Protein AF-A0A0F9XCM6-F1 (afdb_monomer)

Radius of gyration: 38.0 Å; Cα contacts (8 Å, |Δi|>4): 1120; chains: 1; bounding box: 98×118×122 Å

Solvent-accessible surface area (backbone atoms only — not comparable to full-atom values): 56766 Å² total; per-residue (Å²): 127,80,75,55,75,77,50,63,88,68,62,89,73,71,72,75,58,76,80,72,75,80,73,60,78,43,76,44,46,38,87,48,88,84,62,79,38,60,75,55,41,27,40,20,25,36,67,52,42,74,65,43,51,48,54,55,52,45,25,50,49,41,48,53,44,38,76,72,73,43,78,70,44,23,35,32,33,34,77,24,56,62,68,50,21,53,51,30,16,62,72,28,74,18,20,31,25,53,32,68,48,73,69,64,52,50,50,35,33,77,71,58,31,25,43,81,70,55,35,57,45,32,31,42,30,31,27,37,37,25,35,75,82,43,68,47,71,72,62,65,88,59,56,71,65,60,47,54,52,37,42,49,53,37,38,75,74,50,96,43,89,64,59,43,31,37,43,38,37,76,66,78,41,76,55,31,51,47,52,52,49,55,37,45,73,74,77,40,61,59,90,81,41,98,76,40,82,34,55,40,76,41,78,54,58,71,60,58,37,51,49,49,24,48,78,69,46,19,30,33,66,42,48,51,56,50,59,67,67,47,56,70,79,61,49,74,53,42,36,80,52,43,70,39,51,93,49,91,85,37,84,35,43,39,56,29,33,36,34,36,19,63,52,17,85,38,52,66,56,31,50,52,48,55,54,38,37,60,28,76,69,33,33,49,52,45,50,64,38,58,54,95,86,38,69,68,38,46,64,48,71,96,80,56,97,48,72,87,73,68,80,88,70,64,84,87,63,82,81,86,82,82,74,89,77,87,77,80,83,85,84,89,83,89,85,88,85,89,88,83,83,86,88,84,90,86,87,88,88,86,88,88,85,87,89,85,83,89,80,90,77,88,80,85,88,77,89,78,90,86,83,85,82,86,83,87,86,86,90,82,90,87,84,89,83,85,80,93,76,83,83,77,84,72,82,77,80,83,73,71,72,67,42,43,61,44,43,30,50,45,68,46,90,73,81,88,79,80,83,85,89,83,93,80,89,84,87,85,87,90,88,84,89,89,83,91,84,87,88,86,90,87,90,88,86,89,81,94,76,89,78,79,85,84,82,78,85,55,66,61,60,61,51,62,45,46,83,78,66,101,57,65,52,42,63,54,44,53,43,40,73,75,39,80,77,70,81,76,76,78,79,80,85,58,80,85,76,82,88,80,83,76,85,76,88,78,82,79,77,54,80,70,72,44,57,86,57,59,78,73,58,52,56,46,49,54,53,40,53,49,49,53,53,48,27,75,76,36,72,85,80,48,58,70,64,60,51,51,54,46,54,70,71,47,65,85,67,49,60,60,66,42,53,69,69,55,47,54,49,48,55,50,57,57,54,59,60,95,65,58,37,60,70,53,37,52,54,43,50,51,52,52,48,43,31,47,76,64,74,48,85,79,51,67,72,53,49,43,33,53,36,48,36,45,38,46,35,52,75,68,34,38,66,65,26,38,52,47,27,52,51,50,51,48,43,36,41,72,74,66,66,44,75,78,49,66,70,43,52,42,52,52,33,48,28,23,36,60,39,65,40,53,68,59,23,53,51,47,51,51,50,35,56,58,67,67,50,74,80,46,74,68,40,40,52,43,44,24,44,36,24,19,72,72,51,33,62,56,43,22,46,14,27,49,50,49,36,56,69,75,51,48,70,76,36,39,68,55,53,42,42,50,34,54,18,27,52,60,47,68,37,53,69,61,26,47,49,30,49,51,47,29,52,66,78,42,83,73,69,91,66,74,79,83,79,49,76,68,52,54,58,50,50,53,50,50,45,54,47,48,26,55,49,21,74,76,36,62,82,52,33,58,60,53,53,71,72,41,65,50,55,80,49,74,68,46,52,46,53,51,39,35,47,29,25,54,74,70,54,44,60,67,61,34,35,49,54,44,45,52,34,41,78,60,57,54,81,86,53,62,70,52,56,38,28,46,23,44,14,35,46,67,61,24,55,56,91,87,37,90,46,35,51,74,39,52,50,33,45,51,54,27,49,57,48,43,30,71,78,31,69,94,78,47,70,43,49,69,65,45,54,55,36,41,52,50,15,35,60,52,44,48,53,75,66,60,38,51,54,48,49,57,59,45,67,79,64,48,68,64,57,74,90,51,47,65,55,50,55,57,48,50,55,32,56,76,67,47,60,64,63,61,76,61,74,80,80,38,85,81,66,38,80,79,73,64,82,72,87,81,105

pLDDT: mean 70.41, std 23.8, range [22.19, 96.31]

InterPro domains:
  IPR002885 Pentatricopeptide repeat [PF01535] (647-677)
  IPR002885 Pentatricopeptide repeat [PF01535] (717-745)
  IPR002885 Pentatricopeptide repeat [PS51375] (645-679)
  IPR002885 Pentatricopeptide repeat [TIGR00756] (647-680)
  IPR011990 Tetratricopeptide-like helical domain superfamily [G3DSA:1.25.40.10] (577-766)
  IPR024370 PBP domain [PF12849] (41-279)
  IPR052738 ABC transporter tungstate-binding [PTHR37945] (9-302)

Mean predicted aligned error: 21.47 Å

Sequence (951 aa):
MVHLCKFAAVVALTVAAPSAAIDPNAIYDGGIKGNNGTIQLAIGNGGAGQSGLIKALADAYIKDSVSNGTKPFRVAWYTSDTTYSIQYLQSGLIDVGITYNPAAEKIAIDQGIALSPSYYAFRDHFILAGPPSNPANISKSTDIYTMFSQIRQVAENEVTTPPVRFLSRYDKSATNIKDTLLWASIGQVPWATAYSTWYHQYIAFPIQALTAAILLNEYTITDRGTYLSLDAKLRNQTVIYKAGSDSTDDPLLNPAHLLVGKKAPHPKVASDFAKWVVGKRGQAVIVGFKKDGQQLYSPAPSNSTAQPQAPTCNYLDFPYFFRPASKTSPTRQHHEEEPMKLPGRVDGSFCGAVLSTRSSAAATLRNNVNVFPRPQPRDASQRPAAPVKAPVTTHHSLVCPRSSQWLLATFVPGLEKHRTAPTQKTQIPRRTARAYGTAAASLAAGTRQRPPPVVIQDKDKMLSYVDQAEVGTAEEYFDFYRDPYRRGYAAPDGPKLRVSERKGDVQYPSSEETAMVDDGTQGVLVRLQTAIGQRLRHPHRYTLDGIYKLYCQLPEPRMLCLTWQWRNRLLKVMGTPQKRDMDTMLRYFALVADVKNAGLTLRRSQWNFALAFASKYTARATTEEMESALRIWKEMEKEAQVMGNDVTFNILFDVAAKAGNFTLADMIYKEMENRGIEFNRFHHVSLIHYFGLKLDSGGLRAAYREMVESGEMIDTVVLNCVISGLLRCGEEGAAEETYQRMKNDHHMAAEIPQKDYMMNKVVTKVLMMFTRVGKQHPELKKSFQTNVSLTPNLHTYKLLVDHYATRIGNLQKVAQYLDEMKHLKVSIEPTIFLALFKGFYIHGGFTGSDWSEQRLEGVLAAFYQAHDERAEGFRIDQWVVIWALRAVKKCCSNETLLETFDSMSQRWDINPDRQQFMHALFENILHDKDLKSTRNEDLQYQRSRKDTSWL

Structure (mmCIF, N/CA/C/O backbone):
data_AF-A0A0F9XCM6-F1
#
_entry.id   AF-A0A0F9XCM6-F1
#
loop_
_atom_site.group_PDB
_atom_site.id
_atom_site.type_symbol
_atom_site.label_atom_id
_atom_site.label_alt_id
_atom_site.label_comp_id
_atom_site.label_asym_id
_atom_site.label_entity_id
_atom_site.label_seq_id
_atom_site.pdbx_PDB_ins_code
_atom_site.Cartn_x
_atom_site.Cartn_y
_atom_site.Cartn_z
_atom_site.occupancy
_atom_site.B_iso_or_equiv
_atom_site.auth_seq_id
_atom_site.auth_comp_id
_atom_site.auth_asym_id
_atom_site.auth_atom_id
_atom_site.pdbx_PDB_model_num
ATOM 1 N N . MET A 1 1 ? -0.473 22.185 16.910 1.00 36.59 1 MET A N 1
ATOM 2 C CA . MET A 1 1 ? -0.980 20.862 17.347 1.00 36.59 1 MET A CA 1
ATOM 3 C C . MET A 1 1 ? -2.353 20.442 16.815 1.00 36.59 1 MET A C 1
ATOM 5 O O . MET A 1 1 ? -2.689 19.288 16.989 1.00 36.59 1 MET A O 1
ATOM 9 N N . VAL A 1 2 ? -3.072 21.254 16.032 1.00 26.22 2 VAL A N 1
ATOM 10 C CA . VAL A 1 2 ? -3.994 20.744 14.978 1.00 26.22 2 VAL A CA 1
ATOM 11 C C . VAL A 1 2 ? -3.622 21.315 13.593 1.00 26.22 2 VAL A C 1
ATOM 13 O O . VAL A 1 2 ? -3.988 20.777 12.558 1.00 26.22 2 VAL A O 1
ATOM 16 N N . HIS A 1 3 ? -2.723 22.305 13.556 1.00 24.78 3 HIS A N 1
ATOM 17 C CA . HIS A 1 3 ? -2.113 22.842 12.335 1.00 24.78 3 HIS A CA 1
ATOM 18 C C . HIS A 1 3 ? -0.819 22.147 11.857 1.00 24.78 3 HIS A C 1
ATOM 20 O O . HIS A 1 3 ? -0.310 22.509 10.804 1.00 24.78 3 HIS A O 1
ATOM 26 N N . LEU A 1 4 ? -0.303 21.128 12.563 1.00 25.14 4 LEU A N 1
ATOM 27 C CA . LEU A 1 4 ? 0.887 20.373 12.115 1.00 25.14 4 LEU A CA 1
ATOM 28 C C . LEU A 1 4 ? 0.559 19.099 11.311 1.00 25.14 4 LEU A C 1
ATOM 30 O O . LEU A 1 4 ? 1.421 18.601 10.597 1.00 25.14 4 LEU A O 1
ATOM 34 N N . CYS A 1 5 ? -0.689 18.613 11.325 1.00 25.39 5 CYS A N 1
ATOM 35 C CA . CYS A 1 5 ? -1.098 17.452 10.517 1.00 25.39 5 CYS A CA 1
ATOM 36 C C . CYS A 1 5 ? -1.408 17.795 9.048 1.00 25.39 5 CYS A C 1
ATOM 38 O O . CYS A 1 5 ? -1.540 16.892 8.232 1.00 25.39 5 CYS A O 1
ATOM 40 N N . LYS A 1 6 ? -1.453 19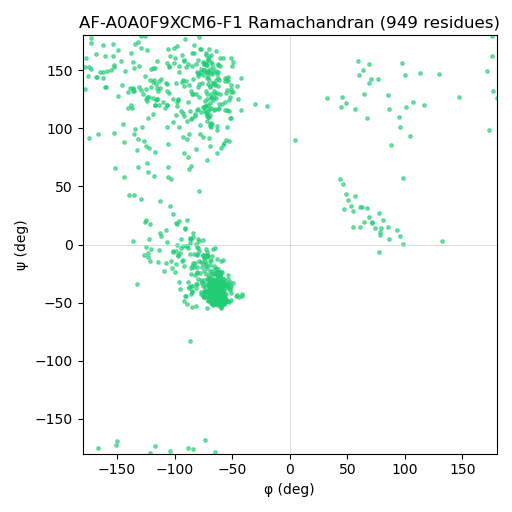.084 8.682 1.00 26.84 6 LYS A N 1
ATOM 41 C CA . LYS A 1 6 ? -1.444 19.532 7.276 1.00 26.84 6 LYS A CA 1
ATOM 42 C C . LYS A 1 6 ? -0.028 19.744 6.719 1.00 26.84 6 LYS A C 1
ATOM 44 O O . LYS A 1 6 ? 0.116 20.033 5.540 1.00 26.84 6 LYS A O 1
ATOM 49 N N . PHE A 1 7 ? 1.007 19.569 7.546 1.00 27.62 7 PHE A N 1
ATOM 50 C CA . PHE A 1 7 ? 2.409 19.765 7.163 1.00 27.62 7 PHE A CA 1
ATOM 51 C C . PHE A 1 7 ? 3.175 18.452 6.916 1.00 27.62 7 PHE A C 1
ATOM 53 O O . PHE A 1 7 ? 4.235 18.472 6.301 1.00 27.62 7 PHE A O 1
ATOM 60 N N . ALA A 1 8 ? 2.637 17.297 7.326 1.00 24.44 8 ALA A N 1
ATOM 61 C CA . ALA A 1 8 ? 3.311 16.004 7.159 1.00 24.44 8 ALA A CA 1
ATOM 62 C C . ALA A 1 8 ? 3.084 15.342 5.784 1.00 24.44 8 ALA A C 1
ATOM 64 O O . ALA A 1 8 ? 3.905 14.535 5.368 1.00 24.44 8 ALA A O 1
ATOM 65 N N . ALA A 1 9 ? 2.058 15.753 5.028 1.00 27.58 9 ALA A N 1
ATOM 66 C CA . ALA A 1 9 ? 1.861 15.341 3.631 1.00 27.58 9 ALA A CA 1
ATOM 67 C C . ALA A 1 9 ? 2.739 16.131 2.629 1.00 27.58 9 ALA A C 1
ATOM 69 O O . ALA A 1 9 ? 2.609 15.962 1.422 1.00 27.58 9 ALA A O 1
ATOM 70 N N . VAL A 1 10 ? 3.626 17.012 3.121 1.00 29.45 10 VAL A N 1
ATOM 71 C CA . VAL A 1 10 ? 4.465 17.907 2.297 1.00 29.45 10 VAL A CA 1
ATOM 72 C C . VAL A 1 10 ? 5.974 17.773 2.597 1.00 29.45 10 VAL A C 1
ATOM 74 O O . VAL A 1 10 ? 6.776 18.387 1.905 1.00 29.45 10 VAL A O 1
ATOM 77 N N . VAL A 1 11 ? 6.425 16.938 3.552 1.00 29.20 11 VAL A N 1
ATOM 78 C CA . VAL A 1 11 ? 7.863 16.891 3.949 1.00 29.20 11 VAL A CA 1
ATOM 79 C C . VAL A 1 11 ? 8.556 15.520 3.784 1.00 29.20 11 VAL A C 1
ATOM 81 O O . VAL A 1 11 ? 9.673 15.326 4.240 1.00 29.20 11 VAL A O 1
ATOM 84 N N . ALA A 1 12 ? 8.007 14.581 3.008 1.00 27.48 12 ALA A N 1
ATOM 85 C CA . ALA A 1 12 ? 8.777 13.412 2.528 1.00 27.48 12 ALA A CA 1
ATOM 86 C C . ALA A 1 12 ? 9.199 13.525 1.049 1.00 27.48 12 ALA A C 1
ATOM 88 O O . ALA A 1 12 ? 9.307 12.530 0.339 1.00 27.48 12 ALA A O 1
ATOM 89 N N . LEU A 1 13 ? 9.475 14.753 0.603 1.00 31.39 13 LEU A N 1
ATOM 90 C CA . LEU A 1 13 ? 10.296 15.069 -0.569 1.00 31.39 13 LEU A CA 1
ATOM 91 C C . LEU A 1 13 ? 11.096 16.349 -0.277 1.00 31.39 13 LEU A C 1
ATOM 93 O O . LEU A 1 13 ? 11.012 17.354 -0.969 1.00 31.39 13 LEU A O 1
ATOM 97 N N . THR A 1 14 ? 11.896 16.306 0.786 1.00 28.91 14 THR A N 1
ATOM 98 C CA . THR A 1 14 ? 13.119 17.112 0.872 1.00 28.91 14 THR A CA 1
ATOM 99 C C . THR A 1 14 ? 14.309 16.170 0.985 1.00 28.91 14 THR A C 1
ATOM 101 O O . THR A 1 14 ? 15.103 16.236 1.917 1.00 28.91 14 THR A O 1
ATOM 104 N N . VAL A 1 15 ? 14.466 15.307 -0.020 1.00 29.91 15 VAL A N 1
ATOM 105 C CA . VAL A 1 15 ? 15.787 15.281 -0.640 1.00 29.91 15 VAL A CA 1
ATOM 106 C C . VAL A 1 15 ? 15.844 16.630 -1.336 1.00 29.91 15 VAL A C 1
ATOM 108 O O . VAL A 1 15 ? 15.213 16.829 -2.373 1.00 29.91 15 VAL A O 1
ATOM 111 N N . ALA A 1 16 ? 16.538 17.588 -0.720 1.00 26.27 16 ALA A N 1
ATOM 112 C CA . ALA A 1 16 ? 17.263 18.547 -1.523 1.00 26.27 16 ALA A CA 1
ATOM 113 C C . ALA A 1 16 ? 18.205 17.687 -2.365 1.00 26.27 16 ALA A C 1
ATOM 115 O O . ALA A 1 16 ? 19.337 17.401 -1.984 1.00 26.27 16 ALA A O 1
ATOM 116 N N . ALA A 1 17 ? 17.686 17.203 -3.496 1.00 26.61 17 ALA A N 1
ATOM 117 C CA . ALA A 1 17 ? 18.544 16.995 -4.626 1.00 26.61 17 ALA A CA 1
ATOM 118 C C . ALA A 1 17 ? 19.246 18.348 -4.752 1.00 26.61 17 ALA A C 1
ATOM 120 O O . ALA A 1 17 ? 18.561 19.381 -4.638 1.00 26.61 17 ALA A O 1
ATOM 121 N N . PRO A 1 18 ? 20.576 18.400 -4.927 1.00 26.20 18 PRO A N 1
ATOM 122 C CA . PRO A 1 18 ? 21.119 19.603 -5.525 1.00 26.20 18 PRO A CA 1
ATOM 123 C C . PRO A 1 18 ? 20.194 19.894 -6.704 1.00 26.20 18 PRO A C 1
ATOM 125 O O . PRO A 1 18 ? 19.864 18.966 -7.446 1.00 26.20 18 PRO A O 1
ATOM 128 N N . SER A 1 19 ? 19.641 21.108 -6.748 1.00 34.97 19 SER A N 1
ATOM 129 C CA . SER A 1 19 ? 18.858 21.589 -7.875 1.00 34.97 19 SER A CA 1
ATOM 130 C C . SER A 1 19 ? 19.733 21.370 -9.100 1.00 34.97 19 SER A C 1
ATOM 132 O O . SER A 1 19 ? 20.546 22.226 -9.440 1.00 34.97 19 SER A O 1
ATOM 134 N N . ALA A 1 20 ? 19.626 20.193 -9.712 1.00 35.25 20 ALA A N 1
ATOM 135 C CA . ALA A 1 20 ? 20.110 19.946 -11.039 1.00 35.25 20 ALA A CA 1
ATOM 136 C C . ALA A 1 20 ? 19.252 20.902 -11.843 1.00 35.25 20 ALA A C 1
ATOM 138 O O . ALA A 1 20 ? 18.040 20.703 -11.954 1.00 35.25 20 ALA A O 1
ATOM 139 N N . ALA A 1 21 ? 19.851 22.030 -12.217 1.00 46.44 21 ALA A N 1
ATOM 140 C CA . ALA A 1 21 ? 19.208 23.011 -13.055 1.00 46.44 21 ALA A CA 1
ATOM 141 C C . ALA A 1 21 ? 18.704 22.235 -14.273 1.00 46.44 21 ALA A C 1
ATOM 143 O O . ALA A 1 21 ? 19.495 21.679 -15.030 1.00 46.44 21 ALA A O 1
ATOM 144 N N . ILE A 1 22 ? 17.386 22.069 -14.374 1.00 70.19 22 ILE A N 1
ATOM 145 C CA . ILE A 1 22 ? 16.796 21.500 -15.574 1.00 70.19 22 ILE A CA 1
ATOM 146 C C . ILE A 1 22 ? 16.984 22.593 -16.609 1.00 70.19 22 ILE A C 1
ATOM 148 O O . ILE A 1 22 ? 16.381 23.658 -16.489 1.00 70.19 22 ILE A O 1
ATOM 152 N N . ASP A 1 23 ? 17.869 22.356 -17.568 1.00 82.25 23 ASP A N 1
ATOM 153 C CA . ASP A 1 23 ? 18.100 23.309 -18.639 1.00 82.25 23 ASP A CA 1
ATOM 154 C C . ASP A 1 23 ? 16.886 23.343 -19.583 1.00 82.25 23 ASP A C 1
ATOM 156 O O . ASP A 1 23 ? 16.248 22.311 -19.830 1.00 82.25 23 ASP A O 1
ATOM 160 N N . PRO A 1 24 ? 16.535 24.520 -20.127 1.00 87.31 24 PRO A N 1
ATOM 161 C CA . PRO A 1 24 ? 15.468 24.625 -21.109 1.00 87.31 24 PRO A CA 1
ATOM 162 C C . PRO A 1 24 ? 15.835 23.865 -22.388 1.00 87.31 24 PRO A C 1
ATOM 164 O O . PRO A 1 24 ? 16.964 23.931 -22.870 1.00 87.31 24 PRO A O 1
ATOM 167 N N . ASN A 1 25 ? 14.853 23.197 -22.995 1.00 89.88 25 ASN A N 1
ATOM 168 C CA . ASN A 1 25 ? 15.049 22.476 -24.255 1.00 89.88 25 ASN A CA 1
ATOM 169 C C . ASN A 1 25 ? 15.375 23.414 -25.419 1.00 89.88 25 ASN A C 1
ATOM 171 O O . ASN A 1 25 ? 16.092 23.029 -26.340 1.00 89.88 25 ASN A O 1
ATOM 175 N N . ALA A 1 26 ? 14.827 24.629 -25.397 1.00 90.00 26 ALA A N 1
ATOM 176 C CA . ALA A 1 26 ? 15.182 25.683 -26.333 1.00 90.00 26 ALA A CA 1
ATOM 177 C C . ALA A 1 26 ? 14.960 27.062 -25.709 1.00 90.00 26 ALA A C 1
ATOM 179 O O . ALA A 1 26 ? 14.112 27.241 -24.831 1.00 90.00 26 ALA A O 1
ATOM 180 N N . ILE A 1 27 ? 15.702 28.046 -26.210 1.00 91.44 27 ILE A N 1
ATOM 181 C CA . ILE A 1 27 ? 15.533 29.458 -25.875 1.00 91.44 27 ILE A CA 1
ATOM 182 C C . ILE A 1 27 ? 15.266 30.209 -27.177 1.00 91.44 27 ILE A C 1
ATOM 184 O O . ILE A 1 27 ? 16.027 30.088 -28.136 1.00 91.44 27 ILE A O 1
ATOM 188 N N . TYR A 1 28 ? 14.185 30.978 -27.200 1.00 92.38 28 TYR A N 1
ATOM 189 C CA . TYR A 1 28 ? 13.726 31.742 -28.353 1.00 92.38 28 TYR A CA 1
ATOM 190 C C . TYR A 1 28 ? 13.965 33.234 -28.134 1.00 92.38 28 TYR A C 1
ATOM 192 O O . TYR A 1 28 ? 13.763 33.756 -27.034 1.00 92.38 28 TYR A O 1
ATOM 200 N N . ASP A 1 29 ? 14.406 33.914 -29.186 1.00 88.12 29 ASP A N 1
ATOM 201 C CA . ASP A 1 29 ? 14.866 35.303 -29.160 1.00 88.12 29 ASP A CA 1
ATOM 202 C C . ASP A 1 29 ? 14.087 36.219 -30.120 1.00 88.12 29 ASP A C 1
ATOM 204 O O . ASP A 1 29 ? 14.426 37.398 -30.261 1.00 88.12 29 ASP A O 1
ATOM 208 N N . GLY A 1 30 ? 13.045 35.700 -30.781 1.00 84.25 30 GLY A N 1
ATOM 209 C CA . GLY A 1 30 ? 12.268 36.443 -31.765 1.00 84.25 30 GLY A CA 1
ATOM 210 C C . GLY A 1 30 ? 12.941 36.559 -33.127 1.00 84.25 30 GLY A C 1
ATOM 211 O O . GLY A 1 30 ? 12.452 37.313 -33.967 1.00 84.25 30 GLY A O 1
ATOM 212 N N . GLY A 1 31 ? 14.059 35.871 -33.381 1.00 80.69 31 GLY A N 1
ATOM 213 C CA . GLY A 1 31 ? 14.844 36.038 -34.609 1.00 80.69 31 GLY A CA 1
ATOM 214 C C . GLY A 1 31 ? 15.469 37.432 -34.744 1.00 80.69 31 GLY A C 1
ATOM 215 O O . GLY A 1 31 ? 15.803 37.858 -35.852 1.00 80.69 31 GLY A O 1
ATOM 216 N N . ILE A 1 32 ? 15.594 38.162 -33.632 1.00 80.31 32 ILE A N 1
ATOM 217 C CA . ILE A 1 32 ? 16.221 39.483 -33.561 1.00 80.31 32 ILE A CA 1
ATOM 218 C C . ILE A 1 32 ? 17.731 39.269 -33.392 1.00 80.31 32 ILE A C 1
ATOM 220 O O . ILE A 1 32 ? 18.189 38.833 -32.337 1.00 80.31 32 ILE A O 1
ATOM 224 N N . LYS A 1 33 ? 18.520 39.571 -34.434 1.00 69.25 33 LYS A N 1
ATOM 225 C CA . LYS A 1 33 ? 19.981 39.371 -34.415 1.00 69.25 33 LYS A CA 1
ATOM 226 C C . LYS A 1 33 ? 20.628 40.119 -33.238 1.00 69.25 33 LYS A C 1
ATOM 228 O O . LYS A 1 33 ? 20.507 41.336 -33.148 1.00 69.25 33 LYS A O 1
ATOM 233 N N . GLY A 1 34 ? 21.347 39.391 -32.380 1.00 62.62 34 GLY A N 1
ATOM 234 C CA . GLY A 1 34 ? 22.084 39.954 -31.238 1.00 62.62 34 GLY A CA 1
ATOM 235 C C . GLY A 1 34 ? 21.263 40.153 -29.956 1.00 62.62 34 GLY A C 1
ATOM 236 O O . GLY A 1 34 ? 21.705 40.872 -29.060 1.00 62.62 34 GLY A O 1
ATOM 237 N N . ASN A 1 35 ? 20.077 39.545 -29.841 1.00 73.00 35 ASN A N 1
ATOM 238 C CA . ASN A 1 35 ? 19.257 39.621 -28.632 1.00 73.00 35 ASN A CA 1
ATOM 239 C C . ASN A 1 35 ? 19.876 38.824 -27.459 1.00 73.00 35 ASN A C 1
ATOM 241 O O . ASN A 1 35 ? 19.590 37.646 -27.252 1.00 73.00 35 ASN A O 1
ATOM 245 N N . ASN A 1 36 ? 20.683 39.510 -26.645 1.00 68.69 36 ASN A N 1
ATOM 246 C CA . ASN A 1 36 ? 21.237 38.998 -25.384 1.00 68.69 36 ASN A CA 1
ATOM 247 C C . ASN A 1 36 ? 20.327 39.273 -24.167 1.00 68.69 36 ASN A C 1
ATOM 249 O O . ASN A 1 36 ? 20.802 39.287 -23.031 1.00 68.69 36 ASN A O 1
ATOM 253 N N . GLY A 1 37 ? 19.028 39.517 -24.378 1.00 71.25 37 GLY A N 1
ATOM 254 C CA . GLY A 1 37 ? 18.074 39.816 -23.307 1.00 71.25 37 GLY A CA 1
ATOM 255 C C . GLY A 1 37 ? 17.991 38.716 -22.240 1.00 71.25 37 GLY A C 1
ATOM 256 O O . GLY A 1 37 ? 18.372 37.565 -22.464 1.00 71.25 37 GLY A O 1
ATOM 257 N N . THR A 1 38 ? 17.489 39.039 -21.050 1.00 84.62 38 THR A N 1
ATOM 258 C CA . THR A 1 38 ? 17.247 38.029 -20.007 1.00 84.62 38 THR A CA 1
ATOM 259 C C . THR A 1 38 ? 16.053 37.142 -20.370 1.00 84.62 38 THR A C 1
ATOM 261 O O . THR A 1 38 ? 15.179 37.541 -21.146 1.00 84.62 38 THR A O 1
ATOM 264 N N . ILE A 1 39 ? 16.019 35.916 -19.839 1.00 89.38 39 ILE A N 1
ATOM 265 C CA . ILE A 1 39 ? 14.841 35.049 -19.962 1.00 89.38 39 ILE A CA 1
ATOM 266 C C . ILE A 1 39 ? 13.751 35.640 -19.064 1.00 89.38 39 ILE A C 1
ATOM 268 O O . ILE A 1 39 ? 13.929 35.699 -17.849 1.00 89.38 39 ILE A O 1
ATOM 272 N N . GLN A 1 40 ? 12.656 36.104 -19.663 1.00 90.06 40 GLN A N 1
ATOM 273 C CA . GLN A 1 40 ? 11.543 36.749 -18.945 1.00 90.06 40 GLN A CA 1
ATOM 274 C C . GLN A 1 40 ? 10.247 35.938 -18.985 1.00 90.06 40 GLN A C 1
ATOM 276 O O . GLN A 1 40 ? 9.257 36.333 -18.376 1.00 90.06 40 GLN A O 1
ATOM 281 N N . LEU A 1 41 ? 10.237 34.827 -19.719 1.00 92.38 41 LEU A N 1
ATOM 282 C CA . LEU A 1 41 ? 9.093 33.932 -19.797 1.00 92.38 41 LEU A CA 1
ATOM 283 C C . LEU A 1 41 ? 9.579 32.501 -20.017 1.00 92.38 41 LEU A C 1
ATOM 285 O O . LEU A 1 41 ? 10.339 32.237 -20.948 1.00 92.38 41 LEU A O 1
ATOM 289 N N . ALA A 1 42 ? 9.117 31.581 -19.187 1.00 95.25 42 ALA A N 1
ATOM 290 C CA . ALA A 1 42 ? 9.347 30.152 -19.308 1.00 95.25 42 ALA A CA 1
ATOM 291 C C . ALA A 1 42 ? 8.017 29.425 -19.552 1.00 95.25 42 ALA A C 1
ATOM 293 O O . ALA A 1 42 ? 7.071 29.565 -18.775 1.00 95.25 42 ALA A O 1
ATOM 294 N N . ILE A 1 43 ? 7.945 28.652 -20.639 1.00 95.31 43 ILE A N 1
ATOM 295 C CA . ILE A 1 43 ? 6.734 27.956 -21.087 1.00 95.31 43 ILE A CA 1
ATOM 296 C C . ILE A 1 43 ? 6.941 26.442 -21.006 1.00 95.31 43 ILE A C 1
ATOM 298 O O . ILE A 1 43 ? 7.866 25.902 -21.615 1.00 95.31 43 ILE A O 1
ATOM 302 N N . GLY A 1 44 ? 6.048 25.750 -20.301 1.00 91.38 44 GLY A N 1
ATOM 303 C CA . GLY A 1 44 ? 5.975 24.292 -20.256 1.00 91.38 44 GLY A CA 1
ATOM 304 C C . GLY A 1 44 ? 4.922 23.747 -21.216 1.00 91.38 44 GLY A C 1
ATOM 305 O O . GLY A 1 44 ? 3.741 24.080 -21.096 1.00 91.38 44 GLY A O 1
ATOM 306 N N . ASN A 1 45 ? 5.344 22.924 -22.178 1.00 89.56 45 ASN A N 1
ATOM 307 C CA . ASN A 1 45 ? 4.442 22.110 -22.995 1.00 89.56 45 ASN A CA 1
ATOM 308 C C . ASN A 1 45 ? 5.211 21.008 -23.740 1.00 89.56 45 ASN A C 1
ATOM 310 O O . ASN A 1 45 ? 6.353 21.210 -24.144 1.00 89.56 45 ASN A O 1
ATOM 314 N N . GLY A 1 46 ? 4.575 19.865 -23.977 1.00 78.69 46 GLY A N 1
ATOM 315 C CA . GLY A 1 46 ? 5.133 18.768 -24.766 1.00 78.69 46 GLY A CA 1
ATOM 316 C C . GLY A 1 46 ? 4.856 18.931 -26.261 1.00 78.69 46 GLY A C 1
ATOM 317 O O . GLY A 1 46 ? 5.701 19.419 -27.009 1.00 78.69 46 GLY A O 1
ATOM 318 N N . GLY A 1 47 ? 3.662 18.513 -26.696 1.00 75.06 47 GLY A N 1
ATOM 319 C CA . GLY A 1 47 ? 3.320 18.342 -28.115 1.00 75.06 47 GLY A CA 1
ATOM 320 C C . GLY A 1 47 ? 3.379 19.616 -28.967 1.00 75.06 47 GLY A C 1
ATOM 321 O O . GLY A 1 47 ? 3.952 19.600 -30.053 1.00 75.06 47 GLY A O 1
ATOM 322 N N . ALA A 1 48 ? 2.868 20.746 -28.473 1.00 82.19 48 ALA A N 1
ATOM 323 C CA . ALA A 1 48 ? 2.940 22.028 -29.180 1.00 82.19 48 ALA A CA 1
ATOM 324 C C . ALA A 1 48 ? 4.357 22.622 -29.173 1.00 82.19 48 ALA A C 1
ATOM 326 O O . ALA A 1 48 ? 4.733 23.387 -30.063 1.00 82.19 48 ALA A O 1
ATOM 327 N N . GLY A 1 49 ? 5.166 22.260 -28.175 1.00 84.19 49 GLY A N 1
ATOM 328 C CA . GLY A 1 49 ? 6.587 22.586 -28.142 1.00 84.19 49 GLY A CA 1
ATOM 329 C C . GLY A 1 49 ? 7.356 21.859 -29.240 1.00 84.19 49 GLY A C 1
ATOM 330 O O . GLY A 1 49 ? 8.008 22.490 -30.069 1.00 84.19 49 GLY A O 1
ATOM 331 N N . GLN A 1 50 ? 7.183 20.539 -29.307 1.00 78.44 50 GLN A N 1
ATOM 332 C CA . GLN A 1 50 ? 7.809 19.675 -30.312 1.00 78.44 50 GLN A CA 1
ATOM 333 C C . GLN A 1 50 ? 7.317 19.948 -31.740 1.00 78.44 50 GLN A C 1
ATOM 335 O O . GLN A 1 50 ? 8.081 19.810 -32.695 1.00 78.44 50 GLN A O 1
ATOM 340 N N . SER A 1 51 ? 6.057 20.361 -31.914 1.00 79.94 51 SER A N 1
ATOM 341 C CA . SER A 1 51 ? 5.537 20.733 -33.234 1.00 79.94 51 SER A CA 1
ATOM 342 C C . SER A 1 51 ? 6.154 22.029 -33.768 1.00 79.94 51 SER A C 1
ATOM 344 O O . SER A 1 51 ? 6.193 22.205 -34.986 1.00 79.94 51 SER A O 1
ATOM 346 N N . GLY A 1 52 ? 6.677 22.884 -32.879 1.00 86.75 52 GLY A N 1
ATOM 347 C CA . GLY A 1 52 ? 7.237 24.201 -33.184 1.00 86.75 52 GLY A CA 1
ATOM 348 C C . GLY A 1 52 ? 6.272 25.366 -32.931 1.00 86.75 52 GLY A C 1
ATOM 349 O O . GLY A 1 52 ? 6.662 26.518 -33.126 1.00 86.75 52 GLY A O 1
ATOM 350 N N . LEU A 1 53 ? 5.043 25.109 -32.464 1.00 89.81 53 LEU A N 1
ATOM 351 C CA . LEU A 1 53 ? 4.077 26.172 -32.166 1.00 89.81 53 LEU A CA 1
ATOM 352 C C . LEU A 1 53 ? 4.570 27.084 -31.038 1.00 89.81 53 LEU A C 1
ATOM 354 O O . LEU A 1 53 ? 4.435 28.299 -31.147 1.00 89.81 53 LEU A O 1
ATOM 358 N N . ILE A 1 54 ? 5.183 26.532 -29.983 1.00 93.00 54 ILE A N 1
ATOM 359 C CA . ILE A 1 54 ? 5.708 27.356 -28.876 1.00 93.00 54 ILE A CA 1
ATOM 360 C C . ILE A 1 54 ? 6.787 28.316 -29.372 1.00 93.00 54 ILE A C 1
ATOM 362 O O . ILE A 1 54 ? 6.794 29.471 -28.961 1.00 93.00 54 ILE A O 1
ATOM 366 N N . LYS A 1 55 ? 7.639 27.881 -30.309 1.00 93.12 55 LYS A N 1
ATOM 367 C CA . LYS A 1 55 ? 8.603 28.767 -30.967 1.00 93.12 55 LYS A CA 1
ATOM 368 C C . LYS A 1 55 ? 7.894 29.884 -31.734 1.00 93.12 55 LYS A C 1
ATOM 370 O O . LYS A 1 55 ? 8.228 31.046 -31.550 1.00 93.12 55 LYS A O 1
ATOM 375 N N . ALA A 1 56 ? 6.902 29.549 -32.562 1.00 92.88 56 ALA A N 1
ATOM 376 C CA . ALA A 1 56 ? 6.166 30.540 -33.350 1.00 92.88 56 ALA A CA 1
ATOM 377 C C . ALA A 1 56 ? 5.441 31.572 -32.465 1.00 92.88 56 ALA A C 1
ATOM 379 O O . ALA A 1 56 ? 5.495 32.769 -32.747 1.00 92.88 56 ALA A O 1
ATOM 380 N N . LEU A 1 57 ? 4.810 31.118 -31.377 1.00 94.50 57 LEU A N 1
ATOM 381 C CA . LEU A 1 57 ? 4.160 31.977 -30.386 1.00 94.50 57 LEU A CA 1
ATOM 382 C C . LEU A 1 57 ? 5.171 32.851 -29.643 1.00 94.50 57 LEU A C 1
ATOM 384 O O . LEU A 1 57 ? 4.947 34.052 -29.518 1.00 94.50 57 LEU A O 1
ATOM 388 N N . ALA A 1 58 ? 6.283 32.272 -29.185 1.00 93.81 58 ALA A N 1
ATOM 389 C CA . ALA A 1 58 ? 7.345 33.002 -28.506 1.00 93.81 58 ALA A CA 1
ATOM 390 C C . ALA A 1 58 ? 7.950 34.077 -29.416 1.00 93.81 58 ALA A C 1
ATOM 392 O O . ALA A 1 58 ? 8.027 35.239 -29.024 1.00 93.81 58 ALA A O 1
ATOM 393 N N . ASP A 1 59 ? 8.309 33.720 -30.650 1.00 93.75 59 ASP A N 1
ATOM 394 C CA . ASP A 1 59 ? 8.943 34.645 -31.584 1.00 93.75 59 ASP A CA 1
ATOM 395 C C . ASP A 1 59 ? 8.006 35.794 -31.974 1.00 93.75 59 ASP A C 1
ATOM 397 O O . ASP A 1 59 ? 8.422 36.954 -32.025 1.00 93.75 59 ASP A O 1
ATOM 401 N N . ALA A 1 60 ? 6.731 35.490 -32.228 1.00 93.81 60 ALA A N 1
ATOM 402 C CA . ALA A 1 60 ? 5.729 36.502 -32.538 1.00 93.81 60 ALA A CA 1
ATOM 403 C C . ALA A 1 60 ? 5.444 37.411 -31.335 1.00 93.81 60 ALA A C 1
ATOM 405 O O . ALA A 1 60 ? 5.365 38.626 -31.508 1.00 93.81 60 ALA A O 1
ATOM 406 N N . TYR A 1 61 ? 5.359 36.856 -30.124 1.00 94.81 61 TYR A N 1
ATOM 407 C CA . TYR A 1 61 ? 5.143 37.638 -28.909 1.00 94.81 61 TYR A CA 1
ATOM 408 C C . TYR A 1 61 ? 6.324 38.558 -28.585 1.00 94.81 61 TYR A C 1
ATOM 410 O O . TYR A 1 61 ? 6.107 39.717 -28.230 1.00 94.81 61 TYR A O 1
ATOM 418 N N . ILE A 1 62 ? 7.567 38.088 -28.754 1.00 92.38 62 ILE A N 1
ATOM 419 C CA . ILE A 1 62 ? 8.771 38.915 -28.571 1.00 92.38 62 ILE A CA 1
ATOM 420 C C . ILE A 1 62 ? 8.754 40.087 -29.558 1.00 92.38 62 ILE A C 1
ATOM 422 O O . ILE A 1 62 ? 8.890 41.235 -29.140 1.00 92.38 62 ILE A O 1
ATOM 426 N N . LYS A 1 63 ? 8.540 39.827 -30.857 1.00 92.00 63 LYS A N 1
ATOM 427 C CA . LYS A 1 63 ? 8.483 40.883 -31.888 1.00 92.00 63 LYS A CA 1
ATOM 428 C C . LYS A 1 63 ? 7.386 41.901 -31.604 1.00 92.00 63 LYS A C 1
ATOM 430 O O . LYS A 1 63 ? 7.619 43.103 -31.695 1.00 92.00 63 LYS A O 1
ATOM 435 N N . ASP A 1 64 ? 6.206 41.412 -31.245 1.00 91.19 64 ASP A N 1
ATOM 436 C CA . ASP A 1 64 ? 5.052 42.243 -30.942 1.00 91.19 64 ASP A CA 1
ATOM 437 C C . ASP A 1 64 ? 5.295 43.105 -29.694 1.00 91.19 64 ASP A C 1
ATOM 439 O O . ASP A 1 64 ? 5.062 44.312 -29.719 1.00 91.19 64 ASP A O 1
ATOM 443 N N . SER A 1 65 ? 5.865 42.534 -28.635 1.00 89.12 65 SER A N 1
ATOM 444 C CA . SER A 1 65 ? 6.216 43.271 -27.415 1.00 89.12 65 SER A CA 1
ATOM 445 C C . SER A 1 65 ? 7.275 44.345 -27.693 1.00 89.12 65 SER A C 1
ATOM 447 O O . SER A 1 65 ? 7.105 45.502 -27.303 1.00 89.12 65 SER A O 1
ATOM 449 N N . VAL A 1 66 ? 8.332 44.003 -28.442 1.00 87.69 66 VAL A N 1
ATOM 450 C CA . VAL A 1 66 ? 9.404 44.942 -28.818 1.00 87.69 66 VAL A CA 1
ATOM 451 C C . VAL A 1 66 ? 8.870 46.080 -29.688 1.00 87.69 66 VAL A C 1
ATOM 453 O O . VAL A 1 66 ? 9.211 47.237 -29.449 1.00 87.69 66 VAL A O 1
ATOM 456 N N . SER A 1 67 ? 7.975 45.790 -30.637 1.00 86.38 67 SER A N 1
ATOM 457 C CA . SER A 1 67 ? 7.322 46.825 -31.455 1.00 86.38 67 SER A CA 1
ATOM 458 C C . SER A 1 67 ? 6.451 47.786 -30.634 1.00 86.38 67 SER A C 1
ATOM 460 O O . SER A 1 67 ? 6.304 48.947 -31.003 1.00 86.38 67 SER A O 1
ATOM 462 N N . ASN A 1 68 ? 5.943 47.328 -29.485 1.00 86.69 68 ASN A N 1
ATOM 463 C CA . ASN A 1 68 ? 5.168 48.123 -28.530 1.00 86.69 68 ASN A CA 1
ATOM 464 C C . ASN A 1 68 ? 6.044 48.788 -27.444 1.00 86.69 68 ASN A C 1
ATOM 466 O O . ASN A 1 68 ? 5.522 49.284 -26.446 1.00 86.69 68 ASN A O 1
ATOM 470 N N . GLY A 1 69 ? 7.372 48.820 -27.628 1.00 82.81 69 GLY A N 1
ATOM 471 C CA . GLY A 1 69 ? 8.305 49.589 -26.798 1.00 82.81 69 GLY A CA 1
ATOM 472 C C . GLY A 1 69 ? 8.976 48.825 -25.651 1.00 82.81 69 GLY A C 1
ATOM 473 O O . GLY A 1 69 ? 9.680 49.444 -24.851 1.00 82.81 69 GLY A O 1
ATOM 474 N N . THR A 1 70 ? 8.810 47.500 -25.536 1.00 85.62 70 THR A N 1
ATOM 475 C CA . THR A 1 70 ? 9.554 46.711 -24.534 1.00 85.62 70 THR A CA 1
ATOM 476 C C . THR A 1 70 ? 10.983 46.417 -24.991 1.00 85.62 70 THR A C 1
ATOM 478 O O . THR A 1 70 ? 11.233 46.191 -26.173 1.00 85.62 70 THR A O 1
ATOM 481 N N . LYS A 1 71 ? 11.934 46.335 -24.052 1.00 85.94 71 LYS A N 1
ATOM 482 C CA . LYS A 1 71 ? 13.299 45.881 -24.365 1.00 85.94 71 LYS A CA 1
ATOM 483 C C . LYS A 1 71 ? 13.286 44.421 -24.856 1.00 85.94 71 LYS A C 1
ATOM 485 O O . LYS A 1 71 ? 12.473 43.647 -24.352 1.00 85.94 71 LYS A O 1
ATOM 490 N N . PRO A 1 72 ? 14.182 44.022 -25.778 1.00 86.75 72 PRO A N 1
ATOM 491 C CA . PRO A 1 72 ? 14.303 42.630 -26.204 1.00 86.75 72 PRO A CA 1
ATOM 492 C C . PRO A 1 72 ? 14.530 41.681 -25.017 1.00 86.75 72 PRO A C 1
ATOM 494 O O . PRO A 1 72 ? 15.365 41.942 -24.149 1.00 86.75 72 PRO A O 1
ATOM 497 N N . PHE A 1 73 ? 13.777 40.583 -24.986 1.00 90.88 73 PHE A N 1
ATOM 498 C CA . PHE A 1 73 ? 13.876 39.515 -23.989 1.00 90.88 73 PHE A CA 1
ATOM 499 C C . PHE A 1 73 ? 13.853 38.149 -24.678 1.00 90.88 73 PHE A C 1
ATOM 501 O O . PHE A 1 73 ? 13.649 38.062 -25.892 1.00 90.88 73 PHE A O 1
ATOM 508 N N . ARG A 1 74 ? 14.092 37.085 -23.906 1.00 92.44 74 ARG A N 1
ATOM 509 C CA . ARG A 1 74 ? 14.070 35.702 -24.395 1.00 92.44 74 ARG A CA 1
ATOM 510 C C . ARG A 1 74 ? 12.999 34.874 -23.694 1.00 92.44 74 ARG A C 1
ATOM 512 O O . ARG A 1 74 ? 12.653 35.136 -22.538 1.00 92.44 74 ARG A O 1
ATOM 519 N N . VAL A 1 75 ? 12.499 33.866 -24.401 1.00 94.12 75 VAL A N 1
ATOM 520 C CA . VAL A 1 75 ? 11.494 32.917 -23.910 1.00 94.12 75 VAL A CA 1
ATOM 521 C C . VAL A 1 75 ? 12.117 31.526 -23.858 1.00 94.12 75 VAL A C 1
ATOM 523 O O . VAL A 1 75 ? 12.639 31.047 -24.860 1.00 94.12 75 VAL A O 1
ATOM 526 N N . ALA A 1 76 ? 12.072 30.875 -22.702 1.00 93.94 76 ALA A N 1
ATOM 527 C CA . ALA A 1 76 ? 12.553 29.512 -22.516 1.00 93.94 76 ALA A CA 1
ATOM 528 C C . ALA A 1 76 ? 11.410 28.506 -22.684 1.00 93.94 76 ALA A C 1
ATOM 530 O O . ALA A 1 76 ? 10.301 28.728 -22.196 1.00 93.94 76 ALA A O 1
ATOM 531 N N . TRP A 1 77 ? 11.679 27.384 -23.342 1.00 94.56 77 TRP A N 1
ATOM 532 C CA . TRP A 1 77 ? 10.734 26.281 -23.471 1.00 94.56 77 TRP A CA 1
ATOM 533 C C . TRP A 1 77 ? 11.232 25.035 -22.744 1.00 94.56 77 TRP A C 1
ATOM 535 O O . TRP A 1 77 ? 12.368 24.600 -22.934 1.00 94.56 77 TRP A O 1
ATOM 545 N N . TYR A 1 78 ? 10.337 24.450 -21.951 1.00 90.94 78 TYR A N 1
ATOM 546 C CA . TYR A 1 78 ? 10.543 23.212 -21.216 1.00 90.94 78 TYR A CA 1
ATOM 547 C C . TYR A 1 78 ? 9.566 22.148 -21.716 1.00 90.94 78 TYR A C 1
ATOM 549 O O . TYR A 1 78 ? 8.339 22.293 -21.631 1.00 90.94 78 TYR A O 1
ATOM 557 N N . THR A 1 79 ? 10.110 21.044 -22.215 1.00 83.50 79 THR A N 1
ATOM 558 C CA . THR A 1 79 ? 9.317 19.878 -22.603 1.00 83.50 79 THR A CA 1
ATOM 559 C C . THR A 1 79 ? 8.707 19.270 -21.348 1.00 83.50 79 THR A C 1
ATOM 561 O O . THR A 1 79 ? 9.404 18.964 -20.384 1.00 83.50 79 THR A O 1
ATOM 564 N N . SER A 1 80 ? 7.387 19.126 -21.341 1.00 79.19 80 SER A N 1
ATOM 565 C CA . SER A 1 80 ? 6.637 18.633 -20.184 1.00 79.19 80 SER A CA 1
ATOM 566 C C . SER A 1 80 ? 5.313 18.012 -20.619 1.00 79.19 80 SER A C 1
ATOM 568 O O . SER A 1 80 ? 4.725 18.412 -21.621 1.00 79.19 80 SER A O 1
ATOM 570 N N . ASP A 1 81 ? 4.826 17.029 -19.869 1.00 74.75 81 ASP A N 1
ATOM 571 C CA . ASP A 1 81 ? 3.428 16.599 -19.949 1.00 74.75 81 ASP A CA 1
ATOM 572 C C . ASP A 1 81 ? 2.561 17.423 -18.978 1.00 74.75 81 ASP A C 1
ATOM 574 O O . ASP A 1 81 ? 3.039 18.373 -18.353 1.00 74.75 81 ASP A O 1
ATOM 578 N N . THR A 1 82 ? 1.272 17.098 -18.848 1.00 75.69 82 THR A N 1
ATOM 579 C CA . THR A 1 82 ? 0.366 17.810 -17.931 1.00 75.69 82 THR A CA 1
ATOM 580 C C . THR A 1 82 ? 0.827 17.741 -16.473 1.00 75.69 82 THR A C 1
ATOM 582 O O . THR A 1 82 ? 0.742 18.744 -15.766 1.00 75.69 82 THR A O 1
ATOM 585 N N . THR A 1 83 ? 1.363 16.601 -16.033 1.00 76.56 83 THR A N 1
ATOM 586 C CA . THR A 1 83 ? 1.829 16.399 -14.654 1.00 76.56 83 THR A CA 1
ATOM 587 C C . THR A 1 83 ? 3.055 17.259 -14.371 1.00 76.56 83 THR A C 1
ATOM 589 O O . THR A 1 83 ? 3.063 18.037 -13.415 1.00 76.56 83 THR A O 1
ATOM 592 N N . TYR A 1 84 ? 4.065 17.183 -15.239 1.00 80.19 84 TYR A N 1
ATOM 593 C CA . TYR A 1 84 ? 5.284 17.974 -15.113 1.00 80.19 84 TYR A CA 1
ATOM 594 C C . TYR A 1 84 ? 5.022 19.467 -15.311 1.00 80.19 84 TYR A C 1
ATOM 596 O O . TYR A 1 84 ? 5.606 20.269 -14.593 1.00 80.19 84 TYR A O 1
ATOM 604 N N . SER A 1 85 ? 4.103 19.862 -16.200 1.00 84.25 85 SER A N 1
ATOM 605 C CA . SER A 1 85 ? 3.714 21.273 -16.362 1.00 84.25 85 SER A CA 1
ATOM 606 C C . SER A 1 85 ? 3.175 21.846 -15.049 1.00 84.25 85 SER A C 1
ATOM 608 O O . SER A 1 85 ? 3.605 22.913 -14.620 1.00 84.25 85 SER A O 1
ATOM 610 N N . ILE A 1 86 ? 2.288 21.121 -14.357 1.00 86.38 86 ILE A N 1
ATOM 611 C CA . ILE A 1 86 ? 1.747 21.552 -13.057 1.00 86.38 86 ILE A CA 1
ATOM 612 C C . ILE A 1 86 ? 2.846 21.562 -11.983 1.00 86.38 86 ILE A C 1
ATOM 614 O O . ILE A 1 86 ? 2.938 22.518 -11.211 1.00 86.38 86 ILE A O 1
ATOM 618 N N . GLN A 1 87 ? 3.722 20.555 -11.961 1.00 86.56 87 GLN A N 1
ATOM 619 C CA . GLN A 1 87 ? 4.851 20.503 -11.028 1.00 86.56 87 GLN A CA 1
ATOM 620 C C . GLN A 1 87 ? 5.825 21.675 -11.232 1.00 86.56 87 GLN A C 1
ATOM 622 O O . GLN A 1 87 ? 6.276 22.282 -10.260 1.00 86.56 87 GLN A O 1
ATOM 627 N N . TYR A 1 88 ? 6.127 22.027 -12.483 1.00 92.00 88 TYR A N 1
ATOM 628 C CA . TYR A 1 88 ? 7.007 23.144 -12.824 1.00 92.00 88 TYR A CA 1
ATOM 629 C C . TYR A 1 88 ? 6.377 24.498 -12.471 1.00 92.00 88 TYR A C 1
ATOM 631 O O . TYR A 1 88 ? 7.081 25.395 -12.008 1.00 92.00 88 TYR A O 1
ATOM 639 N N . LEU A 1 89 ? 5.053 24.643 -12.610 1.00 91.19 89 LEU A N 1
ATOM 640 C CA . LEU A 1 89 ? 4.328 25.821 -12.112 1.00 91.19 89 LEU A CA 1
ATOM 641 C C . LEU A 1 89 ? 4.386 25.906 -10.576 1.00 91.19 89 LEU A C 1
ATOM 643 O O . LEU A 1 89 ? 4.536 26.992 -10.015 1.00 91.19 89 LEU A O 1
ATOM 647 N N . GLN A 1 90 ? 4.306 24.766 -9.883 1.00 90.06 90 GLN A N 1
ATOM 648 C CA . GLN A 1 90 ? 4.356 24.694 -8.419 1.00 90.06 90 GLN A CA 1
ATOM 649 C C . GLN A 1 90 ? 5.743 25.023 -7.846 1.00 90.06 90 GLN A C 1
ATOM 651 O O . GLN A 1 90 ? 5.837 25.611 -6.756 1.00 90.06 90 GLN A O 1
ATOM 656 N N . SER A 1 91 ? 6.809 24.643 -8.556 1.00 89.00 91 SER A N 1
ATOM 657 C CA . SER A 1 91 ? 8.191 24.980 -8.197 1.00 89.00 91 SER A CA 1
ATOM 658 C C . SER A 1 91 ? 8.587 26.400 -8.612 1.00 89.00 91 SER A C 1
ATOM 660 O O . SER A 1 91 ? 9.523 26.944 -8.035 1.00 89.00 91 SER A O 1
ATOM 662 N N . GLY A 1 92 ? 7.861 27.013 -9.554 1.00 89.31 92 GLY A N 1
ATOM 663 C CA . GLY A 1 92 ? 8.219 28.303 -10.153 1.00 89.31 92 GLY A CA 1
ATOM 664 C C . GLY A 1 92 ? 9.298 28.192 -11.236 1.00 89.31 92 GLY A C 1
ATOM 665 O O . GLY A 1 92 ? 9.877 29.204 -11.615 1.00 89.31 92 GLY A O 1
ATOM 666 N N . LEU A 1 93 ? 9.581 26.977 -11.729 1.00 89.75 93 LEU A N 1
ATOM 667 C CA . LEU A 1 93 ? 10.524 26.744 -12.830 1.00 89.75 93 LEU A CA 1
ATOM 668 C C . LEU A 1 93 ? 10.001 27.313 -14.158 1.00 89.75 93 LEU A C 1
ATOM 670 O O . LEU A 1 93 ? 10.786 27.788 -14.976 1.00 89.75 93 LEU A O 1
ATOM 674 N N . ILE A 1 94 ? 8.682 27.266 -14.366 1.00 93.94 94 ILE A N 1
ATOM 675 C CA . ILE A 1 94 ? 8.013 27.875 -15.520 1.00 93.94 94 ILE A CA 1
ATOM 676 C C . ILE A 1 94 ? 6.991 28.918 -15.074 1.00 93.94 94 ILE A C 1
ATOM 678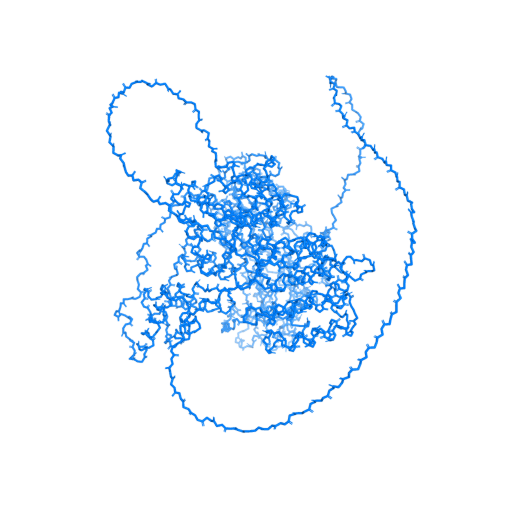 O O . ILE A 1 94 ? 6.383 28.804 -14.009 1.00 93.94 94 ILE A O 1
ATOM 682 N N . ASP A 1 95 ? 6.776 29.916 -15.924 1.00 94.62 95 ASP A N 1
ATOM 683 C CA . ASP A 1 95 ? 5.779 30.963 -15.720 1.00 94.62 95 ASP A CA 1
ATOM 684 C C . ASP A 1 95 ? 4.393 30.530 -16.226 1.00 94.62 95 ASP A C 1
ATOM 686 O O . ASP A 1 95 ? 3.364 30.887 -15.644 1.00 94.62 95 ASP A O 1
ATOM 690 N N . VAL A 1 96 ? 4.367 29.767 -17.324 1.00 95.44 96 VAL A N 1
ATOM 691 C CA . VAL A 1 96 ? 3.151 29.377 -18.047 1.00 95.44 96 VAL A CA 1
ATOM 692 C C . VAL A 1 96 ? 3.201 27.900 -18.428 1.00 95.44 96 VAL A C 1
ATOM 694 O O . VAL A 1 96 ? 4.182 27.443 -19.008 1.00 95.44 96 VAL A O 1
ATOM 697 N N . GLY A 1 97 ? 2.127 27.158 -18.159 1.00 93.44 97 GLY A N 1
ATOM 698 C CA . GLY A 1 97 ? 1.955 25.771 -18.604 1.00 93.44 97 GLY A CA 1
ATOM 699 C C . GLY A 1 97 ? 0.782 25.652 -19.572 1.00 93.44 97 GLY A C 1
ATOM 700 O O . GLY A 1 97 ? -0.275 26.216 -19.308 1.00 93.44 97 GLY A O 1
ATOM 701 N N . ILE A 1 98 ? 0.947 24.929 -20.681 1.00 92.38 98 ILE A N 1
ATOM 702 C CA . ILE A 1 98 ? -0.157 24.626 -21.608 1.00 92.38 98 ILE A CA 1
ATOM 703 C C . ILE A 1 98 ? -0.509 23.146 -21.479 1.00 92.38 98 ILE A C 1
ATOM 705 O O . ILE A 1 98 ? 0.321 22.281 -21.771 1.00 92.38 98 ILE A O 1
ATOM 709 N N . THR A 1 99 ? -1.734 22.859 -21.053 1.00 88.31 99 THR A N 1
ATOM 710 C CA . THR A 1 99 ? -2.238 21.520 -20.730 1.00 88.31 99 THR A CA 1
ATOM 711 C C . THR A 1 99 ? -3.498 21.191 -21.528 1.00 88.31 99 THR A C 1
ATOM 713 O O . THR A 1 99 ? -4.071 22.056 -22.181 1.00 88.31 99 THR A O 1
ATOM 716 N N . TYR A 1 100 ? -3.898 19.920 -21.507 1.00 84.06 100 TYR A N 1
ATOM 717 C CA . TYR A 1 100 ? -5.015 19.396 -22.300 1.00 84.06 100 TYR A CA 1
ATOM 718 C C . TYR A 1 100 ? -6.056 18.668 -21.429 1.00 84.06 100 TYR A C 1
ATOM 720 O O . TYR A 1 100 ? -6.791 17.808 -21.910 1.00 84.06 100 TYR A O 1
ATOM 728 N N . ASN A 1 101 ? -6.066 18.922 -20.115 1.00 80.44 101 ASN A N 1
ATOM 729 C CA . ASN A 1 101 ? -6.896 18.183 -19.162 1.00 80.44 101 ASN A CA 1
ATOM 730 C C . ASN A 1 101 ? -7.602 19.152 -18.199 1.00 80.44 101 ASN A C 1
ATOM 732 O O . ASN A 1 101 ? -7.013 19.541 -17.183 1.00 80.44 101 ASN A O 1
ATOM 736 N N . PRO A 1 102 ? -8.887 19.458 -18.455 1.00 79.38 102 PRO A N 1
ATOM 737 C CA . PRO A 1 102 ? -9.673 20.383 -17.640 1.00 79.38 102 PRO A CA 1
ATOM 738 C C . PRO A 1 102 ? -9.758 20.011 -16.155 1.00 79.38 102 PRO A C 1
ATOM 740 O O . PRO A 1 102 ? -9.799 20.889 -15.293 1.00 79.38 102 PRO A O 1
ATOM 743 N N . ALA A 1 103 ? -9.769 18.715 -15.823 1.00 74.31 103 ALA A N 1
ATOM 744 C CA . ALA A 1 103 ? -9.832 18.272 -14.432 1.00 74.31 103 ALA A CA 1
ATOM 745 C C . ALA A 1 103 ? -8.517 18.568 -13.694 1.00 74.31 103 ALA A C 1
ATOM 747 O O . ALA A 1 103 ? -8.540 19.086 -12.579 1.00 74.31 103 ALA A O 1
ATOM 748 N N . ALA A 1 104 ? -7.374 18.293 -14.331 1.00 75.81 104 ALA A N 1
ATOM 749 C CA . ALA A 1 104 ? -6.059 18.595 -13.765 1.00 75.81 104 ALA A CA 1
ATOM 750 C C . ALA A 1 104 ? -5.830 20.111 -13.630 1.00 75.81 104 ALA A C 1
ATOM 752 O O . ALA A 1 104 ? -5.293 20.572 -12.625 1.00 75.81 104 ALA A O 1
ATOM 753 N N . GLU A 1 105 ? -6.294 20.887 -14.610 1.00 85.06 105 GLU A N 1
ATOM 754 C CA . GLU A 1 105 ? -6.260 22.354 -14.603 1.00 85.06 105 GLU A CA 1
ATOM 755 C C . GLU A 1 105 ? -7.057 22.939 -13.437 1.00 85.06 105 GLU A C 1
ATOM 757 O O . GLU A 1 105 ? -6.539 23.764 -12.682 1.00 85.06 105 GLU A O 1
ATOM 762 N N . LYS A 1 106 ? -8.292 22.462 -13.241 1.00 82.19 106 LYS A N 1
ATOM 763 C CA . LYS A 1 106 ? -9.141 22.881 -12.123 1.00 82.19 106 LYS A CA 1
ATOM 764 C C . LYS A 1 106 ? -8.491 22.563 -10.778 1.00 82.19 106 LYS A C 1
ATOM 766 O O . LYS A 1 106 ? -8.414 23.439 -9.925 1.00 82.19 106 LYS A O 1
ATOM 771 N N . ILE A 1 107 ? -7.946 21.355 -10.618 1.00 79.81 107 ILE A N 1
ATOM 772 C CA . ILE A 1 107 ? -7.229 20.959 -9.397 1.00 79.81 107 ILE A CA 1
ATOM 773 C C . ILE A 1 107 ? -6.026 21.879 -9.143 1.00 79.81 107 ILE A C 1
ATOM 775 O O . ILE A 1 107 ? -5.821 22.312 -8.011 1.00 79.81 107 ILE A O 1
ATOM 779 N N . ALA A 1 108 ? -5.249 22.221 -10.175 1.00 84.31 108 ALA A N 1
ATOM 780 C CA . ALA A 1 108 ? -4.103 23.119 -10.034 1.00 84.31 108 ALA A CA 1
ATOM 781 C C . ALA A 1 108 ? -4.516 24.542 -9.608 1.00 84.31 108 ALA A C 1
ATOM 783 O O . ALA A 1 108 ? -3.815 25.176 -8.814 1.00 84.31 108 ALA A O 1
ATOM 784 N N . ILE A 1 109 ? -5.653 25.041 -10.099 1.00 88.81 109 ILE A N 1
ATOM 785 C CA . ILE A 1 109 ? -6.220 26.333 -9.683 1.00 88.81 109 ILE A CA 1
ATOM 786 C C . ILE A 1 109 ? -6.732 26.259 -8.237 1.00 88.81 109 ILE A C 1
ATOM 788 O O . ILE A 1 109 ? -6.370 27.107 -7.419 1.00 88.81 109 ILE A O 1
ATOM 792 N N . ASP A 1 110 ? -7.504 25.225 -7.894 1.00 87.75 110 ASP A N 1
ATOM 793 C CA . ASP A 1 110 ? -8.096 25.035 -6.561 1.00 87.75 110 ASP A CA 1
ATOM 794 C C . ASP A 1 110 ? -7.020 24.861 -5.472 1.00 87.75 110 ASP A C 1
ATOM 796 O O . ASP A 1 110 ? -7.168 25.334 -4.345 1.00 87.75 110 ASP A O 1
ATOM 800 N N . GLN A 1 111 ? -5.888 24.240 -5.818 1.00 88.06 111 GLN A N 1
ATOM 801 C CA . GLN A 1 111 ? -4.717 24.102 -4.943 1.00 88.06 111 GLN A CA 1
ATOM 802 C C . GLN A 1 111 ? -3.843 25.367 -4.879 1.00 88.06 111 GLN A C 1
ATOM 804 O O . GLN A 1 111 ? -2.859 25.406 -4.137 1.00 88.06 111 GLN A O 1
ATOM 809 N N . GLY A 1 112 ? -4.172 26.410 -5.646 1.00 89.88 112 GLY A N 1
ATOM 810 C CA . GLY A 1 112 ? -3.411 27.656 -5.701 1.00 89.88 112 GLY A CA 1
ATOM 811 C C . GLY A 1 112 ? -2.039 27.522 -6.365 1.00 89.88 112 GLY A C 1
ATOM 812 O O . GLY A 1 112 ? -1.156 28.334 -6.086 1.00 89.88 112 GLY A O 1
ATOM 813 N N . ILE A 1 113 ? -1.845 26.512 -7.218 1.00 89.75 113 ILE A N 1
ATOM 814 C CA . ILE A 1 113 ? -0.638 26.333 -8.037 1.00 89.75 113 ILE A CA 1
ATOM 815 C C . ILE A 1 113 ? -0.678 27.291 -9.237 1.00 89.75 113 ILE A C 1
ATOM 817 O O . ILE A 1 113 ? 0.319 27.951 -9.540 1.00 89.75 113 ILE A O 1
ATOM 821 N N . ALA A 1 114 ? -1.841 27.413 -9.878 1.00 91.25 114 ALA A N 1
ATOM 822 C CA . ALA A 1 114 ? -2.094 28.319 -10.996 1.00 91.25 114 ALA A CA 1
ATOM 823 C C . ALA A 1 114 ? -3.127 29.400 -10.633 1.00 91.25 114 ALA A C 1
ATOM 825 O O . ALA A 1 114 ? -3.920 29.243 -9.703 1.00 91.25 114 ALA A O 1
ATOM 826 N N . LEU A 1 115 ? -3.105 30.517 -11.358 1.00 90.38 115 LEU A N 1
ATOM 827 C CA . LEU A 1 115 ? -4.087 31.592 -11.241 1.00 90.38 115 LEU A CA 1
ATOM 828 C C . LEU A 1 115 ? -5.382 31.234 -11.983 1.00 90.38 115 LEU A C 1
ATOM 830 O O . LEU A 1 115 ? -5.352 30.591 -13.030 1.00 90.38 115 LEU A O 1
ATOM 834 N N . SER A 1 116 ? -6.512 31.698 -11.447 1.00 86.31 116 SER A N 1
ATOM 835 C CA . SER A 1 116 ? -7.814 31.648 -12.119 1.00 86.31 116 SER A CA 1
ATOM 836 C C . SER A 1 116 ? -8.040 32.926 -12.943 1.00 86.31 116 SER A C 1
ATOM 838 O O . SER A 1 116 ? -7.707 34.008 -12.446 1.00 86.31 116 SER A O 1
ATOM 840 N N . PRO A 1 117 ? -8.635 32.853 -14.149 1.00 84.56 117 PRO A N 1
ATOM 841 C CA . PRO A 1 117 ? -9.070 31.646 -14.862 1.00 84.56 117 PRO A CA 1
ATOM 842 C C . PRO A 1 117 ? -7.940 30.989 -15.680 1.00 84.56 117 PRO A C 1
ATOM 844 O O . PRO A 1 117 ? -6.922 31.616 -15.972 1.00 84.56 117 PRO A O 1
ATOM 847 N N . SER A 1 118 ? -8.152 29.740 -16.106 1.00 88.38 118 SER A N 1
ATOM 848 C CA . SER A 1 118 ? -7.403 29.138 -17.217 1.00 88.38 118 SER A CA 1
ATOM 849 C C . SER A 1 118 ? -7.831 29.760 -18.551 1.00 88.38 118 SER A C 1
ATOM 851 O O . SER A 1 118 ? -8.995 30.118 -18.733 1.00 88.38 118 SER A O 1
ATOM 853 N N . TYR A 1 119 ? -6.911 29.862 -19.508 1.00 89.56 119 TYR A N 1
ATOM 854 C CA . TYR A 1 119 ? -7.156 30.501 -20.805 1.00 89.56 119 TYR A CA 1
ATOM 855 C C . TYR A 1 119 ? -7.270 29.447 -21.907 1.00 89.56 119 TYR A C 1
ATOM 857 O O . TYR A 1 119 ? -6.313 28.718 -22.143 1.00 89.56 119 TYR A O 1
ATOM 865 N N . TYR A 1 120 ? -8.404 29.360 -22.608 1.00 90.62 120 TYR A N 1
ATOM 866 C CA . TYR A 1 120 ? -8.553 28.448 -23.751 1.00 90.62 120 TYR A CA 1
ATOM 867 C C . TYR A 1 120 ? -7.681 28.948 -24.911 1.00 90.62 120 TYR A C 1
ATOM 869 O O . TYR A 1 120 ? -8.018 29.926 -25.573 1.00 90.62 120 TYR A O 1
ATOM 877 N N . ALA A 1 121 ? -6.528 28.310 -25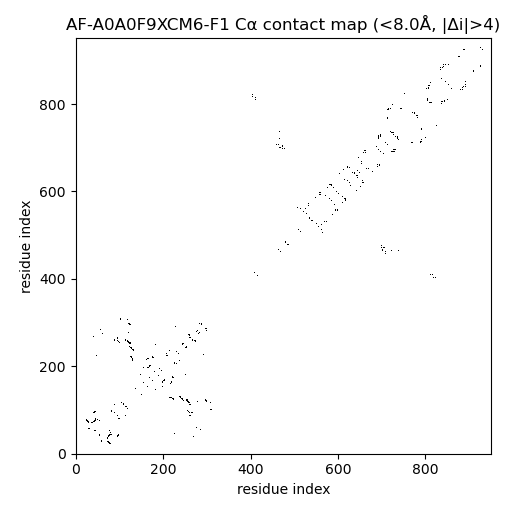.116 1.00 90.50 121 ALA A N 1
ATOM 878 C CA . ALA A 1 121 ? -5.479 28.809 -25.995 1.00 90.50 121 ALA A CA 1
ATOM 879 C C . ALA A 1 121 ? -5.705 28.413 -27.458 1.00 90.50 121 ALA A C 1
ATOM 881 O O . ALA A 1 121 ? -5.701 29.274 -28.332 1.00 90.50 121 ALA A O 1
ATOM 882 N N . PHE A 1 122 ? -5.889 27.123 -27.737 1.00 90.94 122 PHE A N 1
ATOM 883 C CA . PHE A 1 122 ? -6.103 26.600 -29.089 1.00 90.94 122 PHE A CA 1
ATOM 884 C C . PHE A 1 122 ? -6.714 25.201 -29.035 1.00 90.94 122 PHE A C 1
ATOM 886 O O . PHE A 1 122 ? -6.808 24.584 -27.973 1.00 90.94 122 PHE A O 1
ATOM 893 N N . ARG A 1 123 ? -7.120 24.690 -30.195 1.00 88.75 123 ARG A N 1
ATOM 894 C CA . ARG A 1 123 ? -7.657 23.336 -30.344 1.00 88.75 123 ARG A CA 1
ATOM 895 C C . ARG A 1 123 ? -6.683 22.461 -31.109 1.00 88.75 123 ARG A C 1
ATOM 897 O O . ARG A 1 123 ? -6.303 22.778 -32.239 1.00 88.75 123 ARG A O 1
ATOM 904 N N . ASP A 1 124 ? -6.293 21.367 -30.477 1.00 88.75 124 ASP A N 1
ATOM 905 C CA . ASP A 1 124 ? -5.655 20.234 -31.129 1.00 88.75 124 ASP A CA 1
ATOM 906 C C . ASP A 1 124 ? -6.703 19.130 -31.342 1.00 88.75 124 ASP A C 1
ATOM 908 O O . ASP A 1 124 ? -7.820 19.196 -30.821 1.00 88.75 124 ASP A O 1
ATOM 912 N N . HIS A 1 125 ? -6.362 18.116 -32.126 1.00 90.00 125 HIS A N 1
ATOM 913 C CA . HIS A 1 125 ? -7.280 17.045 -32.485 1.00 90.00 125 HIS A CA 1
ATOM 914 C C . HIS A 1 125 ? -6.564 15.701 -32.436 1.00 90.00 125 HIS A C 1
ATOM 916 O O . HIS A 1 125 ? -5.460 15.535 -32.964 1.00 90.00 125 HIS A O 1
ATOM 922 N N . PHE A 1 126 ? -7.222 14.720 -31.832 1.00 92.69 126 PHE A N 1
ATOM 923 C CA . PHE A 1 126 ? -6.814 13.332 -31.947 1.00 92.69 126 PHE A CA 1
ATOM 924 C C . PHE A 1 126 ? -7.245 12.762 -33.298 1.00 92.69 126 PHE A C 1
ATOM 926 O O . PHE A 1 126 ? -8.248 13.164 -33.897 1.00 92.69 126 PHE A O 1
ATOM 933 N N . ILE A 1 127 ? -6.472 11.797 -33.773 1.00 93.12 127 ILE A N 1
ATOM 934 C CA . ILE A 1 127 ? -6.772 11.013 -34.961 1.00 93.12 127 ILE A CA 1
ATOM 935 C C . ILE A 1 127 ? -6.726 9.528 -34.611 1.00 93.12 127 ILE A C 1
ATOM 937 O O . ILE A 1 127 ? -5.899 9.090 -33.808 1.00 93.12 127 ILE A O 1
ATOM 941 N N . LEU A 1 128 ? -7.606 8.760 -35.248 1.00 96.12 128 LEU A N 1
ATOM 942 C CA . LEU A 1 128 ? -7.507 7.309 -35.318 1.00 96.12 128 LEU A CA 1
ATOM 943 C C . LEU A 1 128 ? -6.731 6.951 -36.586 1.00 96.12 128 LEU A C 1
ATOM 945 O O . LEU A 1 128 ? -7.227 7.147 -37.702 1.00 96.12 128 LEU A O 1
ATOM 949 N N . ALA A 1 129 ? -5.517 6.446 -36.397 1.00 95.19 129 ALA A N 1
ATOM 950 C CA . ALA A 1 129 ? -4.651 5.953 -37.460 1.00 95.19 129 ALA A CA 1
ATOM 951 C C . ALA A 1 129 ? -4.625 4.420 -37.448 1.00 95.19 129 ALA A C 1
ATOM 953 O O . ALA A 1 129 ? -4.827 3.795 -36.407 1.00 95.19 129 ALA A O 1
ATOM 954 N N . GLY A 1 130 ? -4.382 3.811 -38.605 1.00 94.38 130 GLY A N 1
ATOM 955 C CA . GLY A 1 130 ? -4.266 2.360 -38.724 1.00 94.38 130 GLY A CA 1
ATOM 956 C C . GLY A 1 130 ? -3.672 1.916 -40.060 1.00 94.38 130 GLY A C 1
ATOM 957 O O . GLY A 1 130 ? -3.265 2.762 -40.868 1.00 94.38 130 GLY A O 1
ATOM 958 N N . PRO A 1 131 ? -3.611 0.601 -40.311 1.00 93.62 131 PRO A N 1
ATOM 959 C CA . PRO A 1 131 ? -3.006 0.046 -41.519 1.00 93.62 131 PRO A CA 1
ATOM 960 C C . PRO A 1 131 ? -3.858 0.309 -42.777 1.00 93.62 131 PRO A C 1
ATOM 962 O O . PRO A 1 131 ? -5.088 0.319 -42.679 1.00 93.62 131 PRO A O 1
ATOM 965 N N . PRO A 1 132 ? -3.257 0.462 -43.975 1.00 92.50 132 PRO A N 1
ATOM 966 C CA . PRO A 1 132 ? -3.994 0.646 -45.231 1.00 92.50 132 PRO A CA 1
ATOM 967 C C . PRO A 1 132 ? -4.842 -0.558 -45.652 1.00 92.50 132 PRO A C 1
ATOM 969 O O . PRO A 1 132 ? -5.823 -0.387 -46.369 1.00 92.50 132 PRO A O 1
ATOM 972 N N . SER A 1 133 ? -4.485 -1.764 -45.197 1.00 90.69 133 SER A N 1
ATOM 973 C CA . SER A 1 133 ? -5.226 -3.002 -45.470 1.00 90.69 133 SER A CA 1
ATOM 974 C C . SER A 1 133 ? -6.600 -3.063 -44.796 1.00 90.69 133 SER A C 1
ATOM 976 O O . SER A 1 133 ? -7.401 -3.915 -45.159 1.00 90.69 133 SER A O 1
ATOM 978 N N . ASN A 1 134 ? -6.873 -2.169 -43.839 1.00 92.31 134 ASN A N 1
ATOM 979 C CA . ASN A 1 134 ? -8.129 -2.072 -43.094 1.00 92.31 134 ASN A CA 1
ATOM 980 C C . ASN A 1 134 ? -8.709 -3.424 -42.620 1.00 92.31 134 ASN A C 1
ATOM 982 O O . ASN A 1 134 ? -9.862 -3.730 -42.930 1.00 92.31 134 ASN A O 1
ATOM 986 N N . PRO A 1 135 ? -7.954 -4.240 -41.862 1.00 90.31 135 PRO A N 1
ATOM 987 C CA . PRO A 1 135 ? -8.407 -5.566 -41.452 1.00 90.31 135 PRO A CA 1
ATOM 988 C C . PRO A 1 135 ? -9.662 -5.529 -40.563 1.00 90.31 135 PRO A C 1
ATOM 990 O O . PRO A 1 135 ? -10.414 -6.490 -40.567 1.00 90.31 135 PRO A O 1
ATOM 993 N N . ALA A 1 136 ? -9.941 -4.420 -39.862 1.00 89.19 136 ALA A N 1
ATOM 994 C CA . ALA A 1 136 ? -11.173 -4.241 -39.083 1.00 89.19 136 ALA A CA 1
ATOM 995 C C . ALA A 1 136 ? -12.370 -3.702 -39.900 1.00 89.19 136 ALA A C 1
ATOM 997 O O . ALA A 1 136 ? -13.413 -3.395 -39.327 1.00 89.19 136 ALA A O 1
ATOM 998 N N . ASN A 1 137 ? -12.218 -3.548 -41.222 1.00 90.31 137 ASN A N 1
ATOM 999 C CA . ASN A 1 137 ? -13.246 -3.090 -42.164 1.00 90.31 137 ASN A CA 1
ATOM 1000 C C . ASN A 1 137 ? -13.996 -1.812 -41.728 1.00 90.31 137 ASN A C 1
ATOM 1002 O O . ASN A 1 137 ? -15.219 -1.696 -41.828 1.00 90.31 137 ASN A O 1
ATOM 1006 N N . ILE A 1 138 ? -13.248 -0.826 -41.230 1.00 91.69 138 ILE A N 1
ATOM 1007 C CA . ILE A 1 138 ? -13.808 0.408 -40.678 1.00 91.69 138 ILE A CA 1
ATOM 1008 C C . ILE A 1 138 ? -14.090 1.414 -41.800 1.00 91.69 138 ILE A C 1
ATOM 1010 O O . ILE A 1 138 ? -13.199 1.732 -42.593 1.00 91.69 138 ILE A O 1
ATOM 1014 N N . SER A 1 139 ? -15.301 1.979 -41.839 1.00 90.12 139 SER A N 1
ATOM 1015 C CA . SER A 1 139 ? -15.664 3.063 -42.767 1.00 90.12 139 SER A CA 1
ATOM 1016 C C . SER A 1 139 ? -15.425 4.449 -42.164 1.00 90.12 139 SER A C 1
ATOM 1018 O O . SER A 1 139 ? -15.843 4.712 -41.037 1.00 90.12 139 SER A O 1
ATOM 1020 N N . LYS A 1 140 ? -14.857 5.381 -42.946 1.00 86.88 140 LYS A N 1
ATOM 1021 C CA . LYS A 1 140 ? -14.559 6.770 -42.527 1.00 86.88 140 LYS A CA 1
ATOM 1022 C C . LYS A 1 140 ? -15.793 7.605 -42.145 1.00 86.88 140 LYS A C 1
ATOM 1024 O O . LYS A 1 140 ? -15.654 8.598 -41.430 1.00 86.88 140 LYS A O 1
ATOM 1029 N N . SER A 1 141 ? -16.988 7.229 -42.608 1.00 84.31 141 SER A N 1
ATOM 1030 C CA . SER A 1 141 ? -18.241 7.932 -42.287 1.00 84.31 141 SER A CA 1
ATOM 1031 C C . SER A 1 141 ? -18.801 7.594 -40.899 1.00 84.31 141 SER A C 1
ATOM 1033 O O . SER A 1 141 ? -19.653 8.322 -40.400 1.00 84.31 141 SER A O 1
ATOM 1035 N N . THR A 1 142 ? -18.307 6.531 -40.262 1.00 85.75 142 THR A N 1
ATOM 1036 C CA . THR A 1 142 ? -18.814 6.014 -38.980 1.00 85.75 142 THR A CA 1
ATOM 1037 C C . THR A 1 142 ? -18.390 6.899 -37.797 1.00 85.75 142 THR A C 1
ATOM 1039 O O . THR A 1 142 ? -17.398 7.638 -37.870 1.00 85.75 142 THR A O 1
ATOM 1042 N N . ASP A 1 143 ? -19.139 6.870 -36.694 1.00 89.88 143 ASP A N 1
ATOM 1043 C CA . ASP A 1 143 ? -18.743 7.508 -35.436 1.00 89.88 143 ASP A CA 1
ATOM 1044 C C . ASP A 1 143 ? -17.606 6.736 -34.740 1.00 89.88 143 ASP A C 1
ATOM 1046 O O . ASP A 1 143 ? -17.432 5.534 -34.940 1.00 89.88 143 ASP A O 1
ATOM 1050 N N . ILE A 1 144 ? -16.818 7.434 -33.918 1.00 93.62 144 ILE A N 1
ATOM 1051 C CA . ILE A 1 144 ? -15.598 6.879 -33.313 1.00 93.62 144 ILE A CA 1
ATOM 1052 C C . ILE A 1 144 ? -15.868 5.706 -32.356 1.00 93.62 144 ILE A C 1
ATOM 1054 O O . ILE A 1 144 ? -15.048 4.793 -32.269 1.00 93.62 144 ILE A O 1
ATOM 1058 N N . TYR A 1 145 ? -17.011 5.691 -31.668 1.00 93.56 145 TYR A N 1
ATOM 1059 C CA . TYR A 1 145 ? -17.352 4.635 -30.713 1.00 93.56 145 TYR A CA 1
ATOM 1060 C C . TYR A 1 145 ? -17.723 3.336 -31.431 1.00 93.56 145 TYR A C 1
ATOM 1062 O O . TYR A 1 145 ? -17.282 2.252 -31.032 1.00 93.56 145 TYR A O 1
ATOM 1070 N N . THR A 1 146 ? -18.453 3.437 -32.542 1.00 92.12 146 THR A N 1
ATOM 1071 C CA . THR A 1 146 ? -18.726 2.294 -33.419 1.00 92.12 146 THR A CA 1
ATOM 1072 C C . THR A 1 146 ? -17.440 1.762 -34.049 1.00 92.12 146 THR A C 1
ATOM 1074 O O . THR A 1 146 ? -17.250 0.549 -34.080 1.00 92.12 146 THR A O 1
ATOM 1077 N N . MET A 1 147 ? -16.504 2.631 -34.459 1.00 94.44 147 MET A N 1
ATOM 1078 C CA . MET A 1 147 ? -15.191 2.188 -34.961 1.00 94.44 147 MET A CA 1
ATOM 1079 C C . MET A 1 147 ? -14.418 1.375 -33.911 1.00 94.44 147 MET A C 1
ATOM 1081 O O . MET A 1 147 ? -13.885 0.315 -34.225 1.00 94.44 147 MET A O 1
ATOM 1085 N N . PHE A 1 148 ? -14.379 1.833 -32.656 1.00 94.94 148 PHE A N 1
ATOM 1086 C CA . PHE A 1 148 ? -13.737 1.099 -31.557 1.00 94.94 148 PHE A CA 1
ATOM 1087 C C . PHE A 1 148 ? -14.430 -0.244 -31.286 1.00 94.94 148 PHE A C 1
ATOM 1089 O O . PHE A 1 148 ? -13.763 -1.260 -31.082 1.00 94.94 148 PHE A O 1
ATOM 1096 N N . SER A 1 149 ? -15.763 -0.268 -31.348 1.00 92.06 149 SER A N 1
ATOM 1097 C CA . SER A 1 149 ? -16.549 -1.498 -31.196 1.00 92.06 149 SER A CA 1
ATOM 1098 C C . SER A 1 149 ? -16.245 -2.509 -32.309 1.00 92.06 149 SER A C 1
ATOM 1100 O O . SER A 1 149 ? -16.075 -3.691 -32.020 1.00 92.06 149 SER A O 1
ATOM 1102 N N . GLN A 1 150 ? -16.094 -2.047 -33.556 1.00 92.00 150 GLN A N 1
ATOM 1103 C CA . GLN A 1 150 ? -15.713 -2.875 -34.706 1.00 92.00 150 GLN A CA 1
ATOM 1104 C C . GLN A 1 150 ? -14.281 -3.406 -34.594 1.00 92.00 150 GLN A C 1
ATOM 1106 O O . GLN A 1 150 ? -14.069 -4.602 -34.782 1.00 92.00 150 GLN A O 1
ATOM 1111 N N . ILE A 1 151 ? -13.313 -2.555 -34.223 1.00 92.88 151 ILE A N 1
ATOM 1112 C CA . ILE A 1 151 ? -11.919 -2.976 -33.984 1.00 92.88 151 ILE A CA 1
ATOM 1113 C C . ILE A 1 151 ? -11.889 -4.134 -32.995 1.00 92.88 151 ILE A C 1
ATOM 1115 O O . ILE A 1 151 ? -11.276 -5.159 -33.277 1.00 92.88 151 ILE A O 1
ATOM 1119 N N . ARG A 1 152 ? -12.592 -3.998 -31.866 1.00 89.81 152 ARG A N 1
ATOM 1120 C CA . ARG A 1 152 ? -12.688 -5.067 -30.871 1.00 89.81 152 ARG A CA 1
ATOM 1121 C C . ARG A 1 152 ? -13.356 -6.317 -31.444 1.00 89.81 152 ARG A C 1
ATOM 1123 O O . ARG A 1 152 ? -12.830 -7.411 -31.273 1.00 89.81 152 ARG A O 1
ATOM 1130 N N . GLN A 1 153 ? -14.518 -6.169 -32.080 1.00 88.56 153 GLN A N 1
ATOM 1131 C CA . GLN A 1 153 ? -15.303 -7.306 -32.558 1.00 88.56 153 GLN A CA 1
ATOM 1132 C C . GLN A 1 153 ? -14.501 -8.176 -33.530 1.00 88.56 153 GLN A C 1
ATOM 1134 O O . GLN A 1 153 ? -14.525 -9.399 -33.400 1.00 88.56 153 GLN A O 1
ATOM 1139 N N . VAL A 1 154 ? -13.781 -7.553 -34.464 1.00 88.19 154 VAL A N 1
ATOM 1140 C CA . VAL A 1 154 ? -12.945 -8.271 -35.433 1.00 88.19 154 VAL A CA 1
ATOM 1141 C C . VAL A 1 154 ? -11.709 -8.853 -34.748 1.00 88.19 154 VAL A C 1
ATOM 1143 O O . VAL A 1 154 ? -11.369 -10.008 -34.983 1.00 88.19 154 VAL A O 1
ATOM 1146 N N . ALA A 1 155 ? -11.082 -8.103 -33.839 1.00 87.69 155 ALA A N 1
ATOM 1147 C CA . ALA A 1 155 ? -9.909 -8.567 -33.106 1.00 87.69 155 ALA A CA 1
ATOM 1148 C C . ALA A 1 155 ? -10.166 -9.780 -32.192 1.00 87.69 155 ALA A C 1
ATOM 1150 O O . ALA A 1 155 ? -9.243 -10.550 -31.931 1.00 87.69 155 ALA A O 1
ATOM 1151 N N . GLU A 1 156 ? -11.395 -9.948 -31.694 1.00 83.12 156 GLU A N 1
ATOM 1152 C CA . GLU A 1 156 ? -11.781 -11.082 -30.844 1.00 83.12 156 GLU A CA 1
ATOM 1153 C C . GLU A 1 156 ? -12.269 -12.305 -31.637 1.00 83.12 156 GLU A C 1
ATOM 1155 O O . GLU A 1 156 ? -12.073 -13.428 -31.176 1.00 83.12 156 GLU A O 1
ATOM 1160 N N . ASN A 1 157 ? -12.909 -12.112 -32.798 1.00 71.81 157 ASN A N 1
ATOM 1161 C CA . ASN A 1 157 ? -13.686 -13.172 -33.456 1.00 71.81 157 ASN A CA 1
ATOM 1162 C C . ASN A 1 157 ? -13.127 -13.651 -34.805 1.00 71.81 157 ASN A C 1
ATOM 1164 O O . ASN A 1 157 ? -13.549 -14.707 -35.276 1.00 71.81 157 ASN A O 1
ATOM 1168 N N . GLU A 1 158 ? -12.203 -12.923 -35.440 1.00 64.19 158 GLU A N 1
ATOM 1169 C CA . GLU A 1 158 ? -11.740 -13.238 -36.797 1.00 64.19 158 GLU A CA 1
ATOM 1170 C C . GLU A 1 158 ? -10.216 -13.406 -36.879 1.00 64.19 158 GLU A C 1
ATOM 1172 O O . GLU A 1 158 ? -9.439 -12.584 -36.394 1.00 64.19 158 GLU A O 1
ATOM 1177 N N . VAL A 1 159 ? -9.762 -14.466 -37.558 1.00 72.50 159 VAL A N 1
ATOM 1178 C CA . VAL A 1 159 ? -8.346 -14.639 -37.916 1.00 72.50 159 VAL A CA 1
ATOM 1179 C C . VAL A 1 159 ? -8.068 -13.810 -39.172 1.00 72.50 159 VAL A C 1
ATOM 1181 O O . VAL A 1 159 ? -8.103 -14.315 -40.293 1.00 72.50 159 VAL A O 1
ATOM 1184 N N . THR A 1 160 ? -7.827 -12.512 -38.997 1.00 77.50 160 THR A N 1
ATOM 1185 C CA . THR A 1 160 ? -7.449 -11.612 -40.096 1.00 77.50 160 THR A CA 1
ATOM 1186 C C . THR A 1 160 ? -5.942 -11.655 -40.359 1.00 77.50 160 THR A C 1
ATOM 1188 O O . THR A 1 160 ? -5.134 -11.928 -39.470 1.00 77.50 160 THR A O 1
ATOM 1191 N N . THR A 1 161 ? -5.530 -11.347 -41.591 1.00 76.81 161 THR A N 1
ATOM 1192 C CA . THR A 1 161 ? -4.117 -11.154 -41.958 1.00 76.81 161 THR A CA 1
ATOM 1193 C C . THR A 1 161 ? -3.931 -9.763 -42.577 1.00 76.81 161 THR A C 1
ATOM 1195 O O . THR A 1 161 ? -4.388 -9.538 -43.697 1.00 76.81 161 THR A O 1
ATOM 1198 N N . PRO A 1 162 ? -3.275 -8.807 -41.885 1.00 82.25 162 PRO A N 1
ATOM 1199 C CA . PRO A 1 162 ? -2.675 -8.907 -40.547 1.00 82.25 162 PRO A CA 1
ATOM 1200 C C . PRO A 1 162 ? -3.729 -8.987 -39.419 1.00 82.25 162 PRO A C 1
ATOM 1202 O O . PRO A 1 162 ? -4.876 -8.578 -39.627 1.00 82.25 162 PRO A O 1
ATOM 1205 N N . PRO A 1 163 ? -3.368 -9.510 -38.230 1.00 86.94 163 PRO A N 1
ATOM 1206 C CA . PRO A 1 163 ? -4.278 -9.563 -37.088 1.00 86.94 163 PRO A CA 1
ATOM 1207 C C . PRO A 1 163 ? -4.683 -8.150 -36.656 1.00 86.94 163 PRO A C 1
ATOM 1209 O O . PRO A 1 163 ? -3.832 -7.263 -36.560 1.00 86.94 163 PRO A O 1
ATOM 1212 N N . VAL A 1 164 ? -5.970 -7.933 -36.373 1.00 92.44 164 VAL A N 1
ATOM 1213 C CA . VAL A 1 164 ? -6.442 -6.646 -35.842 1.00 92.44 164 VAL A CA 1
ATOM 1214 C C . VAL A 1 164 ? -5.915 -6.461 -34.421 1.00 92.44 164 VAL A C 1
ATOM 1216 O O . VAL A 1 164 ? -6.246 -7.220 -33.513 1.00 92.44 164 VAL A O 1
ATOM 1219 N N . ARG A 1 165 ? -5.092 -5.430 -34.224 1.00 92.50 165 ARG A N 1
ATOM 1220 C CA . ARG A 1 165 ? -4.559 -5.033 -32.916 1.00 92.50 165 ARG A CA 1
ATOM 1221 C C . ARG A 1 165 ? -4.663 -3.522 -32.746 1.00 92.50 165 ARG A C 1
ATOM 1223 O O . ARG A 1 165 ? -4.637 -2.776 -33.727 1.00 92.50 165 ARG A O 1
ATOM 1230 N N . PHE A 1 166 ? -4.778 -3.081 -31.502 1.00 95.38 166 PHE A N 1
ATOM 1231 C CA . PHE A 1 166 ? -4.786 -1.685 -31.100 1.00 95.38 166 PHE A CA 1
ATOM 1232 C C . PHE A 1 166 ? -3.584 -1.400 -30.198 1.00 95.38 166 PHE A C 1
ATOM 1234 O O . PHE A 1 166 ? -3.467 -1.991 -29.124 1.00 95.38 166 PHE A O 1
ATOM 1241 N N . LEU A 1 167 ? -2.711 -0.487 -30.613 1.00 95.50 167 LEU A N 1
ATOM 1242 C CA . LEU A 1 167 ? -1.563 -0.033 -29.841 1.00 95.50 167 LEU A CA 1
ATOM 1243 C C . LEU A 1 167 ? -1.970 1.138 -28.947 1.00 95.50 167 LEU A C 1
ATOM 1245 O O . LEU A 1 167 ? -2.416 2.180 -29.422 1.00 95.50 167 LEU A O 1
ATOM 1249 N N . SER A 1 168 ? -1.769 0.978 -27.642 1.00 92.75 168 SER A N 1
ATOM 1250 C CA . SER A 1 168 ? -1.881 2.051 -26.660 1.00 92.75 168 SER A CA 1
ATOM 1251 C C . SER A 1 168 ? -0.521 2.358 -26.055 1.00 92.75 168 SER A C 1
ATOM 1253 O O . SER A 1 168 ? 0.258 1.461 -25.729 1.00 92.75 168 SER A O 1
ATOM 1255 N N . ARG A 1 169 ? -0.251 3.645 -25.831 1.00 86.25 169 ARG A N 1
ATOM 1256 C CA . ARG A 1 169 ? 1.000 4.084 -25.201 1.00 86.25 169 ARG A CA 1
ATOM 1257 C C . ARG A 1 169 ? 1.116 3.662 -23.739 1.00 86.25 169 ARG A C 1
ATOM 1259 O O . ARG A 1 169 ? 2.226 3.537 -23.244 1.00 86.25 169 ARG A O 1
ATOM 1266 N N . TYR A 1 170 ? -0.007 3.450 -23.046 1.00 82.31 170 TYR A N 1
ATOM 1267 C CA . TYR A 1 170 ? -0.054 2.998 -21.647 1.00 82.31 170 TYR A CA 1
ATOM 1268 C C . TYR A 1 170 ? 0.887 3.762 -20.682 1.00 82.31 170 TYR A C 1
ATOM 1270 O O . TYR A 1 170 ? 1.397 3.227 -19.697 1.00 82.31 170 TYR A O 1
ATOM 1278 N N . ASP A 1 171 ? 1.139 5.037 -20.982 1.00 74.31 171 ASP A N 1
ATOM 1279 C CA . ASP A 1 171 ? 2.123 5.896 -20.321 1.00 74.31 171 ASP A CA 1
ATOM 1280 C C . ASP A 1 171 ? 1.469 7.043 -19.534 1.00 74.31 171 ASP A C 1
ATOM 1282 O O . ASP A 1 171 ? 2.160 7.950 -19.075 1.00 74.31 171 ASP A O 1
ATOM 1286 N N . LYS A 1 172 ? 0.136 7.011 -19.369 1.00 68.88 172 LYS A N 1
ATOM 1287 C CA . LYS A 1 172 ? -0.690 8.067 -18.753 1.00 68.88 172 LYS A CA 1
ATOM 1288 C C . LYS A 1 172 ? -0.633 9.424 -19.472 1.00 68.88 172 LYS A C 1
ATOM 1290 O O . LYS A 1 172 ? -1.074 10.428 -18.913 1.00 68.88 172 LYS A O 1
ATOM 1295 N N . SER A 1 173 ? -0.123 9.476 -20.705 1.00 71.75 173 SER A N 1
ATOM 1296 C CA . SER A 1 173 ? -0.167 10.683 -21.536 1.00 71.75 173 SER A CA 1
ATOM 1297 C C . SER A 1 173 ? -1.602 11.081 -21.890 1.00 71.75 173 SER A C 1
ATOM 1299 O O . SER A 1 173 ? -2.527 10.280 -21.774 1.00 71.75 173 SER A O 1
ATOM 1301 N N . ALA A 1 174 ? -1.800 12.302 -22.397 1.00 71.94 174 ALA A N 1
ATOM 1302 C CA . ALA A 1 174 ? -3.107 12.741 -22.896 1.00 71.94 174 ALA A CA 1
ATOM 1303 C C . ALA A 1 174 ? -3.687 11.771 -23.948 1.00 71.94 174 ALA A C 1
ATOM 1305 O O . ALA A 1 174 ? -4.880 11.482 -23.926 1.00 71.94 174 ALA A O 1
ATOM 1306 N N . THR A 1 175 ? -2.834 11.202 -24.808 1.00 82.94 175 THR A N 1
ATOM 1307 C CA . THR A 1 175 ? -3.209 10.171 -25.786 1.00 82.94 175 THR A CA 1
ATOM 1308 C C . THR A 1 175 ? -3.713 8.894 -25.107 1.00 82.94 175 THR A C 1
ATOM 1310 O O . THR A 1 175 ? -4.757 8.377 -25.494 1.00 82.94 175 THR A O 1
ATOM 1313 N N . ASN A 1 176 ? -3.021 8.417 -24.064 1.00 84.69 176 ASN A N 1
ATOM 1314 C CA . ASN A 1 176 ? -3.453 7.239 -23.307 1.00 84.69 176 ASN A CA 1
ATOM 1315 C C . ASN A 1 176 ? -4.698 7.516 -22.444 1.00 84.69 176 ASN A C 1
ATOM 1317 O O . ASN A 1 176 ? -5.565 6.669 -22.291 1.00 84.69 176 ASN A O 1
ATOM 1321 N N . ILE A 1 177 ? -4.858 8.715 -21.892 1.00 81.19 177 ILE A N 1
ATOM 1322 C CA . ILE A 1 177 ? -6.114 9.071 -21.219 1.00 81.19 177 ILE A CA 1
ATOM 1323 C C . ILE A 1 177 ? -7.263 9.037 -22.236 1.00 81.19 177 ILE A C 1
ATOM 1325 O O . ILE A 1 177 ? -8.342 8.528 -21.935 1.00 81.19 177 ILE A O 1
ATOM 1329 N N . LYS A 1 178 ? -7.029 9.529 -23.458 1.00 86.81 178 LYS A N 1
ATOM 1330 C CA . LYS A 1 178 ? -8.045 9.561 -24.508 1.00 86.81 178 LYS A CA 1
ATOM 1331 C C . LYS A 1 178 ? -8.456 8.172 -24.987 1.00 86.81 178 LYS A C 1
ATOM 1333 O O . LYS A 1 178 ? -9.656 7.907 -25.026 1.00 86.81 178 LYS A O 1
ATOM 1338 N N . ASP A 1 179 ? -7.507 7.308 -25.347 1.00 90.56 179 ASP A N 1
ATOM 1339 C CA . ASP A 1 179 ? -7.834 5.949 -25.800 1.00 90.56 179 ASP A CA 1
ATOM 1340 C C . ASP A 1 179 ? -8.564 5.151 -24.704 1.00 90.56 179 ASP A C 1
ATOM 1342 O O . ASP A 1 179 ? -9.602 4.550 -24.976 1.00 90.56 179 ASP A O 1
ATOM 1346 N N . THR A 1 180 ? -8.119 5.264 -23.450 1.00 87.88 180 THR A N 1
ATOM 1347 C CA . THR A 1 180 ? -8.749 4.663 -22.265 1.00 87.88 180 THR A CA 1
ATOM 1348 C C . THR A 1 180 ? -10.194 5.134 -22.105 1.00 87.88 180 THR A C 1
ATOM 1350 O O . THR A 1 180 ? -11.090 4.318 -21.896 1.00 87.88 180 THR A O 1
ATOM 1353 N N . LEU A 1 181 ? -10.454 6.439 -22.250 1.00 85.44 181 LEU A N 1
ATOM 1354 C CA . LEU A 1 181 ? -11.813 6.987 -22.184 1.00 85.44 181 LEU A CA 1
ATOM 1355 C C . LEU A 1 181 ? -12.700 6.485 -23.330 1.00 85.44 181 LEU A C 1
ATOM 1357 O O . LEU A 1 181 ? -13.872 6.191 -23.092 1.00 85.44 181 LEU A O 1
ATOM 1361 N N . LEU A 1 182 ? -12.168 6.375 -24.552 1.00 91.62 182 LEU A N 1
ATOM 1362 C CA . LEU A 1 182 ? -12.922 5.869 -25.704 1.00 91.62 182 LEU A CA 1
ATOM 1363 C C . LEU A 1 182 ? -13.323 4.400 -25.505 1.00 91.62 182 LEU A C 1
ATOM 1365 O O . LEU A 1 182 ? -14.486 4.064 -25.719 1.00 91.62 182 LEU A O 1
ATOM 1369 N N . TRP A 1 183 ? -12.409 3.559 -25.012 1.00 92.19 183 TRP A N 1
ATOM 1370 C CA . TRP A 1 183 ? -12.703 2.166 -24.657 1.00 92.19 183 TRP A CA 1
ATOM 1371 C C . TRP A 1 183 ? -13.722 2.061 -23.516 1.00 92.19 183 TRP A C 1
ATOM 1373 O O . TRP A 1 183 ? -14.721 1.352 -23.645 1.00 92.19 183 TRP A O 1
ATOM 1383 N N . ALA A 1 184 ? -13.534 2.822 -22.435 1.00 86.69 184 ALA A N 1
ATOM 1384 C CA . ALA A 1 184 ? -14.449 2.805 -21.294 1.00 86.69 184 ALA A CA 1
ATOM 1385 C C . ALA A 1 184 ? -15.866 3.270 -21.675 1.00 86.69 184 ALA A C 1
ATOM 1387 O O . ALA A 1 184 ? -16.847 2.724 -21.173 1.00 86.69 184 ALA A O 1
ATOM 1388 N N . SER A 1 185 ? -15.982 4.232 -22.599 1.00 84.62 185 SER A N 1
ATOM 1389 C CA . SER A 1 185 ? -17.277 4.747 -23.077 1.00 84.62 185 SER A CA 1
ATOM 1390 C C . SER A 1 185 ? -18.113 3.693 -23.806 1.00 84.62 185 SER A C 1
ATOM 1392 O O . SER A 1 185 ? -19.335 3.787 -23.802 1.00 84.62 185 SER A O 1
ATOM 1394 N N . ILE A 1 186 ? -17.476 2.674 -24.393 1.00 89.25 186 ILE A N 1
ATOM 1395 C CA . ILE A 1 186 ? -18.158 1.519 -25.003 1.00 89.25 186 ILE A CA 1
ATOM 1396 C C . ILE A 1 186 ? -18.190 0.294 -24.071 1.00 89.25 186 ILE A C 1
ATOM 1398 O O . ILE A 1 186 ? -18.386 -0.841 -24.512 1.00 89.25 186 ILE A O 1
ATOM 1402 N N . GLY A 1 187 ? -17.968 0.510 -22.770 1.00 82.25 187 GLY A N 1
ATOM 1403 C CA . GLY A 1 187 ? -17.993 -0.529 -21.740 1.00 82.25 187 GLY A CA 1
ATOM 1404 C C . GLY A 1 187 ? -16.812 -1.499 -21.792 1.00 82.25 187 GLY A C 1
ATOM 1405 O O . GLY A 1 187 ? -16.918 -2.600 -21.258 1.00 82.25 187 GLY A O 1
ATOM 1406 N N . GLN A 1 188 ? -15.706 -1.127 -22.445 1.00 83.69 188 GLN A N 1
ATOM 1407 C CA . GLN A 1 188 ? -14.519 -1.970 -22.586 1.00 83.69 188 GLN A CA 1
ATOM 1408 C C . GLN A 1 188 ? -13.376 -1.479 -21.699 1.00 83.69 188 GLN A C 1
ATOM 1410 O O . GLN A 1 188 ? -13.080 -0.288 -21.632 1.00 83.69 188 GLN A O 1
ATOM 1415 N N . VAL A 1 189 ? -12.682 -2.421 -21.064 1.00 84.31 189 VAL A N 1
ATOM 1416 C CA . VAL A 1 189 ? -11.485 -2.157 -20.250 1.00 84.31 189 VAL A CA 1
ATOM 1417 C C . VAL A 1 189 ? -10.355 -3.126 -20.626 1.00 84.31 189 VAL A C 1
ATOM 1419 O O . VAL A 1 189 ? -9.978 -3.973 -19.817 1.00 84.31 189 VAL A O 1
ATOM 1422 N N . PRO A 1 190 ? -9.790 -3.041 -21.850 1.00 79.44 190 PRO A N 1
ATOM 1423 C CA . PRO A 1 190 ? -8.846 -4.044 -22.359 1.00 79.44 190 PRO A CA 1
ATOM 1424 C C . PRO A 1 190 ? -7.614 -4.244 -21.461 1.00 79.44 190 PRO A C 1
ATOM 1426 O O . PRO A 1 190 ? -7.155 -5.367 -21.267 1.00 79.44 190 PRO A O 1
ATOM 1429 N N . TRP A 1 191 ? -7.131 -3.171 -20.821 1.00 79.19 191 TRP A N 1
ATOM 1430 C CA . TRP A 1 191 ? -6.006 -3.201 -19.875 1.00 79.19 191 TRP A CA 1
ATOM 1431 C C . TRP A 1 191 ? -6.310 -3.910 -18.547 1.00 79.19 191 TRP A C 1
ATOM 1433 O O . TRP A 1 191 ? -5.379 -4.259 -17.825 1.00 79.19 191 TRP A O 1
ATOM 1443 N N . ALA A 1 192 ? -7.584 -4.113 -18.200 1.00 63.59 192 ALA A N 1
ATOM 1444 C CA . ALA A 1 192 ? -7.982 -4.841 -16.996 1.00 63.59 192 ALA A CA 1
ATOM 1445 C C . ALA A 1 192 ? -7.919 -6.368 -17.187 1.00 63.59 192 ALA A C 1
ATOM 1447 O O . ALA A 1 192 ? -8.045 -7.116 -16.219 1.00 63.59 192 ALA A O 1
ATOM 1448 N N . THR A 1 193 ? -7.707 -6.836 -18.422 1.00 55.78 193 THR A N 1
ATOM 1449 C CA . THR A 1 193 ? -7.674 -8.259 -18.779 1.00 55.78 193 THR A CA 1
ATOM 1450 C C . THR A 1 193 ? -6.307 -8.646 -19.338 1.00 55.78 193 THR A C 1
ATOM 1452 O O . THR A 1 193 ? -5.833 -8.054 -20.303 1.00 55.78 193 THR A O 1
ATOM 1455 N N . ALA A 1 194 ? -5.671 -9.674 -18.772 1.00 48.19 194 ALA A N 1
ATOM 1456 C CA . ALA A 1 194 ? -4.382 -10.167 -19.265 1.00 48.19 194 ALA A CA 1
ATOM 1457 C C . ALA A 1 194 ? -4.479 -10.927 -20.616 1.00 48.19 194 ALA A C 1
ATOM 1459 O O . ALA A 1 194 ? -3.443 -11.211 -21.211 1.00 48.19 194 ALA A O 1
ATOM 1460 N N . TYR A 1 195 ? -5.695 -11.223 -21.118 1.00 53.41 195 TYR A N 1
ATOM 1461 C CA . TYR A 1 195 ? -5.962 -11.937 -22.392 1.00 53.41 195 TYR A CA 1
ATOM 1462 C C . TYR A 1 195 ? -6.286 -11.057 -23.584 1.00 53.41 195 TYR A C 1
ATOM 1464 O O . TYR A 1 195 ? -6.540 -11.604 -24.655 1.00 53.41 195 TYR A O 1
ATOM 1472 N N . SER A 1 196 ? -6.321 -9.731 -23.446 1.00 71.69 196 SER A N 1
ATOM 1473 C CA . SER A 1 196 ? -6.544 -8.862 -24.604 1.00 71.69 196 SER A CA 1
ATOM 1474 C C . SER A 1 196 ? -5.295 -8.872 -25.490 1.00 71.69 196 SER A C 1
ATOM 1476 O O . SER A 1 196 ? -4.529 -7.915 -25.524 1.00 71.69 196 SER A O 1
ATOM 1478 N N . THR A 1 197 ? -5.064 -9.981 -26.201 1.00 78.00 197 THR A N 1
ATOM 1479 C CA . THR A 1 197 ? -3.924 -10.187 -27.102 1.00 78.00 197 THR A CA 1
ATOM 1480 C C . THR A 1 197 ? -3.914 -9.153 -28.212 1.00 78.00 197 THR A C 1
ATOM 1482 O O . THR A 1 197 ? -2.844 -8.858 -28.732 1.00 78.00 197 THR A O 1
ATOM 1485 N N . TRP A 1 198 ? -5.071 -8.575 -28.536 1.00 87.69 198 TRP A N 1
ATOM 1486 C CA . TRP A 1 198 ? -5.234 -7.495 -29.494 1.00 87.69 198 TRP A CA 1
ATOM 1487 C C . TRP A 1 198 ? -4.947 -6.098 -28.931 1.00 87.69 198 TRP A C 1
ATOM 1489 O O . TRP A 1 198 ? -4.743 -5.179 -29.716 1.00 87.69 198 TRP A O 1
ATOM 1499 N N . TYR A 1 199 ? -4.890 -5.907 -27.610 1.00 91.25 199 TYR A N 1
ATOM 1500 C CA . TYR A 1 199 ? -4.562 -4.620 -26.991 1.00 91.25 199 TYR A CA 1
ATOM 1501 C C . TYR A 1 199 ? -3.074 -4.564 -26.629 1.00 91.25 199 TYR A C 1
ATOM 1503 O O . TYR A 1 199 ? -2.622 -5.120 -25.627 1.00 91.25 199 TYR A O 1
ATOM 1511 N N . HIS A 1 200 ? -2.286 -3.892 -27.458 1.00 91.00 200 HIS A N 1
ATOM 1512 C CA . HIS A 1 200 ? -0.836 -3.837 -27.349 1.00 91.00 200 HIS A CA 1
ATOM 1513 C C . HIS A 1 200 ? -0.388 -2.620 -26.528 1.00 91.00 200 HIS A C 1
ATOM 1515 O O . HIS A 1 200 ? -0.542 -1.475 -26.944 1.00 91.00 200 HIS A O 1
ATOM 1521 N N . GLN A 1 201 ? 0.186 -2.863 -25.349 1.00 90.31 201 GLN A N 1
ATOM 1522 C CA . GLN A 1 201 ? 0.743 -1.812 -24.493 1.00 90.31 201 GLN A CA 1
ATOM 1523 C C . GLN A 1 201 ? 2.196 -1.518 -24.886 1.00 90.31 201 GLN A C 1
ATOM 1525 O O . GLN A 1 201 ? 3.070 -2.365 -24.702 1.00 90.31 201 GLN A O 1
ATOM 1530 N N . TYR A 1 202 ? 2.466 -0.311 -25.386 1.00 86.50 202 TYR A N 1
ATOM 1531 C CA . TYR A 1 202 ? 3.782 0.092 -25.885 1.00 86.50 202 TYR A CA 1
ATOM 1532 C C . TYR A 1 202 ? 4.211 1.453 -25.313 1.00 86.50 202 TYR A C 1
ATOM 1534 O O . TYR A 1 202 ? 3.931 2.514 -25.873 1.00 86.50 202 TYR A O 1
ATOM 1542 N N . ILE A 1 203 ? 4.904 1.415 -24.169 1.00 83.25 203 ILE A N 1
ATOM 1543 C CA . ILE A 1 203 ? 5.331 2.604 -23.412 1.00 83.25 203 ILE A CA 1
ATOM 1544 C C . ILE A 1 203 ? 6.519 3.275 -24.111 1.00 83.25 203 ILE A C 1
ATOM 1546 O O . ILE A 1 203 ? 7.674 2.930 -23.867 1.00 83.25 203 ILE A O 1
ATOM 1550 N N . ALA A 1 204 ? 6.226 4.242 -24.983 1.00 75.56 204 ALA A N 1
ATOM 1551 C CA . ALA A 1 204 ? 7.220 5.001 -25.739 1.00 75.56 204 ALA A CA 1
ATOM 1552 C C . ALA A 1 204 ? 6.764 6.442 -26.038 1.00 75.56 204 ALA A C 1
ATOM 1554 O O . ALA A 1 204 ? 5.587 6.795 -25.892 1.00 75.56 204 ALA A O 1
ATOM 1555 N N . PHE A 1 205 ? 7.703 7.280 -26.493 1.00 73.44 205 PHE A N 1
ATOM 1556 C CA . PHE A 1 205 ? 7.411 8.653 -26.917 1.00 73.44 205 PHE A CA 1
ATOM 1557 C C . PHE A 1 205 ? 6.449 8.690 -28.123 1.00 73.44 205 PHE A C 1
ATOM 1559 O O . PHE A 1 205 ? 6.424 7.736 -28.903 1.00 73.44 205 PHE A O 1
ATOM 1566 N N . PRO A 1 206 ? 5.693 9.791 -28.333 1.00 79.50 206 PRO A N 1
ATOM 1567 C CA . PRO A 1 206 ? 4.598 9.841 -29.310 1.00 79.50 206 PRO A CA 1
ATOM 1568 C C . PRO A 1 206 ? 4.984 9.365 -30.720 1.00 79.50 206 PRO A C 1
ATOM 1570 O O . PRO A 1 206 ? 4.310 8.513 -31.294 1.00 79.50 206 PRO A O 1
ATOM 1573 N N . ILE A 1 207 ? 6.110 9.858 -31.251 1.00 82.50 207 ILE A N 1
ATOM 1574 C CA . ILE A 1 207 ? 6.610 9.494 -32.587 1.00 82.50 207 ILE A CA 1
ATOM 1575 C C . ILE A 1 207 ? 7.022 8.020 -32.646 1.00 82.50 207 ILE A C 1
ATOM 1577 O O . ILE A 1 207 ? 6.741 7.346 -33.632 1.00 82.50 207 ILE A O 1
ATOM 1581 N N . GLN A 1 208 ? 7.664 7.502 -31.596 1.00 84.56 208 GLN A N 1
ATOM 1582 C CA . GLN A 1 208 ? 8.118 6.110 -31.536 1.00 84.56 208 GLN A CA 1
ATOM 1583 C C . GLN A 1 208 ? 6.937 5.140 -31.459 1.00 84.56 208 GLN A C 1
ATOM 1585 O O . GLN A 1 208 ? 6.940 4.125 -32.148 1.00 84.56 208 GLN A O 1
ATOM 1590 N N . ALA A 1 209 ? 5.920 5.468 -30.659 1.00 86.69 209 ALA A N 1
ATOM 1591 C CA . ALA A 1 209 ? 4.707 4.667 -30.537 1.00 86.69 209 ALA A CA 1
ATOM 1592 C C . ALA A 1 209 ? 3.904 4.649 -31.844 1.00 86.69 209 ALA A C 1
ATOM 1594 O O . ALA A 1 209 ? 3.502 3.583 -32.302 1.00 86.69 209 ALA A O 1
ATOM 1595 N N . LEU A 1 210 ? 3.741 5.808 -32.491 1.00 91.94 210 LEU A N 1
ATOM 1596 C CA . LEU A 1 210 ? 3.091 5.878 -33.797 1.00 91.94 210 LEU A CA 1
ATOM 1597 C C . LEU A 1 210 ? 3.903 5.130 -34.865 1.00 91.94 210 LEU A C 1
ATOM 1599 O O . LEU A 1 210 ? 3.333 4.395 -35.659 1.00 91.94 210 LEU A O 1
ATOM 1603 N N . THR A 1 211 ? 5.232 5.248 -34.849 1.00 91.81 211 THR A N 1
ATOM 1604 C CA . THR A 1 211 ? 6.113 4.492 -35.755 1.00 91.81 211 THR A CA 1
ATOM 1605 C C . THR A 1 211 ? 5.954 2.986 -35.564 1.00 91.81 211 THR A C 1
ATOM 1607 O O . THR A 1 211 ? 5.811 2.264 -36.545 1.00 91.81 211 THR A O 1
ATOM 1610 N N . ALA A 1 212 ? 5.921 2.512 -34.316 1.00 91.50 212 ALA A N 1
ATOM 1611 C CA . ALA A 1 212 ? 5.694 1.104 -34.007 1.00 91.50 212 ALA A CA 1
ATOM 1612 C C . ALA A 1 212 ? 4.322 0.628 -34.506 1.00 91.50 212 ALA A C 1
ATOM 1614 O O . ALA A 1 212 ? 4.258 -0.396 -35.178 1.00 91.50 212 ALA A O 1
ATOM 1615 N N . ALA A 1 213 ? 3.253 1.399 -34.272 1.00 94.38 213 ALA A N 1
ATOM 1616 C CA . ALA A 1 213 ? 1.912 1.062 -34.755 1.00 94.38 213 ALA A CA 1
ATOM 1617 C C . ALA A 1 213 ? 1.871 0.921 -36.287 1.00 94.38 213 ALA A C 1
ATOM 1619 O O . ALA A 1 213 ? 1.281 -0.023 -36.806 1.00 94.38 213 ALA A O 1
ATOM 1620 N N . ILE A 1 214 ? 2.555 1.812 -37.015 1.00 94.50 214 ILE A N 1
ATOM 1621 C CA . ILE A 1 214 ? 2.643 1.758 -38.482 1.00 94.50 214 ILE A CA 1
ATOM 1622 C C . ILE A 1 214 ? 3.397 0.506 -38.939 1.00 94.50 214 ILE A C 1
ATOM 1624 O O . ILE A 1 214 ? 2.892 -0.245 -39.769 1.00 94.50 214 ILE A O 1
ATOM 1628 N N . LEU A 1 215 ? 4.584 0.254 -38.379 1.00 92.81 215 LEU A N 1
ATOM 1629 C CA . LEU A 1 215 ? 5.421 -0.887 -38.765 1.00 92.81 215 LEU A CA 1
ATOM 1630 C C . LEU A 1 215 ? 4.776 -2.238 -38.422 1.00 92.81 215 LEU A C 1
ATOM 1632 O O . LEU A 1 215 ? 4.992 -3.219 -39.131 1.00 92.81 215 LEU A O 1
ATOM 1636 N N . LEU A 1 216 ? 3.979 -2.286 -37.354 1.00 92.12 216 LEU A N 1
ATOM 1637 C CA . LEU A 1 216 ? 3.266 -3.481 -36.902 1.00 92.12 216 LEU A CA 1
ATOM 1638 C C . LEU A 1 216 ? 1.867 -3.630 -37.525 1.00 92.12 216 LEU A C 1
ATOM 1640 O O . LEU A 1 216 ? 1.207 -4.634 -37.273 1.00 92.12 216 LEU A O 1
ATOM 1644 N N . ASN A 1 217 ? 1.432 -2.687 -38.369 1.00 93.19 217 ASN A N 1
ATOM 1645 C CA . ASN A 1 217 ? 0.087 -2.640 -38.957 1.00 93.19 217 ASN A CA 1
ATOM 1646 C C . ASN A 1 217 ? -1.051 -2.632 -37.912 1.00 93.19 217 ASN A C 1
ATOM 1648 O O . ASN A 1 217 ? -2.076 -3.288 -38.096 1.00 93.19 217 ASN A O 1
ATOM 1652 N N . GLU A 1 218 ? -0.893 -1.876 -36.825 1.00 94.44 218 GLU A N 1
ATOM 1653 C CA . GLU A 1 218 ? -1.860 -1.780 -35.723 1.00 94.44 218 GLU A CA 1
ATOM 1654 C C . GLU A 1 218 ? -2.639 -0.451 -35.758 1.00 94.44 218 GLU A C 1
ATOM 1656 O O . GLU A 1 218 ? -2.167 0.566 -36.274 1.00 94.44 218 GLU A O 1
ATOM 1661 N N . TYR A 1 219 ? -3.851 -0.447 -35.201 1.00 96.25 219 TYR A N 1
ATOM 1662 C CA . TYR A 1 219 ? -4.638 0.771 -34.997 1.00 96.25 219 TYR A CA 1
ATOM 1663 C C . TYR A 1 219 ? -4.143 1.525 -33.756 1.00 96.25 219 TYR A C 1
ATOM 1665 O O . TYR A 1 219 ? -3.758 0.908 -32.771 1.00 96.25 219 TYR A O 1
ATOM 1673 N N . THR A 1 220 ? -4.169 2.857 -33.760 1.00 96.31 220 THR A N 1
ATOM 1674 C CA . THR A 1 220 ? -3.773 3.671 -32.597 1.00 96.31 220 THR A CA 1
ATOM 1675 C C . THR A 1 220 ? -4.482 5.020 -32.602 1.00 96.31 220 THR A C 1
ATOM 1677 O O . THR A 1 220 ? -4.802 5.572 -33.658 1.00 96.31 220 THR A O 1
ATOM 1680 N N . ILE A 1 221 ? -4.666 5.599 -31.414 1.00 95.12 221 ILE A N 1
ATOM 1681 C CA . ILE A 1 221 ? -4.956 7.029 -31.275 1.00 95.12 221 ILE A CA 1
ATOM 1682 C C . ILE A 1 221 ? -3.635 7.791 -31.209 1.00 95.12 221 ILE A C 1
ATOM 1684 O O . ILE A 1 221 ? -2.689 7.371 -30.544 1.00 95.12 221 ILE A O 1
ATOM 1688 N N . THR A 1 222 ? -3.553 8.917 -31.907 1.00 91.25 222 THR A N 1
ATOM 1689 C CA . THR A 1 222 ? -2.408 9.832 -31.841 1.00 91.25 222 THR A CA 1
ATOM 1690 C C . THR A 1 222 ? -2.885 11.269 -32.024 1.00 91.25 222 THR A C 1
ATOM 1692 O O . THR A 1 222 ? -3.985 11.499 -32.523 1.00 91.25 222 THR A O 1
ATOM 1695 N N . ASP A 1 223 ? -2.113 12.250 -31.571 1.00 86.81 223 ASP A N 1
ATOM 1696 C CA . ASP A 1 223 ? -2.403 13.656 -31.846 1.00 86.81 223 ASP A CA 1
ATOM 1697 C C . ASP A 1 223 ? -1.992 14.027 -33.279 1.00 86.81 223 ASP A C 1
ATOM 1699 O O . ASP A 1 223 ? -1.039 13.486 -33.854 1.00 86.81 223 ASP A O 1
ATOM 1703 N N . ARG A 1 224 ? -2.720 14.975 -33.876 1.00 85.00 224 ARG A N 1
ATOM 1704 C CA . ARG A 1 224 ? -2.467 15.430 -35.249 1.00 85.00 224 ARG A CA 1
ATOM 1705 C C . ARG A 1 224 ? -1.050 15.990 -35.412 1.00 85.00 224 ARG A C 1
ATOM 1707 O O . ARG A 1 224 ? -0.450 15.830 -36.477 1.00 85.00 224 ARG A O 1
ATOM 1714 N N . GLY A 1 225 ? -0.499 16.604 -34.363 1.00 79.25 225 GLY A N 1
ATOM 1715 C CA . GLY A 1 225 ? 0.857 17.155 -34.347 1.00 79.25 225 GLY A CA 1
ATOM 1716 C C . GLY A 1 225 ? 1.929 16.089 -34.527 1.00 79.25 225 GLY A C 1
ATOM 1717 O O . GLY A 1 225 ? 2.823 16.244 -35.363 1.00 79.25 225 GLY A O 1
ATOM 1718 N N . THR A 1 226 ? 1.810 14.984 -33.798 1.00 83.00 226 THR A N 1
ATOM 1719 C CA . THR A 1 226 ? 2.687 13.815 -33.895 1.00 83.00 226 THR A CA 1
ATOM 1720 C C . THR A 1 226 ? 2.610 13.192 -35.285 1.00 83.00 226 THR A C 1
ATOM 1722 O O . THR A 1 226 ? 3.648 12.943 -35.895 1.00 83.00 226 THR A O 1
ATOM 1725 N N . TYR A 1 227 ? 1.409 13.042 -35.849 1.00 87.06 227 TYR A N 1
ATOM 1726 C CA . TYR A 1 227 ? 1.233 12.518 -37.208 1.00 87.06 227 TYR A CA 1
ATOM 1727 C C . TYR A 1 227 ? 1.895 13.392 -38.287 1.00 87.06 227 TYR A C 1
ATOM 1729 O O . TYR A 1 227 ? 2.616 12.885 -39.149 1.00 87.06 227 TYR A O 1
ATOM 1737 N N . LEU A 1 228 ? 1.716 14.717 -38.215 1.00 83.12 228 LEU A N 1
ATOM 1738 C CA . LEU A 1 228 ? 2.371 15.670 -39.124 1.00 83.12 228 LEU A CA 1
ATOM 1739 C C . LEU A 1 228 ? 3.877 15.829 -38.863 1.00 83.12 228 LEU A C 1
ATOM 1741 O O . LEU A 1 228 ? 4.561 16.519 -39.612 1.00 83.12 228 LEU A O 1
ATOM 1745 N N . SER A 1 229 ? 4.406 15.225 -37.801 1.00 79.38 229 SER A N 1
ATOM 1746 C CA . SER A 1 229 ? 5.843 15.212 -37.510 1.00 79.38 229 SER A CA 1
ATOM 1747 C C . SER A 1 229 ? 6.546 13.957 -38.032 1.00 79.38 229 SER A C 1
ATOM 1749 O O . SER A 1 229 ? 7.769 13.900 -37.975 1.00 79.38 229 SER A O 1
ATOM 1751 N N . LEU A 1 230 ? 5.802 12.966 -38.540 1.00 83.12 230 LEU A N 1
ATOM 1752 C CA . LEU A 1 230 ? 6.375 11.765 -39.150 1.00 83.12 230 LEU A CA 1
ATOM 1753 C C . LEU A 1 230 ? 7.025 12.055 -40.502 1.00 83.12 230 LEU A C 1
ATOM 1755 O O . LEU A 1 230 ? 6.504 12.853 -41.283 1.00 83.12 230 LEU A O 1
ATOM 1759 N N . ASP A 1 231 ? 8.064 11.295 -40.837 1.00 84.19 231 ASP A N 1
ATOM 1760 C CA . ASP A 1 231 ? 8.642 11.283 -42.180 1.00 84.19 231 ASP A CA 1
ATOM 1761 C C . ASP A 1 231 ? 7.591 10.933 -43.244 1.00 84.19 231 ASP A C 1
ATOM 1763 O O . ASP A 1 231 ? 6.775 10.024 -43.065 1.00 84.19 231 ASP A O 1
ATOM 1767 N N . ALA A 1 232 ? 7.653 11.594 -44.405 1.00 83.81 232 ALA A N 1
ATOM 1768 C CA . ALA A 1 232 ? 6.699 11.385 -45.500 1.00 83.81 232 ALA A CA 1
ATOM 1769 C C . ALA A 1 232 ? 6.612 9.912 -45.955 1.00 83.81 232 ALA A C 1
ATOM 1771 O O . ALA A 1 232 ? 5.534 9.421 -46.284 1.00 83.81 232 ALA A O 1
ATOM 1772 N N . LYS A 1 233 ? 7.736 9.180 -45.911 1.00 85.62 233 LYS A N 1
ATOM 1773 C CA . LYS A 1 233 ? 7.792 7.745 -46.241 1.00 85.62 233 LYS A CA 1
ATOM 1774 C C . LYS A 1 233 ? 6.980 6.881 -45.277 1.00 85.62 233 LYS A C 1
ATOM 1776 O O . LYS A 1 233 ? 6.383 5.901 -45.711 1.00 85.62 233 LYS A O 1
ATOM 1781 N N . LEU A 1 234 ? 6.983 7.229 -43.992 1.00 86.44 234 LEU A N 1
ATOM 1782 C CA . LEU A 1 234 ? 6.274 6.493 -42.950 1.00 86.44 234 LEU A CA 1
ATOM 1783 C C . LEU A 1 234 ? 4.793 6.890 -42.917 1.00 86.44 234 LEU A C 1
ATOM 1785 O O . LEU A 1 234 ? 3.919 6.042 -42.783 1.00 86.44 234 LEU A O 1
ATOM 1789 N N . ARG A 1 235 ? 4.506 8.178 -43.137 1.00 87.31 235 ARG A N 1
ATOM 1790 C CA . ARG A 1 235 ? 3.143 8.717 -43.220 1.00 87.31 235 ARG A CA 1
ATOM 1791 C C . ARG A 1 235 ? 2.321 8.065 -44.336 1.00 87.31 235 ARG A C 1
ATOM 1793 O O . ARG A 1 235 ? 1.143 7.800 -44.141 1.00 87.31 235 ARG A O 1
ATOM 1800 N N . ASN A 1 236 ? 2.948 7.742 -45.468 1.00 88.31 236 ASN A N 1
ATOM 1801 C CA . ASN A 1 236 ? 2.292 7.049 -46.583 1.00 88.31 236 ASN A CA 1
ATOM 1802 C C . ASN A 1 236 ? 1.969 5.566 -46.300 1.00 88.31 236 ASN A C 1
ATOM 1804 O O . ASN A 1 236 ? 1.264 4.946 -47.090 1.00 88.31 236 ASN A O 1
ATOM 1808 N N . GLN A 1 237 ? 2.470 4.993 -45.200 1.00 91.31 237 GLN A N 1
ATOM 1809 C CA . GLN A 1 237 ? 2.218 3.600 -44.803 1.00 91.31 237 GLN A CA 1
ATOM 1810 C C . GLN A 1 237 ? 1.040 3.463 -43.827 1.00 91.31 237 GLN A C 1
ATOM 1812 O O . GLN A 1 237 ? 0.767 2.369 -43.347 1.00 91.31 237 GLN A O 1
ATOM 1817 N N . THR A 1 238 ? 0.323 4.548 -43.526 1.00 92.88 238 THR A N 1
ATOM 1818 C CA . THR A 1 238 ? -0.827 4.539 -42.614 1.00 92.88 238 THR A CA 1
ATOM 1819 C C . THR A 1 238 ? -1.992 5.348 -43.166 1.00 92.88 238 THR A C 1
ATOM 1821 O O . THR A 1 238 ? -1.826 6.220 -44.019 1.00 92.88 238 THR A O 1
ATOM 1824 N N . VAL A 1 239 ? -3.198 5.040 -42.693 1.00 93.69 239 VAL A N 1
ATOM 1825 C CA . VAL A 1 239 ? -4.439 5.703 -43.091 1.00 93.69 239 VAL A CA 1
ATOM 1826 C C . VAL A 1 239 ? -5.102 6.325 -41.871 1.00 93.69 239 VAL A C 1
ATOM 1828 O O . VAL A 1 239 ? -5.241 5.694 -40.825 1.00 93.69 239 VAL A O 1
ATOM 1831 N N . ILE A 1 240 ? -5.564 7.566 -42.033 1.00 94.06 240 ILE A N 1
ATOM 1832 C CA . ILE A 1 240 ? -6.444 8.223 -41.067 1.00 94.06 240 ILE A CA 1
ATOM 1833 C C . ILE A 1 240 ? -7.875 7.736 -41.308 1.00 94.06 240 ILE A C 1
ATOM 1835 O O . ILE A 1 240 ? -8.461 8.001 -42.366 1.00 94.06 240 ILE A O 1
ATOM 1839 N N . TYR A 1 241 ? -8.434 7.043 -40.319 1.00 93.50 241 TYR A N 1
ATOM 1840 C CA . TYR A 1 241 ? -9.813 6.550 -40.330 1.00 93.50 241 TYR A CA 1
ATOM 1841 C C . TYR A 1 241 ? -10.794 7.583 -39.788 1.00 93.50 241 TYR A C 1
ATOM 1843 O O . TYR A 1 241 ? -11.888 7.742 -40.328 1.00 93.50 241 TYR A O 1
ATOM 1851 N N . LYS A 1 242 ? -10.377 8.333 -38.766 1.00 93.94 242 LYS A N 1
ATOM 1852 C CA . LYS A 1 242 ? -11.143 9.442 -38.199 1.00 93.94 242 LYS A CA 1
ATOM 1853 C C . LYS A 1 242 ? -10.195 10.538 -37.738 1.00 93.94 242 LYS A C 1
ATOM 1855 O O . LYS A 1 242 ? -9.175 10.248 -37.119 1.00 93.94 242 LYS A O 1
ATOM 1860 N N . ALA A 1 243 ? -10.547 11.782 -38.023 1.00 90.94 243 ALA A N 1
ATOM 1861 C CA . ALA A 1 243 ? -9.906 12.955 -37.449 1.00 90.94 243 ALA A CA 1
ATOM 1862 C C . ALA A 1 243 ? -10.954 13.737 -36.660 1.00 90.94 243 ALA A C 1
ATOM 1864 O O . ALA A 1 243 ? -12.095 13.837 -37.117 1.00 90.94 243 ALA A O 1
ATOM 1865 N N . GLY A 1 244 ? -10.572 14.258 -35.494 1.00 88.69 244 GLY A N 1
ATOM 1866 C CA . GLY A 1 244 ? -11.443 15.134 -34.720 1.00 88.69 244 GLY A CA 1
ATOM 1867 C C . GLY A 1 244 ? -11.794 16.417 -35.470 1.00 88.69 244 GLY A C 1
ATOM 1868 O O . GLY A 1 244 ? -11.002 16.932 -36.263 1.00 88.69 244 GLY A O 1
ATOM 1869 N N . SER A 1 245 ? -12.992 16.916 -35.200 1.00 88.50 245 SER A N 1
ATOM 1870 C CA . SER A 1 245 ? -13.535 18.180 -35.679 1.00 88.50 245 SER A CA 1
ATOM 1871 C C . SER A 1 245 ? -13.554 19.240 -34.576 1.00 88.50 245 SER A C 1
ATOM 1873 O O . SER A 1 245 ? -13.402 18.943 -33.394 1.00 88.50 245 SER A O 1
ATOM 1875 N N . ASP A 1 246 ? -13.811 20.484 -34.978 1.00 86.12 246 ASP A N 1
ATOM 1876 C CA . ASP A 1 246 ? -13.953 21.636 -34.083 1.00 86.12 246 ASP A CA 1
ATOM 1877 C C . ASP A 1 246 ? -15.289 21.673 -33.307 1.00 86.12 246 ASP A C 1
ATOM 1879 O O . ASP A 1 246 ? -15.567 22.651 -32.600 1.00 86.12 246 ASP A O 1
ATOM 1883 N N . SER A 1 247 ? -16.130 20.642 -33.452 1.00 85.25 247 SER A N 1
ATOM 1884 C CA . SER A 1 247 ? -17.380 20.510 -32.701 1.00 85.25 247 SER A CA 1
ATOM 1885 C C . SER A 1 247 ? -17.092 20.241 -31.226 1.00 85.25 247 SER A C 1
ATOM 1887 O O . SER A 1 247 ? -16.265 19.396 -30.890 1.00 85.25 247 SER A O 1
ATOM 1889 N N . THR A 1 248 ? -17.803 20.927 -30.331 1.00 78.06 248 THR A N 1
ATOM 1890 C CA . THR A 1 248 ? -17.654 20.754 -28.876 1.00 78.06 248 THR A CA 1
ATOM 1891 C C . THR A 1 248 ? -18.027 19.357 -28.396 1.00 78.06 248 THR A C 1
ATOM 1893 O O . THR A 1 248 ? -17.520 18.921 -27.366 1.00 78.06 248 THR A O 1
ATOM 1896 N N . ASP A 1 249 ? -18.876 18.663 -29.153 1.00 82.62 249 ASP A N 1
ATOM 1897 C CA . ASP A 1 249 ? -19.353 17.318 -28.831 1.00 82.62 249 ASP A CA 1
ATOM 1898 C C . ASP A 1 249 ? -18.487 16.220 -29.468 1.00 82.62 249 ASP A C 1
ATOM 1900 O O . ASP A 1 249 ? -18.757 15.035 -29.278 1.00 82.62 249 ASP A O 1
ATOM 1904 N N . ASP A 1 250 ? -17.452 16.582 -30.239 1.00 88.38 250 ASP A N 1
ATOM 1905 C CA . ASP A 1 250 ? -16.568 15.602 -30.864 1.00 88.38 250 ASP A CA 1
ATOM 1906 C C . ASP A 1 250 ? -15.642 14.970 -29.813 1.00 88.38 250 ASP A C 1
ATOM 1908 O O . ASP A 1 250 ? -14.803 15.663 -29.224 1.00 88.38 250 ASP A O 1
ATOM 1912 N N . PRO A 1 251 ? -15.705 13.642 -29.598 1.00 87.88 251 PRO A N 1
ATOM 1913 C CA . PRO A 1 251 ? -14.823 12.983 -28.652 1.00 87.88 251 PRO A CA 1
ATOM 1914 C C . PRO A 1 251 ? -13.346 13.149 -29.015 1.00 87.88 251 PRO A C 1
ATOM 1916 O O . PRO A 1 251 ? -12.509 13.082 -28.129 1.00 87.88 251 PRO A O 1
ATOM 1919 N N . LEU A 1 252 ? -12.970 13.355 -30.274 1.00 90.81 252 LEU A N 1
ATOM 1920 C CA . LEU A 1 252 ? -11.565 13.497 -30.665 1.00 90.81 252 LEU A CA 1
ATOM 1921 C C . LEU A 1 252 ? -11.032 14.934 -30.544 1.00 90.81 252 LEU A C 1
ATOM 1923 O O . LEU A 1 252 ? -9.853 15.160 -30.830 1.00 90.81 252 LEU A O 1
ATOM 1927 N N . LEU A 1 253 ? -11.844 15.893 -30.089 1.00 89.69 253 LEU A N 1
ATOM 1928 C CA . LEU A 1 253 ? -11.377 17.242 -29.777 1.00 89.69 253 LEU A CA 1
ATOM 1929 C C . LEU A 1 253 ? -10.411 17.215 -28.579 1.00 89.69 253 LEU A C 1
ATOM 1931 O O . LEU A 1 253 ? -10.692 16.607 -27.542 1.00 89.69 253 LEU A O 1
ATOM 1935 N N . ASN A 1 254 ? -9.272 17.895 -28.716 1.00 88.44 254 ASN A N 1
ATOM 1936 C CA . ASN A 1 254 ? -8.241 17.998 -27.686 1.00 88.44 254 ASN A CA 1
ATOM 1937 C C . ASN A 1 254 ? -7.980 19.480 -27.337 1.00 88.44 254 ASN A C 1
ATOM 1939 O O . ASN A 1 254 ? -7.074 20.106 -27.899 1.00 88.44 254 ASN A O 1
ATOM 1943 N N . PRO A 1 255 ? -8.796 20.087 -26.453 1.00 88.75 255 PRO A N 1
ATOM 1944 C CA . PRO A 1 255 ? -8.694 21.507 -26.137 1.00 88.75 255 PRO A CA 1
ATOM 1945 C C . PRO A 1 255 ? -7.449 21.803 -25.292 1.00 88.75 255 PRO A C 1
ATOM 1947 O O . PRO A 1 255 ? -7.232 21.168 -24.260 1.00 88.75 255 PRO A O 1
ATOM 1950 N N . ALA A 1 256 ? -6.652 22.788 -25.708 1.00 89.81 256 ALA A N 1
ATOM 1951 C CA . ALA A 1 256 ? -5.480 23.241 -24.969 1.00 89.81 256 ALA A CA 1
ATOM 1952 C C . ALA A 1 256 ? -5.816 24.468 -24.116 1.00 89.81 256 ALA A C 1
ATOM 1954 O O . ALA A 1 256 ? -6.245 25.502 -24.643 1.00 89.81 256 ALA A O 1
ATOM 1955 N N . HIS A 1 257 ? -5.550 24.388 -22.815 1.00 91.62 257 HIS A N 1
ATOM 1956 C CA . HIS A 1 257 ? -5.660 25.518 -21.900 1.00 91.62 257 HIS A CA 1
ATOM 1957 C C . HIS A 1 257 ? -4.294 25.953 -21.390 1.00 91.62 257 HIS A C 1
ATOM 1959 O O . HIS A 1 257 ? -3.404 25.150 -21.120 1.00 91.62 257 HIS A O 1
ATOM 1965 N N . LEU A 1 258 ? -4.143 27.260 -21.248 1.00 93.50 258 LEU A N 1
ATOM 1966 C CA . LEU A 1 258 ? -2.965 27.918 -20.729 1.00 93.50 258 LEU A CA 1
ATOM 1967 C C . LEU A 1 258 ? -3.221 28.314 -19.271 1.00 93.50 258 LEU A C 1
ATOM 1969 O O . LEU A 1 258 ? -4.188 29.011 -18.950 1.00 93.50 258 LEU A O 1
ATOM 1973 N N . LEU A 1 259 ? -2.331 27.859 -18.397 1.00 94.38 259 LEU A N 1
ATOM 1974 C CA . LEU A 1 259 ? -2.292 28.142 -16.970 1.00 94.38 259 LEU A CA 1
ATOM 1975 C C . LEU A 1 259 ? -1.150 29.109 -16.666 1.00 94.38 259 LEU A C 1
ATOM 1977 O O . LEU A 1 259 ? -0.015 28.891 -17.091 1.00 94.38 259 LEU A O 1
ATOM 1981 N N . VAL A 1 260 ? -1.441 30.150 -15.887 1.00 95.62 260 VAL A N 1
ATOM 1982 C CA . VAL A 1 260 ? -0.428 31.085 -15.378 1.00 95.62 260 VAL A CA 1
ATOM 1983 C C . VAL A 1 260 ? -0.045 30.667 -13.963 1.00 95.62 260 VAL A C 1
ATOM 1985 O O . VAL A 1 260 ? -0.915 30.535 -13.102 1.00 95.62 260 VAL A O 1
ATOM 1988 N N . GLY A 1 261 ? 1.242 30.445 -13.707 1.00 94.69 261 GLY A N 1
ATOM 1989 C CA . GLY A 1 261 ? 1.729 29.983 -12.407 1.00 94.69 261 GLY A CA 1
ATOM 1990 C C . GLY A 1 261 ? 1.599 31.056 -11.332 1.00 94.69 261 GLY A C 1
ATOM 1991 O O . GLY A 1 261 ? 1.967 32.210 -11.543 1.00 94.69 261 GLY A O 1
ATOM 1992 N N . LYS A 1 262 ? 1.135 30.687 -10.134 1.00 92.12 262 LYS A N 1
ATOM 1993 C CA . LYS A 1 262 ? 1.067 31.628 -9.001 1.00 92.12 262 LYS A CA 1
ATOM 1994 C C . LYS A 1 262 ? 2.457 32.046 -8.510 1.00 92.12 262 LYS A C 1
ATOM 1996 O O . LYS A 1 262 ? 2.621 33.154 -8.009 1.00 92.12 262 LYS A O 1
ATOM 2001 N N . LYS A 1 263 ? 3.448 31.160 -8.655 1.00 91.94 263 LYS A N 1
ATOM 2002 C CA . LYS A 1 263 ? 4.862 31.406 -8.332 1.00 91.94 263 LYS A CA 1
ATOM 2003 C C . LYS A 1 263 ? 5.707 31.785 -9.553 1.00 91.94 263 LYS A C 1
ATOM 2005 O O . LYS A 1 263 ? 6.926 31.668 -9.486 1.00 91.94 263 LYS A O 1
ATOM 2010 N N . ALA A 1 264 ? 5.079 32.194 -10.658 1.00 88.19 264 ALA A N 1
ATOM 2011 C CA . ALA A 1 264 ? 5.792 32.640 -11.849 1.00 88.19 264 ALA A CA 1
ATOM 2012 C C . ALA A 1 264 ? 6.810 33.739 -11.473 1.00 88.19 264 ALA A C 1
ATOM 2014 O O . ALA A 1 264 ? 6.397 34.736 -10.870 1.00 88.19 264 ALA A O 1
ATOM 2015 N N . PRO A 1 265 ? 8.108 33.583 -11.798 1.00 84.31 265 PRO A N 1
ATOM 2016 C CA . PRO A 1 265 ? 9.112 34.622 -11.569 1.00 84.31 265 PRO A CA 1
ATOM 2017 C C . PRO A 1 265 ? 8.746 35.969 -12.208 1.00 84.31 265 PRO A C 1
ATOM 2019 O O . PRO A 1 265 ? 9.039 37.022 -11.640 1.00 84.31 265 PRO A O 1
ATOM 2022 N N . HIS A 1 266 ? 8.054 35.947 -13.355 1.00 88.19 266 HIS A N 1
ATOM 2023 C CA . HIS A 1 266 ? 7.627 37.142 -14.088 1.00 88.19 266 HIS A CA 1
ATOM 2024 C C . HIS A 1 266 ? 6.099 37.151 -14.304 1.00 88.19 266 HIS A C 1
ATOM 2026 O O . HIS A 1 266 ? 5.613 37.036 -15.435 1.00 88.19 266 HIS A O 1
ATOM 2032 N N . PRO A 1 267 ? 5.291 37.352 -13.245 1.00 86.06 267 PRO A N 1
ATOM 2033 C CA . PRO A 1 267 ? 3.846 37.105 -13.285 1.00 86.06 267 PRO A CA 1
ATOM 2034 C C . PRO A 1 267 ? 3.089 38.056 -14.225 1.00 86.06 267 PRO A C 1
ATOM 2036 O O . PRO A 1 267 ? 2.070 37.681 -14.812 1.00 86.06 267 PRO A O 1
ATOM 2039 N N . LYS A 1 268 ? 3.597 39.284 -14.405 1.00 89.50 268 LYS A N 1
ATOM 2040 C CA . LYS A 1 268 ? 3.029 40.265 -15.340 1.00 89.50 268 LYS A CA 1
ATOM 2041 C C . LYS A 1 268 ? 3.217 39.820 -16.792 1.00 89.50 268 LYS A C 1
ATOM 2043 O O . LYS A 1 268 ? 2.241 39.743 -17.525 1.00 89.50 268 LYS A O 1
ATOM 2048 N N . VAL A 1 269 ? 4.443 39.445 -17.166 1.00 91.62 269 VAL A N 1
ATOM 2049 C CA . VAL A 1 269 ? 4.772 38.968 -18.521 1.00 91.62 269 VAL A CA 1
ATOM 2050 C C . VAL A 1 269 ? 4.010 37.682 -18.844 1.00 91.62 269 VAL A C 1
ATOM 2052 O O . VAL A 1 269 ? 3.479 37.549 -19.942 1.00 91.62 269 VAL A O 1
ATOM 2055 N N . ALA A 1 270 ? 3.884 36.776 -17.871 1.00 92.88 270 ALA A N 1
ATOM 2056 C CA . ALA A 1 270 ? 3.109 35.543 -17.988 1.00 92.88 270 ALA A CA 1
ATOM 2057 C C . ALA A 1 270 ? 1.614 35.802 -18.252 1.00 92.88 270 ALA A C 1
ATOM 2059 O O . ALA A 1 270 ? 1.011 35.189 -19.134 1.00 92.88 270 ALA A O 1
ATOM 2060 N N . SER A 1 271 ? 1.024 36.748 -17.515 1.00 92.00 271 SER A N 1
ATOM 2061 C CA . SER A 1 271 ? -0.385 37.133 -17.669 1.00 92.00 271 SER A CA 1
ATOM 2062 C C . SER A 1 271 ? -0.647 37.881 -18.978 1.00 92.00 271 SER A C 1
ATOM 2064 O O . SER A 1 271 ? -1.675 37.663 -19.620 1.00 92.00 271 SER A O 1
ATOM 2066 N N . ASP A 1 272 ? 0.275 38.753 -19.387 1.00 92.56 272 ASP A N 1
ATOM 2067 C CA . ASP A 1 272 ? 0.187 39.493 -20.647 1.00 92.56 272 ASP A CA 1
ATOM 2068 C C . ASP A 1 272 ? 0.331 38.543 -21.845 1.00 92.56 272 ASP A C 1
ATOM 2070 O O . ASP A 1 272 ? -0.451 38.635 -22.793 1.00 92.56 272 ASP A O 1
ATOM 2074 N N . PHE A 1 273 ? 1.226 37.553 -21.754 1.00 94.88 273 PHE A N 1
ATOM 2075 C CA . PHE A 1 273 ? 1.347 36.483 -22.743 1.00 94.88 273 PHE A CA 1
ATOM 2076 C C . PHE A 1 273 ? 0.058 35.659 -22.844 1.00 94.88 273 PHE A C 1
ATOM 2078 O O . PHE A 1 273 ? -0.451 35.459 -23.944 1.00 94.88 273 PHE A O 1
ATOM 2085 N N . ALA A 1 274 ? -0.526 35.242 -21.714 1.00 92.56 274 ALA A N 1
ATOM 2086 C CA . ALA A 1 274 ? -1.785 34.495 -21.694 1.00 92.56 274 ALA A CA 1
ATOM 2087 C C .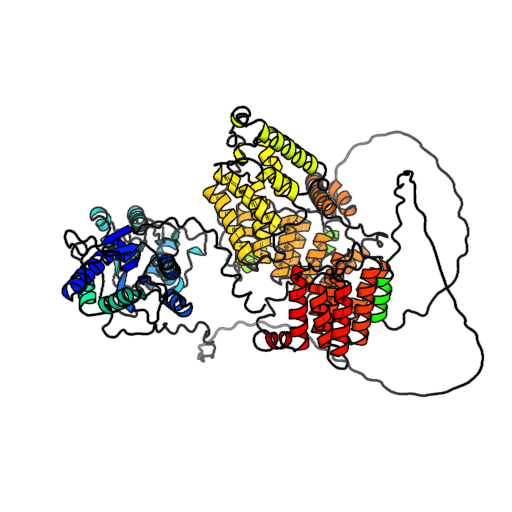 ALA A 1 274 ? -2.922 35.242 -22.416 1.00 92.56 274 ALA A C 1
ATOM 2089 O O . ALA A 1 274 ? -3.595 34.677 -23.281 1.00 92.56 274 ALA A O 1
ATOM 2090 N N . LYS A 1 275 ? -3.088 36.539 -22.118 1.00 92.00 275 LYS A N 1
ATOM 2091 C CA . LYS A 1 275 ? -4.073 37.417 -22.775 1.00 92.00 275 LYS A CA 1
ATOM 2092 C C . LYS A 1 275 ? -3.767 37.631 -24.255 1.00 92.00 275 LYS A C 1
ATOM 2094 O O . LYS A 1 275 ? -4.682 37.708 -25.071 1.00 92.00 275 LYS A O 1
ATOM 2099 N N . TRP A 1 276 ? -2.489 37.736 -24.607 1.00 94.31 276 TRP A N 1
ATOM 2100 C CA . TRP A 1 276 ? -2.053 37.903 -25.987 1.00 94.31 276 TRP A CA 1
ATOM 2101 C C . TRP A 1 276 ? -2.345 36.661 -26.839 1.00 94.31 276 TRP A C 1
ATOM 2103 O O . TRP A 1 276 ? -2.841 36.810 -27.957 1.00 94.31 276 TRP A O 1
ATOM 2113 N N . VAL A 1 277 ? -2.114 35.457 -26.295 1.00 93.38 277 VAL A N 1
ATOM 2114 C CA . VAL A 1 277 ? -2.371 34.168 -26.964 1.00 93.38 277 VAL A CA 1
ATOM 2115 C C . VAL A 1 277 ? -3.852 34.007 -27.311 1.00 93.38 277 VAL A C 1
ATOM 2117 O O . VAL A 1 277 ? -4.173 33.627 -28.436 1.00 93.38 277 VAL A O 1
ATOM 2120 N N . VAL A 1 278 ? -4.761 34.340 -26.389 1.00 90.31 278 VAL A N 1
ATOM 2121 C CA . VAL A 1 278 ? -6.217 34.293 -26.650 1.00 90.31 278 VAL A CA 1
ATOM 2122 C C . VAL A 1 278 ? -6.724 35.481 -27.476 1.00 90.31 278 VAL A C 1
ATOM 2124 O O . VAL A 1 278 ? -7.831 35.450 -28.007 1.00 90.31 278 VAL A O 1
ATOM 2127 N N . GLY A 1 279 ? -5.925 36.542 -27.601 1.00 89.19 279 GLY A N 1
ATOM 2128 C CA . GLY A 1 279 ? -6.251 37.722 -28.391 1.00 89.19 279 GLY A CA 1
ATOM 2129 C C . GLY A 1 279 ? -6.083 37.511 -29.900 1.00 89.19 279 GLY A C 1
ATOM 2130 O O . GLY A 1 279 ? -5.455 36.560 -30.361 1.00 89.19 279 GLY A O 1
ATOM 2131 N N . LYS A 1 280 ? -6.588 38.466 -30.696 1.00 89.25 280 LYS A N 1
ATOM 2132 C CA . LYS A 1 280 ? -6.572 38.404 -32.174 1.00 89.25 280 LYS A CA 1
ATOM 2133 C C . LYS A 1 280 ? -5.183 38.117 -32.764 1.00 89.25 280 LYS A C 1
ATOM 2135 O O . LYS A 1 280 ? -5.078 37.374 -33.733 1.00 89.25 280 LYS A O 1
ATOM 2140 N N . ARG A 1 281 ? -4.124 38.699 -32.184 1.00 91.25 281 ARG A N 1
ATOM 2141 C CA . ARG A 1 281 ? -2.737 38.539 -32.657 1.00 91.25 281 ARG A CA 1
ATOM 2142 C C . ARG A 1 281 ? -2.192 37.132 -32.394 1.00 91.25 281 ARG A C 1
ATOM 2144 O O . ARG A 1 281 ? -1.677 36.518 -33.322 1.00 91.25 281 ARG A O 1
ATOM 2151 N N . GLY A 1 282 ? -2.354 36.601 -31.180 1.00 90.88 282 GLY A N 1
ATOM 2152 C CA . GLY A 1 282 ? -1.936 35.236 -30.852 1.00 90.88 282 GLY A CA 1
ATOM 2153 C C . GLY A 1 282 ? -2.727 34.181 -31.627 1.00 90.88 282 GLY A C 1
ATOM 2154 O O . GLY A 1 282 ? -2.139 33.270 -32.208 1.00 90.88 282 GLY A O 1
ATOM 2155 N N . GLN A 1 283 ? -4.045 34.364 -31.748 1.00 93.38 283 GLN A N 1
ATOM 2156 C CA . GLN A 1 283 ? -4.898 33.485 -32.556 1.00 93.38 283 GLN A CA 1
ATOM 2157 C C . GLN A 1 283 ? -4.520 33.506 -34.045 1.00 93.38 283 GLN A C 1
ATOM 2159 O O . GLN A 1 283 ? -4.545 32.459 -34.685 1.00 93.38 283 GLN A O 1
ATOM 2164 N N . ALA A 1 284 ? -4.095 34.649 -34.600 1.00 91.69 284 ALA A N 1
ATOM 2165 C CA . ALA A 1 284 ? -3.602 34.710 -35.979 1.00 91.69 284 ALA A CA 1
ATOM 2166 C C . ALA A 1 284 ? -2.340 33.853 -36.190 1.00 91.69 284 ALA A C 1
ATOM 2168 O O . ALA A 1 284 ? -2.201 33.221 -37.237 1.00 91.69 284 ALA A O 1
ATOM 2169 N N . VAL A 1 285 ? -1.450 33.779 -35.191 1.00 92.31 285 VAL A N 1
ATOM 2170 C CA . VAL A 1 285 ? -0.272 32.894 -35.230 1.00 92.31 285 VAL A CA 1
ATOM 2171 C C . VAL A 1 285 ? -0.692 31.427 -35.185 1.00 92.31 285 VAL A C 1
ATOM 2173 O O . VAL A 1 285 ? -0.175 30.633 -35.964 1.00 92.31 285 VAL A O 1
ATOM 2176 N N . ILE A 1 286 ? -1.651 31.075 -34.325 1.00 90.62 286 ILE A N 1
ATOM 2177 C CA . ILE A 1 286 ? -2.175 29.705 -34.196 1.00 90.62 286 ILE A CA 1
ATOM 2178 C C . ILE A 1 286 ? -2.823 29.243 -35.507 1.00 90.62 286 ILE A C 1
ATOM 2180 O O . ILE A 1 286 ? -2.473 28.184 -36.021 1.00 90.62 286 ILE A O 1
ATOM 2184 N N . VAL A 1 287 ? -3.712 30.057 -36.083 1.00 88.62 287 VAL A N 1
ATOM 2185 C CA . VAL A 1 287 ? -4.406 29.753 -37.349 1.00 88.62 287 VAL A CA 1
ATOM 2186 C C . VAL A 1 287 ? -3.431 29.709 -38.528 1.00 88.62 287 VAL A C 1
ATOM 2188 O O . VAL A 1 287 ? -3.552 28.868 -39.417 1.00 88.62 287 VAL A O 1
ATOM 2191 N N . GLY A 1 288 ? -2.440 30.604 -38.539 1.00 87.19 288 GLY A N 1
ATOM 2192 C CA . GLY A 1 288 ? -1.402 30.650 -39.566 1.00 87.19 288 GLY A CA 1
ATOM 2193 C C . GLY A 1 288 ? -0.345 29.549 -39.444 1.00 87.19 288 GLY A C 1
ATOM 2194 O O . GLY A 1 288 ? 0.438 29.368 -40.379 1.00 87.19 288 GLY A O 1
ATOM 2195 N N . PHE A 1 289 ? -0.301 28.813 -38.327 1.00 89.56 289 PHE A N 1
ATOM 2196 C CA . PHE A 1 289 ? 0.719 27.800 -38.084 1.00 89.56 289 PHE A CA 1
ATOM 2197 C C . PHE A 1 289 ? 0.492 26.570 -38.966 1.00 89.56 289 PHE A C 1
ATOM 2199 O O . PHE A 1 289 ? -0.451 25.792 -38.782 1.00 89.56 289 PHE A O 1
ATOM 2206 N N . LYS A 1 290 ? 1.400 26.389 -39.929 1.00 86.00 290 LYS A N 1
ATOM 2207 C CA . LYS A 1 290 ? 1.382 25.274 -40.874 1.00 86.00 290 LYS A CA 1
ATOM 2208 C C . LYS A 1 290 ? 2.602 24.385 -40.694 1.00 86.00 290 LYS A C 1
ATOM 2210 O O . LYS A 1 290 ? 3.724 24.878 -40.595 1.00 86.00 290 LYS A O 1
ATOM 2215 N N . LYS A 1 291 ? 2.377 23.074 -40.745 1.00 77.81 291 LYS A N 1
ATOM 2216 C CA . LYS A 1 291 ? 3.420 22.047 -40.829 1.00 77.81 291 LYS A CA 1
ATOM 2217 C C . LYS A 1 291 ? 3.143 21.202 -42.069 1.00 77.81 291 LYS A C 1
ATOM 2219 O O . LYS A 1 291 ? 2.008 20.787 -42.282 1.00 77.81 291 LYS A O 1
ATOM 2224 N N . ASP A 1 292 ? 4.139 21.057 -42.940 1.00 70.81 292 ASP A N 1
ATOM 2225 C CA . ASP A 1 292 ? 3.997 20.439 -44.270 1.00 70.81 292 ASP A CA 1
ATOM 2226 C C . ASP A 1 292 ? 2.835 21.015 -45.109 1.00 70.81 292 ASP A C 1
ATOM 2228 O O . ASP A 1 292 ? 2.102 20.296 -45.784 1.00 70.81 292 ASP A O 1
ATOM 2232 N N . GLY A 1 293 ? 2.616 22.334 -45.026 1.00 75.12 293 GLY A N 1
ATOM 2233 C CA . GLY A 1 293 ? 1.550 23.034 -45.755 1.00 75.12 293 GLY A CA 1
ATOM 2234 C C . GLY A 1 293 ? 0.136 22.883 -45.174 1.00 75.12 293 GLY A C 1
ATOM 2235 O O . GLY A 1 293 ? -0.767 23.591 -45.622 1.00 75.12 293 GLY A O 1
ATOM 2236 N N . GLN A 1 294 ? -0.063 22.043 -44.151 1.00 76.62 294 GLN A N 1
ATOM 2237 C CA . GLN A 1 294 ? -1.354 21.836 -43.488 1.00 76.62 294 GLN A CA 1
ATOM 2238 C C . GLN A 1 294 ? -1.456 22.636 -42.187 1.00 76.62 294 GLN A C 1
ATOM 2240 O O . GLN A 1 294 ? -0.503 22.700 -41.411 1.00 76.62 294 GLN A O 1
ATOM 2245 N N . GLN A 1 295 ? -2.627 23.225 -41.934 1.00 83.62 295 GLN A N 1
ATOM 2246 C CA . GLN A 1 295 ? -2.933 23.854 -40.649 1.00 83.62 295 GLN A CA 1
ATOM 2247 C C . GLN A 1 295 ? -3.050 22.775 -39.569 1.00 83.62 295 GLN A C 1
ATOM 2249 O O . GLN A 1 295 ? -3.799 21.807 -39.735 1.00 83.62 295 GLN A O 1
ATOM 2254 N N . LEU A 1 296 ? -2.298 22.941 -38.481 1.00 82.25 296 LEU A N 1
ATOM 2255 C CA . LEU A 1 296 ? -2.231 21.940 -37.416 1.00 82.25 296 LEU A CA 1
ATOM 2256 C C . LEU A 1 296 ? -3.207 22.229 -36.264 1.00 82.25 296 LEU A C 1
ATOM 2258 O O . LEU A 1 296 ? -3.829 21.297 -35.760 1.00 82.25 296 LEU A O 1
ATOM 2262 N N . TYR A 1 297 ? -3.376 23.500 -35.893 1.00 87.69 297 TYR A N 1
ATOM 2263 C CA . TYR A 1 297 ? -4.206 23.920 -34.761 1.00 87.69 297 TYR A CA 1
ATOM 2264 C C . TYR A 1 297 ? -5.365 24.811 -35.213 1.00 87.69 297 TYR A C 1
ATOM 2266 O O . TYR A 1 297 ? -5.202 25.659 -36.096 1.00 87.69 297 TYR A O 1
ATOM 2274 N N . SER A 1 298 ? -6.527 24.635 -34.587 1.00 87.69 298 SER A N 1
ATOM 2275 C CA . SER A 1 298 ? -7.709 25.478 -34.797 1.00 87.69 298 SER A CA 1
ATOM 2276 C C . SER A 1 298 ? -7.801 26.573 -33.725 1.00 87.69 298 SER A C 1
ATOM 2278 O O . SER A 1 298 ? -7.263 26.404 -32.621 1.00 87.69 298 SER A O 1
ATOM 2280 N N . PRO A 1 299 ? -8.452 27.714 -34.029 1.00 88.12 299 PRO A N 1
ATOM 2281 C CA . PRO A 1 299 ? -8.563 28.815 -33.082 1.00 88.12 299 PRO A CA 1
ATOM 2282 C C . PRO A 1 299 ? -9.435 28.443 -31.879 1.00 88.12 299 PRO A C 1
ATOM 2284 O O . PRO A 1 299 ? -10.330 27.597 -31.962 1.00 88.12 299 PRO A O 1
ATOM 2287 N N . ALA A 1 300 ? -9.199 29.119 -30.759 1.00 84.25 300 ALA A N 1
ATOM 2288 C CA . ALA A 1 300 ? -10.113 29.089 -29.626 1.00 84.25 300 ALA A CA 1
ATOM 2289 C C . ALA A 1 300 ? -11.456 29.769 -29.992 1.00 84.25 300 ALA A C 1
ATOM 2291 O O . ALA A 1 300 ? -11.477 30.703 -30.801 1.00 84.25 300 ALA A O 1
ATOM 2292 N N . PRO A 1 301 ? -12.593 29.324 -29.422 1.00 80.19 301 PRO A N 1
ATOM 2293 C CA . PRO A 1 301 ? -13.894 29.936 -29.684 1.00 80.19 301 PRO A CA 1
ATOM 2294 C C . PRO A 1 301 ? -13.935 31.403 -29.225 1.00 80.19 301 PRO A C 1
ATOM 2296 O O . PRO A 1 301 ? -13.384 31.762 -28.191 1.00 80.19 301 PRO A O 1
ATOM 2299 N N . SER A 1 302 ? -14.634 32.259 -29.975 1.00 58.97 302 SER A N 1
ATOM 2300 C CA . SER A 1 302 ? -14.596 33.728 -29.852 1.00 58.97 302 SER A CA 1
ATOM 2301 C C . SER A 1 302 ? -15.161 34.329 -28.550 1.00 58.97 302 SER A C 1
ATOM 2303 O O . SER A 1 302 ? -15.037 35.534 -28.351 1.00 58.97 302 SER A O 1
ATOM 2305 N N . ASN A 1 303 ? -15.718 33.514 -27.646 1.00 54.00 303 ASN A N 1
ATOM 2306 C CA . ASN A 1 303 ? -16.176 33.908 -26.309 1.00 54.00 303 ASN A CA 1
ATOM 2307 C C . ASN A 1 303 ? -15.533 33.000 -25.250 1.00 54.00 303 ASN A C 1
ATOM 2309 O O . ASN A 1 303 ? -16.110 31.977 -24.886 1.00 54.00 303 ASN A O 1
ATOM 2313 N N . SER A 1 304 ? -14.352 33.342 -24.732 1.00 44.12 304 SER A N 1
ATOM 2314 C CA . SER A 1 304 ? -13.745 32.528 -23.669 1.00 44.12 304 SER A CA 1
ATOM 2315 C C . SER A 1 304 ? -12.829 33.306 -22.722 1.00 44.12 304 SER A C 1
ATOM 2317 O O . SER A 1 304 ? -11.644 33.012 -22.591 1.00 44.12 304 SER A O 1
ATOM 2319 N N . THR A 1 305 ? -13.403 34.229 -21.950 1.00 43.03 305 THR A N 1
ATOM 2320 C CA . THR A 1 305 ? -13.138 34.218 -20.500 1.00 43.03 305 THR A CA 1
ATOM 2321 C C . THR A 1 305 ? -14.139 33.250 -19.869 1.00 43.03 305 THR A C 1
ATOM 2323 O O . THR A 1 305 ? -15.095 33.664 -19.220 1.00 43.03 305 THR A O 1
ATOM 2326 N N . ALA A 1 306 ? -14.003 31.960 -20.171 1.00 36.00 306 ALA A N 1
ATOM 2327 C CA . ALA A 1 306 ? -14.908 30.932 -19.679 1.00 36.00 306 ALA A CA 1
ATOM 2328 C C . ALA A 1 306 ? -14.272 30.270 -18.455 1.00 36.00 306 ALA A C 1
ATOM 2330 O O . ALA A 1 306 ? -13.164 29.741 -18.536 1.00 36.00 306 ALA A O 1
ATOM 2331 N N . GLN A 1 307 ? -14.975 30.294 -17.319 1.00 32.81 307 GLN A N 1
ATOM 2332 C CA . GLN A 1 307 ? -14.744 29.294 -16.281 1.00 32.81 307 GLN A CA 1
ATOM 2333 C C . GLN A 1 307 ? -14.874 27.900 -16.917 1.00 32.81 307 GLN A C 1
ATOM 2335 O O . GLN A 1 307 ? -15.744 27.724 -17.775 1.00 32.81 307 GLN A O 1
ATOM 2340 N N . PRO A 1 308 ? -14.074 26.904 -16.500 1.00 33.03 308 PRO A N 1
ATOM 2341 C CA . PRO A 1 308 ? -14.294 25.530 -16.920 1.00 33.03 308 PRO A CA 1
ATOM 2342 C C . PRO A 1 308 ? -15.657 25.071 -16.387 1.00 33.03 308 PRO A C 1
ATOM 2344 O O . PRO A 1 308 ? -15.793 24.690 -15.222 1.00 33.03 308 PRO A O 1
ATOM 2347 N N . GLN A 1 309 ? -16.685 25.122 -17.233 1.00 30.06 309 GLN A N 1
ATOM 2348 C CA . GLN A 1 309 ? -17.876 24.319 -17.025 1.00 30.06 309 GLN A CA 1
ATOM 2349 C C . GLN A 1 309 ? -17.460 22.881 -17.306 1.00 30.06 309 GLN A C 1
ATOM 2351 O O . GLN A 1 309 ? -17.144 22.515 -18.437 1.00 30.06 309 GLN A O 1
ATOM 2356 N N . ALA A 1 310 ? -17.395 22.078 -16.247 1.00 27.05 310 ALA A N 1
ATOM 2357 C CA . ALA A 1 310 ? -17.381 20.639 -16.412 1.00 27.05 310 ALA A CA 1
ATOM 2358 C C . ALA A 1 310 ? -18.617 20.253 -17.243 1.00 27.05 310 ALA A C 1
ATOM 2360 O O . ALA A 1 310 ? -19.683 20.834 -17.005 1.00 27.05 310 ALA A O 1
ATOM 2361 N N . PRO A 1 311 ? -18.542 19.266 -18.155 1.00 27.14 311 PRO A N 1
ATOM 2362 C CA . PRO A 1 311 ? -19.757 18.537 -18.476 1.00 27.14 311 PRO A CA 1
ATOM 2363 C C . PRO A 1 311 ? -20.327 18.088 -17.129 1.00 27.14 311 PRO A C 1
ATOM 2365 O O . PRO A 1 311 ? -19.593 17.535 -16.303 1.00 27.14 311 PRO A O 1
ATOM 2368 N N . THR A 1 312 ? -21.591 18.401 -16.858 1.00 26.02 312 THR A N 1
ATOM 2369 C CA . THR A 1 312 ? -22.321 17.871 -15.706 1.00 26.02 312 THR A CA 1
ATOM 2370 C C . THR A 1 312 ? -22.432 16.365 -15.885 1.00 26.02 312 THR A C 1
ATOM 2372 O O . THR A 1 312 ? -23.436 15.835 -16.344 1.00 26.02 312 THR A O 1
ATOM 2375 N N . CYS A 1 313 ? -21.348 15.669 -15.576 1.00 27.09 313 CYS A N 1
ATOM 2376 C CA . CYS A 1 313 ? -21.353 14.267 -15.261 1.00 27.09 313 CYS A CA 1
ATOM 2377 C C . CYS A 1 313 ? -21.616 14.236 -13.761 1.00 27.09 313 CYS A C 1
ATOM 2379 O O . CYS A 1 313 ? -20.703 14.447 -12.958 1.00 27.09 313 CYS A O 1
ATOM 2381 N N . ASN A 1 314 ? -22.890 14.075 -13.401 1.00 24.11 314 ASN A N 1
ATOM 2382 C CA . ASN A 1 314 ? -23.302 13.716 -12.052 1.00 24.11 314 ASN A CA 1
ATOM 2383 C C . ASN A 1 314 ? -22.658 12.364 -11.712 1.00 24.11 314 ASN A C 1
ATOM 2385 O O . ASN A 1 314 ? -23.253 11.301 -11.864 1.00 24.11 314 ASN A O 1
ATOM 2389 N N . TYR A 1 315 ? -21.407 12.392 -11.265 1.00 30.66 315 TYR A N 1
ATOM 2390 C CA . TYR A 1 315 ? -20.879 11.338 -10.420 1.00 30.66 315 TYR A CA 1
ATOM 2391 C C . TYR A 1 315 ? -21.608 11.499 -9.089 1.00 30.66 315 TYR A C 1
ATOM 2393 O O . TYR A 1 315 ? -21.303 12.432 -8.352 1.00 30.66 315 TYR A O 1
ATOM 2401 N N . LEU A 1 316 ? -22.580 10.611 -8.850 1.00 29.20 316 LEU A N 1
ATOM 2402 C CA . LEU A 1 316 ? -23.687 10.677 -7.876 1.00 29.20 316 LEU A CA 1
ATOM 2403 C C . LEU A 1 316 ? -25.019 11.134 -8.492 1.00 29.20 316 LEU A C 1
ATOM 2405 O O . LEU A 1 316 ? -25.602 12.112 -8.056 1.00 29.20 316 LEU A O 1
ATOM 2409 N N . ASP A 1 317 ? -25.489 10.417 -9.512 1.00 23.02 317 ASP A N 1
ATOM 2410 C CA . ASP A 1 317 ? -26.899 10.025 -9.647 1.00 23.02 317 ASP A CA 1
ATOM 2411 C C . ASP A 1 317 ? -26.994 8.955 -10.743 1.00 23.02 317 ASP A C 1
ATOM 2413 O O . ASP A 1 317 ? -27.059 9.253 -11.934 1.00 23.02 317 ASP A O 1
ATOM 2417 N N . PHE A 1 318 ? -26.983 7.678 -10.352 1.00 25.39 318 PHE A N 1
ATOM 2418 C CA . PHE A 1 318 ? -27.577 6.644 -11.196 1.00 25.39 318 PHE A CA 1
ATOM 2419 C C . PHE A 1 318 ? -29.097 6.815 -11.085 1.00 25.39 318 PHE A C 1
ATOM 2421 O O . PHE A 1 318 ? -29.633 6.600 -9.993 1.00 25.39 318 PHE A O 1
ATOM 2428 N N . PRO A 1 319 ? -29.831 7.171 -12.154 1.00 25.06 319 PRO A N 1
ATOM 2429 C CA . PRO A 1 319 ? -31.275 7.103 -12.093 1.00 25.06 319 PRO A CA 1
ATOM 2430 C C . PRO A 1 319 ? -31.675 5.625 -12.037 1.00 25.06 319 PRO A C 1
ATOM 2432 O O . PRO A 1 319 ? -31.519 4.874 -13.000 1.00 25.06 319 PRO A O 1
ATOM 2435 N N . TYR A 1 320 ? -32.207 5.213 -10.886 1.00 28.00 320 TYR A N 1
ATOM 2436 C CA . TYR A 1 320 ? -33.050 4.031 -10.751 1.00 28.00 320 TYR A CA 1
ATOM 2437 C C . TYR A 1 320 ? -34.260 4.178 -11.689 1.00 28.00 320 TYR A C 1
ATOM 2439 O O . TYR A 1 320 ? -35.321 4.657 -11.293 1.00 28.00 320 TYR A O 1
ATOM 2447 N N . PHE A 1 321 ? -34.124 3.751 -12.944 1.00 22.92 321 PHE A N 1
ATOM 2448 C CA . PHE A 1 321 ? -35.261 3.474 -13.819 1.00 22.92 321 PHE A CA 1
ATOM 2449 C C . PHE A 1 321 ? -35.650 1.998 -13.684 1.00 22.92 321 PHE A C 1
ATOM 2451 O O . PHE A 1 321 ? -35.357 1.168 -14.534 1.00 22.92 321 PHE A O 1
ATOM 2458 N N . PHE A 1 322 ? -36.361 1.682 -12.603 1.00 24.83 322 PHE A N 1
ATOM 2459 C CA . PHE A 1 322 ? -37.349 0.604 -12.604 1.00 24.83 322 PHE A CA 1
ATOM 2460 C C . PHE A 1 322 ? -38.677 1.198 -12.129 1.00 24.83 322 PHE A C 1
ATOM 2462 O O . PHE A 1 322 ? -39.033 1.150 -10.955 1.00 24.83 322 PHE A O 1
ATOM 2469 N N . ARG A 1 323 ? -39.425 1.785 -13.068 1.00 22.20 323 ARG A N 1
ATOM 2470 C CA . ARG A 1 323 ? -40.888 1.841 -12.979 1.00 22.20 323 ARG A CA 1
ATOM 2471 C C . ARG A 1 323 ? -41.452 0.964 -14.098 1.00 22.20 323 ARG A C 1
ATOM 2473 O O . ARG A 1 323 ? -40.944 1.033 -15.217 1.00 22.20 323 ARG A O 1
ATOM 2480 N N . PRO A 1 324 ? -42.451 0.118 -13.806 1.00 23.78 324 PRO A N 1
ATOM 2481 C CA . PRO A 1 324 ? -42.897 -0.917 -14.722 1.00 23.78 324 PRO A CA 1
ATOM 2482 C C . PRO A 1 324 ? -43.706 -0.288 -15.856 1.00 23.78 324 PRO A C 1
ATOM 2484 O O . PRO A 1 324 ? -44.766 0.291 -15.627 1.00 23.78 324 PRO A O 1
ATOM 2487 N N . ALA A 1 325 ? -43.214 -0.415 -17.088 1.00 23.69 325 ALA A N 1
ATOM 2488 C CA . ALA A 1 325 ? -44.042 -0.226 -18.267 1.00 23.69 325 ALA A CA 1
ATOM 2489 C C . ALA A 1 325 ? -44.849 -1.510 -18.496 1.00 23.69 325 ALA A C 1
ATOM 2491 O O . ALA A 1 325 ? -44.297 -2.587 -18.727 1.00 23.69 325 ALA A O 1
ATOM 2492 N N . SER A 1 326 ? -46.166 -1.362 -18.396 1.00 25.62 326 SER A N 1
ATOM 2493 C CA . SER A 1 326 ? -47.197 -2.311 -18.797 1.00 25.62 326 SER A CA 1
ATOM 2494 C C . SER A 1 326 ? -46.878 -2.961 -20.146 1.00 25.62 326 SER A C 1
ATOM 2496 O O . SER A 1 326 ? -46.874 -2.283 -21.175 1.00 25.62 326 SER A O 1
ATOM 2498 N N . LYS A 1 327 ? -46.663 -4.279 -20.153 1.00 26.97 327 LYS A N 1
ATOM 2499 C CA . LYS A 1 327 ? -46.746 -5.081 -21.374 1.00 26.97 327 LYS A CA 1
ATOM 2500 C C . LYS A 1 327 ? -48.103 -5.760 -21.427 1.00 26.97 327 LYS A C 1
ATOM 2502 O O . LYS A 1 327 ? -48.421 -6.638 -20.630 1.00 26.97 327 LYS A O 1
ATOM 2507 N N . THR A 1 328 ? -48.886 -5.299 -22.387 1.00 26.08 328 THR A N 1
ATOM 2508 C CA . THR A 1 328 ? -49.965 -6.036 -23.024 1.00 26.08 328 THR A CA 1
ATOM 2509 C C . THR A 1 328 ? -49.459 -7.400 -23.502 1.00 26.08 328 THR A C 1
ATOM 2511 O O . THR A 1 328 ? -48.358 -7.541 -24.034 1.00 26.08 328 THR A O 1
ATOM 2514 N N . SER A 1 329 ? -50.292 -8.406 -23.258 1.00 22.19 329 SER A N 1
ATOM 2515 C CA . SER A 1 329 ? -50.203 -9.794 -23.717 1.00 22.19 329 SER A CA 1
ATOM 2516 C C . SER A 1 329 ? -49.958 -9.928 -25.228 1.00 22.19 329 SER A C 1
ATOM 2518 O O . SER A 1 329 ? -50.443 -9.090 -25.991 1.00 22.19 329 SER A O 1
ATOM 2520 N N . PRO A 1 330 ? -49.342 -11.040 -25.674 1.00 28.72 330 PRO A N 1
ATOM 2521 C CA . PRO A 1 330 ? -50.182 -12.132 -26.179 1.00 28.72 330 PRO A CA 1
ATOM 2522 C C . PRO A 1 330 ? -49.777 -13.548 -25.709 1.00 28.72 330 PRO A C 1
ATOM 2524 O O . PRO A 1 330 ? -48.618 -13.934 -25.727 1.00 28.72 330 PRO A O 1
ATOM 2527 N N . THR A 1 331 ? -50.817 -14.285 -25.302 1.00 24.47 331 THR A N 1
ATOM 2528 C CA . THR A 1 331 ? -51.149 -15.704 -25.568 1.00 24.47 331 THR A CA 1
ATOM 2529 C C . THR A 1 331 ? -50.113 -16.847 -25.490 1.00 24.47 331 THR A C 1
ATOM 2531 O O . THR A 1 331 ? -49.252 -17.008 -26.340 1.00 24.47 331 THR A O 1
ATOM 2534 N N . ARG A 1 332 ? -50.436 -17.761 -24.550 1.00 24.98 332 ARG A N 1
ATOM 2535 C CA . ARG A 1 332 ? -50.496 -19.244 -24.626 1.00 24.98 332 ARG A CA 1
ATOM 2536 C C . ARG A 1 332 ? -49.242 -20.027 -25.059 1.00 24.98 332 ARG A C 1
ATOM 2538 O O . ARG A 1 332 ? -48.966 -20.134 -26.243 1.00 24.98 332 ARG A O 1
ATOM 2545 N N . GLN A 1 333 ? -48.733 -20.852 -24.139 1.00 25.52 333 GLN A N 1
ATOM 2546 C CA . GLN A 1 333 ? -49.095 -22.280 -24.079 1.00 25.52 333 GLN A CA 1
ATOM 2547 C C . GLN A 1 333 ? -48.745 -22.889 -22.709 1.00 25.52 333 GLN A C 1
ATOM 2549 O O . GLN A 1 333 ? -47.784 -22.492 -22.060 1.00 25.52 333 GLN A O 1
ATOM 2554 N N . HIS A 1 334 ? -49.621 -23.791 -22.269 1.00 25.36 334 HIS A N 1
ATOM 2555 C CA . HIS A 1 334 ? -49.616 -24.517 -21.000 1.00 25.36 334 HIS A CA 1
ATOM 2556 C C . HIS A 1 334 ? -48.469 -25.532 -20.914 1.00 25.36 334 HIS A C 1
ATOM 2558 O O . HIS A 1 334 ? -48.169 -26.169 -21.917 1.00 25.36 334 HIS A O 1
ATOM 2564 N N . HIS A 1 335 ? -47.937 -25.759 -19.710 1.00 26.84 335 HIS A N 1
ATOM 2565 C CA . HIS A 1 335 ? -47.948 -27.086 -19.083 1.00 26.84 335 HIS A CA 1
ATOM 2566 C C . HIS A 1 335 ? -47.760 -26.962 -17.560 1.00 26.84 335 HIS A C 1
ATOM 2568 O O . HIS A 1 335 ? -46.985 -26.141 -17.075 1.00 26.84 335 HIS A O 1
ATOM 2574 N N . GLU A 1 336 ? -48.587 -27.725 -16.852 1.00 25.45 336 GLU A N 1
ATOM 2575 C CA . GLU A 1 336 ? -48.760 -27.843 -15.403 1.00 25.45 336 GLU A CA 1
ATOM 2576 C C . GLU A 1 336 ? -47.605 -28.617 -14.744 1.00 25.45 336 GLU A C 1
ATOM 2578 O O . GLU A 1 336 ? -47.037 -29.496 -15.384 1.00 25.45 336 GLU A O 1
ATOM 2583 N N . GLU A 1 337 ? -47.280 -28.313 -13.478 1.00 26.38 337 GLU A N 1
ATOM 2584 C CA . GLU A 1 337 ? -47.355 -29.244 -12.327 1.00 26.38 337 GLU A CA 1
ATOM 2585 C C . GLU A 1 337 ? -46.808 -28.609 -11.017 1.00 26.38 337 GLU A C 1
ATOM 2587 O O . GLU A 1 337 ? -46.188 -27.551 -11.018 1.00 26.38 337 GLU A O 1
ATOM 2592 N N . GLU A 1 338 ? -47.168 -29.227 -9.891 1.00 27.78 338 GLU A N 1
ATOM 2593 C CA . GLU A 1 338 ? -47.584 -28.697 -8.576 1.00 27.78 338 GLU A CA 1
ATOM 2594 C C . GLU A 1 338 ? -46.519 -28.268 -7.515 1.00 27.78 338 GLU A C 1
ATOM 2596 O O . GLU A 1 338 ? -45.326 -28.525 -7.671 1.00 27.78 338 GLU A O 1
ATOM 2601 N N . PRO A 1 339 ? -46.948 -27.634 -6.385 1.00 30.28 339 PRO A N 1
ATOM 2602 C CA . PRO A 1 339 ? -46.093 -27.015 -5.359 1.00 30.28 339 PRO A CA 1
ATOM 2603 C C . PRO A 1 339 ? -45.951 -27.834 -4.055 1.00 30.28 339 PRO A C 1
ATOM 2605 O O . PRO A 1 339 ? -46.825 -28.627 -3.704 1.00 30.28 339 PRO A O 1
ATOM 2608 N N . MET A 1 340 ? -44.930 -27.552 -3.225 1.00 23.08 340 MET A N 1
ATOM 2609 C CA . MET A 1 340 ? -44.925 -28.035 -1.830 1.00 23.08 340 MET A CA 1
ATOM 2610 C C . MET A 1 340 ? -44.296 -27.076 -0.790 1.00 23.08 340 MET A C 1
ATOM 2612 O O . MET A 1 340 ? -43.086 -26.940 -0.679 1.00 23.08 340 MET A O 1
ATOM 2616 N N . LYS A 1 341 ? -45.208 -26.439 -0.035 1.00 25.72 341 LYS A N 1
ATOM 2617 C CA . LYS A 1 341 ? -45.306 -26.207 1.430 1.00 25.72 341 LYS A CA 1
ATOM 2618 C C . LYS A 1 341 ? -44.120 -25.675 2.268 1.00 25.72 341 LYS A C 1
ATOM 2620 O O . LYS A 1 341 ? -43.127 -26.349 2.502 1.00 25.72 341 LYS A O 1
ATOM 2625 N N . LEU A 1 342 ? -44.399 -24.534 2.913 1.00 29.92 342 LEU A N 1
ATOM 2626 C CA . LEU A 1 342 ? -43.872 -24.086 4.216 1.00 29.92 342 LEU A CA 1
ATOM 2627 C C . LEU A 1 342 ? -44.447 -24.919 5.385 1.00 29.92 342 LEU A C 1
ATOM 2629 O O . LEU A 1 342 ? -45.547 -25.467 5.270 1.00 29.92 342 LEU A O 1
ATOM 2633 N N . PRO A 1 343 ? -43.771 -24.917 6.546 1.00 33.84 343 PRO A N 1
ATOM 2634 C CA . PRO A 1 343 ? -44.363 -24.386 7.789 1.00 33.84 343 PRO A CA 1
ATOM 2635 C C . PRO A 1 343 ? -43.320 -23.546 8.570 1.00 33.84 343 PRO A C 1
ATOM 2637 O O . PRO A 1 343 ? -42.135 -23.613 8.282 1.00 33.84 343 PRO A O 1
ATOM 2640 N N . GLY A 1 344 ? -43.606 -22.707 9.564 1.00 26.98 344 GLY A N 1
ATOM 2641 C CA . GLY A 1 344 ? -44.761 -22.528 10.436 1.00 26.98 344 GLY A CA 1
ATOM 2642 C C . GLY A 1 344 ? -44.235 -22.045 11.801 1.00 26.98 344 GLY A C 1
ATOM 2643 O O . GLY A 1 344 ? -43.322 -22.633 12.366 1.00 26.98 344 GLY A O 1
ATOM 2644 N N . ARG A 1 345 ? -44.786 -20.928 12.274 1.00 27.47 345 ARG A N 1
ATOM 2645 C CA . ARG A 1 345 ? -44.487 -20.164 13.499 1.00 27.47 345 ARG A CA 1
ATOM 2646 C C . ARG A 1 345 ? -45.008 -20.863 14.765 1.00 27.47 345 ARG A C 1
ATOM 2648 O O . ARG A 1 345 ? -46.074 -21.467 14.699 1.00 27.47 345 ARG A O 1
ATOM 2655 N N . VAL A 1 346 ? -44.354 -20.670 15.919 1.00 29.41 346 VAL A N 1
ATOM 2656 C CA . VAL A 1 346 ? -44.971 -20.862 17.251 1.00 29.41 346 VAL A CA 1
ATOM 2657 C C . VAL A 1 346 ? -44.546 -19.735 18.203 1.00 29.41 346 VAL A C 1
ATOM 2659 O O . VAL A 1 346 ? -43.362 -19.539 18.460 1.00 29.41 346 VAL A O 1
ATOM 2662 N N . ASP A 1 347 ? -45.552 -19.006 18.691 1.00 26.66 347 ASP A N 1
ATOM 2663 C CA . ASP A 1 347 ? -45.538 -18.050 19.807 1.00 26.66 347 ASP A CA 1
ATOM 2664 C C . ASP A 1 347 ? -45.829 -18.784 21.137 1.00 26.66 347 ASP A C 1
ATOM 2666 O O . ASP A 1 347 ? -46.522 -19.802 21.140 1.00 26.66 347 ASP A O 1
ATOM 2670 N N . GLY A 1 348 ? -45.383 -18.238 22.278 1.00 26.58 348 GLY A N 1
ATOM 2671 C CA . GLY A 1 348 ? -45.755 -18.750 23.607 1.00 26.58 348 GLY A CA 1
ATOM 2672 C C . GLY A 1 348 ? -45.249 -17.917 24.793 1.00 26.58 348 GLY A C 1
ATOM 2673 O O . GLY A 1 348 ? -44.158 -18.144 25.299 1.00 26.58 348 GLY A O 1
ATOM 2674 N N . SER A 1 349 ? -46.078 -16.966 25.230 1.00 24.17 349 SER A N 1
ATOM 2675 C CA . SER A 1 349 ? -45.997 -16.154 26.462 1.00 24.17 349 SER A CA 1
ATOM 2676 C C . SER A 1 349 ? -46.392 -16.955 27.718 1.00 24.17 349 SER A C 1
ATOM 2678 O O . SER A 1 349 ? -47.148 -17.907 27.575 1.00 24.17 349 SER A O 1
ATOM 2680 N N . PHE A 1 350 ? -45.956 -16.556 28.928 1.00 25.41 350 PHE A N 1
ATOM 2681 C CA . PHE A 1 350 ? -46.848 -16.224 30.067 1.00 25.41 350 PHE A CA 1
ATOM 2682 C C . PHE A 1 350 ? -46.092 -15.684 31.306 1.00 25.41 350 PHE A C 1
ATOM 2684 O O . PHE A 1 350 ? -44.968 -16.073 31.611 1.00 25.41 350 PHE A O 1
ATOM 2691 N N . CYS A 1 351 ? -46.757 -14.750 31.995 1.00 25.02 351 CYS A N 1
ATOM 2692 C CA . CYS A 1 351 ? -46.346 -13.934 33.144 1.00 25.02 351 CYS A CA 1
ATOM 2693 C C . CYS A 1 351 ? -46.362 -14.642 34.517 1.00 25.02 351 CYS A C 1
ATOM 2695 O O . CYS A 1 351 ? -47.043 -15.645 34.699 1.00 25.02 351 CYS A O 1
ATOM 2697 N N . GLY A 1 352 ? -45.770 -13.994 35.533 1.00 24.41 352 GLY A N 1
ATOM 2698 C CA . GLY A 1 352 ? -46.104 -14.208 36.950 1.00 24.41 352 GLY A CA 1
ATOM 2699 C C . GLY A 1 352 ? -45.268 -13.343 37.901 1.00 24.41 352 GLY A C 1
ATOM 2700 O O . GLY A 1 352 ? -44.048 -13.339 37.819 1.00 24.41 352 GLY A O 1
ATOM 2701 N N . ALA A 1 353 ? -45.925 -12.584 38.776 1.00 24.92 353 ALA A N 1
ATOM 2702 C CA . ALA A 1 353 ? -45.364 -11.511 39.597 1.00 24.92 353 ALA A CA 1
ATOM 2703 C C . ALA A 1 353 ? -45.565 -11.761 41.116 1.00 24.92 353 ALA A C 1
ATOM 2705 O O . ALA A 1 353 ? -46.234 -12.722 41.480 1.00 24.92 353 ALA A O 1
ATOM 2706 N N . VAL A 1 354 ? -45.087 -10.805 41.944 1.00 25.81 354 VAL A N 1
ATOM 2707 C CA . VAL A 1 354 ? -45.693 -10.295 43.213 1.00 25.81 354 VAL A CA 1
ATOM 2708 C C . VAL A 1 354 ? -45.160 -10.788 44.596 1.00 25.81 354 VAL A C 1
ATOM 2710 O O . VAL A 1 354 ? -45.353 -11.932 44.982 1.00 25.81 354 VAL A O 1
ATOM 2713 N N . LEU A 1 355 ? -44.639 -9.790 45.360 1.00 25.17 355 LEU A N 1
ATOM 2714 C CA . LEU A 1 355 ? -44.631 -9.524 46.835 1.00 25.17 355 LEU A CA 1
ATOM 2715 C C . LEU A 1 355 ? -43.817 -10.432 47.793 1.00 25.17 355 LEU A C 1
ATOM 2717 O O . LEU A 1 355 ? -43.672 -11.614 47.550 1.00 25.17 355 LEU A O 1
ATOM 2721 N N . SER A 1 356 ? -43.360 -10.041 48.997 1.00 23.34 356 SER A N 1
ATOM 2722 C CA . SER A 1 356 ? -43.038 -8.796 49.741 1.00 23.34 356 SER A CA 1
ATOM 2723 C C . SER A 1 356 ? -42.645 -9.205 51.191 1.00 23.34 356 SER A C 1
ATOM 2725 O O . SER A 1 356 ? -42.779 -10.376 51.531 1.00 23.34 356 SER A O 1
ATOM 2727 N N . THR A 1 357 ? -42.300 -8.229 52.054 1.00 24.59 357 THR A N 1
ATOM 2728 C CA . THR A 1 357 ? -42.172 -8.245 53.549 1.00 24.59 357 THR A CA 1
ATOM 2729 C C . THR A 1 357 ? -40.759 -8.505 54.125 1.00 24.59 357 THR A C 1
ATOM 2731 O O . THR A 1 357 ? -40.137 -9.507 53.807 1.00 24.59 357 THR A O 1
ATOM 2734 N N . ARG A 1 358 ? -40.099 -7.488 54.735 1.00 24.31 358 ARG A N 1
ATOM 2735 C CA . ARG A 1 358 ? -40.113 -7.010 56.164 1.00 24.31 358 ARG A CA 1
ATOM 2736 C C . ARG A 1 358 ? -39.404 -8.008 57.115 1.00 24.31 358 ARG A C 1
ATOM 2738 O O . ARG A 1 358 ? -39.577 -9.195 56.937 1.00 24.31 358 ARG A O 1
ATOM 2745 N N . SER A 1 359 ? -38.645 -7.667 58.168 1.00 24.06 359 SER A N 1
ATOM 2746 C CA . SER A 1 359 ? -38.428 -6.455 58.982 1.00 24.06 359 SER A CA 1
ATOM 2747 C C . SER A 1 359 ? -37.325 -6.746 60.036 1.00 24.06 359 SER A C 1
ATOM 2749 O O . SER A 1 359 ? -37.171 -7.903 60.414 1.00 24.06 359 SER A O 1
ATOM 2751 N N . SER A 1 360 ? -36.712 -5.678 60.590 1.00 25.25 360 SER A N 1
ATOM 2752 C CA . SER A 1 360 ? -36.217 -5.494 61.991 1.00 25.25 360 SER A CA 1
ATOM 2753 C C . SER A 1 360 ? -35.082 -6.377 62.548 1.00 25.25 360 SER A C 1
ATOM 2755 O O . SER A 1 360 ? -35.025 -7.557 62.261 1.00 25.25 360 SER A O 1
ATOM 2757 N N . ALA A 1 361 ? -34.220 -5.948 63.479 1.00 23.92 361 ALA A N 1
ATOM 2758 C CA . ALA A 1 361 ? -33.895 -4.664 64.115 1.00 23.92 361 ALA A CA 1
ATOM 2759 C C . ALA A 1 361 ? -32.726 -4.904 65.104 1.00 23.92 361 ALA A C 1
ATOM 2761 O O . ALA A 1 361 ? -32.664 -5.989 65.667 1.00 23.92 361 ALA A O 1
ATOM 2762 N N . ALA A 1 362 ? -31.929 -3.848 65.357 1.00 24.03 362 ALA A N 1
ATOM 2763 C CA . ALA A 1 362 ? -31.274 -3.476 66.633 1.00 24.03 362 ALA A CA 1
ATOM 2764 C C . ALA A 1 362 ? -30.290 -4.497 67.293 1.00 24.03 362 ALA A C 1
ATOM 2766 O O . ALA A 1 362 ? -30.329 -5.685 67.040 1.00 24.03 362 ALA A O 1
ATOM 2767 N N . ALA A 1 363 ? -29.335 -4.160 68.164 1.00 24.16 363 ALA A N 1
ATOM 2768 C CA . ALA A 1 363 ? -29.082 -2.964 68.944 1.00 24.16 363 ALA A CA 1
ATOM 2769 C C . ALA A 1 363 ? -27.649 -3.028 69.551 1.00 24.16 363 ALA A C 1
ATOM 2771 O O . ALA A 1 363 ? -27.221 -4.073 70.026 1.00 24.16 363 ALA A O 1
ATOM 2772 N N . THR A 1 364 ? -26.996 -1.863 69.618 1.00 23.59 364 THR A N 1
ATOM 2773 C CA . THR A 1 364 ? -26.278 -1.280 70.781 1.00 23.59 364 THR A CA 1
ATOM 2774 C C . THR A 1 364 ? -25.014 -1.871 71.453 1.00 23.59 364 THR A C 1
ATOM 2776 O O . THR A 1 364 ? -25.056 -2.929 72.065 1.00 23.59 364 THR A O 1
ATOM 2779 N N . LEU A 1 365 ? -24.042 -0.935 71.590 1.00 23.91 365 LEU A N 1
ATOM 2780 C CA . LEU A 1 365 ? -23.194 -0.583 72.765 1.00 23.91 365 LEU A CA 1
ATOM 2781 C C . LEU A 1 365 ? -22.027 -1.550 73.086 1.00 23.91 365 LEU A C 1
ATOM 2783 O O . LEU A 1 365 ? -22.177 -2.753 72.997 1.00 23.91 365 LEU A O 1
ATOM 2787 N N . ARG A 1 366 ? -20.829 -1.135 73.529 1.00 23.09 366 ARG A N 1
ATOM 2788 C CA . ARG A 1 366 ? -20.276 0.145 74.019 1.00 23.09 366 ARG A CA 1
ATOM 2789 C C . ARG A 1 366 ? -18.751 -0.020 74.197 1.00 23.09 366 ARG A C 1
ATOM 2791 O O . ARG A 1 366 ? -18.351 -1.094 74.621 1.00 23.09 366 ARG A O 1
ATOM 2798 N N . ASN A 1 367 ? -18.012 1.091 74.046 1.00 24.47 367 ASN A N 1
ATOM 2799 C CA . ASN A 1 367 ? -16.873 1.558 74.875 1.00 24.47 367 ASN A CA 1
ATOM 2800 C C . ASN A 1 367 ? -15.608 0.666 75.000 1.00 24.47 367 ASN A C 1
ATOM 2802 O O . ASN A 1 367 ? -15.694 -0.540 75.123 1.00 24.47 367 ASN A O 1
ATOM 2806 N N . ASN A 1 368 ? -14.373 1.165 75.102 1.00 23.67 368 ASN A N 1
ATOM 2807 C CA . ASN A 1 368 ? -13.823 2.515 75.249 1.00 23.67 368 ASN A CA 1
ATOM 2808 C C . ASN A 1 368 ? -12.278 2.420 75.177 1.00 23.67 368 ASN A C 1
ATOM 2810 O O . ASN A 1 368 ? -11.749 1.434 75.675 1.00 23.67 368 ASN A O 1
ATOM 2814 N N . VAL A 1 369 ? -11.619 3.512 74.734 1.00 24.77 369 VAL A N 1
ATOM 2815 C CA . VAL A 1 369 ? -10.411 4.144 75.353 1.00 24.77 369 VAL A CA 1
ATOM 2816 C C . VAL A 1 369 ? -9.088 3.353 75.288 1.00 24.77 369 VAL A C 1
ATOM 2818 O O . VAL A 1 369 ? -9.050 2.174 75.587 1.00 24.77 369 VAL A O 1
ATOM 2821 N N . ASN A 1 370 ? -7.898 3.904 75.034 1.00 23.19 370 ASN A N 1
ATOM 2822 C CA . ASN A 1 370 ? -7.343 5.184 74.570 1.00 23.19 370 ASN A CA 1
ATOM 2823 C C . ASN A 1 370 ? -5.822 4.926 74.371 1.00 23.19 370 ASN A C 1
ATOM 2825 O O . ASN A 1 370 ? -5.298 3.905 74.810 1.00 23.19 370 ASN A O 1
ATOM 2829 N N . VAL A 1 371 ? -5.123 5.961 73.893 1.00 25.44 371 VAL A N 1
ATOM 2830 C CA . VAL A 1 371 ? -3.729 6.336 74.231 1.00 25.44 371 VAL A CA 1
ATOM 2831 C C . VAL A 1 371 ? -2.656 6.003 73.176 1.00 25.44 371 VAL A C 1
ATOM 2833 O O . VAL A 1 371 ? -2.024 4.955 73.167 1.00 25.44 371 VAL A O 1
ATOM 2836 N N . PHE A 1 372 ? -2.411 7.011 72.333 1.00 24.25 372 PHE A N 1
ATOM 2837 C CA . PHE A 1 372 ? -1.115 7.395 71.745 1.00 24.25 372 PHE A CA 1
ATOM 2838 C C . PHE A 1 372 ? -0.105 7.777 72.852 1.00 24.25 372 PHE A C 1
ATOM 2840 O O . PHE A 1 372 ? -0.562 8.300 73.870 1.00 24.25 372 PHE A O 1
ATOM 2847 N N . PRO A 1 373 ? 1.235 7.652 72.675 1.00 29.41 373 PRO A N 1
ATOM 2848 C CA . PRO A 1 373 ? 1.955 8.642 71.856 1.00 29.41 373 PRO A CA 1
ATOM 2849 C C . PRO A 1 373 ? 3.270 8.202 71.162 1.00 29.41 373 PRO A C 1
ATOM 2851 O O . PRO A 1 373 ? 3.927 7.226 71.504 1.00 29.41 373 PRO A O 1
ATOM 2854 N N . ARG A 1 374 ? 3.646 9.019 70.167 1.00 24.17 374 ARG A N 1
ATOM 2855 C CA . ARG A 1 374 ? 4.987 9.234 69.563 1.00 24.17 374 ARG A CA 1
ATOM 2856 C C . ARG A 1 374 ? 5.999 9.745 70.622 1.00 24.17 374 ARG A C 1
ATOM 2858 O O . ARG A 1 374 ? 5.512 10.312 71.601 1.00 24.17 374 ARG A O 1
ATOM 2865 N N . PRO A 1 375 ? 7.351 9.665 70.452 1.00 29.91 375 PRO A N 1
ATOM 2866 C CA . PRO A 1 375 ? 8.090 10.397 69.394 1.00 29.91 375 PRO A CA 1
ATOM 2867 C C . PRO A 1 375 ? 9.440 9.803 68.883 1.00 29.91 375 PRO A C 1
ATOM 2869 O O . PRO A 1 375 ? 9.964 8.826 69.400 1.00 29.91 375 PRO A O 1
ATOM 2872 N N . GLN A 1 376 ? 9.977 10.431 67.819 1.00 24.17 376 GLN A N 1
ATOM 2873 C CA . GLN A 1 376 ? 11.361 10.351 67.271 1.00 24.17 376 GLN A CA 1
ATOM 2874 C C . GLN A 1 376 ? 12.368 11.127 68.194 1.00 24.17 376 GLN A C 1
ATOM 2876 O O . GLN A 1 376 ? 11.877 11.576 69.232 1.00 24.17 376 GLN A O 1
ATOM 2881 N N . PRO A 1 377 ? 13.670 11.446 67.882 1.00 38.84 377 PRO A N 1
ATOM 2882 C CA . PRO A 1 377 ? 14.503 11.276 66.655 1.00 38.84 377 PRO A CA 1
ATOM 2883 C C . PRO A 1 377 ? 16.061 11.076 66.841 1.00 38.84 377 PRO A C 1
ATOM 2885 O O . PRO A 1 377 ? 16.546 10.982 67.961 1.00 38.84 377 PRO A O 1
ATOM 2888 N N . ARG A 1 378 ? 16.813 11.154 65.707 1.00 24.06 378 ARG A N 1
ATOM 2889 C CA . ARG A 1 378 ? 18.244 11.571 65.471 1.00 24.06 378 ARG A CA 1
ATOM 2890 C C . ARG A 1 378 ? 19.390 10.540 65.617 1.00 24.06 378 ARG A C 1
ATOM 2892 O O . ARG A 1 378 ? 19.517 9.907 66.652 1.00 24.06 378 ARG A O 1
ATOM 2899 N N . ASP A 1 379 ? 20.121 10.227 64.529 1.00 24.23 379 ASP A N 1
ATOM 2900 C CA . ASP A 1 379 ? 21.426 10.778 64.016 1.00 24.23 379 ASP A CA 1
ATOM 2901 C C . ASP A 1 379 ? 22.584 9.815 64.405 1.00 24.23 379 ASP A C 1
ATOM 2903 O O . ASP A 1 379 ? 22.494 9.195 65.452 1.00 24.23 379 ASP A O 1
ATOM 2907 N N . ALA A 1 380 ? 23.694 9.544 63.700 1.00 24.28 380 ALA A N 1
ATOM 2908 C CA . ALA A 1 380 ? 24.336 10.025 62.477 1.00 24.28 380 ALA A CA 1
ATOM 2909 C C . ALA A 1 380 ? 25.348 8.960 61.944 1.00 24.28 380 ALA A C 1
ATOM 2911 O O . ALA A 1 380 ? 25.763 8.065 62.674 1.00 24.28 380 ALA A O 1
ATOM 2912 N N . SER A 1 381 ? 25.714 9.103 60.661 1.00 24.47 381 SER A N 1
ATOM 2913 C CA . SER A 1 381 ? 26.992 8.790 59.969 1.00 24.47 381 SER A CA 1
ATOM 2914 C C . SER A 1 381 ? 27.911 7.615 60.390 1.00 24.47 381 SER A C 1
ATOM 2916 O O . SER A 1 381 ? 28.473 7.603 61.474 1.00 24.47 381 SER A O 1
ATOM 2918 N N . GLN A 1 382 ? 28.247 6.743 59.417 1.00 26.81 382 GLN A N 1
ATOM 2919 C CA . GLN A 1 382 ? 29.623 6.465 58.928 1.00 26.81 382 GLN A CA 1
ATOM 2920 C C . GLN A 1 382 ? 29.643 5.339 57.858 1.00 26.81 382 GLN A C 1
ATOM 2922 O O . GLN A 1 382 ? 29.060 4.272 58.023 1.00 26.81 382 GLN A O 1
ATOM 2927 N N . ARG A 1 383 ? 30.340 5.587 56.741 1.00 23.53 383 ARG A N 1
ATOM 2928 C CA . ARG A 1 383 ? 30.939 4.599 55.805 1.00 23.53 383 ARG A CA 1
ATOM 2929 C C . ARG A 1 383 ? 32.463 4.650 56.056 1.00 23.53 383 ARG A C 1
ATOM 2931 O O . ARG A 1 383 ? 32.892 5.730 56.468 1.00 23.53 383 ARG A O 1
ATOM 2938 N N . PRO A 1 384 ? 33.301 3.620 55.768 1.00 33.09 384 PRO A N 1
ATOM 2939 C CA . PRO A 1 384 ? 33.290 2.829 54.524 1.00 33.09 384 PRO A CA 1
ATOM 2940 C C . PRO A 1 384 ? 33.776 1.355 54.637 1.00 33.09 384 PRO A C 1
ATOM 2942 O O . PRO A 1 384 ? 34.077 0.864 55.715 1.00 33.09 384 PRO A O 1
ATOM 2945 N N . ALA A 1 385 ? 33.903 0.717 53.462 1.00 22.34 385 ALA A N 1
ATOM 2946 C CA . ALA A 1 385 ? 34.727 -0.450 53.089 1.00 22.34 385 ALA A CA 1
ATOM 2947 C C . ALA A 1 385 ? 33.954 -1.709 52.640 1.00 22.34 385 ALA A C 1
ATOM 2949 O O . ALA A 1 385 ? 33.145 -2.285 53.358 1.00 22.34 385 ALA A O 1
ATOM 2950 N N . ALA A 1 386 ? 34.238 -2.109 51.396 1.00 23.75 386 ALA A N 1
ATOM 2951 C CA . ALA A 1 386 ? 33.773 -3.325 50.731 1.00 23.75 386 ALA A CA 1
ATOM 2952 C C . ALA A 1 386 ? 34.423 -4.589 51.344 1.00 23.75 386 ALA A C 1
ATOM 2954 O O . ALA A 1 386 ? 35.489 -4.485 51.950 1.00 23.75 386 ALA A O 1
ATOM 2955 N N . PRO A 1 387 ? 33.848 -5.791 51.133 1.00 26.14 387 PRO A N 1
ATOM 2956 C CA . PRO A 1 387 ? 34.263 -6.534 49.945 1.00 26.14 387 PRO A CA 1
ATOM 2957 C C . PRO A 1 387 ? 33.153 -7.323 49.226 1.00 26.14 387 PRO A C 1
ATOM 2959 O O . PRO A 1 387 ? 32.209 -7.859 49.799 1.00 26.14 387 PRO A O 1
ATOM 2962 N N . VAL A 1 388 ? 33.374 -7.402 47.918 1.00 29.42 388 VAL A N 1
ATOM 2963 C CA . VAL A 1 388 ? 32.894 -8.347 46.904 1.00 29.42 388 VAL A CA 1
ATOM 2964 C C . VAL A 1 388 ? 32.388 -9.696 47.445 1.00 29.42 388 VAL A C 1
ATOM 2966 O O . VAL A 1 388 ? 33.174 -10.503 47.937 1.00 29.42 388 VAL A O 1
ATOM 2969 N N . LYS A 1 389 ? 31.106 -10.002 47.195 1.00 23.95 389 LYS A N 1
ATOM 2970 C CA . LYS A 1 389 ? 30.609 -11.367 46.940 1.00 23.95 389 LYS A CA 1
ATOM 2971 C C . LYS A 1 389 ? 29.547 -11.337 45.838 1.00 23.95 389 LYS A C 1
ATOM 2973 O O . LYS A 1 389 ? 28.646 -10.506 45.846 1.00 23.95 389 LYS A O 1
ATOM 2978 N N . ALA A 1 390 ? 29.721 -12.237 44.875 1.00 23.05 390 ALA A N 1
ATOM 2979 C CA . ALA A 1 390 ? 28.866 -12.453 43.716 1.00 23.05 390 ALA A CA 1
ATOM 2980 C C . ALA A 1 390 ? 27.401 -12.738 44.106 1.00 23.05 390 ALA A C 1
ATOM 2982 O O . ALA A 1 390 ? 27.180 -13.466 45.077 1.00 23.05 390 ALA A O 1
ATOM 2983 N N . PRO A 1 391 ? 26.398 -12.260 43.345 1.00 25.47 391 PRO A N 1
ATOM 2984 C CA . PRO A 1 391 ? 25.036 -12.713 43.534 1.00 25.47 391 PRO A CA 1
ATOM 2985 C C . PRO A 1 391 ? 24.847 -14.035 42.791 1.00 25.47 391 PRO A C 1
ATOM 2987 O O . PRO A 1 391 ? 24.838 -14.107 41.562 1.00 25.47 391 PRO A O 1
ATOM 2990 N N . VAL A 1 392 ? 24.695 -15.090 43.585 1.00 24.19 392 VAL A N 1
ATOM 2991 C CA . VAL A 1 392 ? 23.985 -16.309 43.208 1.00 24.19 392 VAL A CA 1
ATOM 2992 C C . VAL A 1 392 ? 22.593 -15.883 42.742 1.00 24.19 392 VAL A C 1
ATOM 2994 O O . VAL A 1 392 ? 21.818 -15.326 43.516 1.00 24.19 392 VAL A O 1
ATOM 2997 N N . THR A 1 393 ? 22.281 -16.113 41.471 1.00 23.64 393 THR A N 1
ATOM 2998 C CA . THR A 1 393 ? 20.942 -15.937 40.910 1.00 23.64 393 THR A CA 1
ATOM 2999 C C . THR A 1 393 ? 20.018 -17.013 41.472 1.00 23.64 393 THR A C 1
ATOM 3001 O O . THR A 1 393 ? 19.817 -18.070 40.878 1.00 23.64 393 THR A O 1
ATOM 3004 N N . THR A 1 394 ? 19.452 -16.758 42.648 1.00 23.81 394 THR A N 1
ATOM 3005 C CA . THR A 1 394 ? 18.281 -17.487 43.131 1.00 23.81 394 THR A CA 1
ATOM 3006 C C . THR A 1 394 ? 17.076 -17.048 42.310 1.00 23.81 394 THR A C 1
ATOM 3008 O O . THR A 1 394 ? 16.640 -15.901 42.388 1.00 23.81 394 THR A O 1
ATOM 3011 N N . HIS A 1 395 ? 16.558 -17.969 41.499 1.00 24.30 395 HIS A N 1
ATOM 3012 C CA . HIS A 1 395 ? 15.277 -17.848 40.816 1.00 24.30 395 HIS A CA 1
ATOM 3013 C C . HIS A 1 395 ? 14.178 -17.481 41.823 1.00 24.30 395 HIS A C 1
ATOM 3015 O O . HIS A 1 395 ? 13.773 -18.309 42.639 1.00 24.30 395 HIS A O 1
ATOM 3021 N N . HIS A 1 396 ? 13.681 -16.246 41.760 1.00 23.72 396 HIS A N 1
ATOM 3022 C CA . HIS A 1 396 ? 12.435 -15.886 42.421 1.00 23.72 396 HIS A CA 1
ATOM 3023 C C . HIS A 1 396 ? 11.275 -16.505 41.639 1.00 23.72 396 HIS A C 1
ATOM 3025 O O . HIS A 1 396 ? 11.000 -16.144 40.497 1.00 23.72 396 HIS A O 1
ATOM 3031 N N . SER A 1 397 ? 10.602 -17.462 42.274 1.00 23.70 397 SER A N 1
ATOM 3032 C CA . SER A 1 397 ? 9.292 -17.965 41.877 1.00 23.70 397 SER A CA 1
ATOM 3033 C C . SER A 1 397 ? 8.298 -16.802 41.805 1.00 23.70 397 SER A C 1
ATOM 3035 O O . SER A 1 397 ? 8.015 -16.165 42.823 1.00 23.70 397 SER A O 1
ATOM 3037 N N . LEU A 1 398 ? 7.778 -16.517 40.612 1.00 29.52 398 LEU A N 1
ATOM 3038 C CA . LEU A 1 398 ? 6.778 -15.477 40.383 1.00 29.52 398 LEU A CA 1
ATOM 3039 C C . LEU A 1 398 ? 5.448 -15.880 41.037 1.00 29.52 398 LEU A C 1
ATOM 3041 O O . LEU A 1 398 ? 4.711 -16.737 40.552 1.00 29.52 398 LEU A O 1
ATOM 3045 N N . VAL A 1 399 ? 5.152 -15.248 42.169 1.00 29.73 399 VAL A N 1
ATOM 3046 C CA . VAL A 1 399 ? 3.838 -15.272 42.814 1.00 29.73 399 VAL A CA 1
ATOM 3047 C C . VAL A 1 399 ? 2.833 -14.541 41.911 1.00 29.73 399 VAL A C 1
ATOM 3049 O O . VAL A 1 399 ? 3.146 -13.515 41.311 1.00 29.73 399 VAL A O 1
ATOM 3052 N N . CYS A 1 400 ? 1.624 -15.096 41.794 1.00 39.09 400 CYS A N 1
ATOM 3053 C CA . CYS A 1 400 ? 0.492 -14.530 41.052 1.00 39.09 400 CYS A CA 1
ATOM 3054 C C . CYS A 1 400 ? 0.248 -13.050 41.430 1.00 39.09 400 CYS A C 1
ATOM 3056 O O . CYS A 1 400 ? 0.166 -12.765 42.627 1.00 39.09 400 CYS A O 1
ATOM 3058 N N . PRO A 1 401 ? 0.087 -12.111 40.475 1.00 45.16 401 PRO A N 1
ATOM 3059 C CA . PRO A 1 401 ? -0.185 -10.711 40.806 1.00 45.16 401 PRO A CA 1
ATOM 3060 C C . PRO A 1 401 ? -1.611 -10.544 41.360 1.00 45.16 401 PRO A C 1
ATOM 3062 O O . PRO A 1 401 ? -2.568 -11.130 40.838 1.00 45.16 401 PRO A O 1
ATOM 3065 N N . ARG A 1 402 ? -1.760 -9.727 42.411 1.00 46.03 402 ARG A N 1
ATOM 3066 C CA . ARG A 1 402 ? -3.050 -9.420 43.060 1.00 46.03 402 ARG A CA 1
ATOM 3067 C C . ARG A 1 402 ? -3.946 -8.526 42.195 1.00 46.03 402 ARG A C 1
ATOM 3069 O O . ARG A 1 402 ? -5.161 -8.584 42.345 1.00 46.03 402 ARG A O 1
ATOM 3076 N N . SER A 1 403 ? -3.380 -7.804 41.227 1.00 45.62 403 SER A N 1
ATOM 3077 C CA . SER A 1 403 ? -4.092 -6.897 40.308 1.00 45.62 403 SER A CA 1
ATOM 3078 C C . SER A 1 403 ? -5.286 -7.516 39.563 1.00 45.62 403 SER A C 1
ATOM 3080 O O . SER A 1 403 ? -6.304 -6.856 39.358 1.00 45.62 403 SER A O 1
ATOM 3082 N N . SER A 1 404 ? -5.216 -8.803 39.216 1.00 47.28 404 SER A N 1
ATOM 3083 C CA . SER A 1 404 ? -6.320 -9.530 38.567 1.00 47.28 404 SER A CA 1
ATOM 3084 C C . SER A 1 404 ? -7.516 -9.789 39.486 1.00 47.28 404 SER A C 1
ATOM 3086 O O . SER A 1 404 ? -8.651 -9.883 39.027 1.00 47.28 404 SER A O 1
ATOM 3088 N N . GLN A 1 405 ? -7.286 -9.861 40.800 1.00 51.91 405 GLN A N 1
ATOM 3089 C CA . GLN A 1 405 ? -8.344 -10.065 41.787 1.00 51.91 405 GLN A CA 1
ATOM 3090 C C . GLN A 1 405 ? -9.213 -8.814 41.944 1.00 51.91 405 GLN A C 1
ATOM 3092 O O . GLN A 1 405 ? -10.397 -8.927 42.242 1.00 51.91 405 GLN A O 1
ATOM 3097 N N . TRP A 1 406 ? -8.628 -7.640 41.717 1.00 53.62 406 TRP A N 1
ATOM 3098 C CA . TRP A 1 406 ? -9.227 -6.346 42.033 1.00 53.62 406 TRP A CA 1
ATOM 3099 C C . TRP A 1 406 ? -10.031 -5.828 40.857 1.00 53.62 406 TRP A C 1
ATOM 3101 O O . TRP A 1 406 ? -11.182 -5.439 41.009 1.00 53.62 406 TRP A O 1
ATOM 3111 N N . LEU A 1 407 ? -9.452 -5.950 39.661 1.00 58.91 407 LEU A N 1
ATOM 3112 C CA . LEU A 1 407 ? -10.128 -5.653 38.409 1.00 58.91 407 LEU A CA 1
ATOM 3113 C C . LEU A 1 407 ? -11.412 -6.488 38.253 1.00 58.91 407 LEU A C 1
ATOM 3115 O O . LEU A 1 407 ? -12.408 -5.995 37.742 1.00 58.91 407 LEU A O 1
ATOM 3119 N N . LEU A 1 408 ? -11.413 -7.731 38.741 1.00 56.56 408 LEU A N 1
ATOM 3120 C CA . LEU A 1 408 ? -12.606 -8.570 38.765 1.00 56.56 408 LEU A CA 1
ATOM 3121 C C . LEU A 1 408 ? -13.636 -8.145 39.821 1.00 56.56 408 LEU A C 1
ATOM 3123 O O . LEU A 1 408 ? -14.833 -8.158 39.535 1.00 56.56 408 LEU A O 1
ATOM 3127 N N . ALA A 1 409 ? -13.193 -7.756 41.021 1.00 56.25 409 ALA A N 1
ATOM 3128 C CA . ALA A 1 409 ? -14.087 -7.277 42.080 1.00 56.25 409 ALA A CA 1
ATOM 3129 C C . ALA A 1 409 ? -14.916 -6.062 41.624 1.00 56.25 409 ALA A C 1
ATOM 3131 O O . ALA A 1 409 ? -16.069 -5.910 42.020 1.00 56.25 409 ALA A O 1
ATOM 3132 N N . THR A 1 410 ? -14.363 -5.260 40.714 1.00 65.06 410 THR A N 1
ATOM 3133 C CA . THR A 1 410 ? -15.053 -4.160 40.037 1.00 65.06 410 THR A CA 1
ATOM 3134 C C . THR A 1 410 ? -16.242 -4.623 39.182 1.00 65.06 410 THR A C 1
ATOM 3136 O O . THR A 1 410 ? -17.273 -3.953 39.128 1.00 65.06 410 THR A O 1
ATOM 3139 N N . PHE A 1 411 ? -16.138 -5.773 38.510 1.00 63.62 411 PHE A N 1
ATOM 3140 C CA . PHE A 1 411 ? -17.157 -6.241 37.563 1.00 63.62 411 PHE A CA 1
ATOM 3141 C C . PHE A 1 411 ? -18.131 -7.279 38.144 1.00 63.62 411 PHE A C 1
ATOM 3143 O O . PHE A 1 411 ? -19.214 -7.456 37.587 1.00 63.62 411 PHE A O 1
ATOM 3150 N N . VAL A 1 412 ? -17.803 -7.915 39.276 1.00 54.00 412 VAL A N 1
ATOM 3151 C CA . VAL A 1 412 ? -18.664 -8.895 39.965 1.00 54.00 412 VAL A CA 1
ATOM 3152 C C . VAL A 1 412 ? -18.810 -8.530 41.453 1.00 54.00 412 VAL A C 1
ATOM 3154 O O . VAL A 1 412 ? -17.919 -8.835 42.251 1.00 54.00 412 VAL A O 1
ATOM 3157 N N . PRO A 1 413 ? -19.931 -7.917 41.877 1.00 39.19 413 PRO A N 1
ATOM 3158 C CA . PRO A 1 413 ? -20.176 -7.637 43.290 1.00 39.19 413 PRO A CA 1
ATOM 3159 C C . PRO A 1 413 ? -20.450 -8.942 44.064 1.00 39.19 413 PRO A C 1
ATOM 3161 O O . PRO A 1 413 ? -21.451 -9.605 43.800 1.00 39.19 413 PRO A O 1
ATOM 3164 N N . GLY A 1 414 ? -19.595 -9.314 45.032 1.00 42.59 414 GLY A N 1
ATOM 3165 C CA . GLY A 1 414 ? -19.923 -10.349 46.038 1.00 42.59 414 GLY A CA 1
ATOM 3166 C C . GLY A 1 414 ? -18.906 -11.467 46.325 1.00 42.59 414 GLY A C 1
ATOM 3167 O O . GLY A 1 414 ? -19.199 -12.333 47.145 1.00 42.59 414 GLY A O 1
ATOM 3168 N N . LEU A 1 415 ? -17.711 -11.474 45.723 1.00 35.44 415 LEU A N 1
ATOM 3169 C CA . LEU A 1 415 ? -16.765 -12.604 45.838 1.00 35.44 415 LEU A CA 1
ATOM 3170 C C . LEU A 1 415 ? -15.902 -12.649 47.122 1.00 35.44 415 LEU A C 1
ATOM 3172 O O . LEU A 1 415 ? -15.122 -13.582 47.294 1.00 35.44 415 LEU A O 1
ATOM 3176 N N . GLU A 1 416 ? -16.045 -11.704 48.057 1.00 30.80 416 GLU A N 1
ATOM 3177 C CA . GLU A 1 416 ? -15.221 -11.668 49.285 1.00 30.80 416 GLU A CA 1
ATOM 3178 C C . GLU A 1 416 ? -15.749 -12.498 50.466 1.00 30.80 416 GLU A C 1
ATOM 3180 O O . GLU A 1 416 ? -15.155 -12.505 51.544 1.00 30.80 416 GLU A O 1
ATOM 3185 N N . LYS A 1 417 ? -16.825 -13.266 50.298 1.00 29.98 417 LYS A N 1
ATOM 3186 C CA . LYS A 1 417 ? -17.295 -14.175 51.350 1.00 29.98 417 LYS A CA 1
ATOM 3187 C C . LYS A 1 417 ? -17.222 -15.613 50.872 1.00 29.98 417 LYS A C 1
ATOM 3189 O O . LYS A 1 417 ? -18.239 -16.159 50.488 1.00 29.98 417 LYS A O 1
ATOM 3194 N N . HIS A 1 418 ? -16.032 -16.218 50.904 1.00 27.70 418 HIS A N 1
ATOM 3195 C CA . HIS A 1 418 ? -15.842 -17.558 51.477 1.00 27.70 418 HIS A CA 1
ATOM 3196 C C . HIS A 1 418 ? -14.375 -18.030 51.459 1.00 27.70 418 HIS A C 1
ATOM 3198 O O . HIS A 1 418 ? -13.710 -18.049 50.429 1.00 27.70 418 HIS A O 1
ATOM 3204 N N . ARG A 1 419 ? -13.984 -18.558 52.631 1.00 26.27 419 ARG A N 1
ATOM 3205 C CA . ARG A 1 419 ? -12.893 -19.502 52.947 1.00 26.27 419 ARG A CA 1
ATOM 3206 C C . ARG A 1 419 ? -11.502 -18.939 53.241 1.00 26.27 419 ARG A C 1
ATOM 3208 O O . ARG A 1 419 ? -10.577 -18.997 52.440 1.00 26.27 419 ARG A O 1
ATOM 3215 N N . THR A 1 420 ? -11.337 -18.591 54.514 1.00 25.83 420 THR A N 1
ATOM 3216 C CA . THR A 1 420 ? -10.135 -18.899 55.295 1.00 25.83 420 THR A CA 1
ATOM 3217 C C . THR A 1 420 ? -10.273 -20.259 56.006 1.00 25.83 420 THR A C 1
ATOM 3219 O O . THR A 1 420 ? -11.380 -20.665 56.357 1.00 25.83 420 THR A O 1
ATOM 3222 N N . ALA A 1 421 ? -9.109 -20.885 56.255 1.00 24.42 421 ALA A N 1
ATOM 3223 C CA . ALA A 1 421 ? -8.790 -22.019 57.150 1.00 24.42 421 ALA A CA 1
ATOM 3224 C C . ALA A 1 421 ? -8.708 -23.441 56.530 1.00 24.42 421 ALA A C 1
ATOM 3226 O O . ALA A 1 421 ? -9.379 -23.728 55.543 1.00 24.42 421 ALA A O 1
ATOM 3227 N N . PRO A 1 422 ? -7.973 -24.386 57.162 1.00 29.70 422 PRO A N 1
ATOM 3228 C CA . PRO A 1 422 ? -6.552 -24.325 57.531 1.00 29.70 422 PRO A CA 1
ATOM 3229 C C . PRO A 1 422 ? -5.763 -25.578 57.066 1.00 29.70 422 PRO A C 1
ATOM 3231 O O . PRO A 1 422 ? -6.311 -26.593 56.648 1.00 29.70 422 PRO A O 1
ATOM 3234 N N . THR A 1 423 ? -4.439 -25.498 57.158 1.00 28.64 423 THR A N 1
ATOM 3235 C CA . THR A 1 423 ? -3.441 -26.529 56.839 1.00 28.64 423 THR A CA 1
ATOM 3236 C C . THR A 1 423 ? -3.464 -27.734 57.795 1.00 28.64 423 THR A C 1
ATOM 3238 O O . THR A 1 423 ? -3.293 -27.567 59.000 1.00 28.64 423 THR A O 1
ATOM 3241 N N . GLN A 1 424 ? -3.508 -28.959 57.254 1.00 27.19 424 GLN A N 1
ATOM 3242 C CA . GLN A 1 424 ? -3.007 -30.168 57.925 1.00 27.19 424 GLN A CA 1
ATOM 3243 C C . GLN A 1 424 ? -2.175 -31.034 56.965 1.00 27.19 424 GLN A C 1
ATOM 3245 O O . GLN A 1 424 ? -2.552 -31.292 55.825 1.00 27.19 424 GLN A O 1
ATOM 3250 N N . LYS A 1 425 ? -0.998 -31.437 57.456 1.00 29.91 425 LYS A N 1
ATOM 3251 C CA . LYS A 1 425 ? -0.039 -32.364 56.843 1.00 29.91 425 LYS A CA 1
ATOM 3252 C C . LYS A 1 425 ? -0.539 -33.802 56.996 1.00 29.91 425 LYS A C 1
ATOM 3254 O O . LYS A 1 425 ? -0.851 -34.158 58.123 1.00 29.91 425 LYS A O 1
ATOM 3259 N N . THR A 1 426 ? -0.407 -34.644 55.966 1.00 25.52 426 THR A N 1
ATOM 3260 C CA . THR A 1 426 ? -0.050 -36.069 56.144 1.00 25.52 426 THR A CA 1
ATOM 3261 C C . THR A 1 426 ? 0.468 -36.721 54.856 1.00 25.52 426 THR A C 1
ATOM 3263 O O . THR A 1 426 ? 0.121 -36.333 53.747 1.00 25.52 426 THR A O 1
ATOM 3266 N N . GLN A 1 427 ? 1.373 -37.672 55.078 1.00 25.25 427 GLN A N 1
ATOM 3267 C CA . GLN A 1 427 ? 2.316 -38.371 54.198 1.00 25.25 427 GLN A CA 1
ATOM 3268 C C . GLN A 1 427 ? 1.698 -39.327 53.158 1.00 25.25 427 GLN A C 1
ATOM 3270 O O . GLN A 1 427 ? 0.656 -39.922 53.409 1.00 25.25 427 GLN A O 1
ATOM 3275 N N . ILE A 1 428 ? 2.441 -39.604 52.073 1.00 26.41 428 ILE A N 1
ATOM 3276 C CA . ILE A 1 428 ? 2.341 -40.854 51.289 1.00 26.41 428 ILE A CA 1
ATOM 3277 C C . ILE A 1 428 ? 3.764 -41.426 51.070 1.00 26.41 428 ILE A C 1
ATOM 3279 O O . ILE A 1 428 ? 4.675 -40.649 50.762 1.00 26.41 428 ILE A O 1
ATOM 3283 N N . PRO A 1 429 ? 3.999 -42.747 51.246 1.00 26.05 429 PRO A N 1
ATOM 3284 C CA . PRO A 1 429 ? 5.321 -43.364 51.170 1.00 26.05 429 PRO A CA 1
ATOM 3285 C C . PRO A 1 429 ? 5.697 -43.931 49.785 1.00 26.05 429 PRO A C 1
ATOM 3287 O O . PRO A 1 429 ? 4.870 -44.160 48.908 1.00 26.05 429 PRO A O 1
ATOM 3290 N N . ARG A 1 430 ? 7.010 -44.161 49.644 1.00 25.03 430 ARG A N 1
ATOM 3291 C CA . ARG A 1 430 ? 7.771 -44.746 48.521 1.00 25.03 430 ARG A CA 1
ATOM 3292 C C . ARG A 1 430 ? 7.519 -46.246 48.282 1.00 25.03 430 ARG A C 1
ATOM 3294 O O . ARG A 1 430 ? 7.263 -46.955 49.249 1.00 25.03 430 ARG A O 1
ATOM 3301 N N . ARG A 1 431 ? 7.911 -46.693 47.066 1.00 25.91 431 ARG A N 1
ATOM 3302 C CA . ARG A 1 431 ? 8.603 -47.958 46.642 1.00 25.91 431 ARG A CA 1
ATOM 3303 C C . ARG A 1 431 ? 7.855 -48.644 45.474 1.00 25.91 431 ARG A C 1
ATOM 3305 O O . ARG A 1 431 ? 6.643 -48.557 45.438 1.00 25.91 431 ARG A O 1
ATOM 3312 N N . THR A 1 432 ? 8.437 -49.337 44.484 1.00 25.28 432 THR A N 1
ATOM 3313 C CA . THR A 1 432 ? 9.808 -49.764 44.115 1.00 25.28 432 THR A CA 1
ATOM 3314 C C . THR A 1 432 ? 9.798 -50.309 42.673 1.00 25.28 432 THR A C 1
ATOM 3316 O O . THR A 1 432 ? 8.747 -50.634 42.138 1.00 25.28 432 THR A O 1
ATOM 3319 N N . ALA A 1 433 ? 10.992 -50.418 42.086 1.00 26.58 433 ALA A N 1
ATOM 3320 C CA . ALA A 1 433 ? 11.325 -50.880 40.736 1.00 26.58 433 ALA A CA 1
ATOM 3321 C C . ALA A 1 433 ? 11.325 -52.416 40.507 1.00 26.58 433 ALA A C 1
ATOM 3323 O O . ALA A 1 433 ? 11.253 -53.168 41.478 1.00 26.58 433 ALA A O 1
ATOM 3324 N N . ARG A 1 434 ? 11.610 -52.794 39.235 1.00 27.88 434 ARG A N 1
ATOM 3325 C CA . ARG A 1 434 ? 12.095 -54.077 38.625 1.00 27.88 434 ARG A CA 1
ATOM 3326 C C . ARG A 1 434 ? 11.065 -54.764 37.710 1.00 27.88 434 ARG A C 1
ATOM 3328 O O . ARG A 1 434 ? 9.888 -54.706 38.012 1.00 27.88 434 ARG A O 1
ATOM 3335 N N . ALA A 1 435 ? 11.407 -55.490 36.637 1.00 25.80 435 ALA A N 1
ATOM 3336 C CA . ALA A 1 435 ? 12.630 -55.728 35.851 1.00 25.80 435 A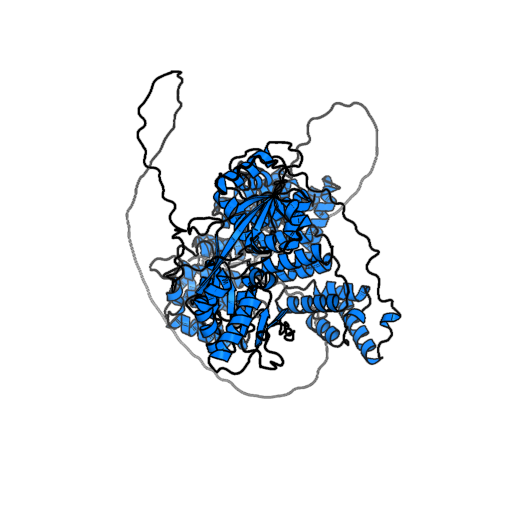LA A CA 1
ATOM 3337 C C . ALA A 1 435 ? 12.255 -56.577 34.598 1.00 25.80 435 ALA A C 1
ATOM 3339 O O . ALA A 1 435 ? 11.124 -57.030 34.469 1.00 25.80 435 ALA A O 1
ATOM 3340 N N . TYR A 1 436 ? 13.241 -56.755 33.714 1.00 28.52 436 TYR A N 1
ATOM 3341 C CA . TYR A 1 436 ? 13.333 -57.454 32.419 1.00 28.52 436 TYR A CA 1
ATOM 3342 C C . TYR A 1 436 ? 12.861 -58.927 32.292 1.00 28.52 436 TYR A C 1
ATOM 3344 O O . TYR A 1 436 ? 12.915 -59.684 33.255 1.00 28.52 436 TYR A O 1
ATOM 3352 N N . GLY A 1 437 ? 12.605 -59.340 31.034 1.00 25.88 437 GLY A N 1
ATOM 3353 C CA . GLY A 1 437 ? 12.732 -60.713 30.481 1.00 25.88 437 GLY A CA 1
ATOM 3354 C C . GLY A 1 437 ? 12.172 -60.790 29.040 1.00 25.88 437 GLY A C 1
ATOM 3355 O O . GLY A 1 437 ? 10.988 -60.553 28.853 1.00 25.88 437 GLY A O 1
ATOM 3356 N N . THR A 1 438 ? 12.972 -60.732 27.964 1.00 26.59 438 THR A N 1
ATOM 3357 C CA . THR A 1 438 ? 13.669 -61.799 27.186 1.00 26.59 438 THR A CA 1
ATOM 3358 C C . THR A 1 438 ? 12.807 -62.791 26.372 1.00 26.59 438 THR A C 1
ATOM 3360 O O . THR A 1 438 ? 12.262 -63.732 26.927 1.00 26.59 438 THR A O 1
ATOM 3363 N N . ALA A 1 439 ? 12.892 -62.617 25.039 1.00 26.58 439 ALA A N 1
ATOM 3364 C CA . ALA A 1 439 ? 13.232 -63.598 23.984 1.00 26.58 439 ALA A CA 1
ATOM 3365 C C . ALA A 1 439 ? 12.194 -64.550 23.312 1.00 26.58 439 ALA A C 1
ATOM 3367 O O . ALA A 1 439 ? 11.566 -65.381 23.950 1.00 26.58 439 ALA A O 1
ATOM 3368 N N . ALA A 1 440 ? 12.248 -64.491 21.962 1.00 25.17 440 ALA A N 1
ATOM 3369 C CA . ALA A 1 440 ? 12.319 -65.581 20.957 1.00 25.17 440 ALA A CA 1
ATOM 3370 C C . ALA A 1 440 ? 11.056 -66.141 20.233 1.00 25.17 440 ALA A C 1
ATOM 3372 O O . ALA A 1 440 ? 10.351 -67.005 20.729 1.00 25.17 440 ALA A O 1
ATOM 3373 N N . ALA A 1 441 ? 10.901 -65.671 18.980 1.00 28.33 441 ALA A N 1
ATOM 3374 C CA . ALA A 1 441 ? 10.750 -66.368 17.679 1.00 28.33 441 ALA A CA 1
ATOM 3375 C C . ALA A 1 441 ? 9.806 -67.582 17.454 1.00 28.33 441 ALA A C 1
ATOM 3377 O O . ALA A 1 441 ? 10.019 -68.654 18.005 1.00 28.33 441 ALA A O 1
ATOM 3378 N N . SER A 1 442 ? 8.935 -67.471 16.431 1.00 25.56 442 SER A N 1
ATOM 3379 C CA . SER A 1 442 ? 8.773 -68.458 15.334 1.00 25.56 442 SER A CA 1
ATOM 3380 C C . SER A 1 442 ? 7.914 -67.902 14.175 1.00 25.56 442 SER A C 1
ATOM 3382 O O . SER A 1 442 ? 6.975 -67.142 14.399 1.00 25.56 442 SER A O 1
ATOM 3384 N N . LEU A 1 443 ? 8.271 -68.279 12.941 1.00 30.42 443 LEU A N 1
ATOM 3385 C CA . LEU A 1 443 ? 7.715 -67.890 11.634 1.00 30.42 443 LEU A CA 1
ATOM 3386 C C . LEU A 1 443 ? 6.426 -68.643 11.245 1.00 30.42 443 LEU A C 1
ATOM 3388 O O . LEU A 1 443 ? 6.338 -69.845 11.468 1.00 30.42 443 LEU A O 1
ATOM 3392 N N . ALA A 1 444 ? 5.535 -67.982 10.490 1.00 26.66 444 ALA A N 1
ATOM 3393 C CA . ALA A 1 444 ? 4.776 -68.580 9.377 1.00 26.66 444 ALA A CA 1
ATOM 3394 C C . ALA A 1 444 ? 4.224 -67.481 8.439 1.00 26.66 444 ALA A C 1
ATOM 3396 O O . ALA A 1 444 ? 3.715 -66.463 8.904 1.00 26.66 444 ALA A O 1
ATOM 3397 N N . ALA A 1 445 ? 4.344 -67.680 7.1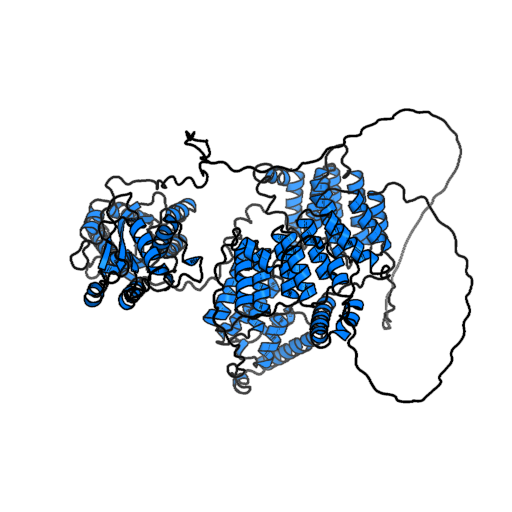22 1.00 26.81 445 ALA A N 1
ATOM 3398 C CA . ALA A 1 445 ? 3.933 -66.751 6.064 1.00 26.81 445 ALA A CA 1
ATOM 3399 C C . ALA A 1 445 ? 2.827 -67.344 5.164 1.00 26.81 445 ALA A C 1
ATOM 3401 O O . ALA A 1 445 ? 2.805 -68.550 4.938 1.00 26.81 445 ALA A O 1
ATOM 3402 N N . GLY A 1 446 ? 1.991 -66.462 4.588 1.00 27.94 446 GLY A N 1
ATOM 3403 C CA . GLY A 1 446 ? 0.942 -66.727 3.577 1.00 27.94 446 GLY A CA 1
ATOM 3404 C C . GLY A 1 446 ? -0.467 -66.631 4.183 1.00 27.94 446 GLY A C 1
ATOM 3405 O O . GLY A 1 446 ? -0.728 -67.282 5.178 1.00 27.94 446 GLY A O 1
ATOM 3406 N N . THR A 1 447 ? -1.420 -65.808 3.733 1.00 26.64 447 THR A N 1
ATOM 3407 C CA . THR A 1 447 ? -1.807 -65.411 2.366 1.00 26.64 447 THR A CA 1
ATOM 3408 C C . THR A 1 447 ? -2.590 -64.084 2.377 1.00 26.64 447 THR A C 1
ATOM 3410 O O . THR A 1 447 ? -3.308 -63.775 3.323 1.00 26.64 447 THR A O 1
ATOM 3413 N N . ARG A 1 448 ? -2.460 -63.304 1.293 1.00 36.28 448 ARG A N 1
ATOM 3414 C CA . ARG A 1 448 ? -3.132 -62.015 1.042 1.00 36.28 448 ARG A CA 1
ATOM 3415 C C . ARG A 1 448 ? -4.662 -62.149 0.928 1.00 36.28 448 ARG A C 1
ATOM 3417 O O . ARG A 1 448 ? -5.135 -62.800 0.005 1.00 36.28 448 ARG A O 1
ATOM 3424 N N . GLN A 1 449 ? -5.397 -61.366 1.719 1.00 27.72 449 GLN A N 1
ATOM 3425 C CA . GLN A 1 449 ? -6.640 -60.701 1.304 1.00 27.72 449 GLN A CA 1
ATOM 3426 C C . GLN A 1 449 ? -6.622 -59.256 1.830 1.00 27.72 449 GLN A C 1
ATOM 3428 O O . GLN A 1 449 ? -6.207 -58.997 2.958 1.00 27.72 449 GLN A O 1
ATOM 3433 N N . ARG A 1 450 ? -6.979 -58.305 0.959 1.00 42.75 450 ARG A N 1
ATOM 3434 C CA . ARG A 1 450 ? -6.984 -56.854 1.222 1.00 42.75 450 ARG A CA 1
ATOM 3435 C C . ARG A 1 450 ? -7.994 -56.508 2.329 1.00 42.75 450 ARG A C 1
ATOM 3437 O O . ARG A 1 450 ? -9.159 -56.857 2.153 1.00 42.75 450 ARG A O 1
ATOM 3444 N N . PRO A 1 451 ? -7.616 -55.736 3.366 1.00 28.73 451 PRO A N 1
ATOM 3445 C CA . PRO A 1 451 ? -8.574 -55.003 4.181 1.00 28.73 451 PRO A CA 1
ATOM 3446 C C . PRO A 1 451 ? -8.798 -53.569 3.640 1.00 28.73 451 PRO A C 1
ATOM 3448 O O . PRO A 1 451 ? -7.966 -53.063 2.881 1.00 28.73 451 PRO A O 1
ATOM 3451 N N . PRO A 1 452 ? -9.932 -52.938 3.998 1.00 32.66 452 PRO A N 1
ATOM 3452 C CA . PRO A 1 452 ? -10.501 -51.727 3.389 1.00 32.66 452 PRO A CA 1
ATOM 3453 C C . PRO A 1 452 ? -9.867 -50.430 3.976 1.00 32.66 452 PRO A C 1
ATOM 3455 O O . PRO A 1 452 ? -8.879 -50.534 4.706 1.00 32.66 452 PRO A O 1
ATOM 3458 N N . PRO A 1 453 ? -10.310 -49.206 3.599 1.00 32.47 453 PRO A N 1
ATOM 3459 C CA . PRO A 1 453 ? -9.475 -48.008 3.636 1.00 32.47 453 PRO A CA 1
ATOM 3460 C C . PRO A 1 453 ? -9.117 -47.604 5.067 1.00 32.47 453 PRO A C 1
ATOM 3462 O O . PRO A 1 453 ? -9.942 -47.646 5.979 1.00 32.47 453 PRO A O 1
ATOM 3465 N N . VAL A 1 454 ? -7.863 -47.192 5.248 1.00 31.94 454 VAL A N 1
ATOM 3466 C CA . VAL A 1 454 ? -7.347 -46.688 6.521 1.00 31.94 454 VAL A CA 1
ATOM 3467 C C . VAL A 1 454 ? -8.065 -45.380 6.855 1.00 31.94 454 VAL A C 1
ATOM 3469 O O . VAL A 1 454 ? -7.931 -44.388 6.144 1.00 31.94 454 VAL A O 1
ATOM 3472 N N . VAL A 1 455 ? -8.832 -45.393 7.943 1.00 33.09 455 VAL A N 1
ATOM 3473 C CA . VAL A 1 455 ? -9.492 -44.223 8.529 1.00 33.09 455 VAL A CA 1
ATOM 3474 C C . VAL A 1 455 ? -8.422 -43.248 9.040 1.00 33.09 455 VAL A C 1
ATOM 3476 O O . VAL A 1 455 ? -7.634 -43.572 9.929 1.00 33.09 455 VAL A O 1
ATOM 3479 N N . ILE A 1 456 ? -8.382 -42.052 8.449 1.00 41.34 456 ILE A N 1
ATOM 3480 C CA . ILE A 1 456 ? -7.478 -40.942 8.781 1.00 41.34 456 ILE A CA 1
ATOM 3481 C C . ILE A 1 456 ? -8.117 -40.137 9.922 1.00 41.34 456 ILE A C 1
ATOM 3483 O O . ILE A 1 456 ? -9.083 -39.430 9.693 1.00 41.34 456 ILE A O 1
ATOM 3487 N N . GLN A 1 457 ? -7.591 -40.218 11.147 1.00 49.22 457 GLN A N 1
ATOM 3488 C CA . GLN A 1 457 ? -8.215 -39.635 12.354 1.00 49.22 457 GLN A CA 1
ATOM 3489 C C . GLN A 1 457 ? -7.438 -38.451 12.991 1.00 49.22 457 GLN A C 1
ATOM 3491 O O . GLN A 1 457 ? -7.390 -38.325 14.209 1.00 49.22 457 GLN A O 1
ATOM 3496 N N . ASP A 1 458 ? -6.817 -37.558 12.207 1.00 63.38 458 ASP A N 1
ATOM 3497 C CA . ASP A 1 458 ? -6.121 -36.355 12.752 1.00 63.38 458 ASP A CA 1
ATOM 3498 C C . ASP A 1 458 ? -6.472 -35.051 12.003 1.00 63.38 458 ASP A C 1
ATOM 3500 O O . ASP A 1 458 ? -6.639 -33.992 12.606 1.00 63.38 458 ASP A O 1
ATOM 3504 N N . LYS A 1 459 ? -6.708 -35.138 10.685 1.00 69.00 459 LYS A N 1
ATOM 3505 C CA . LYS A 1 459 ? -7.225 -34.021 9.875 1.00 69.00 459 LYS A CA 1
ATOM 3506 C C . LYS A 1 459 ? -8.575 -33.524 10.405 1.00 69.00 459 LYS A C 1
ATOM 3508 O O . LYS A 1 459 ? -8.744 -32.326 10.611 1.00 69.00 459 LYS A O 1
ATOM 3513 N N . ASP A 1 460 ? -9.487 -34.448 10.698 1.00 74.31 460 ASP A N 1
ATOM 3514 C CA . ASP A 1 460 ? -10.834 -34.128 11.183 1.00 74.31 460 ASP A CA 1
ATOM 3515 C C . ASP A 1 460 ? -10.803 -33.461 12.560 1.00 74.31 460 ASP A C 1
ATOM 3517 O O . ASP A 1 460 ? -11.605 -32.575 12.843 1.00 74.31 460 ASP A O 1
ATOM 3521 N N . LYS A 1 461 ? -9.814 -33.813 13.394 1.00 80.00 461 LYS A N 1
ATOM 3522 C CA . LYS A 1 461 ? -9.602 -33.158 14.683 1.00 80.00 461 LYS A CA 1
ATOM 3523 C C . LYS A 1 461 ? -9.186 -31.698 14.500 1.00 80.00 461 LYS A C 1
ATOM 3525 O O . LYS A 1 461 ? -9.753 -30.826 15.152 1.00 80.00 461 LYS A O 1
ATOM 3530 N N . MET A 1 462 ? -8.234 -31.412 13.610 1.00 81.75 462 MET A N 1
ATOM 3531 C CA . MET A 1 462 ? -7.819 -30.029 13.337 1.00 81.75 462 MET A CA 1
ATOM 3532 C C . MET A 1 462 ? -8.949 -29.217 12.699 1.00 81.75 462 MET A C 1
ATOM 3534 O O . MET A 1 462 ? -9.225 -28.109 13.145 1.00 81.75 462 MET A O 1
ATOM 3538 N N . LEU A 1 463 ? -9.666 -29.793 11.729 1.00 83.00 463 LEU A N 1
ATOM 3539 C CA . LEU A 1 463 ? -10.838 -29.151 11.130 1.00 83.00 463 LEU A CA 1
ATOM 3540 C C . LEU A 1 463 ? -11.939 -28.885 12.155 1.00 83.00 463 LEU A C 1
ATOM 3542 O O . LEU A 1 463 ? -12.629 -27.882 12.033 1.00 83.00 463 LEU A O 1
ATOM 3546 N N . SER A 1 464 ? -12.060 -29.711 13.197 1.00 83.44 464 SER A N 1
ATOM 3547 C CA . SER A 1 464 ? -13.024 -29.468 14.264 1.00 83.44 464 SER A CA 1
ATOM 3548 C C . SER A 1 464 ? -12.742 -28.183 15.051 1.00 83.44 464 SER A C 1
ATOM 3550 O O . SER A 1 464 ? -13.656 -27.658 15.657 1.00 83.44 464 SER A O 1
ATOM 3552 N N . TYR A 1 465 ? -11.549 -27.590 15.061 1.00 77.81 465 TYR A N 1
ATOM 3553 C CA . TYR A 1 465 ? -11.375 -26.352 15.841 1.00 77.81 465 TYR A CA 1
ATOM 3554 C C . TYR A 1 465 ? -12.229 -25.185 15.339 1.00 77.81 465 TYR A C 1
ATOM 3556 O O . TYR A 1 465 ? -12.541 -24.294 16.122 1.00 77.81 465 TYR A O 1
ATOM 3564 N N . VAL A 1 466 ? -12.609 -25.201 14.063 1.00 80.12 466 VAL A N 1
ATOM 3565 C CA . VAL A 1 466 ? -13.362 -24.133 13.408 1.00 80.12 466 VAL A CA 1
ATOM 3566 C C . VAL A 1 466 ? -14.572 -24.761 12.743 1.00 80.12 466 VAL A C 1
ATOM 3568 O O . VAL A 1 466 ? -14.419 -25.736 12.012 1.00 80.12 466 VAL A O 1
ATOM 3571 N N . ASP A 1 467 ? -15.762 -24.214 12.979 1.00 78.75 467 ASP A N 1
ATOM 3572 C CA . ASP A 1 467 ? -16.975 -24.722 12.341 1.00 78.75 467 ASP A CA 1
ATOM 3573 C C . ASP A 1 467 ? -16.827 -24.745 10.810 1.00 78.75 467 ASP A C 1
ATOM 3575 O O . ASP A 1 467 ? -16.407 -23.763 10.191 1.00 78.75 467 ASP A O 1
ATOM 3579 N N . GLN A 1 468 ? -17.157 -25.891 10.223 1.00 67.75 468 GLN A N 1
ATOM 3580 C CA . GLN A 1 468 ? -17.033 -26.197 8.805 1.00 67.75 468 GLN A CA 1
ATOM 3581 C C . GLN A 1 468 ? -18.431 -26.184 8.176 1.00 67.75 468 GLN A C 1
ATOM 3583 O O . GLN A 1 468 ? -18.851 -27.195 7.613 1.00 67.75 468 GLN A O 1
ATOM 3588 N N . ALA A 1 469 ? -19.156 -25.062 8.265 1.00 55.28 469 ALA A N 1
ATOM 3589 C CA . ALA A 1 469 ? -20.343 -24.842 7.431 1.00 55.28 469 ALA A CA 1
ATOM 3590 C C . ALA A 1 469 ? -20.007 -25.152 5.952 1.00 55.28 469 ALA A C 1
ATOM 3592 O O . ALA A 1 469 ? -18.829 -25.143 5.593 1.00 55.28 469 ALA A O 1
ATOM 3593 N N . GLU A 1 470 ? -20.991 -25.473 5.104 1.00 51.59 470 GLU A N 1
ATOM 3594 C CA . GLU A 1 470 ? -20.783 -25.836 3.686 1.00 51.59 470 GLU A CA 1
ATOM 3595 C C . GLU A 1 470 ? -20.013 -24.734 2.931 1.00 51.59 470 GLU A C 1
ATOM 3597 O O . GLU A 1 470 ? -20.577 -23.771 2.420 1.00 51.59 470 GLU A O 1
ATOM 3602 N N . VAL A 1 471 ? -18.688 -24.850 2.930 1.00 59.41 471 VAL A N 1
ATOM 3603 C CA . VAL A 1 471 ? -17.741 -23.800 2.554 1.00 59.41 471 VAL A CA 1
ATOM 3604 C C . VAL A 1 471 ? -16.870 -24.367 1.445 1.00 59.41 471 VAL A C 1
ATOM 3606 O O . VAL A 1 471 ? -16.250 -25.418 1.627 1.00 59.41 471 VAL A O 1
ATOM 3609 N N . GLY A 1 472 ? -16.851 -23.662 0.314 1.00 63.03 472 GLY A N 1
ATOM 3610 C CA . GLY A 1 472 ? -16.028 -23.967 -0.855 1.00 63.03 472 GLY A CA 1
ATOM 3611 C C . GLY A 1 472 ? -14.519 -23.843 -0.610 1.00 63.03 472 GLY A C 1
ATOM 3612 O O . GLY A 1 472 ? -14.076 -23.531 0.498 1.00 63.03 472 GLY A O 1
ATOM 3613 N N . THR A 1 473 ? -13.700 -24.082 -1.634 1.00 77.50 473 THR A N 1
ATOM 3614 C CA . THR A 1 473 ? -12.236 -23.876 -1.554 1.00 77.50 473 THR A CA 1
ATOM 3615 C C . THR A 1 473 ? -11.888 -22.384 -1.544 1.00 77.50 473 THR A C 1
ATOM 3617 O O . THR A 1 473 ? -12.658 -21.564 -2.036 1.00 77.50 473 THR A O 1
ATOM 3620 N N . ALA A 1 474 ? -10.728 -21.983 -1.004 1.00 70.62 474 ALA A N 1
ATOM 3621 C CA . ALA A 1 474 ? -10.340 -20.564 -1.019 1.00 70.62 474 ALA A CA 1
ATOM 3622 C C . ALA A 1 474 ? -10.259 -20.012 -2.455 1.00 70.62 474 ALA A C 1
ATOM 3624 O O . ALA A 1 474 ? -10.635 -18.865 -2.696 1.00 70.62 474 ALA A O 1
ATOM 3625 N N . GLU A 1 475 ? -9.846 -20.856 -3.404 1.00 72.38 475 GLU A N 1
ATOM 3626 C CA . GLU A 1 475 ? -9.871 -20.576 -4.839 1.00 72.38 475 GLU A CA 1
ATOM 3627 C C . GLU A 1 475 ? -11.297 -20.329 -5.349 1.00 72.38 475 GLU A C 1
ATOM 3629 O O . GLU A 1 475 ? -11.518 -19.324 -6.010 1.00 72.38 475 GLU A O 1
ATOM 3634 N N . GLU A 1 476 ? -12.294 -21.133 -4.958 1.00 73.50 476 GLU A N 1
ATOM 3635 C CA . GLU A 1 476 ? -13.704 -20.893 -5.308 1.00 73.50 476 GLU A CA 1
ATOM 3636 C C . GLU A 1 476 ? -14.227 -19.553 -4.769 1.00 73.50 476 GLU A C 1
ATOM 3638 O O . GLU A 1 476 ? -15.031 -18.896 -5.436 1.00 73.50 476 GLU A O 1
ATOM 3643 N N . TYR A 1 477 ? -13.765 -19.113 -3.593 1.00 71.44 477 TYR A N 1
ATOM 3644 C CA . TYR A 1 477 ? -14.075 -17.773 -3.082 1.00 71.44 477 TYR A CA 1
ATOM 3645 C C . TYR A 1 477 ? -13.377 -16.692 -3.911 1.00 71.44 477 TYR A C 1
ATOM 3647 O O . TYR A 1 477 ? -14.023 -15.724 -4.313 1.00 71.44 477 TYR A O 1
ATOM 3655 N N . PHE A 1 478 ? -12.087 -16.846 -4.228 1.00 68.38 478 PHE A N 1
ATOM 3656 C CA . PHE A 1 478 ? -11.399 -15.924 -5.136 1.00 68.38 478 PHE A CA 1
ATOM 3657 C C . PHE A 1 478 ? -12.071 -15.869 -6.511 1.00 68.38 478 PHE A C 1
ATOM 3659 O O . PHE A 1 478 ? -12.229 -14.779 -7.057 1.00 68.38 478 PHE A O 1
ATOM 3666 N N . ASP A 1 479 ? -12.510 -17.000 -7.049 1.00 61.28 479 ASP A N 1
ATOM 3667 C CA . ASP A 1 479 ? -13.205 -17.116 -8.328 1.00 61.28 479 ASP A CA 1
ATOM 3668 C C . ASP A 1 479 ? -14.602 -16.515 -8.285 1.00 61.28 479 ASP A C 1
ATOM 3670 O O . ASP A 1 479 ? -14.961 -15.787 -9.207 1.00 61.28 479 ASP A O 1
ATOM 3674 N N . PHE A 1 480 ? -15.341 -16.680 -7.189 1.00 58.62 480 PHE A N 1
ATOM 3675 C CA . PHE A 1 480 ? -16.582 -15.942 -6.956 1.00 58.62 480 PHE A CA 1
ATOM 3676 C C . PHE A 1 480 ? -16.360 -14.423 -6.980 1.00 58.62 480 PHE A C 1
ATOM 3678 O O . PHE A 1 480 ? -17.160 -13.686 -7.549 1.00 58.62 480 PHE A O 1
ATOM 3685 N N . TYR A 1 481 ? -15.259 -13.928 -6.410 1.00 59.34 481 TYR A N 1
ATOM 3686 C CA . TYR A 1 481 ? -14.942 -12.498 -6.462 1.00 59.34 481 TYR A CA 1
ATOM 3687 C C . TYR A 1 481 ? -14.439 -12.029 -7.834 1.00 59.34 481 TYR A C 1
ATOM 3689 O O . TYR A 1 481 ? -14.664 -10.874 -8.198 1.00 59.34 481 TYR A O 1
ATOM 3697 N N . ARG A 1 482 ? -13.765 -12.898 -8.594 1.00 56.28 482 ARG A N 1
ATOM 3698 C CA . ARG A 1 482 ? -13.274 -12.607 -9.953 1.00 56.28 482 ARG A CA 1
ATOM 3699 C C . ARG A 1 482 ? -14.415 -12.607 -10.972 1.00 56.28 482 ARG A C 1
ATOM 3701 O O . ARG A 1 482 ? -14.431 -11.758 -11.859 1.00 56.28 482 ARG A O 1
ATOM 3708 N N . ASP A 1 483 ? -15.346 -13.544 -10.836 1.00 52.38 483 ASP A N 1
ATOM 3709 C CA . ASP A 1 483 ? -16.520 -13.713 -11.684 1.00 52.38 483 ASP A CA 1
ATOM 3710 C C . ASP A 1 483 ? -17.722 -14.185 -10.841 1.00 52.38 483 ASP A C 1
ATOM 3712 O O . ASP A 1 483 ? -17.997 -15.388 -10.745 1.00 52.38 483 ASP A O 1
ATOM 3716 N N . PRO A 1 484 ? -18.496 -13.239 -10.270 1.00 40.72 484 PRO A N 1
ATOM 3717 C CA . PRO A 1 484 ? -19.680 -13.546 -9.463 1.00 40.72 484 PRO A CA 1
ATOM 3718 C C . PRO A 1 484 ? -20.744 -14.374 -10.198 1.00 40.72 484 PRO A C 1
ATOM 3720 O O . PRO A 1 484 ? -21.660 -14.894 -9.563 1.00 40.72 484 PRO A O 1
ATOM 3723 N N . TYR A 1 485 ? -20.639 -14.500 -11.528 1.00 41.50 485 TYR A N 1
ATOM 3724 C CA . TYR A 1 485 ? -21.602 -15.175 -12.394 1.00 41.50 485 TYR A CA 1
ATOM 3725 C C . TYR A 1 485 ? -21.072 -16.481 -13.015 1.00 41.50 485 TYR A C 1
ATOM 3727 O O . TYR A 1 485 ? -21.771 -17.056 -13.850 1.00 41.50 485 TYR A O 1
ATOM 3735 N N . ARG A 1 486 ? -19.881 -16.964 -12.611 1.00 36.03 486 ARG A N 1
ATOM 3736 C CA . ARG A 1 486 ? -19.291 -18.268 -12.997 1.00 36.03 486 ARG A CA 1
ATOM 3737 C C . ARG A 1 486 ? -19.380 -18.579 -14.505 1.00 36.03 486 ARG A C 1
ATOM 3739 O O . ARG A 1 486 ? -19.843 -19.647 -14.901 1.00 36.03 486 ARG A O 1
ATOM 3746 N N . ARG A 1 487 ? -18.932 -17.664 -15.367 1.00 42.03 487 ARG A N 1
ATOM 3747 C CA . ARG A 1 487 ? -19.013 -17.773 -16.838 1.00 42.03 487 ARG A CA 1
ATOM 3748 C C . ARG A 1 487 ? -17.882 -18.582 -17.490 1.00 42.03 487 ARG A C 1
ATOM 3750 O O . ARG A 1 487 ? -17.839 -18.665 -18.712 1.00 42.03 487 ARG A O 1
ATOM 3757 N N . GLY A 1 488 ? -17.006 -19.218 -16.707 1.00 33.84 488 GLY A N 1
ATOM 3758 C CA . GLY A 1 488 ? -16.111 -20.278 -17.193 1.00 33.84 488 GLY A CA 1
ATOM 3759 C C . GLY A 1 488 ? -15.021 -19.837 -18.178 1.00 33.84 488 GLY A C 1
ATOM 3760 O O . GLY A 1 488 ? -14.632 -20.619 -19.043 1.00 33.84 488 GLY A O 1
ATOM 3761 N N . TYR A 1 489 ? -14.517 -18.605 -18.076 1.00 34.19 489 TYR A N 1
ATOM 3762 C CA . TYR A 1 489 ? -13.376 -18.170 -18.885 1.00 34.19 489 TYR A CA 1
ATOM 3763 C C . TYR A 1 489 ? -12.115 -18.964 -18.519 1.00 34.19 489 TYR A C 1
ATOM 3765 O O . TYR A 1 489 ? -11.770 -19.094 -17.345 1.00 34.19 489 TYR A O 1
ATOM 3773 N N . ALA A 1 490 ? -11.433 -19.499 -19.532 1.00 30.12 490 ALA A N 1
ATOM 3774 C CA . ALA A 1 490 ? -10.245 -20.316 -19.349 1.00 30.12 490 ALA A CA 1
ATOM 3775 C C . ALA A 1 490 ? -9.096 -19.548 -18.668 1.00 30.12 490 ALA A C 1
ATOM 3777 O O . ALA A 1 490 ? -8.816 -18.389 -18.980 1.00 30.12 490 ALA A O 1
ATOM 3778 N N . ALA A 1 491 ? -8.410 -20.282 -17.792 1.00 28.59 491 ALA A N 1
ATOM 3779 C CA . ALA A 1 491 ? -7.056 -20.057 -17.308 1.00 28.59 491 ALA A CA 1
ATOM 3780 C C . ALA A 1 491 ? -6.115 -19.362 -18.335 1.00 28.59 491 ALA A C 1
ATOM 3782 O O . ALA A 1 491 ? -5.923 -19.985 -19.379 1.00 28.59 491 ALA A O 1
ATOM 3783 N N . PRO A 1 492 ? -5.477 -18.188 -18.141 1.00 31.44 492 PRO A N 1
ATOM 3784 C CA . PRO A 1 492 ? -4.199 -17.903 -18.827 1.00 31.44 492 PRO A CA 1
ATOM 3785 C C . PRO A 1 492 ? -3.246 -19.087 -18.733 1.00 31.44 492 PRO A C 1
ATOM 3787 O O . PRO A 1 492 ? -2.959 -19.526 -17.621 1.00 31.44 492 PRO A O 1
ATOM 3790 N N . ASP A 1 493 ? -2.574 -19.446 -19.819 1.00 30.67 493 ASP A N 1
ATOM 3791 C CA . ASP A 1 493 ? -1.246 -20.038 -19.678 1.00 30.67 493 ASP A CA 1
ATOM 3792 C C . ASP A 1 493 ? -0.234 -18.918 -19.393 1.00 30.67 493 ASP A C 1
ATOM 3794 O O . ASP A 1 493 ? 0.149 -18.141 -20.272 1.00 30.67 493 ASP A O 1
ATOM 3798 N N . GLY A 1 494 ? 0.178 -18.800 -18.128 1.00 31.75 494 GLY A N 1
ATOM 3799 C CA . GLY A 1 494 ? 1.281 -17.930 -17.726 1.00 31.75 494 GLY A CA 1
ATOM 3800 C C . GLY A 1 494 ? 2.633 -18.462 -18.232 1.00 31.75 494 GLY A C 1
ATOM 3801 O O . GLY A 1 494 ? 2.813 -19.676 -18.379 1.00 31.75 494 GLY A O 1
ATOM 3802 N N . PRO A 1 495 ? 3.627 -17.592 -18.495 1.00 32.97 495 PRO A N 1
ATOM 3803 C CA . PRO A 1 495 ? 4.953 -18.046 -18.889 1.00 32.97 495 PRO A CA 1
ATOM 3804 C C . PRO A 1 495 ? 5.572 -18.879 -17.758 1.00 32.97 495 PRO A C 1
ATOM 3806 O O . PRO A 1 495 ? 5.835 -18.385 -16.662 1.00 32.97 495 PRO A O 1
ATOM 3809 N N . LYS A 1 496 ? 5.832 -20.162 -18.033 1.00 32.00 496 LYS A N 1
ATOM 3810 C CA . LYS A 1 496 ? 6.546 -21.065 -17.120 1.00 32.00 496 LYS A CA 1
ATOM 3811 C C . LYS A 1 496 ? 7.999 -20.610 -17.006 1.00 32.00 496 LYS A C 1
ATOM 3813 O O . LYS A 1 496 ? 8.803 -20.842 -17.908 1.00 32.00 496 LYS A O 1
ATOM 3818 N N . LEU A 1 497 ? 8.345 -19.960 -15.900 1.00 39.94 497 LEU A N 1
ATOM 3819 C CA . LEU A 1 497 ? 9.669 -19.372 -15.698 1.00 39.94 497 LEU A CA 1
ATOM 3820 C C . LEU A 1 497 ? 10.489 -20.191 -14.696 1.00 39.94 497 LEU A C 1
ATOM 3822 O O . LEU A 1 497 ? 10.120 -20.366 -13.538 1.00 39.94 497 LEU A O 1
ATOM 3826 N N . ARG A 1 498 ? 11.639 -20.696 -15.156 1.00 34.66 498 ARG A N 1
ATOM 3827 C CA . ARG A 1 498 ? 12.633 -21.385 -14.320 1.00 34.66 498 ARG A CA 1
ATOM 3828 C C . ARG A 1 498 ? 13.488 -20.384 -13.542 1.00 34.66 498 ARG A C 1
ATOM 3830 O O . ARG A 1 498 ? 13.989 -19.409 -14.096 1.00 34.66 498 ARG A O 1
ATOM 3837 N N . VAL A 1 499 ? 13.735 -20.699 -12.272 1.00 34.97 499 VAL A N 1
ATOM 3838 C CA . VAL A 1 499 ? 14.619 -19.948 -11.373 1.00 34.97 499 VAL A CA 1
ATOM 3839 C C . VAL A 1 499 ? 16.084 -20.179 -11.760 1.00 34.97 499 VAL A C 1
ATOM 3841 O O . VAL A 1 499 ? 16.576 -21.304 -11.695 1.00 34.97 499 VAL A O 1
ATOM 3844 N N . SER A 1 500 ? 16.802 -19.115 -12.128 1.00 36.22 500 SER A N 1
ATOM 3845 C CA . SER A 1 500 ? 18.263 -19.142 -12.266 1.00 36.22 500 SER A CA 1
ATOM 3846 C C . SER A 1 500 ? 18.916 -18.669 -10.964 1.00 36.22 500 SER A C 1
ATOM 3848 O O . SER A 1 500 ? 18.767 -17.515 -10.568 1.00 36.22 500 SER A O 1
ATOM 3850 N N . GLU A 1 501 ? 19.645 -19.563 -10.290 1.00 49.44 501 GLU A N 1
ATOM 3851 C CA . GLU A 1 501 ? 20.498 -19.257 -9.131 1.00 49.44 501 GLU A CA 1
ATOM 3852 C C . GLU A 1 501 ? 21.982 -19.224 -9.527 1.00 49.44 501 GLU A C 1
ATOM 3854 O O . GLU A 1 501 ? 22.814 -19.960 -8.986 1.00 49.44 501 GLU A O 1
ATOM 3859 N N . ARG A 1 502 ? 22.359 -18.396 -10.506 1.00 39.56 502 ARG A N 1
ATOM 3860 C CA . ARG A 1 502 ? 23.779 -18.284 -10.865 1.00 39.56 502 ARG A CA 1
ATOM 3861 C C . ARG A 1 502 ? 24.542 -17.535 -9.769 1.00 39.56 502 ARG A C 1
ATOM 3863 O O . ARG A 1 502 ? 24.453 -16.324 -9.620 1.00 39.56 502 ARG A O 1
ATOM 3870 N N . LYS A 1 503 ? 25.329 -18.294 -8.999 1.00 47.69 503 LYS A N 1
ATOM 3871 C CA . LYS A 1 503 ? 26.278 -17.823 -7.971 1.00 47.69 503 LYS A CA 1
ATOM 3872 C C . LYS A 1 503 ? 27.456 -16.995 -8.528 1.00 47.69 503 LYS A C 1
ATOM 3874 O O . LYS A 1 503 ? 28.277 -16.557 -7.728 1.00 47.69 503 LYS A O 1
ATOM 3879 N N . GLY A 1 504 ? 27.553 -16.820 -9.850 1.00 43.31 504 GLY A N 1
ATOM 3880 C CA . GLY A 1 504 ? 28.729 -16.282 -10.544 1.00 43.31 504 GLY A CA 1
ATOM 3881 C C . GLY A 1 504 ? 28.821 -14.757 -10.654 1.00 43.31 504 GLY A C 1
ATOM 3882 O O . GLY A 1 504 ? 29.924 -14.251 -10.803 1.00 43.31 504 GLY A O 1
ATOM 3883 N N . ASP A 1 505 ? 27.723 -14.013 -10.505 1.00 45.25 505 ASP A N 1
ATOM 3884 C CA . ASP A 1 505 ? 27.694 -12.597 -10.926 1.00 45.25 505 ASP A CA 1
ATOM 3885 C C . ASP A 1 505 ? 27.973 -11.588 -9.791 1.00 45.25 505 ASP A C 1
ATOM 3887 O O . ASP A 1 505 ? 27.591 -10.425 -9.871 1.00 45.25 505 ASP A O 1
ATOM 3891 N N . VAL A 1 506 ? 28.597 -12.012 -8.683 1.00 50.47 506 VAL A N 1
ATOM 3892 C CA . VAL A 1 506 ? 28.757 -11.164 -7.477 1.00 50.47 506 VAL A CA 1
ATOM 3893 C C . VAL A 1 506 ? 30.171 -11.227 -6.897 1.00 50.47 506 VAL A C 1
ATOM 3895 O O . VAL A 1 506 ? 30.351 -11.334 -5.680 1.00 50.47 506 VAL A O 1
ATOM 3898 N N . GLN A 1 507 ? 31.196 -11.189 -7.742 1.00 49.19 507 GLN A N 1
ATOM 3899 C CA . GLN A 1 507 ? 32.571 -11.040 -7.275 1.00 49.19 507 GLN A CA 1
ATOM 3900 C C . GLN A 1 507 ? 33.151 -9.753 -7.846 1.00 49.19 507 GLN A C 1
ATOM 3902 O O . GLN A 1 507 ? 33.237 -9.656 -9.053 1.00 49.19 507 GLN A O 1
ATOM 3907 N N . TYR A 1 508 ? 33.406 -8.776 -6.965 1.00 56.56 508 TYR A N 1
ATOM 3908 C CA . TYR A 1 508 ? 34.466 -7.742 -6.930 1.00 56.56 508 TYR A CA 1
ATOM 3909 C C . TYR A 1 508 ? 34.123 -6.741 -5.784 1.00 56.56 508 TYR A C 1
ATOM 3911 O O . TYR A 1 508 ? 32.934 -6.586 -5.441 1.00 56.56 508 TYR A O 1
ATOM 3919 N N . PRO A 1 509 ? 35.104 -6.106 -5.102 1.00 50.56 509 PRO A N 1
ATOM 3920 C CA . PRO A 1 509 ? 36.567 -6.193 -5.276 1.00 50.56 509 PRO A CA 1
ATOM 3921 C C . PRO A 1 509 ? 37.230 -7.394 -4.559 1.00 50.56 509 PRO A C 1
ATOM 3923 O O . PRO A 1 509 ? 36.612 -8.035 -3.697 1.00 50.56 509 PRO A O 1
ATOM 3926 N N . SER A 1 510 ? 38.482 -7.702 -4.920 1.00 56.28 510 SER A N 1
ATOM 3927 C CA . SER A 1 510 ? 39.354 -8.709 -4.284 1.00 56.28 510 SER A CA 1
ATOM 3928 C C . SER A 1 510 ? 39.869 -8.252 -2.904 1.00 56.28 510 SER A C 1
ATOM 3930 O O . SER A 1 510 ? 39.794 -7.074 -2.561 1.00 56.28 510 SER A O 1
ATOM 3932 N N . SER A 1 511 ? 40.399 -9.177 -2.086 1.00 50.81 511 SER A N 1
ATOM 3933 C CA . SER A 1 511 ? 40.943 -8.835 -0.753 1.00 50.81 511 SER A CA 1
ATOM 3934 C C . SER A 1 511 ? 42.111 -7.841 -0.821 1.00 50.81 511 SER A C 1
ATOM 3936 O O . SER A 1 511 ? 42.331 -7.112 0.144 1.00 50.81 511 SER A O 1
ATOM 3938 N N . GLU A 1 512 ? 42.834 -7.816 -1.941 1.00 48.03 512 GLU A N 1
ATOM 3939 C CA . GLU A 1 512 ? 43.988 -6.949 -2.204 1.00 48.03 512 GLU A CA 1
ATOM 3940 C C . GLU A 1 512 ? 43.549 -5.543 -2.651 1.00 48.03 512 GLU A C 1
ATOM 3942 O O . GLU A 1 512 ? 44.141 -4.552 -2.236 1.00 48.03 512 GLU A O 1
ATOM 3947 N N . GLU A 1 513 ? 42.438 -5.427 -3.386 1.00 52.66 513 GLU A N 1
ATOM 3948 C CA . GLU A 1 513 ? 41.835 -4.139 -3.778 1.00 52.66 513 GLU A CA 1
ATOM 3949 C C . GLU A 1 513 ? 41.185 -3.413 -2.587 1.00 52.66 513 GLU A C 1
ATOM 3951 O O . GLU A 1 513 ? 41.176 -2.186 -2.527 1.00 52.66 513 GLU A O 1
ATOM 3956 N N . THR A 1 514 ? 40.696 -4.160 -1.590 1.00 53.50 514 THR A N 1
ATOM 3957 C CA . THR A 1 514 ? 40.235 -3.606 -0.302 1.00 53.50 514 THR A CA 1
ATOM 3958 C C . THR A 1 514 ? 41.356 -3.258 0.681 1.00 53.50 514 THR A C 1
ATOM 3960 O O . THR A 1 514 ? 41.053 -2.737 1.750 1.00 53.50 514 THR A O 1
ATOM 3963 N N . ALA A 1 515 ? 42.622 -3.570 0.374 1.00 48.47 515 ALA A N 1
ATOM 3964 C CA . ALA A 1 515 ? 43.755 -3.409 1.293 1.00 48.47 515 ALA A CA 1
ATOM 3965 C C . ALA A 1 515 ? 44.519 -2.079 1.133 1.00 48.47 515 ALA A C 1
ATOM 3967 O O . ALA A 1 515 ? 45.419 -1.803 1.919 1.00 48.47 515 ALA A O 1
ATOM 3968 N N . MET A 1 516 ? 44.148 -1.230 0.167 1.00 47.72 516 MET A N 1
ATOM 3969 C CA . MET A 1 516 ? 44.731 0.108 -0.040 1.00 47.72 516 MET A CA 1
ATOM 3970 C C . MET A 1 516 ? 44.168 1.146 0.949 1.00 47.72 516 MET A C 1
ATOM 3972 O O . MET A 1 516 ? 43.724 2.222 0.553 1.00 47.72 516 MET A O 1
ATOM 3976 N N . VAL A 1 517 ? 44.097 0.800 2.235 1.00 56.16 517 VAL A N 1
ATOM 3977 C CA . VAL A 1 517 ? 43.382 1.584 3.246 1.00 56.16 517 VAL A CA 1
ATOM 3978 C C . VAL A 1 517 ? 44.329 1.932 4.399 1.00 56.16 517 VAL A C 1
ATOM 3980 O O . VAL A 1 517 ? 44.915 1.036 4.995 1.00 56.16 517 VAL A O 1
ATOM 3983 N N . ASP A 1 518 ? 44.442 3.229 4.712 1.00 61.69 518 ASP A N 1
ATOM 3984 C CA . ASP A 1 518 ? 45.227 3.796 5.824 1.00 61.69 518 ASP A CA 1
ATOM 3985 C C . ASP A 1 518 ? 45.107 2.996 7.139 1.00 61.69 518 ASP A C 1
ATOM 3987 O O . ASP A 1 518 ? 44.007 2.574 7.523 1.00 61.69 518 ASP A O 1
ATOM 3991 N N . ASP A 1 519 ? 46.211 2.898 7.895 1.00 63.34 519 ASP A N 1
ATOM 3992 C CA . ASP A 1 519 ? 46.313 2.176 9.181 1.00 63.34 519 ASP A CA 1
ATOM 3993 C C . ASP A 1 519 ? 45.189 2.539 10.180 1.00 63.34 519 ASP A C 1
ATOM 3995 O O . ASP A 1 519 ? 44.693 1.687 10.927 1.00 63.34 519 ASP A O 1
ATOM 3999 N N . GLY A 1 520 ? 44.716 3.792 10.162 1.00 65.75 520 GLY A N 1
ATOM 4000 C CA . GLY A 1 520 ? 43.615 4.267 11.009 1.00 65.75 520 GLY A CA 1
ATOM 4001 C C . GLY A 1 520 ? 42.242 3.669 10.666 1.00 65.75 520 GLY A C 1
ATOM 4002 O O . GLY A 1 520 ? 41.438 3.385 11.559 1.00 65.75 520 GLY A O 1
ATOM 4003 N N . THR A 1 521 ? 41.968 3.407 9.388 1.00 74.75 521 THR A N 1
ATOM 4004 C CA . THR A 1 521 ? 40.687 2.840 8.930 1.00 74.75 521 THR A CA 1
ATOM 4005 C C . THR A 1 521 ? 40.637 1.329 9.163 1.00 74.75 521 THR A C 1
ATOM 4007 O O . THR A 1 521 ? 39.573 0.780 9.469 1.00 74.75 521 THR A O 1
ATOM 4010 N N . GLN A 1 522 ? 41.789 0.654 9.122 1.00 76.62 522 GLN A N 1
ATOM 4011 C CA . GLN A 1 522 ? 41.894 -0.774 9.427 1.00 76.62 522 GLN A CA 1
ATOM 4012 C C . GLN A 1 522 ? 41.480 -1.079 10.877 1.00 76.62 522 GLN A C 1
ATOM 4014 O O . GLN A 1 522 ? 40.759 -2.049 11.136 1.00 76.62 522 GLN A O 1
ATOM 4019 N N . GLY A 1 523 ? 41.826 -0.199 11.825 1.00 79.38 523 GLY A N 1
ATOM 4020 C CA . GLY A 1 523 ? 41.371 -0.298 13.217 1.00 79.38 523 GLY A CA 1
ATOM 4021 C C . GLY A 1 523 ? 39.845 -0.196 13.372 1.00 79.38 523 GLY A C 1
ATOM 4022 O O . GLY A 1 523 ? 39.239 -0.939 14.153 1.00 79.38 523 GLY A O 1
ATOM 4023 N N . VAL A 1 524 ? 39.194 0.682 12.600 1.00 82.62 524 VAL A N 1
ATOM 4024 C CA . VAL A 1 524 ? 37.725 0.824 12.581 1.00 82.62 524 VAL A CA 1
ATOM 4025 C C . VAL A 1 524 ? 37.064 -0.404 11.946 1.00 82.62 524 VAL A C 1
ATOM 4027 O O . VAL A 1 524 ? 36.091 -0.928 12.499 1.00 82.62 524 VAL A O 1
ATOM 4030 N N . LEU A 1 525 ? 37.623 -0.927 10.850 1.00 83.88 525 LEU A N 1
ATOM 4031 C CA . LEU A 1 525 ? 37.137 -2.137 10.177 1.00 83.88 525 LEU A CA 1
ATOM 4032 C C . LEU A 1 525 ? 37.161 -3.359 11.101 1.00 83.88 525 LEU A C 1
ATOM 4034 O O . LEU A 1 525 ? 36.149 -4.054 11.213 1.00 83.88 525 LEU A O 1
ATOM 4038 N N . VAL A 1 526 ? 38.259 -3.598 11.824 1.00 85.06 526 VAL A N 1
ATOM 4039 C CA . VAL A 1 526 ? 38.365 -4.729 12.768 1.00 85.06 526 VAL A CA 1
ATOM 4040 C C . VAL A 1 526 ? 37.324 -4.620 13.889 1.00 85.06 526 VAL A C 1
ATOM 4042 O O . VAL A 1 526 ? 36.668 -5.611 14.238 1.00 85.06 526 VAL A O 1
ATOM 4045 N N . ARG A 1 527 ? 37.104 -3.413 14.427 1.00 86.19 527 ARG A N 1
ATOM 4046 C CA . ARG A 1 527 ? 36.073 -3.159 15.452 1.00 86.19 527 ARG A CA 1
ATOM 4047 C C . ARG A 1 527 ? 34.666 -3.416 14.914 1.00 86.19 527 ARG A C 1
ATOM 4049 O O . ARG A 1 527 ? 33.871 -4.075 15.588 1.00 86.19 527 ARG A O 1
ATOM 4056 N N . LEU A 1 528 ? 34.371 -2.956 13.697 1.00 87.88 528 LEU A N 1
ATOM 4057 C CA . LEU A 1 528 ? 33.088 -3.181 13.029 1.00 87.88 528 LEU A CA 1
ATOM 4058 C C . LEU A 1 528 ? 32.838 -4.676 12.774 1.00 87.88 528 LEU A C 1
ATOM 4060 O O . LEU A 1 528 ? 31.782 -5.200 13.132 1.00 87.88 528 LEU A O 1
ATOM 4064 N N . GLN A 1 529 ? 33.820 -5.387 12.217 1.00 87.44 529 GLN A N 1
ATOM 4065 C CA . GLN A 1 529 ? 33.746 -6.829 11.958 1.00 87.44 529 GLN A CA 1
ATOM 4066 C C . GLN A 1 529 ? 33.528 -7.629 13.250 1.00 87.44 529 GLN A C 1
ATOM 4068 O O . GLN A 1 529 ? 32.684 -8.531 13.299 1.00 87.44 529 GLN A O 1
ATOM 4073 N N . THR A 1 530 ? 34.222 -7.249 14.326 1.00 87.00 530 THR A N 1
ATOM 4074 C CA . THR A 1 530 ? 34.055 -7.855 15.654 1.00 87.00 530 THR A CA 1
ATOM 4075 C C . THR A 1 530 ? 32.647 -7.618 16.198 1.00 87.00 530 THR A C 1
ATOM 4077 O O . THR A 1 530 ? 31.998 -8.569 16.637 1.00 87.00 530 THR A O 1
ATOM 4080 N N . ALA A 1 531 ? 32.128 -6.389 16.113 1.00 87.00 531 ALA A N 1
ATOM 4081 C CA . ALA A 1 531 ? 30.779 -6.055 16.575 1.00 87.00 531 ALA A CA 1
ATOM 4082 C C . ALA A 1 531 ? 29.690 -6.828 15.803 1.00 87.00 531 ALA A C 1
ATOM 4084 O O . ALA A 1 531 ? 28.780 -7.402 16.410 1.00 87.00 531 ALA A O 1
ATOM 4085 N N . ILE A 1 532 ? 29.817 -6.926 14.472 1.00 87.19 532 ILE A N 1
ATOM 4086 C CA . ILE A 1 532 ? 28.917 -7.721 13.618 1.00 87.19 532 ILE A CA 1
ATOM 4087 C C . ILE A 1 532 ? 28.978 -9.204 14.009 1.00 87.19 532 ILE A C 1
ATOM 4089 O O . ILE A 1 532 ? 27.939 -9.847 14.183 1.00 87.19 532 ILE A O 1
ATOM 4093 N N . GLY A 1 533 ? 30.185 -9.755 14.171 1.00 85.12 533 GLY A N 1
ATOM 4094 C CA . GLY A 1 533 ? 30.394 -11.153 14.551 1.00 85.12 533 GLY A CA 1
ATOM 4095 C C . GLY A 1 533 ? 29.808 -11.488 15.924 1.00 85.12 533 GLY A C 1
ATOM 4096 O O . GLY A 1 533 ? 29.126 -12.504 16.073 1.00 85.12 533 GLY A O 1
ATOM 4097 N N . GLN A 1 534 ? 30.009 -10.614 16.914 1.00 83.69 534 GLN A N 1
ATOM 4098 C CA . GLN A 1 534 ? 29.445 -10.783 18.253 1.00 83.69 534 GLN A CA 1
ATOM 4099 C C . GLN A 1 534 ? 27.919 -10.727 18.240 1.00 83.69 534 GLN A C 1
ATOM 4101 O O . GLN A 1 534 ? 27.291 -11.568 18.877 1.00 83.69 534 GLN A O 1
ATOM 4106 N N . ARG A 1 535 ? 27.311 -9.806 17.481 1.00 83.19 535 ARG A N 1
ATOM 4107 C CA . ARG A 1 535 ? 25.846 -9.700 17.392 1.00 83.19 535 ARG A CA 1
ATOM 4108 C C . ARG A 1 535 ? 25.204 -10.884 16.666 1.00 83.19 535 ARG A C 1
ATOM 4110 O O . ARG A 1 535 ? 24.118 -11.309 17.050 1.00 83.19 535 ARG A O 1
ATOM 4117 N N . LEU A 1 536 ? 25.873 -11.451 15.659 1.00 82.50 536 LEU A N 1
ATOM 4118 C CA . LEU A 1 536 ? 25.409 -12.675 14.990 1.00 82.50 536 LEU A CA 1
ATOM 4119 C C . LEU A 1 536 ? 25.368 -13.885 15.935 1.00 82.50 536 LEU A C 1
ATOM 4121 O O . LEU A 1 536 ? 24.513 -14.749 15.759 1.00 82.50 536 LEU A O 1
ATOM 4125 N N . ARG A 1 537 ? 26.271 -13.943 16.924 1.00 80.12 537 ARG A N 1
ATOM 4126 C CA . ARG A 1 537 ? 26.295 -14.990 17.962 1.00 80.12 537 ARG A CA 1
ATOM 4127 C C . ARG A 1 537 ? 25.360 -14.668 19.133 1.00 80.12 537 ARG A C 1
ATOM 4129 O O . ARG A 1 537 ? 24.674 -15.554 19.627 1.00 80.12 537 ARG A O 1
ATOM 4136 N N . HIS A 1 538 ? 25.310 -13.402 19.547 1.00 77.25 538 HIS A N 1
ATOM 4137 C CA . HIS A 1 538 ? 24.541 -12.912 20.692 1.00 77.25 538 HIS A CA 1
ATOM 4138 C C . HIS A 1 538 ? 23.788 -11.615 20.332 1.00 77.25 538 HIS A C 1
ATOM 4140 O O . HIS A 1 538 ? 24.349 -10.520 20.456 1.00 77.25 538 HIS A O 1
ATOM 4146 N N . PRO A 1 539 ? 22.504 -11.700 19.935 1.00 71.81 539 PRO A N 1
ATOM 4147 C CA . PRO A 1 539 ? 21.737 -10.556 19.426 1.00 71.81 539 PRO A CA 1
ATOM 4148 C C . PRO A 1 539 ? 21.598 -9.357 20.378 1.00 71.81 539 PRO A C 1
ATOM 4150 O O . PRO A 1 539 ? 21.391 -8.238 19.910 1.00 71.81 539 PRO A O 1
ATOM 4153 N N . HIS A 1 540 ? 21.729 -9.568 21.692 1.00 70.81 540 HIS A N 1
ATOM 4154 C CA . HIS A 1 540 ? 21.529 -8.541 22.726 1.00 70.81 540 HIS A CA 1
ATOM 4155 C C . HIS A 1 540 ? 22.821 -7.871 23.214 1.00 70.81 540 HIS A C 1
ATOM 4157 O O . HIS A 1 540 ? 22.757 -6.887 23.941 1.00 70.81 540 HIS A O 1
ATOM 4163 N N . ARG A 1 541 ? 23.999 -8.373 22.819 1.00 74.00 541 ARG A N 1
ATOM 4164 C CA . ARG A 1 541 ? 25.283 -7.920 23.384 1.00 74.00 541 ARG A CA 1
ATOM 4165 C C . ARG A 1 541 ? 25.756 -6.568 22.837 1.00 74.00 541 ARG A C 1
ATOM 4167 O O . ARG A 1 541 ? 26.437 -5.833 23.537 1.00 74.00 541 ARG A O 1
ATOM 4174 N N . TYR A 1 542 ? 25.410 -6.257 21.591 1.00 76.44 542 TYR A N 1
ATOM 4175 C CA . TYR A 1 542 ? 25.799 -5.022 20.903 1.00 76.44 542 TYR A CA 1
ATOM 4176 C C . TYR A 1 542 ? 24.572 -4.361 20.293 1.00 76.44 542 TYR A C 1
ATOM 4178 O O . TYR A 1 542 ? 23.804 -5.044 19.618 1.00 76.44 542 TYR A O 1
ATOM 4186 N N . THR A 1 543 ? 24.390 -3.053 20.476 1.00 83.62 543 THR A N 1
ATOM 4187 C CA . THR A 1 543 ? 23.266 -2.307 19.886 1.00 83.62 543 THR A CA 1
ATOM 4188 C C . THR A 1 543 ? 23.452 -2.120 18.375 1.00 83.62 543 THR A C 1
ATOM 4190 O O . THR A 1 543 ? 24.575 -2.000 17.884 1.00 83.62 543 THR A O 1
ATOM 4193 N N . LEU A 1 544 ? 22.347 -2.083 17.618 1.00 84.50 544 LEU A N 1
ATOM 4194 C CA . LEU A 1 544 ? 22.387 -1.750 16.182 1.00 84.50 544 LEU A CA 1
ATOM 4195 C C . LEU A 1 544 ? 22.938 -0.341 15.951 1.00 84.50 544 LEU A C 1
ATOM 4197 O O . LEU A 1 544 ? 23.647 -0.111 14.975 1.00 84.50 544 LEU A O 1
ATOM 4201 N N . ASP A 1 545 ? 22.655 0.571 16.882 1.00 85.50 545 ASP A N 1
ATOM 4202 C CA . ASP A 1 545 ? 23.162 1.936 16.845 1.00 85.50 545 ASP A CA 1
ATOM 4203 C C . ASP A 1 545 ? 24.689 1.998 16.910 1.00 85.50 545 ASP A C 1
ATOM 4205 O O . ASP A 1 545 ? 25.311 2.675 16.094 1.00 85.50 545 ASP A O 1
ATOM 4209 N N . GLY A 1 546 ? 25.303 1.211 17.800 1.00 85.81 546 GLY A N 1
ATOM 4210 C CA . GLY A 1 546 ? 26.758 1.112 17.885 1.00 85.81 546 GLY A CA 1
ATOM 4211 C C . GLY A 1 546 ? 27.394 0.581 16.597 1.00 85.81 546 GLY A C 1
ATOM 4212 O O . GLY A 1 546 ? 28.426 1.090 16.170 1.00 85.81 546 GLY A O 1
ATOM 4213 N N . ILE A 1 547 ? 26.761 -0.396 15.936 1.00 88.44 547 ILE A N 1
ATOM 4214 C CA . ILE A 1 547 ? 27.252 -0.951 14.662 1.00 88.44 547 ILE A CA 1
ATOM 4215 C C . ILE A 1 547 ? 27.140 0.081 13.534 1.00 88.44 547 ILE A C 1
ATOM 4217 O O . ILE A 1 547 ? 28.089 0.253 12.774 1.00 88.44 547 ILE A O 1
ATOM 4221 N N . TYR A 1 548 ? 26.013 0.791 13.442 1.00 89.06 548 TYR A N 1
ATOM 4222 C CA . TYR A 1 548 ? 25.814 1.825 12.424 1.00 89.06 548 TYR A CA 1
ATOM 4223 C C . TYR A 1 548 ? 26.790 2.996 12.599 1.00 89.06 548 TYR A C 1
ATOM 4225 O O . TYR A 1 548 ? 27.395 3.434 11.628 1.00 89.06 548 TYR A O 1
ATOM 4233 N N . LYS A 1 549 ? 27.033 3.445 13.839 1.00 89.31 549 LYS A N 1
ATOM 4234 C CA . LYS A 1 549 ? 28.027 4.492 14.134 1.00 89.31 549 LYS A CA 1
ATOM 4235 C C . LYS A 1 549 ? 29.444 4.087 13.728 1.00 89.31 549 LYS A C 1
ATOM 4237 O O . LYS A 1 549 ? 30.152 4.903 13.150 1.00 89.31 549 LYS A O 1
ATOM 4242 N N . LEU A 1 550 ? 29.844 2.838 13.987 1.00 88.25 550 LEU A N 1
ATOM 4243 C CA . LEU A 1 550 ? 31.135 2.306 13.528 1.00 88.25 550 LEU A CA 1
ATOM 4244 C C . LEU A 1 550 ? 31.217 2.229 11.998 1.00 88.25 550 LEU A C 1
ATOM 4246 O O . LEU A 1 550 ? 32.276 2.471 11.434 1.00 88.25 550 LEU A O 1
ATOM 4250 N N . TYR A 1 551 ? 30.109 1.921 11.323 1.00 89.19 551 TYR A N 1
ATOM 4251 C CA . TYR A 1 551 ? 30.039 1.932 9.863 1.00 89.19 551 TYR A CA 1
ATOM 4252 C C . TYR A 1 551 ? 30.177 3.351 9.281 1.00 89.19 551 TYR A C 1
ATOM 4254 O O . TYR A 1 551 ? 30.928 3.544 8.331 1.00 89.19 551 TYR A O 1
ATOM 4262 N N . CYS A 1 552 ? 29.537 4.360 9.881 1.00 86.56 552 CYS A N 1
ATOM 4263 C CA . CYS A 1 552 ? 29.646 5.758 9.441 1.00 86.56 552 CYS A CA 1
ATOM 4264 C C . CYS A 1 552 ? 31.053 6.361 9.610 1.00 86.56 552 CYS A C 1
ATOM 4266 O O . CYS A 1 552 ? 31.345 7.366 8.970 1.00 86.56 552 CYS A O 1
ATOM 4268 N N . GLN A 1 553 ? 31.911 5.764 10.447 1.00 86.81 553 GLN A N 1
ATOM 4269 C CA . GLN A 1 553 ? 33.313 6.172 10.622 1.00 86.81 553 GLN A CA 1
ATOM 4270 C C . GLN A 1 553 ? 34.222 5.738 9.460 1.00 86.81 553 GLN A C 1
ATOM 4272 O O . GLN A 1 553 ? 35.377 6.151 9.419 1.00 86.81 553 GLN A O 1
ATOM 4277 N N . LEU A 1 554 ? 33.733 4.904 8.536 1.00 84.69 554 LEU A N 1
ATOM 4278 C CA . LEU A 1 554 ? 34.480 4.521 7.339 1.00 84.69 554 LEU A CA 1
ATOM 4279 C C . LEU A 1 554 ? 34.487 5.664 6.303 1.00 84.69 554 LEU A C 1
ATOM 4281 O O . LEU A 1 554 ? 33.480 6.374 6.181 1.00 84.69 554 LEU A O 1
ATOM 4285 N N . PRO A 1 555 ? 35.579 5.821 5.530 1.00 79.81 555 PRO A N 1
ATOM 4286 C CA . PRO A 1 555 ? 35.650 6.793 4.441 1.00 79.81 555 PRO A CA 1
ATOM 4287 C C . PRO A 1 555 ? 34.688 6.431 3.297 1.00 79.81 555 PRO A C 1
ATOM 4289 O O . PRO A 1 555 ? 34.362 5.262 3.084 1.00 79.81 555 PRO A O 1
ATOM 4292 N N . GLU A 1 556 ? 34.211 7.432 2.553 1.00 73.25 556 GLU A N 1
ATOM 4293 C CA . GLU A 1 556 ? 33.397 7.208 1.351 1.00 73.25 556 GLU A CA 1
ATOM 4294 C C . GLU A 1 556 ? 34.291 6.845 0.149 1.00 73.25 556 GLU A C 1
ATOM 4296 O O . GLU A 1 556 ? 35.310 7.511 -0.035 1.00 73.25 556 GLU A O 1
ATOM 4301 N N . PRO A 1 557 ? 33.940 5.833 -0.681 1.00 73.12 557 PRO A N 1
ATOM 4302 C CA . PRO A 1 557 ? 32.729 4.994 -0.652 1.00 73.12 557 PRO A CA 1
ATOM 4303 C C . PRO A 1 557 ? 32.803 3.809 0.344 1.00 73.12 557 PRO A C 1
ATOM 4305 O O . PRO A 1 557 ? 33.492 2.812 0.121 1.00 73.12 557 PRO A O 1
ATOM 4308 N N . ARG A 1 558 ? 31.993 3.860 1.414 1.00 80.44 558 ARG A N 1
ATOM 4309 C CA . ARG A 1 558 ? 32.075 2.955 2.587 1.00 80.44 558 ARG A CA 1
ATOM 4310 C C . ARG A 1 558 ? 31.888 1.472 2.258 1.00 80.44 558 ARG A C 1
ATOM 4312 O O . ARG A 1 558 ? 32.523 0.603 2.855 1.00 80.44 558 ARG A O 1
ATOM 4319 N N . MET A 1 559 ? 31.001 1.167 1.309 1.00 80.94 559 MET A N 1
ATOM 4320 C CA . MET A 1 559 ? 30.680 -0.209 0.905 1.00 80.94 559 MET A CA 1
ATOM 4321 C C . MET A 1 559 ? 31.785 -0.874 0.082 1.00 80.94 559 MET A C 1
ATOM 4323 O O . MET A 1 559 ? 31.769 -2.097 -0.069 1.00 80.94 559 MET A O 1
ATOM 4327 N N . LEU A 1 560 ? 32.751 -0.113 -0.433 1.00 76.75 560 LEU A N 1
ATOM 4328 C CA . LEU A 1 560 ? 33.914 -0.682 -1.106 1.00 76.75 560 LEU A CA 1
ATOM 4329 C C . LEU A 1 560 ? 34.983 -1.124 -0.106 1.00 76.75 560 LEU A C 1
ATOM 4331 O O . LEU A 1 560 ? 35.660 -2.098 -0.385 1.00 76.75 560 LEU A O 1
ATOM 4335 N N . CYS A 1 561 ? 35.053 -0.533 1.093 1.00 76.56 561 CYS A N 1
ATOM 4336 C CA . CYS A 1 561 ? 35.997 -0.930 2.151 1.00 76.56 561 CYS A CA 1
ATOM 4337 C C . CYS A 1 561 ? 35.698 -2.307 2.777 1.00 76.56 561 CYS A C 1
ATOM 4339 O O . CYS A 1 561 ? 36.503 -2.850 3.532 1.00 76.56 561 CYS A O 1
ATOM 4341 N N . LEU A 1 562 ? 34.509 -2.866 2.533 1.00 76.88 562 LEU A N 1
ATOM 4342 C CA . LEU A 1 562 ? 34.064 -4.124 3.124 1.00 76.88 562 LEU A CA 1
ATOM 4343 C C . LEU A 1 562 ? 34.121 -5.260 2.105 1.00 76.88 562 LEU A C 1
ATOM 4345 O O . LEU A 1 562 ? 33.513 -5.189 1.037 1.00 76.88 562 LEU A O 1
ATOM 4349 N N . THR A 1 563 ? 34.731 -6.381 2.495 1.00 78.25 563 THR A N 1
ATOM 4350 C CA . THR A 1 563 ? 34.660 -7.609 1.694 1.00 78.25 563 THR A CA 1
ATOM 4351 C C . THR A 1 563 ? 33.217 -8.103 1.581 1.00 78.25 563 THR A C 1
ATOM 4353 O O . THR A 1 563 ? 32.378 -7.882 2.463 1.00 78.25 563 THR A O 1
ATOM 4356 N N . TRP A 1 564 ? 32.912 -8.847 0.517 1.00 73.56 564 TRP A N 1
ATOM 4357 C CA . TRP A 1 564 ? 31.554 -9.333 0.246 1.00 73.56 564 TRP A CA 1
ATOM 4358 C C . TRP A 1 564 ? 30.930 -10.115 1.422 1.00 73.56 564 TRP A C 1
ATOM 4360 O O . TRP A 1 564 ? 29.729 -9.999 1.685 1.00 73.56 564 TRP A O 1
ATOM 4370 N N . GLN A 1 565 ? 31.740 -10.882 2.164 1.00 79.94 565 GLN A N 1
ATOM 4371 C CA . GLN A 1 565 ? 31.289 -11.638 3.334 1.00 79.94 565 GLN A CA 1
ATOM 4372 C C . GLN A 1 565 ? 30.808 -10.702 4.443 1.00 79.94 565 GLN A C 1
ATOM 4374 O O . GLN A 1 565 ? 29.746 -10.925 5.030 1.00 79.94 565 GLN A O 1
ATOM 4379 N N . TRP A 1 566 ? 31.571 -9.642 4.713 1.00 83.69 566 TRP A N 1
ATOM 4380 C CA . TRP A 1 566 ? 31.247 -8.664 5.743 1.00 83.69 566 TRP A CA 1
ATOM 4381 C C . TRP A 1 566 ? 30.099 -7.749 5.329 1.00 83.69 566 TRP A C 1
ATOM 4383 O O . TRP A 1 566 ? 29.227 -7.512 6.161 1.00 83.69 566 TRP A O 1
ATOM 4393 N N . ARG A 1 567 ? 29.992 -7.367 4.049 1.00 84.94 567 ARG A N 1
ATOM 4394 C CA . ARG A 1 567 ? 28.809 -6.662 3.508 1.00 84.94 567 ARG A CA 1
ATOM 4395 C C . ARG A 1 567 ? 27.530 -7.460 3.721 1.00 84.94 567 ARG A C 1
ATOM 4397 O O . ARG A 1 567 ? 26.554 -6.957 4.274 1.00 84.94 567 ARG A O 1
ATOM 4404 N N . ASN A 1 568 ? 27.551 -8.744 3.364 1.00 83.62 568 ASN A N 1
ATOM 4405 C CA . ASN A 1 568 ? 26.396 -9.621 3.546 1.00 83.62 568 ASN A CA 1
ATOM 4406 C C . ASN A 1 568 ? 26.034 -9.811 5.021 1.00 83.62 568 ASN A C 1
ATOM 4408 O O . ASN A 1 568 ? 24.851 -9.836 5.364 1.00 83.62 568 ASN A O 1
ATOM 4412 N N . ARG A 1 569 ? 27.032 -9.935 5.904 1.00 86.81 569 ARG A N 1
ATOM 4413 C CA . ARG A 1 569 ? 26.810 -10.032 7.353 1.00 86.81 569 ARG A CA 1
ATOM 4414 C C . ARG A 1 569 ? 26.247 -8.731 7.927 1.00 86.81 569 ARG A C 1
ATOM 4416 O O . ARG A 1 569 ? 25.290 -8.806 8.692 1.00 86.81 569 ARG A O 1
ATOM 4423 N N . LEU A 1 570 ? 26.777 -7.575 7.525 1.00 88.81 570 LEU A N 1
ATOM 4424 C CA . LEU A 1 570 ? 26.292 -6.255 7.931 1.00 88.81 570 LEU A CA 1
ATOM 4425 C C . LEU A 1 570 ? 24.827 -6.067 7.523 1.00 88.81 570 LEU A C 1
ATOM 4427 O O . LEU A 1 570 ? 23.976 -5.854 8.385 1.00 88.81 570 LEU A O 1
ATOM 4431 N N . LEU A 1 571 ? 24.508 -6.251 6.238 1.00 86.81 571 LEU A N 1
ATOM 4432 C CA . LEU A 1 571 ? 23.140 -6.128 5.722 1.00 86.81 571 LEU A CA 1
ATOM 4433 C C . LEU A 1 571 ? 22.186 -7.145 6.360 1.00 86.81 571 LEU A C 1
ATOM 4435 O O . LEU A 1 571 ? 21.022 -6.834 6.587 1.00 86.81 571 LEU A O 1
ATOM 4439 N N . LYS A 1 572 ? 22.653 -8.349 6.706 1.00 86.44 572 LYS A N 1
ATOM 4440 C CA . LYS A 1 572 ? 21.835 -9.327 7.438 1.00 86.44 572 LYS A CA 1
ATOM 4441 C C . LYS A 1 572 ? 21.537 -8.869 8.866 1.00 86.44 572 LYS A C 1
ATOM 4443 O O . LYS A 1 572 ? 20.394 -8.967 9.293 1.00 86.44 572 LYS A O 1
ATOM 4448 N N . VAL A 1 573 ? 22.540 -8.375 9.595 1.00 88.56 573 VAL A N 1
ATOM 4449 C CA . VAL A 1 573 ? 22.382 -7.906 10.983 1.00 88.56 573 VAL A CA 1
ATOM 4450 C C . VAL A 1 573 ? 21.473 -6.683 11.053 1.00 88.56 573 VAL A C 1
ATOM 4452 O O . VAL A 1 573 ? 20.558 -6.656 11.878 1.00 88.56 573 VAL A O 1
ATOM 4455 N N . MET A 1 574 ? 21.696 -5.709 10.169 1.00 87.06 574 MET A N 1
ATOM 4456 C CA . MET A 1 574 ? 20.881 -4.495 10.071 1.00 87.06 574 MET A CA 1
ATOM 4457 C C . MET A 1 574 ? 19.477 -4.796 9.520 1.00 87.06 574 MET A C 1
ATOM 4459 O O . MET A 1 574 ? 18.516 -4.143 9.905 1.00 87.06 574 MET A O 1
ATOM 4463 N N . GLY A 1 575 ? 19.344 -5.838 8.690 1.00 84.19 575 GLY A N 1
ATOM 4464 C CA . GLY A 1 575 ? 18.084 -6.330 8.124 1.00 84.19 575 GLY A CA 1
ATOM 4465 C C . GLY A 1 575 ? 17.158 -7.056 9.107 1.00 84.19 575 GLY A C 1
ATOM 4466 O O . GLY A 1 575 ? 15.970 -7.237 8.831 1.00 84.19 575 GLY A O 1
ATOM 4467 N N . THR A 1 576 ? 17.676 -7.492 10.261 1.00 83.56 576 THR A N 1
ATOM 4468 C CA . THR A 1 576 ? 16.918 -8.279 11.248 1.00 83.56 576 THR A CA 1
ATOM 4469 C C . THR A 1 576 ? 16.888 -7.634 12.638 1.00 83.56 576 THR A C 1
ATOM 4471 O O . THR A 1 576 ? 17.385 -8.236 13.598 1.00 83.56 576 THR A O 1
ATOM 4474 N N . PRO A 1 577 ? 16.304 -6.432 12.796 1.00 83.94 577 PRO A N 1
ATOM 4475 C CA . PRO A 1 577 ? 16.116 -5.834 14.112 1.00 83.94 577 PRO A CA 1
ATOM 4476 C C . PRO A 1 577 ? 15.045 -6.584 14.928 1.00 83.94 577 PRO A C 1
ATOM 4478 O O . PRO A 1 577 ? 14.321 -7.443 14.411 1.00 83.94 577 PRO A O 1
ATOM 4481 N N . GLN A 1 578 ? 14.968 -6.280 16.228 1.00 73.19 578 GLN A N 1
ATOM 4482 C CA . GLN A 1 578 ? 13.949 -6.835 17.130 1.00 73.19 578 GLN A CA 1
ATOM 4483 C C . GLN A 1 578 ? 12.572 -6.213 16.863 1.00 73.19 578 GLN A C 1
ATOM 4485 O O . GLN A 1 578 ? 11.584 -6.929 16.740 1.00 73.19 578 GLN A O 1
ATOM 4490 N N . LYS A 1 579 ? 12.520 -4.891 16.700 1.00 73.62 579 LYS A N 1
ATOM 4491 C CA . LYS A 1 579 ? 11.360 -4.155 16.191 1.00 73.62 579 LYS A CA 1
ATOM 4492 C C . LYS A 1 579 ? 11.787 -3.383 14.947 1.00 73.62 579 LYS A C 1
ATOM 4494 O O . LYS A 1 579 ? 12.932 -2.943 14.864 1.00 73.62 579 LYS A O 1
ATOM 4499 N N . ARG A 1 580 ? 10.912 -3.326 13.943 1.00 80.56 580 ARG A N 1
ATOM 4500 C CA . ARG A 1 580 ? 11.144 -2.533 12.732 1.00 80.56 580 ARG A CA 1
ATOM 4501 C C . ARG A 1 580 ? 10.585 -1.151 13.011 1.00 80.56 580 ARG A C 1
ATOM 4503 O O . ARG A 1 580 ? 9.407 -0.918 12.805 1.00 80.56 580 ARG A O 1
ATOM 4510 N N . ASP A 1 581 ? 11.438 -0.286 13.527 1.00 77.44 581 ASP A N 1
ATOM 4511 C CA . ASP A 1 581 ? 11.088 1.101 13.809 1.00 77.44 581 ASP A CA 1
ATOM 4512 C C . ASP A 1 581 ? 11.599 1.994 12.672 1.00 77.44 581 ASP A C 1
ATOM 4514 O O . ASP A 1 581 ? 12.529 1.613 11.947 1.00 77.44 581 ASP A O 1
ATOM 4518 N N . MET A 1 582 ? 11.043 3.200 12.543 1.00 78.69 582 MET A N 1
ATOM 4519 C CA . MET A 1 582 ? 11.447 4.179 11.523 1.00 78.69 582 MET A CA 1
ATOM 4520 C C . MET A 1 582 ? 12.967 4.418 11.510 1.00 78.69 582 MET A C 1
ATOM 4522 O O . MET A 1 582 ? 13.580 4.435 10.449 1.00 78.69 582 MET A O 1
ATOM 4526 N N . ASP A 1 583 ? 13.597 4.511 12.684 1.00 79.31 583 ASP A N 1
ATOM 4527 C CA . ASP A 1 583 ? 15.050 4.685 12.809 1.00 79.31 583 ASP A CA 1
ATOM 4528 C C . ASP A 1 583 ? 15.834 3.497 12.217 1.00 79.31 583 ASP A C 1
ATOM 4530 O O . ASP A 1 583 ? 16.775 3.673 11.444 1.00 79.31 583 ASP A O 1
ATOM 4534 N N . THR A 1 584 ? 15.405 2.261 12.496 1.00 85.44 584 THR A N 1
ATOM 4535 C CA . THR A 1 584 ? 16.045 1.060 11.928 1.00 85.44 584 THR A CA 1
ATOM 4536 C C . THR A 1 584 ? 15.843 0.946 10.417 1.00 85.44 584 THR A C 1
ATOM 4538 O O . THR A 1 584 ? 16.755 0.511 9.713 1.00 85.44 584 THR A O 1
ATOM 4541 N N . MET A 1 585 ? 14.679 1.379 9.921 1.00 85.94 585 MET A N 1
ATOM 4542 C CA . MET A 1 585 ? 14.370 1.455 8.497 1.00 85.94 585 MET A CA 1
ATOM 4543 C C . MET A 1 585 ? 15.297 2.446 7.787 1.00 85.94 585 MET A C 1
ATOM 4545 O O . MET A 1 585 ? 15.924 2.083 6.794 1.00 85.94 585 MET A O 1
ATOM 4549 N N . LEU A 1 586 ? 15.407 3.675 8.300 1.00 84.19 586 LEU A N 1
ATOM 4550 C CA . LEU A 1 586 ? 16.227 4.728 7.697 1.00 84.19 586 LEU A CA 1
ATOM 4551 C C . LEU A 1 586 ? 17.700 4.317 7.627 1.00 84.19 586 LEU A C 1
ATOM 4553 O O . LEU A 1 586 ? 18.326 4.460 6.579 1.00 84.19 586 LEU A O 1
ATOM 4557 N N . ARG A 1 587 ? 18.229 3.706 8.694 1.00 86.94 587 ARG A N 1
ATOM 4558 C CA . ARG A 1 587 ? 19.590 3.144 8.692 1.00 86.94 587 ARG A CA 1
ATOM 4559 C C . ARG A 1 587 ? 19.756 2.064 7.625 1.00 86.94 587 ARG A C 1
ATOM 4561 O O . ARG A 1 587 ? 20.765 2.046 6.929 1.00 86.94 587 ARG A O 1
ATOM 4568 N N . TYR A 1 588 ? 18.785 1.159 7.481 1.00 89.31 588 TYR A N 1
ATOM 4569 C CA . TYR A 1 588 ? 18.859 0.106 6.468 1.00 89.31 588 TYR A CA 1
ATOM 4570 C C . TYR A 1 588 ? 18.811 0.667 5.041 1.00 89.31 588 TYR A C 1
ATOM 4572 O O . TYR A 1 588 ? 19.590 0.234 4.193 1.00 89.31 588 TYR A O 1
ATOM 4580 N N . PHE A 1 589 ? 17.951 1.655 4.779 1.00 84.69 589 PHE A N 1
ATOM 4581 C CA . PHE A 1 589 ? 17.885 2.319 3.476 1.00 84.69 589 PHE A CA 1
ATOM 4582 C C . PHE A 1 589 ? 19.137 3.138 3.162 1.00 84.69 589 PHE A C 1
ATOM 4584 O O . PHE A 1 589 ? 19.561 3.128 2.011 1.00 84.69 589 PHE A O 1
ATOM 4591 N N . ALA A 1 590 ? 19.776 3.754 4.160 1.00 82.00 590 ALA A N 1
ATOM 4592 C CA . ALA A 1 590 ? 21.083 4.386 3.983 1.00 82.00 590 ALA A CA 1
ATOM 4593 C C . ALA A 1 590 ? 22.143 3.364 3.534 1.00 82.00 590 ALA A C 1
ATOM 4595 O O . ALA A 1 590 ? 22.855 3.599 2.565 1.00 82.00 590 ALA A O 1
ATOM 4596 N N . LEU A 1 591 ? 22.176 2.175 4.152 1.00 84.81 591 LEU A N 1
ATOM 4597 C CA . LEU A 1 591 ? 23.056 1.085 3.709 1.00 84.81 591 LEU A CA 1
ATOM 4598 C C . LEU A 1 591 ? 22.727 0.620 2.282 1.00 84.81 591 LEU A C 1
ATOM 4600 O O . LEU A 1 591 ? 23.634 0.353 1.503 1.00 84.81 591 LEU A O 1
ATOM 4604 N N . VAL A 1 592 ? 21.446 0.502 1.928 1.00 81.88 592 VAL A N 1
ATOM 4605 C CA . VAL A 1 592 ? 21.019 0.144 0.564 1.00 81.88 592 VAL A CA 1
ATOM 4606 C C . VAL A 1 592 ? 21.452 1.206 -0.451 1.00 81.88 592 VAL A C 1
ATOM 4608 O O . VAL A 1 592 ? 21.938 0.847 -1.522 1.00 81.88 592 VAL A O 1
ATOM 4611 N N . ALA A 1 593 ? 21.312 2.490 -0.118 1.00 75.12 593 ALA A N 1
ATOM 4612 C CA . ALA A 1 593 ? 21.767 3.593 -0.955 1.00 75.12 593 ALA A CA 1
ATOM 4613 C C . ALA A 1 593 ? 23.290 3.564 -1.135 1.00 75.12 593 ALA A C 1
ATOM 4615 O O . ALA A 1 593 ? 23.757 3.641 -2.264 1.00 75.12 593 ALA A O 1
ATOM 4616 N N . ASP A 1 594 ? 24.059 3.334 -0.066 1.00 75.75 594 ASP A N 1
ATOM 4617 C CA . ASP A 1 594 ? 25.520 3.200 -0.145 1.00 75.75 594 ASP A CA 1
ATOM 4618 C C . ASP A 1 594 ? 25.954 2.018 -1.027 1.00 75.75 594 ASP A C 1
ATOM 4620 O O . ASP A 1 594 ? 26.942 2.116 -1.753 1.00 75.75 594 ASP A O 1
ATOM 4624 N N . VAL A 1 595 ? 25.222 0.895 -0.992 1.00 77.56 595 VAL A N 1
ATOM 4625 C CA . VAL A 1 595 ? 25.478 -0.261 -1.874 1.00 77.56 595 VAL A CA 1
ATOM 4626 C C . VAL A 1 595 ? 25.253 0.132 -3.335 1.00 77.56 595 VAL A C 1
ATOM 4628 O O . VAL A 1 595 ? 26.109 -0.141 -4.173 1.00 77.56 595 VAL A O 1
ATOM 4631 N N . LYS A 1 596 ? 24.142 0.816 -3.632 1.00 73.81 596 LYS A N 1
ATOM 4632 C CA . LYS A 1 596 ? 23.813 1.275 -4.990 1.00 73.81 596 LYS A CA 1
ATOM 4633 C C . LYS A 1 596 ? 24.795 2.336 -5.497 1.00 73.81 596 LYS A C 1
ATOM 4635 O O . LYS A 1 596 ? 25.278 2.216 -6.616 1.00 73.81 596 LYS A O 1
ATOM 4640 N N . ASN A 1 597 ? 25.148 3.315 -4.663 1.00 69.38 597 ASN A N 1
ATOM 4641 C CA . ASN A 1 597 ? 26.121 4.365 -4.982 1.00 69.38 597 ASN A CA 1
ATOM 4642 C C . ASN A 1 597 ? 27.519 3.792 -5.253 1.00 69.38 597 ASN A C 1
ATOM 4644 O O . ASN A 1 597 ? 28.259 4.330 -6.068 1.00 69.38 597 ASN A O 1
ATOM 4648 N N . ALA A 1 598 ? 27.870 2.676 -4.607 1.00 66.94 598 ALA A N 1
ATOM 4649 C CA . ALA A 1 598 ? 29.101 1.938 -4.874 1.00 66.94 598 ALA A CA 1
ATOM 4650 C C . ALA A 1 598 ? 29.036 1.052 -6.140 1.00 66.94 598 ALA A C 1
ATOM 4652 O O . ALA A 1 598 ? 29.981 0.309 -6.401 1.00 66.94 598 ALA A O 1
ATOM 4653 N N . GLY A 1 599 ? 27.933 1.080 -6.900 1.00 64.56 599 GLY A N 1
ATOM 4654 C CA . GLY A 1 599 ? 27.732 0.257 -8.098 1.00 64.56 599 GLY A CA 1
ATOM 4655 C C . GLY A 1 599 ? 27.518 -1.232 -7.806 1.00 64.56 599 GLY A C 1
ATOM 4656 O O . GLY A 1 599 ? 27.703 -2.071 -8.683 1.00 64.56 599 GLY A O 1
ATOM 4657 N N . LEU A 1 600 ? 27.164 -1.587 -6.568 1.00 71.81 600 LEU A N 1
ATOM 4658 C CA . LEU A 1 600 ? 27.011 -2.972 -6.132 1.00 71.81 600 LEU A CA 1
ATOM 4659 C C . LEU A 1 600 ? 25.546 -3.416 -6.205 1.00 71.81 600 LEU A C 1
ATOM 4661 O O . LEU A 1 600 ? 24.617 -2.651 -5.947 1.00 71.81 600 LEU A O 1
ATOM 4665 N N . THR A 1 601 ? 25.331 -4.701 -6.474 1.00 75.12 601 THR A N 1
ATOM 4666 C CA . THR A 1 601 ? 23.990 -5.293 -6.550 1.00 75.12 601 THR A CA 1
ATOM 4667 C C . THR A 1 601 ? 23.543 -5.886 -5.216 1.00 75.12 601 THR A C 1
ATOM 4669 O O . THR A 1 601 ? 24.313 -6.567 -4.530 1.00 75.12 601 THR A O 1
ATOM 4672 N N . LEU A 1 602 ? 22.263 -5.720 -4.883 1.00 78.50 602 LEU A N 1
ATOM 4673 C CA . LEU A 1 602 ? 21.640 -6.369 -3.729 1.00 78.50 602 LEU A CA 1
ATOM 4674 C C . LEU A 1 602 ? 21.179 -7.796 -4.055 1.00 78.50 602 LEU A C 1
ATOM 4676 O O . LEU A 1 602 ? 20.621 -8.075 -5.114 1.00 78.50 602 LEU A O 1
ATOM 4680 N N . ARG A 1 603 ? 21.333 -8.709 -3.092 1.00 81.19 603 ARG A N 1
ATOM 4681 C CA . ARG A 1 603 ? 20.760 -10.065 -3.154 1.00 81.19 603 ARG A CA 1
ATOM 4682 C C . ARG A 1 603 ? 19.255 -10.042 -2.900 1.00 81.19 603 ARG A C 1
ATOM 4684 O O . ARG A 1 603 ? 18.767 -9.220 -2.128 1.00 81.19 603 ARG A O 1
ATOM 4691 N N . ARG A 1 604 ? 18.542 -11.062 -3.394 1.00 83.50 604 ARG A N 1
ATOM 4692 C CA . ARG A 1 604 ? 17.102 -11.274 -3.129 1.00 83.50 604 ARG A CA 1
ATOM 4693 C C . ARG A 1 604 ? 16.730 -11.135 -1.648 1.00 83.50 604 ARG A C 1
ATOM 4695 O O . ARG A 1 604 ? 15.770 -10.459 -1.309 1.00 83.50 604 ARG A O 1
ATOM 4702 N N . SER A 1 605 ? 17.517 -11.713 -0.736 1.00 83.44 605 SER A N 1
ATOM 4703 C CA . SER A 1 605 ? 17.249 -11.599 0.706 1.00 83.44 605 SER A CA 1
ATOM 4704 C C . SER A 1 605 ? 17.361 -10.165 1.239 1.00 83.44 605 SER A C 1
ATOM 4706 O O . SER A 1 605 ? 16.670 -9.819 2.188 1.00 83.44 605 SER A O 1
ATOM 4708 N N . GLN A 1 606 ? 18.243 -9.347 0.659 1.00 87.94 606 GLN A N 1
ATOM 4709 C CA . GLN A 1 606 ? 18.446 -7.946 1.044 1.00 87.94 606 GLN A CA 1
ATOM 4710 C C . GLN A 1 606 ? 17.322 -7.068 0.490 1.00 87.94 606 GLN A C 1
ATOM 4712 O O . GLN A 1 606 ? 16.766 -6.259 1.227 1.00 87.94 606 GLN A O 1
ATOM 4717 N N . TRP A 1 607 ? 16.894 -7.322 -0.750 1.00 85.88 607 TRP A N 1
ATOM 4718 C CA . TRP A 1 607 ? 15.665 -6.743 -1.297 1.00 85.88 607 TRP A CA 1
ATOM 4719 C C . TRP A 1 607 ? 14.441 -7.082 -0.445 1.00 85.88 607 TRP A C 1
ATOM 4721 O O . TRP A 1 607 ? 13.669 -6.193 -0.100 1.00 85.88 607 TRP A O 1
ATOM 4731 N N . ASN A 1 608 ? 14.311 -8.332 0.004 1.00 89.69 608 ASN A N 1
ATOM 4732 C CA . ASN A 1 608 ? 13.223 -8.736 0.895 1.00 89.69 608 ASN A CA 1
ATOM 4733 C C . ASN A 1 608 ? 13.279 -8.028 2.260 1.00 89.69 608 ASN A C 1
ATOM 4735 O O . ASN A 1 608 ? 12.231 -7.745 2.838 1.00 89.69 608 ASN A O 1
ATOM 4739 N N . PHE A 1 609 ? 14.469 -7.703 2.783 1.00 89.12 609 PHE A N 1
ATOM 4740 C CA . PHE A 1 609 ? 14.579 -6.857 3.976 1.00 89.12 609 PHE A CA 1
ATOM 4741 C C . PHE A 1 609 ? 14.142 -5.419 3.691 1.00 89.12 609 PHE A C 1
ATOM 4743 O O . PHE A 1 609 ? 13.376 -4.877 4.483 1.00 89.12 609 PHE A O 1
ATOM 4750 N N . ALA A 1 610 ? 14.558 -4.828 2.565 1.00 87.12 610 ALA A N 1
ATOM 4751 C CA . ALA A 1 610 ? 14.129 -3.488 2.156 1.00 87.12 610 ALA A CA 1
ATOM 4752 C C . ALA A 1 610 ? 12.601 -3.410 1.993 1.00 87.12 610 ALA A C 1
ATOM 4754 O O . ALA A 1 610 ? 11.965 -2.519 2.551 1.00 87.12 610 ALA A O 1
ATOM 4755 N N . LEU A 1 611 ? 12.003 -4.405 1.329 1.00 88.12 611 LEU A N 1
ATOM 4756 C CA . LEU A 1 611 ? 10.552 -4.563 1.207 1.00 88.12 611 LEU A CA 1
ATOM 4757 C C . LEU A 1 611 ? 9.878 -4.682 2.572 1.00 88.12 611 LEU A C 1
ATOM 4759 O O . LEU A 1 611 ? 8.900 -3.987 2.837 1.00 88.12 611 LEU A O 1
ATOM 4763 N N . ALA A 1 612 ? 10.407 -5.525 3.464 1.00 87.06 612 ALA A N 1
ATOM 4764 C CA . ALA A 1 612 ? 9.872 -5.688 4.814 1.00 87.06 612 ALA A CA 1
ATOM 4765 C C . ALA A 1 612 ? 9.960 -4.397 5.647 1.00 87.06 612 ALA A C 1
ATOM 4767 O O . ALA A 1 612 ? 9.112 -4.169 6.506 1.00 87.06 612 ALA A O 1
ATOM 4768 N N . PHE A 1 613 ? 10.977 -3.564 5.424 1.00 85.56 613 PHE A N 1
ATOM 4769 C CA . PHE A 1 613 ? 11.099 -2.269 6.086 1.00 85.56 613 PHE A CA 1
ATOM 4770 C C . PHE A 1 613 ? 10.131 -1.240 5.525 1.00 85.56 613 PHE A C 1
ATOM 4772 O O . PHE A 1 613 ? 9.451 -0.611 6.321 1.00 85.56 613 PHE A O 1
ATOM 4779 N N . ALA A 1 614 ? 10.000 -1.126 4.201 1.00 83.81 614 ALA A N 1
ATOM 4780 C CA . ALA A 1 614 ? 9.025 -0.225 3.583 1.00 83.81 614 ALA A CA 1
ATOM 4781 C C . ALA A 1 614 ? 7.576 -0.550 3.967 1.00 83.81 614 ALA A C 1
ATOM 4783 O O . ALA A 1 614 ? 6.730 0.333 3.971 1.00 83.81 614 ALA A O 1
ATOM 4784 N N . SER A 1 615 ? 7.304 -1.812 4.301 1.00 81.88 615 SER A N 1
ATOM 4785 C CA . SER A 1 615 ? 5.961 -2.296 4.613 1.00 81.88 615 SER A CA 1
ATOM 4786 C C . SER A 1 615 ? 5.594 -2.340 6.093 1.00 81.88 615 SER A C 1
ATOM 4788 O O . SER A 1 615 ? 4.416 -2.246 6.423 1.00 81.88 615 SER A O 1
ATOM 4790 N N . LYS A 1 616 ? 6.562 -2.587 6.987 1.00 77.38 616 LYS A N 1
ATOM 4791 C CA . LYS A 1 616 ? 6.298 -2.960 8.394 1.00 77.38 616 LYS A CA 1
ATOM 4792 C C . LYS A 1 616 ? 6.996 -2.052 9.407 1.00 77.38 616 LYS A C 1
ATOM 4794 O O . LYS A 1 616 ? 7.243 -2.504 10.524 1.00 77.38 616 LYS A O 1
ATOM 4799 N N . TYR A 1 617 ? 7.382 -0.832 9.022 1.00 74.00 617 TYR A N 1
ATOM 4800 C CA . TYR A 1 617 ? 7.959 0.142 9.962 1.00 74.00 617 TYR A CA 1
ATOM 4801 C C . TYR A 1 617 ? 6.898 0.875 10.796 1.00 74.00 617 TYR A C 1
ATOM 4803 O O . TYR A 1 617 ? 7.197 1.379 11.878 1.00 74.00 617 TYR A O 1
ATOM 4811 N N . THR A 1 618 ? 5.664 0.938 10.296 1.00 67.94 618 THR A N 1
ATOM 4812 C CA . THR A 1 618 ? 4.489 1.427 11.016 1.00 67.94 618 THR A CA 1
ATOM 4813 C C . THR A 1 618 ? 3.660 0.257 11.535 1.00 67.94 618 THR A C 1
ATOM 4815 O O . THR A 1 618 ? 3.713 -0.857 11.011 1.00 67.94 618 THR A O 1
ATOM 4818 N N . ALA A 1 619 ? 2.876 0.506 12.587 1.00 60.19 619 ALA A N 1
ATOM 4819 C CA . ALA A 1 619 ? 1.919 -0.480 13.090 1.00 60.19 619 ALA A CA 1
ATOM 4820 C C . ALA A 1 619 ? 0.799 -0.763 12.067 1.00 60.19 619 ALA A C 1
ATOM 4822 O O . ALA A 1 619 ? 0.335 -1.890 11.947 1.00 60.19 619 ALA A O 1
ATOM 4823 N N . ARG A 1 620 ? 0.397 0.246 11.280 1.00 64.19 620 ARG A N 1
ATOM 4824 C CA . ARG A 1 620 ? -0.644 0.134 10.250 1.00 64.19 620 ARG A CA 1
ATOM 4825 C C . ARG A 1 620 ? -0.035 0.329 8.868 1.00 64.19 620 ARG A C 1
ATOM 4827 O O . ARG A 1 620 ? 0.435 1.420 8.580 1.00 64.19 620 ARG A O 1
ATOM 4834 N N . ALA A 1 621 ? -0.154 -0.677 8.005 1.00 74.31 621 ALA A N 1
ATOM 4835 C CA . ALA A 1 621 ? 0.114 -0.492 6.584 1.00 74.31 621 ALA A CA 1
ATOM 4836 C C . ALA A 1 621 ? -1.004 0.361 5.967 1.00 74.31 621 ALA A C 1
ATOM 4838 O O . ALA A 1 621 ? -2.182 0.001 6.035 1.00 74.31 621 ALA A O 1
ATOM 4839 N N . THR A 1 622 ? -0.641 1.505 5.402 1.00 79.62 622 THR A N 1
ATOM 4840 C CA . THR A 1 622 ? -1.527 2.362 4.616 1.00 79.62 622 THR A CA 1
ATOM 4841 C C . THR A 1 622 ? -1.224 2.198 3.126 1.00 79.62 622 THR A C 1
ATOM 4843 O O . THR A 1 622 ? -0.385 1.387 2.718 1.00 79.62 622 THR A O 1
ATOM 4846 N N . THR A 1 623 ? -1.920 2.962 2.287 1.00 81.44 623 THR A N 1
ATOM 4847 C CA . THR A 1 623 ? -1.641 3.028 0.849 1.00 81.44 623 THR A CA 1
ATOM 4848 C C . THR A 1 623 ? -0.211 3.488 0.555 1.00 81.44 623 THR A C 1
ATOM 4850 O O . THR A 1 623 ? 0.371 3.023 -0.418 1.00 81.44 623 THR A O 1
ATOM 4853 N N . GLU A 1 624 ? 0.397 4.313 1.414 1.00 81.44 624 GLU A N 1
ATOM 4854 C CA . GLU A 1 624 ? 1.767 4.810 1.222 1.00 81.44 624 GLU A CA 1
ATOM 4855 C C . GLU A 1 624 ? 2.821 3.707 1.400 1.00 81.44 624 GLU A C 1
ATOM 4857 O O . GLU A 1 624 ? 3.730 3.564 0.573 1.00 81.44 624 GLU A O 1
ATOM 4862 N N . GLU A 1 625 ? 2.700 2.883 2.449 1.00 81.50 625 GLU A N 1
ATOM 4863 C CA . GLU A 1 625 ? 3.590 1.735 2.658 1.00 81.50 625 GLU A CA 1
ATOM 4864 C C . GLU A 1 625 ? 3.409 0.678 1.563 1.00 81.50 625 GLU A C 1
ATOM 4866 O O . GLU A 1 625 ? 4.387 0.073 1.115 1.00 81.50 625 GLU A O 1
ATOM 4871 N N . MET A 1 626 ? 2.175 0.493 1.083 1.00 86.06 626 MET A N 1
ATOM 4872 C CA . MET A 1 626 ? 1.869 -0.373 -0.057 1.00 86.06 626 MET A CA 1
ATOM 4873 C C . MET A 1 626 ? 2.543 0.117 -1.342 1.00 86.06 626 MET A C 1
ATOM 4875 O O . MET A 1 626 ? 3.253 -0.652 -1.989 1.00 86.06 626 MET A O 1
ATOM 4879 N N . GLU A 1 627 ? 2.382 1.390 -1.702 1.00 84.25 627 GLU A N 1
ATOM 4880 C CA . GLU A 1 627 ? 3.023 1.979 -2.883 1.00 84.25 627 GLU A CA 1
ATOM 4881 C C . GLU A 1 627 ? 4.552 1.945 -2.784 1.00 84.25 627 GLU A C 1
ATOM 4883 O O . GLU A 1 627 ? 5.238 1.630 -3.759 1.00 84.25 627 GLU A O 1
ATOM 4888 N N . SER A 1 628 ? 5.096 2.194 -1.591 1.00 84.31 628 SER A N 1
ATOM 4889 C CA . SER A 1 628 ? 6.535 2.102 -1.331 1.00 84.31 628 SER A CA 1
ATOM 4890 C C . SER A 1 628 ? 7.058 0.676 -1.512 1.00 84.31 628 SER A C 1
ATOM 4892 O O . SER A 1 628 ? 8.101 0.484 -2.143 1.00 84.31 628 SER A O 1
ATOM 4894 N N . ALA A 1 629 ? 6.329 -0.332 -1.020 1.00 87.44 629 ALA A N 1
ATOM 4895 C CA . ALA A 1 629 ? 6.672 -1.737 -1.227 1.00 87.44 629 ALA A CA 1
ATOM 4896 C C . ALA A 1 629 ? 6.593 -2.130 -2.714 1.00 87.44 629 ALA A C 1
ATOM 4898 O O . ALA A 1 629 ? 7.514 -2.768 -3.224 1.00 87.44 629 ALA A O 1
ATOM 4899 N N . LEU A 1 630 ? 5.562 -1.687 -3.441 1.00 86.56 630 LEU A N 1
ATOM 4900 C CA . LEU A 1 630 ? 5.439 -1.925 -4.885 1.00 86.56 630 LEU A CA 1
ATOM 4901 C C . LEU A 1 630 ? 6.558 -1.253 -5.686 1.00 86.56 630 LEU A C 1
ATOM 4903 O O . LEU A 1 630 ? 7.065 -1.844 -6.637 1.00 86.56 630 LEU A O 1
ATOM 4907 N N . ARG A 1 631 ? 6.983 -0.044 -5.298 1.00 84.69 631 ARG A N 1
ATOM 4908 C CA . ARG A 1 631 ? 8.112 0.652 -5.931 1.00 84.69 631 ARG A CA 1
ATOM 4909 C C . ARG A 1 631 ? 9.411 -0.134 -5.765 1.00 84.69 631 ARG A C 1
ATOM 4911 O O . ARG A 1 631 ? 10.116 -0.327 -6.748 1.00 84.69 631 ARG A O 1
ATOM 4918 N N . ILE A 1 632 ? 9.697 -0.624 -4.556 1.00 85.06 632 ILE A N 1
ATOM 4919 C CA . ILE A 1 632 ? 10.893 -1.442 -4.293 1.00 85.06 632 ILE A CA 1
ATOM 4920 C C . ILE A 1 632 ? 10.816 -2.777 -5.039 1.00 85.06 632 ILE A C 1
ATOM 4922 O O . ILE A 1 632 ? 11.826 -3.236 -5.559 1.00 85.06 632 ILE A O 1
ATOM 4926 N N . TRP A 1 633 ? 9.637 -3.398 -5.133 1.00 88.56 633 TRP A N 1
ATOM 4927 C CA . TRP A 1 633 ? 9.466 -4.630 -5.908 1.00 88.56 633 TRP A CA 1
ATOM 4928 C C . TRP A 1 633 ? 9.669 -4.395 -7.411 1.00 88.56 633 TRP A C 1
ATOM 4930 O O . TRP A 1 633 ? 10.370 -5.165 -8.065 1.00 88.56 633 TRP A O 1
ATOM 4940 N N . LYS A 1 634 ? 9.138 -3.289 -7.947 1.00 84.88 634 LYS A N 1
ATOM 4941 C CA . LYS A 1 634 ? 9.363 -2.880 -9.338 1.00 84.88 634 LYS A CA 1
ATOM 4942 C C . LYS A 1 634 ? 10.845 -2.632 -9.615 1.00 84.88 634 LYS A C 1
ATOM 4944 O O . LYS A 1 634 ? 11.334 -3.078 -10.645 1.00 84.88 634 LYS A O 1
ATOM 4949 N N . GLU A 1 635 ? 11.547 -1.956 -8.711 1.00 81.38 635 GLU A N 1
ATOM 4950 C CA . GLU A 1 635 ? 12.993 -1.740 -8.811 1.00 81.38 635 GLU A CA 1
ATOM 4951 C C . GLU A 1 635 ? 13.762 -3.075 -8.776 1.00 81.38 635 GLU A C 1
ATOM 4953 O O . GLU A 1 635 ? 14.617 -3.340 -9.620 1.00 81.38 635 GLU A O 1
ATOM 4958 N N . MET A 1 636 ? 13.396 -3.958 -7.846 1.00 83.50 636 MET A N 1
ATOM 4959 C CA . MET A 1 636 ? 13.982 -5.288 -7.688 1.00 83.50 636 MET A CA 1
ATOM 4960 C C . MET A 1 636 ? 13.848 -6.145 -8.963 1.00 83.50 636 MET A C 1
ATOM 4962 O O . MET A 1 636 ? 14.840 -6.737 -9.388 1.00 83.50 636 MET A O 1
ATOM 4966 N N . GLU A 1 637 ? 12.664 -6.208 -9.585 1.00 83.44 637 GLU A N 1
ATOM 4967 C CA . GLU A 1 637 ? 12.441 -7.040 -10.781 1.00 83.44 637 GLU A CA 1
ATOM 4968 C C . GLU A 1 637 ? 12.849 -6.348 -12.092 1.00 83.44 637 GLU A C 1
ATOM 4970 O O . GLU A 1 637 ? 13.443 -6.998 -12.948 1.00 83.44 637 GLU A O 1
ATOM 4975 N N . LYS A 1 638 ? 12.569 -5.048 -12.275 1.00 78.06 638 LYS A N 1
ATOM 4976 C CA . LYS A 1 638 ? 12.821 -4.357 -13.556 1.00 78.06 638 LYS A CA 1
ATOM 4977 C C . LYS A 1 638 ? 14.236 -3.814 -13.692 1.00 78.06 638 LYS A C 1
ATOM 4979 O O . LYS A 1 638 ? 14.817 -3.929 -14.766 1.00 78.06 638 LYS A O 1
ATOM 4984 N N . GLU A 1 639 ? 14.779 -3.207 -12.644 1.00 72.81 639 GLU A N 1
ATOM 4985 C CA . GLU A 1 639 ? 16.086 -2.542 -12.718 1.00 72.81 639 GLU A CA 1
ATOM 4986 C C . GLU A 1 639 ? 17.198 -3.511 -12.324 1.00 72.81 639 GLU A C 1
ATOM 4988 O O . GLU A 1 639 ? 18.164 -3.683 -13.061 1.00 72.81 639 GLU A O 1
ATOM 4993 N N . ALA A 1 640 ? 17.029 -4.212 -11.199 1.00 69.56 640 ALA A N 1
ATOM 4994 C CA . ALA A 1 640 ? 18.034 -5.146 -10.698 1.00 69.56 640 ALA A CA 1
ATOM 4995 C C . ALA A 1 640 ? 17.925 -6.564 -11.289 1.00 69.56 640 ALA A C 1
ATOM 4997 O O . ALA A 1 640 ? 18.808 -7.382 -11.034 1.00 69.56 640 ALA A O 1
ATOM 4998 N N . GLN A 1 641 ? 16.863 -6.870 -12.049 1.00 75.88 641 GLN A N 1
ATOM 4999 C CA . GLN A 1 641 ? 16.621 -8.190 -12.659 1.00 75.88 641 GLN A CA 1
ATOM 5000 C C . GLN A 1 641 ? 16.640 -9.350 -11.639 1.00 75.88 641 GLN A C 1
ATOM 5002 O O . GLN A 1 641 ? 16.976 -10.494 -11.954 1.00 75.88 641 GLN A O 1
ATOM 5007 N N . VAL A 1 642 ? 16.269 -9.073 -10.382 1.00 76.19 642 VAL A N 1
ATOM 5008 C CA . VAL A 1 642 ? 16.188 -10.069 -9.308 1.00 76.19 642 VAL A CA 1
ATOM 5009 C C . VAL A 1 642 ? 14.730 -10.466 -9.111 1.00 76.19 642 VAL A C 1
ATOM 5011 O O . VAL A 1 642 ? 13.962 -9.743 -8.493 1.00 76.19 642 VAL A O 1
ATOM 5014 N N . MET A 1 643 ? 14.348 -11.657 -9.567 1.00 78.88 643 MET A N 1
ATOM 5015 C CA . MET A 1 643 ? 12.963 -12.127 -9.426 1.00 78.88 643 MET A CA 1
ATOM 5016 C C . MET A 1 643 ? 12.548 -12.325 -7.960 1.00 78.88 643 MET A C 1
ATOM 5018 O O . MET A 1 643 ? 13.319 -12.881 -7.158 1.00 78.88 643 MET A O 1
ATOM 5022 N N . GLY A 1 644 ? 11.320 -11.907 -7.630 1.00 80.44 644 GLY A N 1
ATOM 5023 C CA . GLY A 1 644 ? 10.685 -12.143 -6.333 1.00 80.44 644 GLY A CA 1
ATOM 5024 C C . GLY A 1 644 ? 10.444 -13.629 -6.053 1.00 80.44 644 GLY A C 1
ATOM 5025 O O . GLY A 1 644 ? 10.245 -14.422 -6.972 1.00 80.44 644 GLY A O 1
ATOM 5026 N N . ASN A 1 645 ? 10.478 -14.016 -4.777 1.00 83.25 645 ASN A N 1
ATOM 5027 C CA . ASN A 1 645 ? 10.157 -15.374 -4.320 1.00 83.25 645 ASN A CA 1
ATOM 5028 C C . ASN A 1 645 ? 8.936 -15.389 -3.389 1.00 83.25 645 ASN A C 1
ATOM 5030 O O . ASN A 1 645 ? 8.315 -14.356 -3.145 1.00 83.25 645 ASN A O 1
ATOM 5034 N N . ASP A 1 646 ? 8.646 -16.553 -2.808 1.00 84.94 646 ASP A N 1
ATOM 5035 C CA . ASP A 1 646 ? 7.629 -16.755 -1.772 1.00 84.94 646 ASP A CA 1
ATOM 5036 C C . ASP A 1 646 ? 7.657 -15.666 -0.684 1.00 84.94 646 ASP A C 1
ATOM 5038 O O . ASP A 1 646 ? 6.626 -15.105 -0.327 1.00 84.94 646 ASP A O 1
ATOM 5042 N N . VAL A 1 647 ? 8.838 -15.296 -0.182 1.00 86.81 647 VAL A N 1
ATOM 5043 C CA . VAL A 1 647 ? 8.968 -14.248 0.844 1.00 86.81 647 VAL A CA 1
ATOM 5044 C C . VAL A 1 647 ? 8.576 -12.868 0.306 1.00 86.81 647 VAL A C 1
ATOM 5046 O O . VAL A 1 647 ? 7.916 -12.114 1.018 1.00 86.81 647 VAL A O 1
ATOM 5049 N N . THR A 1 648 ? 8.966 -12.535 -0.928 1.00 88.62 648 THR A N 1
ATOM 5050 C CA . THR A 1 648 ? 8.621 -11.264 -1.589 1.00 88.62 648 THR A CA 1
ATOM 5051 C C . THR A 1 648 ? 7.107 -11.116 -1.702 1.00 88.62 648 THR A C 1
ATOM 5053 O O . THR A 1 648 ? 6.545 -10.140 -1.205 1.00 88.62 648 THR A O 1
ATOM 5056 N N . PHE A 1 649 ? 6.438 -12.113 -2.281 1.00 89.81 649 PHE A N 1
ATOM 5057 C CA . PHE A 1 649 ? 4.998 -12.055 -2.514 1.00 89.81 649 PHE A CA 1
ATOM 5058 C C . PHE A 1 649 ? 4.181 -12.148 -1.228 1.00 89.81 649 PHE A C 1
ATOM 5060 O O . PHE A 1 649 ? 3.179 -11.454 -1.110 1.00 89.81 649 PHE A O 1
ATOM 5067 N N . ASN A 1 650 ? 4.654 -12.870 -0.209 1.00 90.31 650 ASN A N 1
ATOM 5068 C CA . ASN A 1 650 ? 4.019 -12.845 1.111 1.00 90.31 650 ASN A CA 1
ATOM 5069 C C . ASN A 1 650 ? 4.063 -11.460 1.767 1.00 90.31 650 ASN A C 1
ATOM 5071 O O . ASN A 1 650 ? 3.112 -11.072 2.441 1.00 90.31 650 ASN A O 1
ATOM 5075 N N . ILE A 1 651 ? 5.151 -10.700 1.584 1.00 90.00 651 ILE A N 1
ATOM 5076 C CA . ILE A 1 651 ? 5.219 -9.316 2.072 1.00 90.00 651 ILE A CA 1
ATOM 5077 C C . ILE A 1 651 ? 4.232 -8.442 1.293 1.00 90.00 651 ILE A C 1
ATOM 5079 O O . ILE A 1 651 ? 3.485 -7.694 1.915 1.00 90.00 651 ILE A O 1
ATOM 5083 N N . LEU A 1 652 ? 4.203 -8.548 -0.038 1.00 90.69 652 LEU A N 1
ATOM 5084 C CA . LEU A 1 652 ? 3.310 -7.745 -0.878 1.00 90.69 652 LEU A CA 1
ATOM 5085 C C . LEU A 1 652 ? 1.831 -8.049 -0.603 1.00 90.69 652 LEU A C 1
ATOM 5087 O O . LEU A 1 652 ? 1.045 -7.117 -0.445 1.00 90.69 652 LEU A O 1
ATOM 5091 N N . PHE A 1 653 ? 1.470 -9.327 -0.474 1.00 91.44 653 PHE A N 1
ATOM 5092 C CA . PHE A 1 653 ? 0.113 -9.766 -0.157 1.00 91.44 653 PHE A CA 1
ATOM 5093 C C . PHE A 1 653 ? -0.334 -9.266 1.223 1.00 91.44 653 PHE A C 1
ATOM 5095 O O . PHE A 1 653 ? -1.387 -8.646 1.340 1.00 91.44 653 PHE A O 1
ATOM 5102 N N . ASP A 1 654 ? 0.491 -9.456 2.263 1.00 88.38 654 ASP A N 1
ATOM 5103 C CA . ASP A 1 654 ? 0.196 -8.996 3.631 1.00 88.38 654 ASP A CA 1
ATOM 5104 C C . ASP A 1 654 ? -0.032 -7.478 3.686 1.00 88.38 654 ASP A C 1
ATOM 5106 O O . ASP A 1 654 ? -0.913 -6.998 4.400 1.00 88.38 654 ASP A O 1
ATOM 5110 N N . VAL A 1 655 ? 0.742 -6.715 2.914 1.00 89.25 655 VAL A N 1
ATOM 5111 C CA . VAL A 1 655 ? 0.636 -5.252 2.855 1.00 89.25 655 VAL A CA 1
ATOM 5112 C C . VAL A 1 655 ? -0.591 -4.805 2.083 1.00 89.25 655 VAL A C 1
ATOM 5114 O O . VAL A 1 655 ? -1.306 -3.935 2.570 1.00 89.25 655 VAL A O 1
ATOM 5117 N N . ALA A 1 656 ? -0.861 -5.405 0.923 1.00 87.62 656 ALA A N 1
ATOM 5118 C CA . ALA A 1 656 ? -2.054 -5.107 0.135 1.00 87.62 656 ALA A CA 1
ATOM 5119 C C . ALA A 1 656 ? -3.331 -5.411 0.934 1.00 87.62 656 ALA A C 1
ATOM 5121 O O . ALA A 1 656 ? -4.221 -4.562 1.017 1.00 87.62 656 ALA A O 1
ATOM 5122 N N . ALA A 1 657 ? -3.370 -6.567 1.611 1.00 87.75 657 ALA A N 1
ATOM 5123 C CA . ALA A 1 657 ? -4.466 -6.955 2.492 1.00 87.75 657 ALA A CA 1
ATOM 5124 C C . ALA A 1 657 ? -4.665 -5.932 3.622 1.00 87.75 657 ALA A C 1
ATOM 5126 O O . ALA A 1 657 ? -5.761 -5.406 3.797 1.00 87.75 657 ALA A O 1
ATOM 5127 N N . LYS A 1 658 ? -3.600 -5.584 4.359 1.00 85.25 658 LYS A N 1
ATOM 5128 C CA . LYS A 1 658 ? -3.672 -4.628 5.482 1.00 85.25 658 LYS A CA 1
ATOM 5129 C C . LYS A 1 658 ? -3.984 -3.193 5.060 1.00 85.25 658 LYS A C 1
ATOM 5131 O O . LYS A 1 658 ? -4.633 -2.481 5.823 1.00 85.25 658 LYS A O 1
ATOM 5136 N N . ALA A 1 659 ? -3.561 -2.784 3.865 1.00 83.25 659 ALA A N 1
ATOM 5137 C CA . ALA A 1 659 ? -3.919 -1.496 3.278 1.00 83.25 659 ALA A CA 1
ATOM 5138 C C . ALA A 1 659 ? -5.392 -1.442 2.821 1.00 83.25 659 ALA A C 1
ATOM 5140 O O . ALA A 1 659 ? -5.888 -0.361 2.506 1.00 83.25 659 ALA A O 1
ATOM 5141 N N . GLY A 1 660 ? -6.096 -2.582 2.797 1.00 84.56 660 GLY A N 1
ATOM 5142 C CA . GLY A 1 660 ? -7.481 -2.698 2.332 1.00 84.56 660 GLY A CA 1
ATOM 5143 C C . GLY A 1 660 ? -7.617 -2.724 0.808 1.00 84.56 660 GLY A C 1
ATOM 5144 O O . GLY A 1 660 ? -8.725 -2.608 0.290 1.00 84.56 660 GLY A O 1
ATOM 5145 N N . ASN A 1 661 ? -6.509 -2.868 0.074 1.00 85.38 661 ASN A N 1
ATOM 5146 C CA . ASN A 1 661 ? -6.527 -2.996 -1.379 1.00 85.38 661 ASN A CA 1
ATOM 5147 C C . ASN A 1 661 ? -6.668 -4.473 -1.768 1.00 85.38 661 ASN A C 1
ATOM 5149 O O . ASN A 1 661 ? -5.703 -5.141 -2.148 1.00 85.38 661 ASN A O 1
ATOM 5153 N N . PHE A 1 662 ? -7.887 -4.990 -1.622 1.00 86.31 662 PHE A N 1
ATOM 5154 C CA . PHE A 1 662 ? -8.177 -6.407 -1.833 1.00 86.31 662 PHE A CA 1
ATOM 5155 C C . PHE A 1 662 ? -8.009 -6.840 -3.294 1.00 86.31 662 PHE A C 1
ATOM 5157 O O . PHE A 1 662 ? -7.553 -7.948 -3.536 1.00 86.31 662 PHE A O 1
ATOM 5164 N N . THR A 1 663 ? -8.265 -5.959 -4.266 1.00 84.06 663 THR A N 1
ATOM 5165 C CA . THR A 1 663 ? -8.064 -6.274 -5.692 1.00 84.06 663 THR A CA 1
ATOM 5166 C C . THR A 1 663 ? -6.592 -6.519 -6.013 1.00 84.06 663 THR A C 1
ATOM 5168 O O . THR A 1 663 ? -6.257 -7.453 -6.737 1.00 84.06 663 THR A O 1
ATOM 5171 N N . LEU A 1 664 ? -5.689 -5.719 -5.439 1.00 84.12 664 LEU A N 1
ATOM 5172 C CA . LEU A 1 664 ? -4.254 -5.954 -5.559 1.00 84.12 664 LEU A CA 1
ATOM 5173 C C . LEU A 1 664 ? -3.827 -7.247 -4.859 1.00 84.12 664 LEU A C 1
ATOM 5175 O O . LEU A 1 664 ? -3.006 -7.979 -5.406 1.00 84.12 664 LEU A O 1
ATOM 5179 N N . ALA A 1 665 ? -4.378 -7.539 -3.680 1.00 88.12 665 ALA A N 1
ATOM 5180 C CA . ALA A 1 665 ? -4.110 -8.800 -2.993 1.00 88.12 665 ALA A CA 1
ATOM 5181 C C . ALA A 1 665 ? -4.561 -10.011 -3.837 1.00 88.12 665 ALA A C 1
ATOM 5183 O O . ALA A 1 665 ? -3.796 -10.963 -3.966 1.00 88.12 665 ALA A O 1
ATOM 5184 N N . ASP A 1 666 ? -5.721 -9.932 -4.499 1.00 82.44 666 ASP A N 1
ATOM 5185 C CA . ASP A 1 666 ? -6.227 -10.972 -5.410 1.00 82.44 666 ASP A CA 1
ATOM 5186 C C . ASP A 1 666 ? -5.310 -11.158 -6.630 1.00 82.44 666 ASP A C 1
ATOM 5188 O O . ASP A 1 666 ? -5.014 -12.285 -7.031 1.00 82.44 666 ASP A O 1
ATOM 5192 N N . MET A 1 667 ? -4.813 -10.057 -7.208 1.00 84.06 667 MET A N 1
ATOM 5193 C CA . MET A 1 667 ? -3.832 -10.107 -8.301 1.00 84.06 667 MET A CA 1
ATOM 5194 C C . MET A 1 667 ? -2.510 -10.740 -7.854 1.00 84.06 667 MET A C 1
ATOM 5196 O O . MET A 1 667 ? -1.933 -11.533 -8.592 1.00 84.06 667 MET A O 1
ATOM 5200 N N . ILE A 1 668 ? -2.037 -10.416 -6.647 1.00 86.25 668 ILE A N 1
ATOM 5201 C CA . ILE A 1 668 ? -0.818 -11.005 -6.079 1.00 86.25 668 ILE A CA 1
ATOM 5202 C C . ILE A 1 668 ? -1.004 -12.504 -5.825 1.00 86.25 668 ILE A C 1
ATOM 5204 O O . ILE A 1 668 ? -0.093 -13.272 -6.121 1.00 86.25 668 ILE A O 1
ATOM 5208 N N . TYR A 1 669 ? -2.166 -12.925 -5.319 1.00 86.62 669 TYR A N 1
ATOM 5209 C CA . TYR A 1 669 ? -2.483 -14.339 -5.111 1.00 86.62 669 TYR A CA 1
ATOM 5210 C C . TYR A 1 669 ? -2.423 -15.122 -6.432 1.00 86.62 669 TYR A C 1
ATOM 5212 O O . TYR A 1 669 ? -1.654 -16.075 -6.532 1.00 86.62 669 TYR A O 1
ATOM 5220 N N . LYS A 1 670 ? -3.097 -14.634 -7.488 1.00 83.00 670 LYS A N 1
ATOM 5221 C CA . LYS A 1 670 ? -3.001 -15.211 -8.846 1.00 83.00 670 LYS A CA 1
ATOM 5222 C C . LYS A 1 670 ? -1.570 -15.281 -9.356 1.00 83.00 670 LYS A C 1
ATOM 5224 O O . LYS A 1 670 ? -1.173 -16.258 -9.975 1.00 83.00 670 LYS A O 1
ATOM 5229 N N . GLU A 1 671 ? -0.793 -14.225 -9.138 1.00 82.62 671 GLU A N 1
ATOM 5230 C CA . GLU A 1 671 ? 0.593 -14.187 -9.595 1.00 82.62 671 GLU A CA 1
ATOM 5231 C C . GLU A 1 671 ? 1.447 -15.248 -8.886 1.00 82.62 671 GLU A C 1
ATOM 5233 O O . GLU A 1 671 ? 2.324 -15.848 -9.508 1.00 82.62 671 GLU A O 1
ATOM 5238 N N . MET A 1 672 ? 1.179 -15.529 -7.607 1.00 85.25 672 MET A N 1
ATOM 5239 C CA . MET A 1 672 ? 1.830 -16.627 -6.889 1.00 85.25 672 MET A CA 1
ATOM 5240 C C . MET A 1 672 ? 1.441 -17.995 -7.465 1.00 85.25 672 MET A C 1
ATOM 5242 O O . MET A 1 672 ? 2.336 -18.815 -7.684 1.00 85.25 672 MET A O 1
ATOM 5246 N N . GLU A 1 673 ? 0.157 -18.214 -7.774 1.00 82.69 673 GLU A N 1
ATOM 5247 C CA . GLU A 1 673 ? -0.345 -19.442 -8.418 1.00 82.69 673 GLU A CA 1
ATOM 5248 C C . GLU A 1 673 ? 0.271 -19.643 -9.809 1.00 82.69 673 GLU A C 1
ATOM 5250 O O . GLU A 1 673 ? 0.860 -20.687 -10.091 1.00 82.69 673 GLU A O 1
ATOM 5255 N N . ASN A 1 674 ? 0.237 -18.605 -10.650 1.00 83.00 674 ASN A N 1
ATOM 5256 C CA . ASN A 1 674 ? 0.791 -18.614 -12.006 1.00 83.00 674 ASN A CA 1
ATOM 5257 C C . ASN A 1 674 ? 2.297 -18.909 -12.017 1.00 83.00 674 ASN A C 1
ATOM 5259 O O . ASN A 1 674 ? 2.804 -19.577 -12.918 1.00 83.00 674 ASN A O 1
ATOM 5263 N N . ARG A 1 675 ? 3.029 -18.413 -11.010 1.00 80.06 675 ARG A N 1
ATOM 5264 C CA . ARG A 1 675 ? 4.464 -18.681 -10.836 1.00 80.06 675 ARG A CA 1
ATOM 5265 C C . ARG A 1 675 ? 4.747 -20.044 -10.193 1.00 80.06 675 ARG A C 1
ATOM 5267 O O . ARG A 1 675 ? 5.918 -20.385 -10.024 1.00 80.06 675 ARG A O 1
ATOM 5274 N N . GLY A 1 676 ? 3.717 -20.811 -9.827 1.00 80.81 676 GLY A N 1
ATOM 5275 C CA . GLY A 1 676 ? 3.851 -22.094 -9.136 1.00 80.81 676 GLY A CA 1
ATOM 5276 C C . GLY A 1 676 ? 4.548 -21.964 -7.781 1.00 80.81 676 GLY A C 1
ATOM 5277 O O . GLY A 1 676 ? 5.311 -22.848 -7.388 1.00 80.81 676 GLY A O 1
ATOM 5278 N N . ILE A 1 677 ? 4.368 -20.831 -7.096 1.00 81.56 677 ILE A N 1
ATOM 5279 C CA . ILE A 1 677 ? 4.971 -20.591 -5.786 1.00 81.56 677 ILE A CA 1
ATOM 5280 C C . ILE A 1 677 ? 4.162 -21.357 -4.743 1.00 81.56 677 ILE A C 1
ATOM 5282 O O . ILE A 1 677 ? 3.019 -21.012 -4.468 1.00 81.56 677 ILE A O 1
ATOM 5286 N N . GLU A 1 678 ? 4.778 -22.362 -4.116 1.00 79.94 678 GLU A N 1
ATOM 5287 C CA . GLU A 1 678 ? 4.134 -23.092 -3.023 1.00 79.94 678 GLU A CA 1
ATOM 5288 C C . GLU A 1 678 ? 3.790 -22.160 -1.854 1.00 79.94 678 GLU A C 1
ATOM 5290 O O . GLU A 1 678 ? 4.644 -21.430 -1.328 1.00 79.94 678 GLU A O 1
ATOM 5295 N N . PHE A 1 679 ? 2.536 -22.224 -1.406 1.00 84.25 679 PHE A N 1
ATOM 5296 C CA . PHE A 1 679 ? 2.091 -21.503 -0.225 1.00 84.25 679 PHE A CA 1
ATOM 5297 C C . PHE A 1 679 ? 2.739 -22.086 1.030 1.00 84.25 679 PHE A C 1
ATOM 5299 O O . PHE A 1 679 ? 2.704 -23.285 1.306 1.00 84.25 679 PHE A O 1
ATOM 5306 N N . ASN A 1 680 ? 3.380 -21.204 1.791 1.00 83.25 680 ASN A N 1
ATOM 5307 C CA . ASN A 1 680 ? 4.001 -21.537 3.064 1.00 83.25 680 ASN A CA 1
ATOM 5308 C C . ASN A 1 680 ? 3.063 -21.155 4.223 1.00 83.25 680 ASN A C 1
ATOM 5310 O O . ASN A 1 680 ? 2.088 -20.422 4.041 1.00 83.25 680 ASN A O 1
ATOM 5314 N N . ARG A 1 681 ? 3.404 -21.571 5.450 1.00 87.06 681 ARG A N 1
ATOM 5315 C CA . ARG A 1 681 ? 2.716 -21.139 6.684 1.00 87.06 681 ARG A CA 1
ATOM 5316 C C . ARG A 1 681 ? 2.359 -19.646 6.715 1.00 87.06 681 ARG A C 1
ATOM 5318 O O . ARG A 1 681 ? 1.271 -19.291 7.157 1.00 87.06 681 ARG A O 1
ATOM 5325 N N . PHE A 1 682 ? 3.280 -18.766 6.309 1.00 86.50 682 PHE A N 1
ATOM 5326 C CA . PHE A 1 682 ? 3.049 -17.320 6.363 1.00 86.50 682 PHE A CA 1
ATOM 5327 C C . PHE A 1 682 ? 1.950 -16.890 5.397 1.00 86.50 682 PHE A C 1
ATOM 5329 O O . PHE A 1 682 ? 1.123 -16.068 5.778 1.00 86.50 682 PHE A O 1
ATOM 5336 N N . HIS A 1 683 ? 1.926 -17.469 4.196 1.00 88.75 68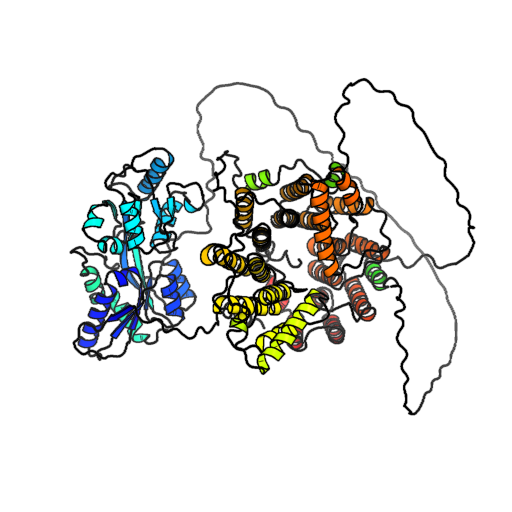3 HIS A N 1
ATOM 5337 C CA . HIS A 1 683 ? 0.890 -17.208 3.208 1.00 88.75 683 HIS A CA 1
ATOM 5338 C C . HIS A 1 683 ? -0.490 -17.598 3.735 1.00 88.75 683 HIS A C 1
ATOM 5340 O O . HIS A 1 683 ? -1.375 -16.754 3.784 1.00 88.75 683 HIS A O 1
ATOM 5346 N N . HIS A 1 684 ? -0.648 -18.832 4.227 1.00 89.69 684 HIS A N 1
ATOM 5347 C CA . HIS A 1 684 ? -1.932 -19.309 4.752 1.00 89.69 684 HIS A CA 1
ATOM 5348 C C . HIS A 1 684 ? -2.447 -18.461 5.926 1.00 89.69 684 HIS A C 1
ATOM 5350 O O . HIS A 1 684 ? -3.623 -18.111 5.973 1.00 89.69 684 HIS A O 1
ATOM 5356 N N . VAL A 1 685 ? -1.570 -18.054 6.852 1.00 89.88 685 VAL A N 1
ATOM 5357 C CA . VAL A 1 685 ? -1.966 -17.154 7.951 1.00 89.88 685 VAL A CA 1
ATOM 5358 C C . VAL A 1 685 ? -2.372 -15.775 7.422 1.00 89.88 685 VAL A C 1
ATOM 5360 O O . VAL A 1 685 ? -3.370 -15.213 7.873 1.00 89.88 685 VAL A O 1
ATOM 5363 N N . SER A 1 686 ? -1.630 -15.225 6.456 1.00 89.81 686 SER A N 1
ATOM 5364 C CA . SER A 1 686 ? -2.003 -13.969 5.798 1.00 89.81 686 SER A CA 1
ATOM 5365 C C . SER A 1 686 ? -3.316 -14.088 5.023 1.00 89.81 686 SER A C 1
ATOM 5367 O O . SER A 1 686 ? -4.057 -13.110 4.979 1.00 89.81 686 SER A O 1
ATOM 5369 N N . LEU A 1 687 ? -3.631 -15.260 4.468 1.00 91.94 687 LEU A N 1
ATOM 5370 C CA . LEU A 1 687 ? -4.865 -15.534 3.737 1.00 91.94 687 LEU A CA 1
ATOM 5371 C C . LEU A 1 687 ? -6.089 -15.566 4.665 1.00 91.94 687 LEU A C 1
ATOM 5373 O O . LEU A 1 687 ? -7.076 -14.882 4.403 1.00 91.94 687 LEU A O 1
ATOM 5377 N N . ILE A 1 688 ? -5.990 -16.258 5.806 1.00 92.44 688 ILE A N 1
ATOM 5378 C CA . ILE A 1 688 ? -7.015 -16.231 6.870 1.00 92.44 688 ILE A CA 1
ATOM 5379 C C . ILE A 1 688 ? -7.261 -14.784 7.324 1.00 92.44 688 ILE A C 1
ATOM 5381 O O . ILE A 1 688 ? -8.403 -14.333 7.435 1.00 92.44 688 ILE A O 1
ATOM 5385 N N . HIS A 1 689 ? -6.183 -14.025 7.543 1.00 90.88 689 HIS A N 1
ATOM 5386 C CA . HIS A 1 689 ? -6.279 -12.619 7.929 1.00 90.88 689 HIS A CA 1
ATOM 5387 C C . HIS A 1 689 ? -6.893 -11.738 6.827 1.00 90.88 689 HIS A C 1
ATOM 5389 O O . HIS A 1 689 ? -7.659 -10.829 7.140 1.00 90.88 689 HIS A O 1
ATOM 5395 N N . TYR A 1 690 ? -6.585 -12.003 5.554 1.00 91.88 690 TYR A N 1
ATOM 5396 C CA . TYR A 1 690 ? -7.144 -11.298 4.398 1.00 91.88 690 TYR A CA 1
ATOM 5397 C C . TYR A 1 690 ? -8.671 -11.436 4.340 1.00 91.88 690 TYR A C 1
ATOM 5399 O O . TYR A 1 690 ? -9.363 -10.419 4.297 1.00 91.88 690 TYR A O 1
ATOM 5407 N N . PHE A 1 691 ? -9.211 -12.655 4.437 1.00 89.38 691 PHE A N 1
ATOM 5408 C CA . PHE A 1 691 ? -10.665 -12.859 4.435 1.00 89.38 691 PHE A CA 1
ATOM 5409 C C . PHE A 1 691 ? -11.335 -12.249 5.675 1.00 89.38 691 PHE A C 1
ATOM 5411 O O . PHE A 1 691 ? -12.373 -11.597 5.564 1.00 89.38 691 PHE A O 1
ATOM 5418 N N . GLY A 1 692 ? -10.677 -12.322 6.839 1.00 87.81 692 GLY A N 1
ATOM 5419 C CA . GLY A 1 692 ? -11.132 -11.626 8.047 1.00 87.81 692 GLY A CA 1
ATOM 5420 C C . GLY A 1 692 ? -11.141 -10.093 7.923 1.00 87.81 692 GLY A C 1
ATOM 5421 O O . GLY A 1 692 ? -11.968 -9.432 8.548 1.00 87.81 692 GLY A O 1
ATOM 5422 N N . LEU A 1 693 ? -10.249 -9.503 7.118 1.00 87.88 693 LEU A N 1
ATOM 5423 C CA . LEU A 1 693 ? -10.260 -8.069 6.789 1.00 87.88 693 LEU A CA 1
ATOM 5424 C C . LEU A 1 693 ? -11.346 -7.708 5.770 1.00 87.88 693 LEU A C 1
ATOM 5426 O O . LEU A 1 693 ? -11.889 -6.607 5.838 1.00 87.88 693 LEU A O 1
ATOM 5430 N N . LYS A 1 694 ? -11.663 -8.627 4.855 1.00 85.19 694 LYS A N 1
ATOM 5431 C CA . LYS A 1 694 ? -12.738 -8.494 3.862 1.00 85.19 694 LYS A CA 1
ATOM 5432 C C . LYS A 1 694 ? -14.139 -8.686 4.459 1.00 85.19 694 LYS A C 1
ATOM 5434 O O . LYS A 1 694 ? -15.118 -8.392 3.782 1.00 85.19 694 LYS A O 1
ATOM 5439 N N . LEU A 1 695 ? -14.222 -9.121 5.722 1.00 88.06 695 LEU A N 1
ATOM 5440 C CA . LEU A 1 695 ? -15.458 -9.502 6.418 1.00 88.06 695 LEU A CA 1
ATOM 5441 C C . LEU A 1 695 ? -16.164 -10.704 5.765 1.00 88.06 695 LEU A C 1
ATOM 5443 O O . LEU A 1 695 ? -17.388 -10.792 5.783 1.00 88.06 695 LEU A O 1
ATOM 5447 N N . ASP A 1 696 ? -15.385 -11.620 5.186 1.00 86.25 696 ASP A N 1
ATOM 5448 C CA . ASP A 1 696 ? -15.878 -12.859 4.585 1.00 86.25 696 ASP A CA 1
ATOM 5449 C C . ASP A 1 696 ? -15.534 -14.052 5.484 1.00 86.25 696 ASP A C 1
ATOM 5451 O O . ASP A 1 696 ? -14.402 -14.547 5.511 1.00 86.25 696 ASP A O 1
ATOM 5455 N N . SER A 1 697 ? -16.525 -14.511 6.246 1.00 87.56 697 SER A N 1
ATOM 5456 C CA . SER A 1 697 ? -16.376 -15.642 7.159 1.00 87.56 697 SER A CA 1
ATOM 5457 C C . SER A 1 697 ? -16.322 -16.993 6.437 1.00 87.56 697 SER A C 1
ATOM 5459 O O . SER A 1 697 ? -15.753 -17.946 6.978 1.00 87.56 697 SER A O 1
ATOM 5461 N N . GLY A 1 698 ? -16.864 -17.083 5.216 1.00 85.62 698 GLY A N 1
ATOM 5462 C CA . GLY A 1 698 ? -16.805 -18.277 4.374 1.00 85.62 698 GLY A CA 1
ATOM 5463 C C . GLY A 1 698 ? -15.400 -18.484 3.823 1.00 85.62 698 GLY A C 1
ATOM 5464 O O . GLY A 1 698 ? -14.772 -19.508 4.098 1.00 85.62 698 GLY A O 1
ATOM 5465 N N . GLY A 1 699 ? -14.852 -17.465 3.158 1.00 87.38 699 GLY A N 1
ATOM 5466 C CA . GLY A 1 699 ? -13.474 -17.489 2.664 1.00 87.38 699 GLY A CA 1
ATOM 5467 C C . GLY A 1 699 ? -12.444 -17.680 3.782 1.00 87.38 699 GLY A C 1
ATOM 5468 O O . GLY A 1 699 ? -11.458 -18.395 3.611 1.00 87.38 699 GLY A O 1
ATOM 5469 N N . LEU A 1 700 ? -12.699 -17.137 4.980 1.00 90.81 700 LEU A N 1
ATOM 5470 C CA . LEU A 1 700 ? -11.842 -17.357 6.148 1.00 90.81 700 LEU A CA 1
ATOM 5471 C C . LEU A 1 700 ? -11.775 -18.836 6.548 1.00 90.81 700 LEU A C 1
ATOM 5473 O O . LEU A 1 700 ? -10.684 -19.363 6.790 1.00 90.81 700 LEU A O 1
ATOM 5477 N N . ARG A 1 701 ? -12.928 -19.511 6.619 1.00 90.69 701 ARG A N 1
ATOM 5478 C CA . ARG A 1 701 ? -13.007 -20.949 6.921 1.00 90.69 701 ARG A CA 1
ATOM 5479 C C . ARG A 1 701 ? -12.363 -21.782 5.820 1.00 90.69 701 ARG A C 1
ATOM 5481 O O . ARG A 1 701 ? -11.647 -22.730 6.135 1.00 90.69 701 ARG A O 1
ATOM 5488 N N . ALA A 1 702 ? -12.555 -21.394 4.559 1.00 88.19 702 ALA A N 1
ATOM 5489 C CA . ALA A 1 702 ? -11.927 -22.034 3.408 1.00 88.19 702 ALA A CA 1
ATOM 5490 C C . ALA A 1 702 ? -10.395 -21.957 3.487 1.00 88.19 702 ALA A C 1
ATOM 5492 O O . ALA A 1 702 ? -9.719 -22.976 3.378 1.00 88.19 702 ALA A O 1
ATOM 5493 N N . ALA A 1 703 ? -9.849 -20.774 3.784 1.00 90.12 703 ALA A N 1
ATOM 5494 C CA . ALA A 1 703 ? -8.413 -20.567 3.955 1.00 90.12 703 ALA A CA 1
ATOM 5495 C C . ALA A 1 703 ? -7.835 -21.364 5.138 1.00 90.12 703 ALA A C 1
ATOM 5497 O O . ALA A 1 703 ? -6.720 -21.886 5.061 1.00 90.12 703 ALA A O 1
ATOM 5498 N N . TYR A 1 704 ? -8.587 -21.490 6.238 1.00 91.56 704 TYR A N 1
ATOM 5499 C CA . TYR A 1 704 ? -8.192 -22.342 7.362 1.00 91.56 704 TYR A CA 1
ATOM 5500 C C . TYR A 1 704 ? -8.198 -23.829 6.983 1.00 91.56 704 TYR A C 1
ATOM 5502 O O . TYR A 1 704 ? -7.229 -24.536 7.266 1.00 91.56 704 TYR A O 1
ATOM 5510 N N . ARG A 1 705 ? -9.254 -24.295 6.303 1.00 88.75 705 ARG A N 1
ATOM 5511 C CA . ARG A 1 705 ? -9.360 -25.667 5.789 1.00 88.75 705 ARG A CA 1
ATOM 5512 C C . ARG A 1 705 ? -8.184 -25.989 4.868 1.00 88.75 705 ARG A C 1
ATOM 5514 O O . ARG A 1 705 ? -7.512 -26.992 5.089 1.00 88.75 705 ARG A O 1
ATOM 5521 N N . GLU A 1 706 ? -7.874 -25.103 3.926 1.00 88.12 706 GLU A N 1
ATOM 5522 C CA . GLU A 1 706 ? -6.747 -25.246 3.001 1.00 88.12 706 GLU A CA 1
ATOM 5523 C C . GLU A 1 706 ? -5.406 -25.368 3.742 1.00 88.12 706 GLU A C 1
ATOM 5525 O O . GLU A 1 706 ? -4.591 -26.225 3.411 1.00 88.12 706 GLU A O 1
ATOM 5530 N N . MET A 1 707 ? -5.185 -24.577 4.800 1.00 89.62 707 MET A N 1
ATOM 5531 C CA . MET A 1 707 ? -3.974 -24.677 5.625 1.00 89.62 707 MET A CA 1
ATOM 5532 C C . MET A 1 707 ? -3.846 -26.042 6.321 1.00 89.62 707 MET A C 1
ATOM 5534 O O . MET A 1 707 ? -2.752 -26.606 6.414 1.00 89.62 707 MET A O 1
ATOM 5538 N N . VAL A 1 708 ? -4.957 -26.585 6.825 1.00 87.50 708 VAL A N 1
ATOM 5539 C CA . VAL A 1 708 ? -4.984 -27.918 7.450 1.00 87.50 708 VAL A CA 1
ATOM 5540 C C . VAL A 1 708 ? -4.725 -29.006 6.400 1.00 87.50 708 VAL A C 1
ATOM 5542 O O . VAL A 1 708 ? -3.983 -29.962 6.652 1.00 87.50 708 VAL A O 1
ATOM 5545 N N . GLU A 1 709 ? -5.300 -28.843 5.210 1.00 85.50 709 GLU A N 1
ATOM 5546 C CA . GLU A 1 709 ? -5.199 -29.769 4.079 1.00 85.50 709 GLU A CA 1
ATOM 5547 C C . GLU A 1 709 ? -3.818 -29.794 3.430 1.00 85.50 709 GLU A C 1
ATOM 5549 O O . GLU A 1 709 ? -3.308 -30.878 3.142 1.00 85.50 709 GLU A O 1
ATOM 5554 N N . SER A 1 710 ? -3.160 -28.639 3.306 1.00 82.62 710 SER A N 1
ATOM 5555 C CA . SER A 1 710 ? -1.772 -28.520 2.831 1.00 82.62 710 SER A CA 1
ATOM 5556 C C . SER A 1 710 ? -0.754 -29.129 3.805 1.00 82.62 710 SER A C 1
ATOM 5558 O O . SER A 1 710 ? 0.427 -29.315 3.489 1.00 82.62 710 SER A O 1
ATOM 5560 N N . GLY A 1 711 ? -1.230 -29.488 4.997 1.00 78.88 711 GLY A N 1
ATOM 5561 C CA . GLY A 1 711 ? -0.499 -30.204 6.019 1.00 78.88 711 GLY A CA 1
ATOM 5562 C C . GLY A 1 711 ? 0.415 -29.337 6.871 1.00 78.88 711 GLY A C 1
ATOM 5563 O O . GLY A 1 711 ? 1.335 -29.872 7.491 1.00 78.88 711 GLY A O 1
ATOM 5564 N N . GLU A 1 712 ? 0.157 -28.032 6.918 1.00 85.19 712 GLU A N 1
ATOM 5565 C CA . GLU A 1 712 ? 0.833 -27.107 7.820 1.00 85.19 712 GLU A CA 1
ATOM 5566 C C . GLU A 1 712 ? 0.464 -27.365 9.289 1.00 85.19 712 GLU A C 1
ATOM 5568 O O . GLU A 1 712 ? -0.653 -27.758 9.624 1.00 85.19 712 GLU A O 1
ATOM 5573 N N . MET A 1 713 ? 1.422 -27.125 10.190 1.00 81.94 713 MET A N 1
ATOM 5574 C CA . MET A 1 713 ? 1.208 -27.298 11.631 1.00 81.94 713 MET A CA 1
ATOM 5575 C C . MET A 1 713 ? 0.295 -26.199 12.177 1.00 81.94 713 MET A C 1
ATOM 5577 O O . MET A 1 713 ? 0.633 -25.015 12.070 1.00 81.94 713 MET A O 1
ATOM 5581 N N . ILE A 1 714 ? -0.800 -26.555 12.840 1.00 86.81 714 ILE A N 1
ATOM 5582 C CA . ILE A 1 714 ? -1.694 -25.575 13.471 1.00 86.81 714 ILE A CA 1
ATOM 5583 C C . ILE A 1 714 ? -1.175 -25.255 14.873 1.00 86.81 714 ILE A C 1
ATOM 5585 O O . ILE A 1 714 ? -0.817 -26.159 15.622 1.00 86.81 714 ILE A O 1
ATOM 5589 N N . ASP A 1 715 ? -1.090 -23.971 15.220 1.00 85.56 715 ASP A N 1
ATOM 5590 C CA . ASP A 1 715 ? -0.691 -23.493 16.548 1.00 85.56 715 ASP A CA 1
ATOM 5591 C C . ASP A 1 715 ? -1.676 -22.434 17.068 1.00 85.56 715 ASP A C 1
ATOM 5593 O O . ASP A 1 715 ? -2.560 -21.971 16.341 1.00 85.56 715 ASP A O 1
ATOM 5597 N N . THR A 1 716 ? -1.504 -21.995 18.320 1.00 85.12 716 THR A N 1
ATOM 5598 C CA . THR A 1 716 ? -2.342 -20.935 18.909 1.00 85.12 716 THR A CA 1
ATOM 5599 C C . THR A 1 716 ? -2.388 -19.656 18.063 1.00 85.12 716 THR A C 1
ATOM 5601 O O . THR A 1 716 ? -3.372 -18.927 18.118 1.00 85.12 716 THR A O 1
ATOM 5604 N N . VAL A 1 717 ? -1.332 -19.330 17.302 1.00 85.75 717 VAL A N 1
ATOM 5605 C CA . VAL A 1 717 ? -1.300 -18.110 16.475 1.00 85.75 717 VAL A CA 1
ATOM 5606 C C . VAL A 1 717 ? -2.304 -18.204 15.328 1.00 85.75 717 VAL A C 1
ATOM 5608 O O . VAL A 1 717 ? -3.023 -17.237 15.086 1.00 85.75 717 VAL A O 1
ATOM 5611 N N . VAL A 1 718 ? -2.393 -19.363 14.669 1.00 89.12 718 VAL A N 1
ATOM 5612 C CA . VAL A 1 718 ? -3.386 -19.611 13.613 1.00 89.12 718 VAL A CA 1
ATOM 5613 C C . VAL A 1 718 ? -4.802 -19.520 14.179 1.00 89.12 718 VAL A C 1
ATOM 5615 O O . VAL A 1 718 ? -5.624 -18.784 13.640 1.00 89.12 718 VAL A O 1
ATOM 5618 N N . LEU A 1 719 ? -5.075 -20.192 15.302 1.00 89.44 719 LEU A N 1
ATOM 5619 C CA . LEU A 1 719 ? -6.408 -20.174 15.916 1.00 89.44 719 LEU A CA 1
ATOM 5620 C C . LEU A 1 719 ? -6.803 -18.776 16.414 1.00 89.44 719 LEU A C 1
ATOM 5622 O O . LEU A 1 719 ? -7.935 -18.350 16.215 1.00 89.44 719 LEU A O 1
ATOM 5626 N N . ASN A 1 720 ? -5.862 -18.004 16.964 1.00 91.00 720 ASN A N 1
ATOM 5627 C CA . ASN A 1 720 ? -6.109 -16.603 17.318 1.00 91.00 720 ASN A CA 1
ATOM 5628 C C . ASN A 1 720 ? -6.398 -15.728 16.087 1.00 91.00 720 ASN A C 1
ATOM 5630 O O . ASN A 1 720 ? -7.189 -14.791 16.179 1.00 91.00 720 ASN A O 1
ATOM 5634 N N . CYS A 1 721 ? -5.771 -16.017 14.941 1.00 90.38 721 CYS A N 1
ATOM 5635 C CA . CYS A 1 721 ? -6.057 -15.326 13.685 1.00 90.38 721 CYS A CA 1
ATOM 5636 C C . CYS A 1 721 ? -7.484 -15.625 13.202 1.00 90.38 721 CYS A C 1
ATOM 5638 O O . CYS A 1 721 ? -8.201 -14.692 12.840 1.00 90.38 721 CYS A O 1
ATOM 5640 N N . VAL A 1 722 ? -7.918 -16.887 13.296 1.00 92.12 722 VAL A N 1
ATOM 5641 C CA . VAL A 1 722 ? -9.301 -17.301 13.011 1.00 92.12 722 VAL A CA 1
ATOM 5642 C C . VAL A 1 722 ? -10.290 -16.624 13.956 1.00 92.12 722 VAL A C 1
ATOM 5644 O O . VAL A 1 722 ? -11.213 -15.971 13.479 1.00 92.12 722 VAL A O 1
ATOM 5647 N N . ILE A 1 723 ? -10.067 -16.688 15.276 1.00 91.44 723 ILE A N 1
ATOM 5648 C CA . ILE A 1 723 ? -10.908 -16.009 16.277 1.00 91.44 723 ILE A CA 1
ATOM 5649 C C . ILE A 1 723 ? -11.012 -14.517 15.947 1.00 91.44 723 ILE A C 1
ATOM 5651 O O . ILE A 1 723 ? -12.110 -13.979 15.876 1.00 91.44 723 ILE A O 1
ATOM 5655 N N . SER A 1 724 ? -9.888 -13.842 15.679 1.00 90.19 724 SER A N 1
ATOM 5656 C CA . SER A 1 724 ? -9.904 -12.419 15.324 1.00 90.19 724 SER A CA 1
ATOM 5657 C C . SER A 1 724 ? -10.727 -12.137 14.065 1.00 90.19 724 SER A C 1
ATOM 5659 O O . SER A 1 724 ? -11.459 -11.150 14.037 1.00 90.19 724 SER A O 1
ATOM 5661 N N . GLY A 1 725 ? -10.622 -12.976 13.033 1.00 87.44 725 GLY A N 1
ATOM 5662 C CA . GLY A 1 725 ? -11.393 -12.812 11.805 1.00 87.44 725 GLY A CA 1
ATOM 5663 C C . GLY A 1 725 ? -12.888 -13.097 11.983 1.00 87.44 725 GLY A C 1
ATOM 5664 O O . GLY A 1 725 ? -13.698 -12.301 11.516 1.00 87.44 725 GLY A O 1
ATOM 5665 N N . LEU A 1 726 ? -13.270 -14.136 12.732 1.00 90.69 726 LEU A N 1
ATOM 5666 C CA . LEU A 1 726 ? -14.674 -14.433 13.059 1.00 90.69 726 LEU A CA 1
ATOM 5667 C C . LEU A 1 726 ? -15.319 -13.299 13.872 1.00 90.69 726 LEU A C 1
ATOM 5669 O O . LEU A 1 726 ? -16.402 -12.830 13.528 1.00 90.69 726 LEU A O 1
ATOM 5673 N N . LEU A 1 727 ? -14.607 -12.768 14.875 1.00 89.62 727 LEU A N 1
ATOM 5674 C CA . LEU A 1 727 ? -15.047 -11.594 15.641 1.00 89.62 727 LEU A CA 1
ATOM 5675 C C . LEU A 1 727 ? -15.186 -10.339 14.761 1.00 89.62 727 LEU A C 1
ATOM 5677 O O . LEU A 1 727 ? -16.035 -9.487 15.013 1.00 89.62 727 LEU A O 1
ATOM 5681 N N . ARG A 1 728 ? -14.361 -10.187 13.715 1.00 86.69 728 ARG A N 1
ATOM 5682 C CA . ARG A 1 728 ? -14.500 -9.073 12.759 1.00 86.69 728 ARG A CA 1
ATOM 5683 C C . ARG A 1 728 ? -15.749 -9.219 11.900 1.00 86.69 728 ARG A C 1
ATOM 5685 O O . ARG A 1 728 ? -16.405 -8.205 11.679 1.00 86.69 728 ARG A O 1
ATOM 5692 N N . CYS A 1 729 ? -16.061 -10.442 11.472 1.00 84.94 729 CYS A N 1
ATOM 5693 C CA . CYS A 1 729 ? -17.244 -10.774 10.676 1.00 84.94 729 CYS A CA 1
ATOM 5694 C C . CYS A 1 729 ? -18.558 -10.713 11.479 1.00 84.94 729 CYS A C 1
ATOM 5696 O O . CYS A 1 729 ? -19.623 -10.784 10.878 1.00 84.94 729 CYS A O 1
ATOM 5698 N N . GLY A 1 730 ? -18.493 -10.563 12.809 1.00 85.25 730 GLY A N 1
ATOM 5699 C CA . GLY A 1 730 ? -19.674 -10.561 13.681 1.00 85.25 730 GLY A CA 1
ATOM 5700 C C . GLY A 1 730 ? -20.231 -11.961 13.949 1.00 85.25 730 GLY A C 1
ATOM 5701 O O . GLY A 1 730 ? -21.426 -12.117 14.160 1.00 85.25 730 GLY A O 1
ATOM 5702 N N . GLU A 1 731 ? -19.382 -12.993 13.884 1.00 88.06 731 GLU A N 1
ATOM 5703 C CA . GLU A 1 731 ? -19.745 -14.370 14.231 1.00 88.06 731 GLU A CA 1
ATOM 5704 C C . GLU A 1 731 ? -19.138 -14.757 15.585 1.00 88.06 731 GLU A C 1
ATOM 5706 O O . GLU A 1 731 ? -18.247 -15.607 15.695 1.00 88.06 731 GLU A O 1
ATOM 5711 N N . GLU A 1 732 ? -19.606 -14.114 16.652 1.00 88.31 732 GLU A N 1
ATOM 5712 C CA . GLU A 1 732 ? -19.052 -14.301 17.994 1.00 88.31 732 GLU A CA 1
ATOM 5713 C C . GLU A 1 732 ? -19.283 -15.709 18.538 1.00 88.31 732 GLU A C 1
ATOM 5715 O O . GLU A 1 732 ? -18.436 -16.228 19.262 1.00 88.31 732 GLU A O 1
ATOM 5720 N N . GLY A 1 733 ? -20.397 -16.347 18.163 1.00 87.12 733 GLY A N 1
ATOM 5721 C CA . GLY A 1 733 ? -20.703 -17.724 18.557 1.00 87.12 733 GLY A CA 1
ATOM 5722 C C . GLY A 1 733 ? -19.647 -18.717 18.064 1.00 87.12 733 GLY A C 1
ATOM 5723 O O . GLY A 1 733 ? -19.132 -19.507 18.852 1.00 87.12 733 GLY A O 1
ATOM 5724 N N . ALA A 1 734 ? -19.256 -18.618 16.789 1.00 88.06 734 ALA A N 1
ATOM 5725 C CA . ALA A 1 734 ? -18.224 -19.472 16.200 1.00 88.06 734 ALA A CA 1
ATOM 5726 C C . ALA A 1 734 ? -16.823 -19.164 16.764 1.00 88.06 734 ALA A C 1
ATOM 5728 O O . ALA A 1 734 ? -16.008 -20.069 16.981 1.00 88.06 734 ALA A O 1
ATOM 5729 N N . ALA A 1 735 ? -16.535 -17.887 17.041 1.00 89.38 735 ALA A N 1
ATOM 5730 C CA . ALA A 1 735 ? -15.292 -17.480 17.692 1.00 89.38 735 ALA A CA 1
ATOM 5731 C C . ALA A 1 735 ? -15.183 -18.048 19.120 1.00 89.38 735 ALA A C 1
ATOM 5733 O O . ALA A 1 735 ? -14.128 -18.555 19.510 1.00 89.38 735 ALA A O 1
ATOM 5734 N N . GLU A 1 736 ? -16.278 -18.002 19.881 1.00 87.56 736 GLU A N 1
ATOM 5735 C CA . GLU A 1 736 ? -16.359 -18.567 21.228 1.00 87.56 736 GLU A CA 1
ATOM 5736 C C . GLU A 1 736 ? -16.240 -20.089 21.199 1.00 87.56 736 GLU A C 1
ATOM 5738 O O . GLU A 1 736 ? -15.524 -20.665 22.011 1.00 87.56 736 GLU A O 1
ATOM 5743 N N . GLU A 1 737 ? -16.874 -20.756 20.240 1.00 89.56 737 GLU A N 1
ATOM 5744 C CA . GLU A 1 737 ? -16.736 -22.199 20.077 1.00 89.56 737 GLU A CA 1
ATOM 5745 C C . GLU A 1 737 ? -15.283 -22.607 19.802 1.00 89.56 737 GLU A C 1
ATOM 5747 O O . GLU A 1 737 ? -14.764 -23.517 20.453 1.00 89.56 737 GLU A O 1
ATOM 5752 N N . THR A 1 738 ? -14.593 -21.884 18.914 1.00 88.88 738 THR A N 1
ATOM 5753 C CA . THR A 1 738 ? -13.158 -22.090 18.649 1.00 88.88 738 THR A CA 1
ATOM 5754 C C . THR A 1 738 ? -12.341 -21.938 19.939 1.00 88.88 738 THR A C 1
ATOM 5756 O O . THR A 1 738 ? -11.489 -22.774 20.248 1.00 88.88 738 THR A O 1
ATOM 5759 N N . TYR A 1 739 ? -12.639 -20.910 20.743 1.00 89.12 739 TYR A N 1
ATOM 5760 C CA . TYR A 1 739 ? -12.016 -20.691 22.051 1.00 89.12 739 TYR A CA 1
ATOM 5761 C C . TYR A 1 739 ? -12.294 -21.834 23.043 1.00 89.12 739 TYR A C 1
ATOM 5763 O O . TYR A 1 739 ? -11.369 -22.325 23.697 1.00 89.12 739 TYR A O 1
ATOM 5771 N N . GLN A 1 740 ? -13.536 -22.311 23.137 1.00 86.88 740 GLN A N 1
ATOM 5772 C CA . GLN A 1 740 ? -13.898 -23.421 24.024 1.00 86.88 740 GLN A CA 1
ATOM 5773 C C . GLN A 1 740 ? -13.216 -24.726 23.594 1.00 86.88 740 GLN A C 1
ATOM 5775 O O . GLN A 1 740 ? -12.716 -25.465 24.443 1.00 86.88 740 GLN A O 1
ATOM 5780 N N . ARG A 1 741 ? -13.094 -24.990 22.286 1.00 85.56 741 ARG A N 1
ATOM 5781 C CA . ARG A 1 741 ? -12.344 -26.148 21.766 1.00 85.56 741 ARG A CA 1
ATOM 5782 C C . ARG A 1 741 ? -10.846 -26.045 22.101 1.00 85.56 741 ARG A C 1
ATOM 5784 O O . ARG A 1 741 ? -10.259 -27.024 22.553 1.00 85.56 741 ARG A O 1
ATOM 5791 N N . MET A 1 742 ? -10.242 -24.853 22.016 1.00 85.38 742 MET A N 1
ATOM 5792 C CA . MET A 1 742 ? -8.868 -24.606 22.504 1.00 85.38 742 MET A CA 1
ATOM 5793 C C . MET A 1 742 ? -8.701 -24.868 24.005 1.00 85.38 742 MET A C 1
ATOM 5795 O O . MET A 1 742 ? -7.654 -25.354 24.437 1.00 85.38 742 MET A O 1
ATOM 5799 N N . LYS A 1 743 ? -9.718 -24.534 24.804 1.00 81.94 743 LYS A N 1
ATOM 5800 C CA . LYS A 1 743 ? -9.726 -24.718 26.259 1.00 81.94 743 LYS A CA 1
ATOM 5801 C C . LYS A 1 743 ? -9.889 -26.187 26.666 1.00 81.94 743 LYS A C 1
ATOM 5803 O O . LYS A 1 743 ? -9.222 -26.623 27.599 1.00 81.94 743 LYS A O 1
ATOM 5808 N N . ASN A 1 744 ? -10.750 -26.933 25.976 1.00 78.81 744 ASN A N 1
ATOM 5809 C CA . ASN A 1 744 ? -11.096 -28.316 26.321 1.00 78.81 744 ASN A CA 1
ATOM 5810 C C . ASN A 1 744 ? -10.007 -29.328 25.935 1.00 78.81 744 ASN A C 1
ATOM 5812 O O . ASN A 1 744 ? -9.793 -30.300 26.656 1.00 78.81 744 ASN A O 1
ATOM 5816 N N . ASP A 1 745 ? -9.287 -29.089 24.837 1.00 68.56 745 ASP A N 1
ATOM 5817 C CA . ASP A 1 745 ? -8.308 -30.043 24.300 1.00 68.56 745 ASP A CA 1
ATOM 5818 C C . ASP A 1 745 ? -6.996 -30.137 25.094 1.00 68.56 745 ASP A C 1
ATOM 5820 O O . ASP A 1 745 ? -6.201 -31.059 24.891 1.00 68.56 745 ASP A O 1
ATOM 5824 N N . HIS A 1 746 ? -6.770 -29.224 26.039 1.00 62.78 746 HIS A N 1
ATOM 5825 C CA . HIS A 1 746 ? -5.627 -29.266 26.939 1.00 62.78 746 HIS A CA 1
ATOM 5826 C C . HIS A 1 746 ? -6.066 -28.923 28.362 1.00 62.78 746 HIS A C 1
ATOM 5828 O O . HIS A 1 746 ? -6.476 -27.797 28.637 1.00 62.78 746 HIS A O 1
ATOM 5834 N N . HIS A 1 747 ? -5.905 -29.873 29.292 1.00 51.41 747 HIS A N 1
ATOM 5835 C CA . HIS A 1 747 ? -6.000 -29.604 30.726 1.00 51.41 747 HIS A CA 1
ATOM 5836 C C . HIS A 1 747 ? -5.025 -28.478 31.088 1.00 51.41 747 HIS A C 1
ATOM 5838 O O . HIS A 1 747 ? -3.821 -28.712 31.154 1.00 51.41 747 HIS A O 1
ATOM 5844 N N . MET A 1 748 ? -5.573 -27.267 31.237 1.00 48.94 748 MET A N 1
ATOM 5845 C CA . MET A 1 748 ? -4.982 -26.032 31.764 1.00 48.94 748 MET A CA 1
ATOM 5846 C C . MET A 1 748 ? -3.490 -26.173 32.084 1.00 48.94 748 MET A C 1
ATOM 5848 O O . MET A 1 748 ? -3.123 -26.570 33.191 1.00 48.94 748 MET A O 1
ATOM 5852 N N . ALA A 1 749 ? -2.628 -25.881 31.103 1.00 48.72 749 ALA A N 1
ATOM 5853 C CA . ALA A 1 749 ? -1.190 -25.835 31.331 1.00 48.72 749 ALA A CA 1
ATOM 5854 C C . ALA A 1 749 ? -0.933 -24.897 32.519 1.00 48.72 749 ALA A C 1
ATOM 5856 O O . ALA A 1 749 ? -1.244 -23.709 32.450 1.00 48.72 749 ALA A O 1
ATOM 5857 N N . ALA A 1 750 ? -0.421 -25.452 33.622 1.00 44.44 750 ALA A N 1
ATOM 5858 C CA . ALA A 1 750 ? -0.267 -24.748 34.895 1.00 44.44 750 ALA A CA 1
ATOM 5859 C C . ALA A 1 750 ? 0.637 -23.504 34.796 1.00 44.44 750 ALA A C 1
ATOM 5861 O O . ALA A 1 750 ? 0.616 -22.658 35.689 1.00 44.44 750 ALA A O 1
ATOM 5862 N N . GLU A 1 751 ? 1.393 -23.373 33.703 1.00 49.47 751 GLU A N 1
ATOM 5863 C CA . GLU A 1 751 ? 2.190 -22.203 33.365 1.00 49.47 751 GLU A CA 1
ATOM 5864 C C . GLU A 1 751 ? 2.099 -21.932 31.855 1.00 49.47 751 GLU A C 1
ATOM 5866 O O . GLU A 1 751 ? 2.513 -22.748 31.029 1.00 49.47 751 GLU A O 1
ATOM 5871 N N . ILE A 1 752 ? 1.550 -20.770 31.483 1.00 52.62 752 ILE A N 1
ATOM 5872 C CA . ILE A 1 752 ? 1.610 -20.265 30.106 1.00 52.62 752 ILE A CA 1
ATOM 5873 C C . ILE A 1 752 ? 3.050 -19.790 29.862 1.00 52.62 752 ILE A C 1
ATOM 5875 O O . ILE A 1 752 ? 3.516 -18.916 30.598 1.00 52.62 752 ILE A O 1
ATOM 5879 N N . PRO A 1 753 ? 3.766 -20.296 28.840 1.00 50.88 753 PRO A N 1
ATOM 5880 C CA . PRO A 1 753 ? 5.123 -19.842 28.560 1.00 50.88 753 PRO A CA 1
ATOM 5881 C C . PRO A 1 753 ? 5.133 -18.332 28.285 1.00 50.88 753 PRO A C 1
ATOM 5883 O O . PRO A 1 753 ? 4.480 -17.869 27.344 1.00 50.88 753 PRO A O 1
ATOM 5886 N N . GLN A 1 754 ? 5.876 -17.552 29.080 1.00 49.62 754 GLN A N 1
ATOM 5887 C CA . GLN A 1 754 ? 6.177 -16.164 28.728 1.00 49.62 754 GLN A CA 1
ATOM 5888 C C . GLN A 1 754 ? 6.971 -16.167 27.417 1.00 49.62 754 GLN A C 1
ATOM 5890 O O . GLN A 1 754 ? 8.040 -16.769 27.311 1.00 49.62 754 GLN A O 1
ATOM 5895 N N . LYS A 1 755 ? 6.402 -15.554 26.374 1.00 51.69 755 LYS A N 1
ATOM 5896 C CA . LYS A 1 755 ? 6.975 -15.587 25.026 1.00 51.69 755 LYS A CA 1
ATOM 5897 C C . LYS A 1 755 ? 7.939 -14.426 24.821 1.00 51.69 755 LYS A C 1
ATOM 5899 O O . LYS A 1 755 ? 7.516 -13.305 24.555 1.00 51.69 755 LYS A O 1
ATOM 5904 N N . ASP A 1 756 ? 9.232 -14.726 24.813 1.00 51.44 756 ASP A N 1
ATOM 5905 C CA . ASP A 1 756 ? 10.232 -13.818 24.258 1.00 51.44 756 ASP A CA 1
ATOM 5906 C C . ASP A 1 756 ? 10.122 -13.746 22.726 1.00 51.44 756 ASP A C 1
ATOM 5908 O O . ASP A 1 756 ? 9.939 -14.750 22.033 1.00 51.44 756 ASP A O 1
ATOM 5912 N N . TYR A 1 757 ? 10.319 -12.554 22.156 1.00 50.69 757 TYR A N 1
ATOM 5913 C CA . TYR A 1 757 ? 10.349 -12.325 20.700 1.00 50.69 757 TYR A CA 1
ATOM 5914 C C . TYR A 1 757 ? 11.300 -13.286 19.957 1.00 50.69 757 TYR A C 1
ATOM 5916 O O . TYR A 1 757 ? 11.026 -13.721 18.833 1.00 50.69 757 TYR A O 1
ATOM 5924 N N . MET A 1 758 ? 12.425 -13.630 20.589 1.00 47.91 758 MET A N 1
ATOM 5925 C CA . MET A 1 758 ? 13.412 -14.557 20.038 1.00 47.91 758 MET A CA 1
ATOM 5926 C C . MET A 1 758 ? 12.875 -15.995 19.997 1.00 47.91 758 MET A C 1
ATOM 5928 O O . MET A 1 758 ? 13.098 -16.690 19.003 1.00 47.91 758 MET A O 1
ATOM 5932 N N . MET A 1 759 ? 12.077 -16.393 20.993 1.00 58.00 759 MET A N 1
ATOM 5933 C CA . MET A 1 759 ? 11.384 -17.682 21.003 1.00 58.00 759 MET A CA 1
ATOM 5934 C C . MET A 1 759 ? 10.346 -17.769 19.887 1.00 58.00 759 MET A C 1
ATOM 5936 O O . MET A 1 759 ? 10.314 -18.780 19.199 1.00 58.00 759 MET A O 1
ATOM 5940 N N . ASN A 1 760 ? 9.603 -16.702 19.571 1.00 63.84 760 ASN A N 1
ATOM 5941 C CA . ASN A 1 760 ? 8.642 -16.723 18.454 1.00 63.84 760 ASN A CA 1
ATOM 5942 C C . ASN A 1 760 ? 9.302 -17.018 17.092 1.00 63.84 760 ASN A C 1
ATOM 5944 O O . ASN A 1 760 ? 8.766 -17.786 16.289 1.00 63.84 760 ASN A O 1
ATOM 5948 N N . LYS A 1 761 ? 10.495 -16.460 16.827 1.00 62.28 761 LYS A N 1
ATOM 5949 C CA . LYS A 1 761 ? 11.252 -16.759 15.594 1.00 62.28 761 LYS A CA 1
ATOM 5950 C C . LYS A 1 761 ? 11.770 -18.195 15.559 1.00 62.28 761 LYS A C 1
ATOM 5952 O O . LYS A 1 761 ? 11.801 -18.795 14.485 1.00 62.28 761 LYS A O 1
ATOM 5957 N N . VAL A 1 762 ? 12.203 -18.726 16.701 1.00 64.56 762 VAL A N 1
ATOM 5958 C CA . VAL A 1 762 ? 12.665 -20.117 16.816 1.00 64.56 762 VAL A CA 1
ATOM 5959 C C . VAL A 1 762 ? 11.487 -21.073 16.647 1.00 64.56 762 VAL A C 1
ATOM 5961 O O . VAL A 1 762 ? 11.561 -21.951 15.797 1.00 64.56 762 VAL A O 1
ATOM 5964 N N . VAL A 1 763 ? 10.375 -20.836 17.345 1.00 72.06 763 VAL A N 1
ATOM 5965 C CA . VAL A 1 763 ? 9.127 -21.606 17.240 1.00 72.06 763 VAL A CA 1
ATOM 5966 C C . VAL A 1 763 ? 8.631 -21.640 15.799 1.00 72.06 763 VAL A C 1
ATOM 5968 O O . VAL A 1 763 ? 8.381 -22.716 15.278 1.00 72.06 763 VAL A O 1
ATOM 5971 N N . THR A 1 764 ? 8.594 -20.501 15.102 1.00 74.19 764 THR A N 1
ATOM 5972 C CA . THR A 1 764 ? 8.162 -20.475 13.692 1.00 74.19 764 THR A CA 1
ATOM 5973 C C . THR A 1 764 ? 9.062 -21.337 12.801 1.00 74.19 764 THR A C 1
ATOM 5975 O O . THR A 1 764 ? 8.569 -22.076 11.955 1.00 74.19 764 THR A O 1
ATOM 5978 N N . LYS A 1 765 ? 10.387 -21.302 13.007 1.00 72.06 765 LYS A N 1
ATOM 5979 C CA . LYS A 1 765 ? 11.326 -22.159 12.262 1.00 72.06 765 LYS A CA 1
ATOM 5980 C C . LYS A 1 765 ? 11.166 -23.639 12.603 1.00 72.06 765 LYS A C 1
ATOM 5982 O O . LYS A 1 765 ? 11.279 -24.462 11.702 1.00 72.06 765 LYS A O 1
ATOM 5987 N N . VAL A 1 766 ? 10.921 -23.964 13.871 1.00 75.88 766 VAL A N 1
ATOM 5988 C CA . VAL A 1 766 ? 10.654 -25.335 14.331 1.00 75.88 766 VAL A CA 1
ATOM 5989 C C . VAL A 1 766 ? 9.356 -25.850 13.720 1.00 75.88 766 VAL A C 1
ATOM 5991 O O . VAL A 1 766 ? 9.347 -26.950 13.192 1.00 75.88 766 VAL A O 1
ATOM 5994 N N . LEU A 1 767 ? 8.300 -25.038 13.681 1.00 78.69 767 LEU A N 1
ATOM 5995 C CA . LEU A 1 767 ? 7.034 -25.400 13.045 1.00 78.69 767 LEU A CA 1
ATOM 5996 C C . LEU A 1 767 ? 7.199 -25.620 11.539 1.00 78.69 767 LEU A C 1
ATOM 5998 O O . LEU A 1 767 ? 6.733 -26.628 11.031 1.00 78.69 767 LEU A O 1
ATOM 6002 N N . MET A 1 768 ? 7.930 -24.749 10.833 1.00 78.44 768 MET A N 1
ATOM 6003 C CA . MET A 1 768 ? 8.253 -24.974 9.414 1.00 78.44 768 MET A CA 1
ATOM 6004 C C . MET A 1 768 ? 9.113 -26.230 9.203 1.00 78.44 768 MET A C 1
ATOM 6006 O O . MET A 1 768 ? 8.981 -26.906 8.183 1.00 78.44 768 MET A O 1
ATOM 6010 N N . MET A 1 769 ? 10.000 -26.551 10.150 1.00 76.62 769 MET A N 1
ATOM 6011 C CA . MET A 1 769 ? 10.783 -27.788 10.133 1.00 76.62 769 MET A CA 1
ATOM 6012 C C . MET A 1 769 ? 9.883 -29.010 10.356 1.00 76.62 769 MET A C 1
ATOM 6014 O O . MET A 1 769 ? 9.973 -29.949 9.573 1.00 76.62 769 MET A O 1
ATOM 6018 N N . PHE A 1 770 ? 8.966 -28.970 11.324 1.00 79.38 770 PHE A N 1
ATOM 6019 C CA . PHE A 1 770 ? 7.963 -30.013 11.553 1.00 79.38 770 PHE A CA 1
ATOM 6020 C C . PHE A 1 770 ? 7.036 -30.192 10.355 1.00 79.38 770 PHE A C 1
ATOM 6022 O O . PHE A 1 770 ? 6.805 -31.332 9.972 1.00 79.38 770 PHE A O 1
ATOM 6029 N N . THR A 1 771 ? 6.586 -29.113 9.702 1.00 79.75 771 THR A N 1
ATOM 6030 C CA . THR A 1 771 ? 5.834 -29.212 8.442 1.00 79.75 771 THR A CA 1
ATOM 6031 C C . THR A 1 771 ? 6.674 -29.924 7.381 1.00 79.75 771 THR A C 1
ATOM 6033 O O . THR A 1 771 ? 6.204 -30.868 6.756 1.00 79.75 771 THR A O 1
ATOM 6036 N N . ARG A 1 772 ? 7.935 -29.515 7.174 1.00 79.69 772 ARG A N 1
ATOM 6037 C CA . ARG A 1 772 ? 8.800 -30.118 6.144 1.00 79.69 772 ARG A CA 1
ATOM 6038 C C . ARG A 1 772 ? 9.042 -31.605 6.397 1.00 79.69 772 ARG A C 1
ATOM 6040 O O . ARG A 1 772 ? 8.921 -32.397 5.469 1.00 79.69 772 ARG A O 1
ATOM 6047 N N . VAL A 1 773 ? 9.374 -31.973 7.635 1.00 77.88 773 VAL A N 1
ATOM 6048 C CA . VAL A 1 773 ? 9.590 -33.374 8.021 1.00 77.88 773 VAL A CA 1
ATOM 6049 C C . VAL A 1 773 ? 8.276 -34.148 7.969 1.00 77.88 773 VAL A C 1
ATOM 6051 O O . VAL A 1 773 ? 8.264 -35.253 7.454 1.00 77.88 773 VAL A O 1
ATOM 6054 N N . GLY A 1 774 ? 7.160 -33.567 8.410 1.00 77.75 774 GLY A N 1
ATOM 6055 C CA . GLY A 1 774 ? 5.834 -34.189 8.362 1.00 77.75 774 GLY A CA 1
ATOM 6056 C C . GLY A 1 774 ? 5.302 -34.400 6.942 1.00 77.75 774 GLY A C 1
ATOM 6057 O O . GLY A 1 774 ? 4.599 -35.375 6.704 1.00 77.75 774 GLY A O 1
ATOM 6058 N N . LYS A 1 775 ? 5.673 -33.541 5.981 1.00 79.06 775 LYS A N 1
ATOM 6059 C CA . LYS A 1 775 ? 5.401 -33.753 4.548 1.00 79.06 775 LYS A CA 1
ATOM 6060 C C . LYS A 1 775 ? 6.211 -34.925 3.974 1.00 79.06 775 LYS A C 1
ATOM 6062 O O . LYS A 1 775 ? 5.717 -35.619 3.097 1.00 79.06 775 LYS A O 1
ATOM 6067 N N . GLN A 1 776 ? 7.432 -35.150 4.466 1.00 79.38 776 GLN A N 1
ATOM 6068 C CA . GLN A 1 776 ? 8.278 -36.287 4.064 1.00 79.38 776 GLN A CA 1
ATOM 6069 C C . GLN A 1 776 ? 7.896 -37.593 4.779 1.00 79.38 776 GLN A C 1
ATOM 6071 O O . GLN A 1 776 ? 7.989 -38.664 4.190 1.00 79.38 776 GLN A O 1
ATOM 6076 N N . HIS A 1 777 ? 7.450 -37.483 6.031 1.00 76.56 777 HIS A N 1
ATOM 6077 C CA . HIS A 1 777 ? 7.146 -38.572 6.957 1.00 76.56 777 HIS A CA 1
ATOM 6078 C C . HIS A 1 777 ? 5.780 -38.329 7.626 1.00 76.56 777 HIS A C 1
ATOM 6080 O O . HIS A 1 777 ? 5.724 -37.804 8.749 1.00 76.56 777 HIS A O 1
ATOM 6086 N N . PRO A 1 778 ? 4.662 -38.669 6.953 1.00 77.56 778 PRO A N 1
ATOM 6087 C CA . PRO A 1 778 ? 3.309 -38.426 7.461 1.00 77.56 778 PRO A CA 1
ATOM 6088 C C . PRO A 1 778 ? 3.035 -39.059 8.834 1.00 77.56 778 PRO A C 1
ATOM 6090 O O . PRO A 1 778 ? 2.279 -38.510 9.634 1.00 77.56 778 PRO A O 1
ATOM 6093 N N . GLU A 1 779 ? 3.693 -40.176 9.145 1.00 76.50 779 GLU A N 1
ATOM 6094 C CA . GLU A 1 779 ? 3.620 -40.884 10.423 1.00 76.50 779 GLU A CA 1
ATOM 6095 C C . GLU A 1 779 ? 4.113 -40.043 11.612 1.00 76.50 779 GLU A C 1
ATOM 6097 O O . GLU A 1 779 ? 3.568 -40.137 12.715 1.00 76.50 779 GLU A O 1
ATOM 6102 N N . LEU A 1 780 ? 5.102 -39.168 11.392 1.00 75.25 780 LEU A N 1
ATOM 6103 C CA . LEU A 1 780 ? 5.662 -38.296 12.429 1.00 75.25 780 LEU A CA 1
ATOM 6104 C C . LEU A 1 780 ? 4.836 -37.023 12.631 1.00 75.25 780 LEU A C 1
ATOM 6106 O O . LEU A 1 780 ? 4.915 -36.404 13.694 1.00 75.25 780 LEU A O 1
ATOM 6110 N N . LYS A 1 781 ? 4.004 -36.648 11.652 1.00 73.62 781 LYS A N 1
ATOM 6111 C CA . LYS A 1 781 ? 3.177 -35.434 11.705 1.00 73.62 781 LYS A CA 1
ATOM 6112 C C . LYS A 1 781 ? 2.266 -35.416 12.933 1.00 73.62 781 LYS A C 1
ATOM 6114 O O . LYS A 1 781 ? 2.198 -34.401 13.619 1.00 73.62 781 LYS A O 1
ATOM 6119 N N . LYS A 1 782 ? 1.653 -36.556 13.264 1.00 73.06 782 LYS A N 1
ATOM 6120 C CA . LYS A 1 782 ? 0.788 -36.709 14.446 1.00 73.06 782 LYS A CA 1
ATOM 6121 C C . LYS A 1 782 ? 1.536 -36.432 15.751 1.00 73.06 782 LYS A C 1
ATOM 6123 O O . LYS A 1 782 ? 1.051 -35.705 16.619 1.00 73.06 782 LYS A O 1
ATOM 6128 N N . SER A 1 783 ? 2.739 -36.997 15.875 1.00 72.94 783 SER A N 1
ATOM 6129 C CA . SER A 1 783 ? 3.623 -36.762 17.022 1.00 72.94 783 SER A CA 1
ATOM 6130 C C . SER A 1 783 ? 3.963 -35.279 17.137 1.00 72.94 783 SER A C 1
ATOM 6132 O O . SER A 1 783 ? 3.812 -34.685 18.204 1.00 72.94 783 SER A O 1
ATOM 6134 N N . PHE A 1 784 ? 4.340 -34.642 16.027 1.00 77.88 784 PHE A N 1
ATOM 6135 C CA . PHE A 1 784 ? 4.642 -33.217 16.036 1.00 77.88 784 PHE A CA 1
ATOM 6136 C C . PHE A 1 784 ? 3.422 -32.369 16.396 1.00 77.88 784 PHE A C 1
ATOM 6138 O O . PHE A 1 784 ? 3.570 -31.460 17.203 1.00 77.88 784 PHE A O 1
ATOM 6145 N N . GLN A 1 785 ? 2.229 -32.674 15.874 1.00 75.81 785 GLN A N 1
ATOM 6146 C CA . GLN A 1 785 ? 1.028 -31.855 16.089 1.00 75.81 785 GLN A CA 1
ATOM 6147 C C . GLN A 1 785 ? 0.531 -31.961 17.530 1.00 75.81 785 GLN A C 1
ATOM 6149 O O . GLN A 1 785 ? 0.132 -30.958 18.112 1.00 75.81 785 GLN A O 1
ATOM 6154 N N . THR A 1 786 ? 0.661 -33.141 18.141 1.00 71.69 786 THR A N 1
ATOM 6155 C CA . THR A 1 786 ? 0.370 -33.355 19.570 1.00 71.69 786 THR A CA 1
ATOM 6156 C C . THR A 1 786 ? 1.317 -32.557 20.474 1.00 71.69 786 THR A C 1
ATOM 6158 O O . THR A 1 786 ? 0.932 -32.130 21.559 1.00 71.69 786 THR A O 1
ATOM 6161 N N . ASN A 1 787 ? 2.553 -32.325 20.022 1.00 68.25 787 ASN A N 1
ATOM 6162 C CA . ASN A 1 787 ? 3.556 -31.547 20.750 1.00 68.25 787 ASN A CA 1
ATOM 6163 C C . ASN A 1 787 ? 3.422 -30.024 20.547 1.00 68.25 787 ASN A C 1
ATOM 6165 O O . ASN A 1 787 ? 4.120 -29.259 21.218 1.00 68.25 787 ASN A O 1
ATOM 6169 N N . VAL A 1 788 ? 2.561 -29.556 19.634 1.00 71.00 788 VAL A N 1
ATOM 6170 C CA . VAL A 1 788 ? 2.295 -28.123 19.446 1.00 71.00 788 VAL A CA 1
ATOM 6171 C C . VAL A 1 788 ? 1.228 -27.662 20.439 1.00 71.00 788 VAL A C 1
ATOM 6173 O O . VAL A 1 788 ? 0.157 -28.244 20.545 1.00 71.00 788 VAL A O 1
ATOM 6176 N N . SER A 1 789 ? 1.513 -26.576 21.159 1.00 70.00 789 SER A N 1
ATOM 6177 C CA . SER A 1 789 ? 0.560 -25.962 22.087 1.00 70.00 789 SER A CA 1
ATOM 6178 C C . SER A 1 789 ? -0.605 -25.312 21.329 1.00 70.00 789 SER A C 1
ATOM 6180 O O . SER A 1 789 ? -0.399 -24.397 20.526 1.00 70.00 789 SER A O 1
ATOM 6182 N N . LEU A 1 790 ? -1.827 -25.763 21.627 1.00 76.56 790 LEU A N 1
ATOM 6183 C CA . LEU A 1 790 ? -3.088 -25.164 21.164 1.00 76.56 790 LEU A CA 1
ATOM 6184 C C . LEU A 1 790 ? -3.841 -24.437 22.291 1.00 76.56 790 LEU A C 1
ATOM 6186 O O . LEU A 1 790 ? -4.993 -24.047 22.132 1.00 76.56 790 LEU A O 1
ATOM 6190 N N . THR A 1 791 ? -3.185 -24.207 23.431 1.00 74.75 791 THR A N 1
ATOM 6191 C CA . THR A 1 791 ? -3.794 -23.566 24.606 1.00 74.75 791 THR A CA 1
ATOM 6192 C C . THR A 1 791 ? -4.031 -22.067 24.388 1.00 74.75 791 THR A C 1
ATOM 6194 O O . THR A 1 791 ? -3.151 -21.410 23.814 1.00 74.75 791 THR A O 1
ATOM 6197 N N . PRO A 1 792 ? -5.135 -21.490 24.908 1.00 81.00 792 PRO A N 1
ATOM 6198 C CA . PRO A 1 792 ? -5.337 -20.044 24.938 1.00 81.00 792 PRO A CA 1
ATOM 6199 C C . PRO A 1 792 ? -4.166 -19.320 25.607 1.00 81.00 792 PRO A C 1
ATOM 6201 O O . PRO A 1 792 ? -3.605 -19.787 26.599 1.00 81.00 792 PRO A O 1
ATOM 6204 N N . ASN A 1 793 ? -3.782 -18.169 25.058 1.00 79.31 793 ASN A N 1
ATOM 6205 C CA . ASN A 1 793 ? -2.682 -17.359 25.577 1.00 79.31 793 ASN A CA 1
ATOM 6206 C C . ASN A 1 793 ? -3.133 -15.918 25.857 1.00 79.31 793 ASN A C 1
ATOM 6208 O O . ASN A 1 793 ? -4.277 -15.547 25.605 1.00 79.31 793 ASN A O 1
ATOM 6212 N N . LEU A 1 794 ? -2.218 -15.082 26.356 1.00 79.88 794 LEU A N 1
ATOM 6213 C CA . LEU A 1 794 ? -2.487 -13.666 26.630 1.00 79.88 794 LEU A CA 1
ATOM 6214 C C . LEU A 1 794 ? -3.085 -12.920 25.422 1.00 79.88 794 LEU A C 1
ATOM 6216 O O . LEU A 1 794 ? -3.964 -12.080 25.590 1.00 79.88 794 LEU A O 1
ATOM 6220 N N . HIS A 1 795 ? -2.643 -13.242 24.203 1.00 82.12 795 HIS A N 1
ATOM 6221 C CA . HIS A 1 795 ? -3.181 -12.627 22.992 1.00 82.12 795 HIS A CA 1
ATOM 6222 C C . HIS A 1 795 ? -4.633 -13.050 22.728 1.00 82.12 795 HIS A C 1
ATOM 6224 O O . HIS A 1 795 ? -5.434 -12.206 22.344 1.00 82.12 795 HIS A O 1
ATOM 6230 N N . THR A 1 796 ? -4.991 -14.310 22.997 1.00 85.50 796 THR A N 1
ATOM 6231 C CA . THR A 1 796 ? -6.377 -14.803 22.908 1.00 85.50 796 THR A CA 1
ATOM 6232 C C . THR A 1 796 ? -7.302 -13.994 23.818 1.00 85.50 796 THR A C 1
ATOM 6234 O O . THR A 1 796 ? -8.295 -13.440 23.355 1.00 85.50 796 THR A O 1
ATOM 6237 N N . TYR A 1 797 ? -6.931 -13.835 25.093 1.00 87.06 797 TYR A N 1
ATOM 6238 C CA . TYR A 1 797 ? -7.719 -13.047 26.045 1.00 87.06 797 TYR A CA 1
ATOM 6239 C C . TYR A 1 797 ? -7.790 -11.570 25.672 1.00 87.06 797 TYR A C 1
ATOM 6241 O O . TYR A 1 797 ? -8.849 -10.961 25.783 1.00 87.06 797 TYR A O 1
ATOM 6249 N N . LYS A 1 798 ? -6.689 -10.995 25.177 1.00 86.75 798 LYS A N 1
ATOM 6250 C CA . LYS A 1 798 ? -6.677 -9.618 24.679 1.00 86.75 798 LYS A CA 1
ATOM 6251 C C . LYS A 1 798 ? -7.684 -9.418 23.544 1.00 86.75 798 LYS A C 1
ATOM 6253 O O . LYS A 1 798 ? -8.402 -8.427 23.571 1.00 86.75 798 LYS A O 1
ATOM 6258 N N . LEU A 1 799 ? -7.738 -10.333 22.572 1.00 86.62 799 LEU A N 1
ATOM 6259 C CA . LEU A 1 799 ? -8.680 -10.259 21.448 1.00 86.62 799 LEU A CA 1
ATOM 6260 C C . LEU A 1 799 ? -10.138 -10.310 21.926 1.00 86.62 799 LEU A C 1
ATOM 6262 O O . LEU A 1 799 ? -10.945 -9.486 21.505 1.00 86.62 799 LEU A O 1
ATOM 6266 N N . LEU A 1 800 ? -10.454 -11.245 22.828 1.00 89.25 800 LEU A N 1
ATOM 6267 C CA . LEU A 1 800 ? -11.804 -11.413 23.369 1.00 89.25 800 LEU A CA 1
ATOM 6268 C C . LEU A 1 800 ? -12.219 -10.198 24.210 1.00 89.25 800 LEU A C 1
ATOM 6270 O O . LEU A 1 800 ? -13.259 -9.597 23.947 1.00 89.25 800 LEU A O 1
ATOM 6274 N N . VAL A 1 801 ? -11.389 -9.779 25.171 1.00 89.06 801 VAL A N 1
ATOM 6275 C CA . VAL A 1 801 ? -11.688 -8.618 26.025 1.00 89.06 801 VAL A CA 1
ATOM 6276 C C . VAL A 1 801 ? -11.831 -7.344 25.194 1.00 89.06 801 VAL A C 1
ATOM 6278 O O . VAL A 1 801 ? -12.782 -6.602 25.415 1.00 89.06 801 VAL A O 1
ATOM 6281 N N . ASP A 1 802 ? -10.951 -7.098 24.219 1.00 86.88 802 ASP A N 1
ATOM 6282 C CA . ASP A 1 802 ? -11.044 -5.914 23.355 1.00 86.88 802 ASP A CA 1
ATOM 6283 C C . ASP A 1 802 ? -12.344 -5.898 22.547 1.00 86.88 802 ASP A C 1
ATOM 6285 O O . ASP A 1 802 ? -13.045 -4.886 22.541 1.00 86.88 802 ASP A O 1
ATOM 6289 N N . HIS A 1 803 ? -12.726 -7.022 21.940 1.00 86.62 803 HIS A N 1
ATOM 6290 C CA . HIS A 1 803 ? -13.955 -7.105 21.156 1.00 86.62 803 HIS A CA 1
ATOM 6291 C C . HIS A 1 803 ? -15.218 -6.921 22.016 1.00 86.62 803 HIS A C 1
ATOM 6293 O O . HIS A 1 803 ? -16.057 -6.067 21.709 1.00 86.62 803 HIS A O 1
ATOM 6299 N N . TYR A 1 804 ? -15.339 -7.659 23.125 1.00 87.62 804 TYR A N 1
ATOM 6300 C CA . TYR A 1 804 ? -16.515 -7.572 23.995 1.00 87.62 804 TYR A CA 1
ATOM 6301 C C . TYR A 1 804 ? -16.604 -6.233 24.740 1.00 87.62 804 TYR A C 1
ATOM 6303 O O . TYR A 1 804 ? -17.713 -5.748 24.957 1.00 87.62 804 TYR A O 1
ATOM 6311 N N . ALA A 1 805 ? -15.473 -5.601 25.079 1.00 86.50 805 ALA A N 1
ATOM 6312 C CA . ALA A 1 805 ? -15.458 -4.284 25.714 1.00 86.50 805 ALA A CA 1
ATOM 6313 C C . ALA A 1 805 ? -15.774 -3.150 24.730 1.00 86.50 805 ALA A C 1
ATOM 6315 O O . ALA A 1 805 ? -16.543 -2.252 25.059 1.00 86.50 805 ALA A O 1
ATOM 6316 N N . THR A 1 806 ? -15.185 -3.162 23.529 1.00 85.06 806 THR A N 1
ATOM 6317 C CA . THR A 1 806 ? -15.276 -2.017 22.608 1.00 85.06 806 THR A CA 1
ATOM 6318 C C . THR A 1 806 ? -16.456 -2.103 21.648 1.00 85.06 806 THR A C 1
ATOM 6320 O O . THR A 1 806 ? -17.153 -1.103 21.476 1.00 85.06 806 THR A O 1
ATOM 6323 N N . ARG A 1 807 ? -16.722 -3.270 21.046 1.00 82.06 807 ARG A N 1
ATOM 6324 C CA . ARG A 1 807 ? -17.781 -3.420 20.035 1.00 82.06 807 ARG A CA 1
ATOM 6325 C C . ARG A 1 807 ? -19.132 -3.777 20.636 1.00 82.06 807 ARG A C 1
ATOM 6327 O O . ARG A 1 807 ? -20.108 -3.099 20.339 1.00 82.06 807 ARG A O 1
ATOM 6334 N N . ILE A 1 808 ? -19.180 -4.806 21.480 1.00 83.56 808 ILE A N 1
ATOM 6335 C CA . ILE A 1 808 ? -20.451 -5.344 22.000 1.00 83.56 808 ILE A CA 1
ATOM 6336 C C . ILE A 1 808 ? -20.901 -4.606 23.262 1.00 83.56 808 ILE A C 1
ATOM 6338 O O . ILE A 1 808 ? -22.093 -4.411 23.472 1.00 83.56 808 ILE A O 1
ATOM 6342 N N . GLY A 1 809 ? -19.955 -4.208 24.116 1.00 82.94 809 GLY A N 1
ATOM 6343 C CA . GLY A 1 809 ? -20.250 -3.623 25.425 1.00 82.94 809 GLY A CA 1
ATOM 6344 C C . GLY A 1 809 ? -20.732 -4.645 26.463 1.00 82.94 809 GLY A C 1
ATOM 6345 O O . GLY A 1 809 ? -21.237 -4.243 27.511 1.00 82.94 809 GLY A O 1
ATOM 6346 N N . ASN A 1 810 ? -20.573 -5.954 26.212 1.00 86.50 810 ASN A N 1
ATOM 6347 C CA . ASN A 1 810 ? -20.991 -7.010 27.138 1.00 86.50 810 ASN A CA 1
ATOM 6348 C C . ASN A 1 810 ? -19.987 -7.158 28.288 1.00 86.50 810 ASN A C 1
ATOM 6350 O O . ASN A 1 810 ? -18.989 -7.880 28.202 1.00 86.50 810 ASN A O 1
ATOM 6354 N N . LEU A 1 811 ? -20.296 -6.491 29.394 1.00 85.50 811 LEU A N 1
ATOM 6355 C CA . LEU A 1 811 ? -19.458 -6.467 30.583 1.00 85.50 811 LEU A CA 1
ATOM 6356 C C . LEU A 1 811 ? -19.343 -7.827 31.285 1.00 85.50 811 LEU A C 1
ATOM 6358 O O . LEU A 1 811 ? -18.297 -8.134 31.848 1.00 85.50 811 LEU A O 1
ATOM 6362 N N . GLN A 1 812 ? -20.391 -8.654 31.242 1.00 85.38 812 GLN A N 1
ATOM 6363 C CA . GLN A 1 812 ? -20.397 -9.965 31.902 1.00 85.38 812 GLN A CA 1
ATOM 6364 C C . GLN A 1 812 ? -19.357 -10.897 31.278 1.00 85.38 812 GLN A C 1
ATOM 6366 O O . GLN A 1 812 ? -18.595 -11.551 31.988 1.00 85.38 812 GLN A O 1
ATOM 6371 N N . LYS A 1 813 ? -19.275 -10.910 29.943 1.00 86.31 813 LYS A N 1
ATOM 6372 C CA . LYS A 1 813 ? -18.254 -11.673 29.215 1.00 86.31 813 LYS A CA 1
ATOM 6373 C C . LYS A 1 813 ? -16.850 -11.142 29.472 1.00 86.31 813 LYS A C 1
ATOM 6375 O O . LYS A 1 813 ? -15.940 -11.927 29.720 1.00 86.31 813 LYS A O 1
ATOM 6380 N N . VAL A 1 814 ? -16.678 -9.819 29.495 1.00 87.69 814 VAL A N 1
ATOM 6381 C CA . VAL A 1 814 ? -15.400 -9.196 29.874 1.00 87.69 814 VAL A CA 1
ATOM 6382 C C . VAL A 1 814 ? -14.974 -9.646 31.276 1.00 87.69 814 VAL A C 1
ATOM 6384 O O . VAL A 1 814 ? -13.842 -10.090 31.451 1.00 87.69 814 VAL A O 1
ATOM 6387 N N . ALA A 1 815 ? -15.884 -9.621 32.252 1.00 85.00 815 ALA A N 1
ATOM 6388 C CA . ALA A 1 815 ? -15.624 -10.087 33.612 1.00 85.00 815 ALA A CA 1
ATOM 6389 C C . ALA A 1 815 ? -15.252 -11.577 33.660 1.00 85.00 815 ALA A C 1
ATOM 6391 O O . ALA A 1 815 ? -14.294 -11.938 34.340 1.00 85.00 815 ALA A O 1
ATOM 6392 N N . GLN A 1 816 ? -15.956 -12.421 32.895 1.00 87.50 816 GLN A N 1
ATOM 6393 C CA . GLN A 1 816 ? -15.664 -13.851 32.779 1.00 87.50 816 GLN A CA 1
ATOM 6394 C C . GLN A 1 816 ? -14.221 -14.087 32.308 1.00 87.50 816 GLN A C 1
ATOM 6396 O O . GLN A 1 816 ? -13.475 -14.820 32.954 1.00 87.50 816 GLN A O 1
ATOM 6401 N N . TYR A 1 817 ? -13.788 -13.447 31.217 1.00 87.81 817 TYR A N 1
ATOM 6402 C CA . TYR A 1 817 ? -12.425 -13.644 30.713 1.00 87.81 817 TYR A CA 1
ATOM 6403 C C . TYR A 1 817 ? -11.361 -13.099 31.667 1.00 87.81 817 TYR A C 1
ATOM 6405 O O . TYR A 1 817 ? -10.294 -13.696 31.791 1.00 87.81 817 TYR A O 1
ATOM 6413 N N . LEU A 1 818 ? -11.641 -12.002 32.375 1.00 84.56 818 LEU A N 1
ATOM 6414 C CA . LEU A 1 818 ? -10.740 -11.470 33.401 1.00 84.56 818 LEU A CA 1
ATOM 6415 C C . LEU A 1 818 ? -10.605 -12.427 34.602 1.00 84.56 818 LEU A C 1
ATOM 6417 O O . LEU A 1 818 ? -9.506 -12.558 35.148 1.00 84.56 818 LEU A O 1
ATOM 6421 N N . ASP A 1 819 ? -11.673 -13.143 34.969 1.00 82.31 819 ASP A N 1
ATOM 6422 C CA . ASP A 1 819 ? -11.629 -14.210 35.981 1.00 82.31 819 ASP A CA 1
ATOM 6423 C C . ASP A 1 819 ? -10.795 -15.398 35.521 1.00 82.31 819 ASP A C 1
ATOM 6425 O O . ASP A 1 819 ? -9.932 -15.898 36.243 1.00 82.31 819 ASP A O 1
ATOM 6429 N N . GLU A 1 820 ? -10.992 -15.824 34.276 1.00 81.94 820 GLU A N 1
ATOM 6430 C CA . GLU A 1 820 ? -10.225 -16.922 33.696 1.00 81.94 820 GLU A CA 1
ATOM 6431 C C . GLU A 1 820 ? -8.732 -16.562 33.619 1.00 81.94 820 GLU A C 1
ATOM 6433 O O . GLU A 1 820 ? -7.876 -17.359 34.011 1.00 81.94 820 GLU A O 1
ATOM 6438 N N . MET A 1 821 ? -8.399 -15.325 33.238 1.00 80.25 821 MET A N 1
ATOM 6439 C CA . MET A 1 821 ? -7.025 -14.813 33.272 1.00 80.25 821 MET A CA 1
ATOM 6440 C C . MET A 1 821 ? -6.417 -14.838 34.679 1.00 80.25 821 MET A C 1
ATOM 6442 O O . MET A 1 821 ? -5.244 -15.188 34.831 1.00 80.25 821 MET A O 1
ATOM 6446 N N . LYS A 1 822 ? -7.201 -14.501 35.708 1.00 75.44 822 LYS A N 1
ATOM 6447 C CA . LYS A 1 822 ? -6.792 -14.582 37.118 1.00 75.44 822 LYS A CA 1
ATOM 6448 C C . LYS A 1 822 ? -6.518 -16.024 37.536 1.00 75.44 822 LYS A C 1
ATOM 6450 O O . LYS A 1 822 ? -5.454 -16.307 38.088 1.00 75.44 822 LYS A O 1
ATOM 6455 N N . HIS A 1 823 ? -7.447 -16.939 37.264 1.00 73.06 823 HIS A N 1
ATOM 6456 C CA . HIS A 1 823 ? -7.309 -18.355 37.611 1.00 73.06 823 HIS A CA 1
ATOM 6457 C C . HIS A 1 823 ? -6.088 -18.999 36.950 1.00 73.06 823 HIS A C 1
ATOM 6459 O O . HIS A 1 823 ? -5.386 -19.791 37.580 1.00 73.06 823 HIS A O 1
ATOM 6465 N N . LEU A 1 824 ? -5.786 -18.594 35.717 1.00 69.94 824 LEU A N 1
ATOM 6466 C CA . LEU A 1 824 ? -4.641 -19.070 34.941 1.00 69.94 824 LEU A CA 1
ATOM 6467 C C . LEU A 1 824 ? -3.344 -18.299 35.208 1.00 69.94 824 LEU A C 1
ATOM 6469 O O . LEU A 1 824 ? -2.336 -18.550 34.550 1.00 69.94 824 LEU A O 1
ATOM 6473 N N . LYS A 1 825 ? -3.354 -17.368 36.173 1.00 68.31 825 LYS A N 1
ATOM 6474 C CA . LYS A 1 825 ? -2.211 -16.521 36.549 1.00 68.31 825 LYS A CA 1
ATOM 6475 C C . LYS A 1 825 ? -1.598 -15.773 35.357 1.00 68.31 825 LYS A C 1
ATOM 6477 O O . LYS A 1 825 ? -0.388 -15.533 35.314 1.00 68.31 825 LYS A O 1
ATOM 6482 N N . VAL A 1 826 ? -2.421 -15.385 34.386 1.00 68.75 826 VAL A N 1
ATOM 6483 C CA . VAL A 1 826 ? -1.970 -14.629 33.217 1.00 68.75 826 VAL A CA 1
ATOM 6484 C C . VAL A 1 826 ? -1.658 -13.196 33.635 1.00 68.75 826 VAL A C 1
ATOM 6486 O O . VAL A 1 826 ? -2.430 -12.532 34.321 1.00 68.75 826 VAL A O 1
ATOM 6489 N N . SER A 1 827 ? -0.496 -12.707 33.212 1.00 68.69 827 SER A N 1
ATOM 6490 C CA . SER A 1 827 ? -0.082 -11.323 33.420 1.00 68.69 827 SER A CA 1
ATOM 6491 C C . SER A 1 827 ? -1.049 -10.348 32.741 1.00 68.69 827 SER A C 1
ATOM 6493 O O . SER A 1 827 ? -1.185 -10.389 31.521 1.00 68.69 827 SER A O 1
ATOM 6495 N N . ILE A 1 828 ? -1.666 -9.438 33.502 1.00 74.25 828 ILE A N 1
ATOM 6496 C CA . ILE A 1 828 ? -2.442 -8.333 32.925 1.00 74.25 828 ILE A CA 1
ATOM 6497 C C . ILE A 1 828 ? -1.465 -7.287 32.381 1.00 74.25 828 ILE A C 1
ATOM 6499 O O . ILE A 1 828 ? -0.666 -6.722 33.127 1.00 74.25 828 ILE A O 1
ATOM 6503 N N . GLU A 1 829 ? -1.523 -7.054 31.073 1.00 79.00 829 GLU A N 1
ATOM 6504 C CA . GLU A 1 829 ? -0.752 -6.017 30.386 1.00 79.00 829 GLU A CA 1
ATOM 6505 C C . GLU A 1 829 ? -1.535 -4.695 30.282 1.00 79.00 829 GLU A C 1
ATOM 6507 O O . GLU A 1 829 ? -2.771 -4.717 30.252 1.00 79.00 829 GLU A O 1
ATOM 6512 N N . PRO A 1 830 ? -0.848 -3.546 30.105 1.00 79.75 830 PRO A N 1
ATOM 6513 C CA . PRO A 1 830 ? -1.486 -2.239 29.895 1.00 79.75 830 PRO A CA 1
ATOM 6514 C C . PRO A 1 830 ? -2.505 -2.223 28.744 1.00 79.75 830 PRO A C 1
ATOM 6516 O O . PRO A 1 830 ? -3.458 -1.446 28.745 1.00 79.75 830 PRO A O 1
ATOM 6519 N N . THR A 1 831 ? -2.335 -3.109 27.757 1.00 80.56 831 THR A N 1
ATOM 6520 C CA . THR A 1 831 ? -3.226 -3.188 26.593 1.00 80.56 831 THR A CA 1
ATOM 6521 C C . THR A 1 831 ? -4.646 -3.652 26.925 1.00 80.56 831 THR A C 1
ATOM 6523 O O . THR A 1 831 ? -5.575 -3.281 26.214 1.00 80.56 831 THR A O 1
ATOM 6526 N N . ILE A 1 832 ? -4.834 -4.399 28.016 1.00 85.75 832 ILE A N 1
ATOM 6527 C CA . ILE A 1 832 ? -6.161 -4.823 28.485 1.00 85.75 832 ILE A CA 1
ATOM 6528 C C . ILE A 1 832 ? -6.887 -3.641 29.131 1.00 85.75 832 ILE A C 1
ATOM 6530 O O . ILE A 1 832 ? -8.048 -3.388 28.829 1.00 85.75 832 ILE A O 1
ATOM 6534 N N . PHE A 1 833 ? -6.185 -2.852 29.947 1.00 87.06 833 PHE A N 1
ATOM 6535 C CA . PHE A 1 833 ? -6.737 -1.625 30.527 1.00 87.06 833 PHE A CA 1
ATOM 6536 C C . PHE A 1 833 ? -7.131 -0.612 29.455 1.00 87.06 833 PHE A C 1
ATOM 6538 O O . PHE A 1 833 ? -8.193 -0.003 29.535 1.00 87.06 833 PHE A O 1
ATOM 6545 N N . LEU A 1 834 ? -6.321 -0.487 28.403 1.00 86.94 834 LEU A N 1
ATOM 6546 C CA . LEU A 1 834 ? -6.659 0.340 27.252 1.00 86.94 834 LEU A CA 1
ATOM 6547 C C . LEU A 1 834 ? -7.993 -0.068 26.604 1.00 86.94 834 LEU A C 1
ATOM 6549 O O . LEU A 1 834 ? -8.797 0.805 26.272 1.00 86.94 834 LEU A O 1
ATOM 6553 N N . ALA A 1 835 ? -8.222 -1.370 26.409 1.00 85.81 835 ALA A N 1
ATOM 6554 C CA . ALA A 1 835 ? -9.481 -1.884 25.872 1.00 85.81 835 ALA A CA 1
ATOM 6555 C C . ALA A 1 835 ? -10.670 -1.543 26.784 1.00 85.81 835 ALA A C 1
ATOM 6557 O O . ALA A 1 835 ? -11.712 -1.099 26.302 1.00 85.81 835 ALA A O 1
ATOM 6558 N N . LEU A 1 836 ? -10.491 -1.663 28.104 1.00 89.44 836 LEU A N 1
ATOM 6559 C CA . LEU A 1 836 ? -11.512 -1.290 29.084 1.00 89.44 836 LEU A CA 1
ATOM 6560 C C . LEU A 1 836 ? -11.820 0.209 29.045 1.00 89.44 836 LEU A C 1
ATOM 6562 O O . LEU A 1 836 ? -12.986 0.572 28.930 1.00 89.44 836 LEU A O 1
ATOM 6566 N N . PHE A 1 837 ? -10.808 1.085 29.061 1.00 90.75 837 PHE A N 1
ATOM 6567 C CA . PHE A 1 837 ? -11.021 2.537 28.979 1.00 90.75 837 PHE A CA 1
ATOM 6568 C C . PHE A 1 837 ? -11.749 2.942 27.695 1.00 90.75 837 PHE A C 1
ATOM 6570 O O . PHE A 1 837 ? -12.645 3.783 27.727 1.00 90.75 837 PHE A O 1
ATOM 6577 N N . LYS A 1 838 ? -11.434 2.302 26.564 1.00 87.12 838 LYS A N 1
ATOM 6578 C CA . LYS A 1 838 ? -12.209 2.477 25.328 1.00 87.12 838 LYS A CA 1
ATOM 6579 C C . LYS A 1 838 ? -13.659 2.022 25.486 1.00 87.12 838 LYS A C 1
ATOM 6581 O O . LYS A 1 838 ? -14.549 2.737 25.037 1.00 87.12 838 LYS A O 1
ATOM 6586 N N . GLY A 1 839 ? -13.893 0.875 26.123 1.00 85.31 839 GLY A N 1
ATOM 6587 C CA . GLY A 1 839 ? -15.235 0.377 26.436 1.00 85.31 839 GLY A CA 1
ATOM 6588 C C . GLY A 1 839 ? -16.048 1.379 27.259 1.00 85.31 839 GLY A C 1
ATOM 6589 O O . GLY A 1 839 ? -17.129 1.772 26.829 1.00 85.31 839 GLY A O 1
ATOM 6590 N N . PHE A 1 840 ? -15.483 1.899 28.357 1.00 88.19 840 PHE A N 1
ATOM 6591 C CA . PHE A 1 840 ? -16.104 2.961 29.164 1.00 88.19 840 PHE A CA 1
ATOM 6592 C C . PHE A 1 840 ? -16.364 4.230 28.349 1.00 88.19 840 PHE A C 1
ATOM 6594 O O . PHE A 1 840 ? -17.436 4.822 28.439 1.00 88.19 840 PHE A O 1
ATOM 6601 N N . TYR A 1 841 ? -15.423 4.636 27.496 1.00 87.88 841 TYR A N 1
ATOM 6602 C CA . TYR A 1 841 ? -15.635 5.787 26.626 1.00 87.88 841 TYR A CA 1
ATOM 6603 C C . TYR A 1 841 ? -16.744 5.562 25.589 1.00 87.88 841 TYR A C 1
ATOM 6605 O O . TYR A 1 841 ? -17.426 6.513 25.223 1.00 87.88 841 TYR A O 1
ATOM 6613 N N . ILE A 1 842 ? -16.954 4.353 25.073 1.00 85.19 842 ILE A N 1
ATOM 6614 C CA . ILE A 1 842 ? -17.997 4.104 24.066 1.00 85.19 842 ILE A CA 1
ATOM 6615 C C . ILE A 1 842 ? -19.360 3.931 24.748 1.00 85.19 842 ILE A C 1
ATOM 6617 O O . ILE A 1 842 ? -20.291 4.671 24.423 1.00 85.19 842 ILE A O 1
ATOM 6621 N N . HIS A 1 843 ? -19.442 3.037 25.735 1.00 84.31 843 HIS A N 1
ATOM 6622 C CA . HIS A 1 843 ? -20.689 2.533 26.330 1.00 84.31 843 HIS A CA 1
ATOM 6623 C C . HIS A 1 843 ? -21.062 3.174 27.679 1.00 84.31 843 HIS A C 1
ATOM 6625 O O . HIS A 1 843 ? -22.143 2.917 28.205 1.00 84.31 843 HIS A O 1
ATOM 6631 N N . GLY A 1 844 ? -20.194 4.008 28.254 1.00 84.88 844 GLY A N 1
ATOM 6632 C CA . GLY A 1 844 ? -20.451 4.735 29.502 1.00 84.88 844 GLY A CA 1
ATOM 6633 C C . GLY A 1 844 ? -21.071 6.126 29.307 1.00 84.88 844 GLY A C 1
ATOM 6634 O O . GLY A 1 844 ? -21.247 6.608 28.182 1.00 84.88 844 GLY A O 1
ATOM 6635 N N . GLY A 1 845 ? -21.378 6.788 30.427 1.00 77.12 845 GLY A N 1
ATOM 6636 C CA . GLY A 1 845 ? -21.810 8.196 30.473 1.00 77.12 845 GLY A CA 1
ATOM 6637 C C . GLY A 1 845 ? -23.324 8.449 30.441 1.00 77.12 845 GLY A C 1
ATOM 6638 O O . GLY A 1 845 ? -23.738 9.588 30.238 1.00 77.12 845 GLY A O 1
ATOM 6639 N N . PHE A 1 846 ? -24.162 7.424 30.628 1.00 76.75 846 PHE A N 1
ATOM 6640 C CA . PHE A 1 846 ? -25.615 7.578 30.776 1.00 76.75 846 PHE A CA 1
ATOM 6641 C C . PHE A 1 846 ? -26.146 6.807 31.991 1.00 76.75 846 PHE A C 1
ATOM 6643 O O . PHE A 1 846 ? -25.555 5.818 32.431 1.00 76.75 846 PHE A O 1
ATOM 6650 N N . THR A 1 847 ? -27.263 7.274 32.550 1.00 68.75 847 THR A N 1
ATOM 6651 C CA . THR A 1 847 ? -27.869 6.707 33.760 1.00 68.75 847 THR A CA 1
ATOM 6652 C C . THR A 1 847 ? -28.369 5.282 33.505 1.00 68.75 847 THR A C 1
ATOM 6654 O O . THR A 1 847 ? -29.109 5.032 32.558 1.00 68.75 847 THR A O 1
ATOM 6657 N N . GLY A 1 848 ? -27.946 4.333 34.345 1.00 70.56 848 GLY A N 1
ATOM 6658 C CA . GLY A 1 848 ? -28.286 2.912 34.198 1.00 70.56 848 GLY A CA 1
ATOM 6659 C C . GLY A 1 848 ? -27.363 2.105 33.277 1.00 70.56 848 GLY A C 1
ATOM 6660 O O . GLY A 1 848 ? -27.640 0.931 33.053 1.00 70.56 848 GLY A O 1
ATOM 6661 N N . SER A 1 849 ? -26.273 2.689 32.758 1.00 80.75 849 SER A N 1
ATOM 6662 C CA . SER A 1 849 ? -25.245 1.914 32.052 1.00 80.75 849 SER A CA 1
ATOM 6663 C C . SER A 1 849 ? -24.539 0.940 32.998 1.00 80.75 849 SER A C 1
ATOM 6665 O O . SER A 1 849 ? -24.125 1.314 34.099 1.00 80.75 849 SER A O 1
ATOM 6667 N N . ASP A 1 850 ? -24.318 -0.291 32.530 1.00 79.50 850 ASP A N 1
ATOM 6668 C CA . ASP A 1 850 ? -23.428 -1.249 33.190 1.00 79.50 850 ASP A CA 1
ATOM 6669 C C . ASP A 1 850 ? -21.980 -0.730 33.267 1.00 79.50 850 ASP A C 1
ATOM 6671 O O . ASP A 1 850 ? -21.217 -1.122 34.150 1.00 79.50 850 ASP A O 1
ATOM 6675 N N . TRP A 1 851 ? -21.588 0.191 32.387 1.00 85.88 851 TRP A N 1
ATOM 6676 C CA . TRP A 1 851 ? -20.286 0.858 32.400 1.00 85.88 851 TRP A CA 1
ATOM 6677 C C . TRP A 1 851 ? -20.332 2.100 33.302 1.00 85.88 851 TRP A C 1
ATOM 6679 O O . TRP A 1 851 ? -20.238 3.235 32.834 1.00 85.88 851 TRP A O 1
ATOM 6689 N N . SER A 1 852 ? -20.535 1.870 34.602 1.00 85.94 852 SER A N 1
ATOM 6690 C CA . SER A 1 852 ? -20.732 2.919 35.608 1.00 85.94 852 SER A CA 1
ATOM 6691 C C . SER A 1 852 ? -19.434 3.592 36.072 1.00 85.94 852 SER A C 1
ATOM 6693 O O . SER A 1 852 ? -18.348 3.017 35.995 1.00 85.94 852 SER A O 1
ATOM 6695 N N . GLU A 1 853 ? -19.564 4.801 36.622 1.00 84.62 853 GLU A N 1
ATOM 6696 C CA . GLU A 1 853 ? -18.470 5.575 37.231 1.00 84.62 853 GLU A CA 1
ATOM 6697 C C . GLU A 1 853 ? -17.715 4.782 38.311 1.00 84.62 853 GLU A C 1
ATOM 6699 O O . GLU A 1 853 ? -16.501 4.629 38.219 1.00 84.62 853 GLU A O 1
ATOM 6704 N N . GLN A 1 854 ? -18.435 4.155 39.249 1.00 84.25 854 GLN A N 1
ATOM 6705 C CA . GLN A 1 854 ? -17.841 3.312 40.301 1.00 84.25 854 GLN A CA 1
ATOM 6706 C C . GLN A 1 854 ? -16.956 2.192 39.734 1.00 84.25 854 GLN A C 1
ATOM 6708 O O . GLN A 1 854 ? -15.931 1.823 40.309 1.00 84.25 854 GLN A O 1
ATOM 6713 N N . ARG A 1 855 ? -17.346 1.629 38.583 1.00 84.69 855 ARG A N 1
ATOM 6714 C CA . ARG A 1 855 ? -16.563 0.587 37.916 1.00 84.69 855 ARG A CA 1
ATOM 6715 C C . ARG A 1 855 ? -15.334 1.168 37.219 1.00 84.69 855 ARG A C 1
ATOM 6717 O O . ARG A 1 855 ? -14.280 0.539 37.227 1.00 84.69 855 ARG A O 1
ATOM 6724 N N . LEU A 1 856 ? -15.431 2.364 36.646 1.00 87.75 856 LEU A N 1
ATOM 6725 C CA . LEU A 1 856 ? -14.276 3.038 36.056 1.00 87.75 856 LEU A CA 1
ATOM 6726 C C . LEU A 1 856 ? -13.219 3.377 37.118 1.00 87.75 856 LEU A C 1
ATOM 6728 O O . LEU A 1 856 ? -12.035 3.119 36.897 1.00 87.75 856 LEU A O 1
ATOM 6732 N N . GLU A 1 857 ? -13.641 3.864 38.285 1.00 85.81 857 GLU A N 1
ATOM 6733 C CA . GLU A 1 857 ? -12.758 4.115 39.433 1.00 85.81 857 GLU A CA 1
ATOM 6734 C C . GLU A 1 857 ? -12.040 2.839 39.886 1.00 85.81 857 GLU A C 1
ATOM 6736 O O . GLU A 1 857 ? -10.820 2.836 40.057 1.00 85.81 857 GLU A O 1
ATOM 6741 N N . GLY A 1 858 ? -12.766 1.718 39.989 1.00 84.62 858 GLY A N 1
ATOM 6742 C CA . GLY A 1 858 ? -12.171 0.419 40.313 1.00 84.62 858 GLY A CA 1
ATOM 6743 C C . GLY A 1 858 ? -11.143 -0.053 39.275 1.00 84.62 858 GLY A C 1
ATOM 6744 O O . GLY A 1 858 ? -10.108 -0.617 39.636 1.00 84.62 858 GLY A O 1
ATOM 6745 N N . VAL A 1 859 ? -11.376 0.205 37.981 1.00 87.31 859 VAL A N 1
ATOM 6746 C CA . VAL A 1 859 ? -10.401 -0.100 36.915 1.00 87.31 859 VAL A CA 1
ATOM 6747 C C . VAL A 1 859 ? -9.169 0.803 36.999 1.00 87.31 859 VAL A C 1
ATOM 6749 O O . VAL A 1 859 ? -8.055 0.303 36.831 1.00 87.31 859 VAL A O 1
ATOM 6752 N N . LEU A 1 860 ? -9.333 2.098 37.288 1.00 86.56 860 LEU A N 1
ATOM 6753 C CA . LEU A 1 860 ? -8.219 3.035 37.485 1.00 86.56 860 LEU A CA 1
ATOM 6754 C C . LEU A 1 860 ? -7.368 2.659 38.703 1.00 86.56 860 LEU A C 1
ATOM 6756 O O . LEU A 1 860 ? -6.143 2.614 38.602 1.00 86.56 860 LEU A O 1
ATOM 6760 N N . ALA A 1 861 ? -8.000 2.300 39.821 1.00 85.75 861 ALA A N 1
ATOM 6761 C CA . ALA A 1 861 ? -7.300 1.826 41.013 1.00 85.75 861 ALA A CA 1
ATOM 6762 C C . ALA A 1 861 ? -6.494 0.548 40.724 1.00 85.75 861 ALA A C 1
ATOM 6764 O O . ALA A 1 861 ? -5.305 0.468 41.043 1.00 85.75 861 ALA A O 1
ATOM 6765 N N . ALA A 1 862 ? -7.106 -0.427 40.041 1.00 84.94 862 ALA A N 1
ATOM 6766 C CA . ALA A 1 862 ? -6.420 -1.648 39.623 1.00 84.94 862 ALA A CA 1
ATOM 6767 C C . ALA A 1 862 ? -5.267 -1.370 38.639 1.00 84.94 862 ALA A C 1
ATOM 6769 O O . ALA A 1 862 ? -4.253 -2.069 38.673 1.00 84.94 862 ALA A O 1
ATOM 6770 N N . PHE A 1 863 ? -5.397 -0.351 37.784 1.00 86.44 863 PHE A N 1
ATOM 6771 C CA . PHE A 1 863 ? -4.359 0.071 36.844 1.00 86.44 863 PHE A CA 1
ATOM 6772 C C . PHE A 1 863 ? -3.137 0.657 37.558 1.00 86.44 863 PHE A C 1
ATOM 6774 O O . PHE A 1 863 ? -2.015 0.212 37.310 1.00 86.44 863 PHE A O 1
ATOM 6781 N N . TYR A 1 864 ? -3.341 1.606 38.478 1.00 85.38 864 TYR A N 1
ATOM 6782 C CA . TYR A 1 864 ? -2.245 2.211 39.241 1.00 85.38 864 TYR A CA 1
ATOM 6783 C C . TYR A 1 864 ? -1.508 1.186 40.091 1.00 85.38 864 TYR A C 1
ATOM 6785 O O . TYR A 1 864 ? -0.279 1.171 40.123 1.00 85.38 864 TYR A O 1
ATOM 6793 N N . GLN A 1 865 ? -2.245 0.268 40.707 1.00 79.81 865 GLN A N 1
ATOM 6794 C CA . GLN A 1 865 ? -1.619 -0.782 41.487 1.00 79.81 865 GLN A CA 1
ATOM 6795 C C . GLN A 1 865 ? -0.862 -1.800 40.629 1.00 79.81 865 GLN A C 1
ATOM 6797 O O . GLN A 1 865 ? 0.213 -2.257 41.018 1.00 79.81 865 GLN A O 1
ATOM 6802 N N . ALA A 1 866 ? -1.388 -2.157 39.453 1.00 80.00 866 ALA A N 1
ATOM 6803 C CA . ALA A 1 866 ? -0.682 -3.050 38.538 1.00 80.00 866 ALA A CA 1
ATOM 6804 C C . ALA A 1 866 ? 0.669 -2.466 38.097 1.00 80.00 866 ALA A C 1
ATOM 6806 O O . ALA A 1 866 ? 1.625 -3.224 37.935 1.00 80.00 866 ALA A O 1
ATOM 6807 N N . HIS A 1 867 ? 0.750 -1.142 37.938 1.00 80.94 867 HIS A N 1
ATOM 6808 C CA . HIS A 1 867 ? 2.000 -0.435 37.683 1.00 80.94 867 HIS A CA 1
ATOM 6809 C C . HIS A 1 867 ? 2.953 -0.506 38.887 1.00 80.94 867 HIS A C 1
ATOM 6811 O O . HIS A 1 867 ? 4.102 -0.916 38.728 1.00 80.94 867 HIS A O 1
ATOM 6817 N N . ASP A 1 868 ? 2.477 -0.191 40.095 1.00 79.44 868 ASP A N 1
ATOM 6818 C CA . ASP A 1 868 ? 3.320 -0.159 41.303 1.00 79.44 868 ASP A CA 1
ATOM 6819 C C . ASP A 1 868 ? 3.896 -1.524 41.676 1.00 79.44 868 ASP A C 1
ATOM 6821 O O . ASP A 1 868 ? 5.046 -1.627 42.101 1.00 79.44 868 ASP A O 1
ATOM 6825 N N . GLU A 1 869 ? 3.129 -2.594 41.463 1.00 75.62 869 GLU A N 1
ATOM 6826 C CA . GLU A 1 869 ? 3.598 -3.965 41.674 1.00 75.62 869 GLU A CA 1
ATOM 6827 C C . GLU A 1 869 ? 4.603 -4.426 40.593 1.00 75.62 869 GLU A C 1
ATOM 6829 O O . GLU A 1 869 ? 5.304 -5.419 40.800 1.00 75.62 869 GLU A O 1
ATOM 6834 N N . ARG A 1 870 ? 4.675 -3.758 39.426 1.00 66.25 870 ARG A N 1
ATOM 6835 C CA . ARG A 1 870 ? 5.435 -4.209 38.236 1.00 66.25 870 ARG A CA 1
ATOM 6836 C C . ARG A 1 870 ? 6.172 -3.082 37.498 1.00 66.25 870 ARG A C 1
ATOM 6838 O O . ARG A 1 870 ? 6.215 -3.080 36.263 1.00 66.25 870 ARG A O 1
ATOM 6845 N N . ALA A 1 871 ? 6.812 -2.187 38.246 1.00 58.00 871 ALA A N 1
ATOM 6846 C CA . ALA A 1 871 ? 7.447 -0.973 37.724 1.00 58.00 871 ALA A CA 1
ATOM 6847 C C . ALA A 1 871 ? 8.433 -1.192 36.550 1.00 58.00 871 ALA A C 1
ATOM 6849 O O . ALA A 1 871 ? 8.525 -0.352 35.665 1.00 58.00 871 ALA A O 1
ATOM 6850 N N . GLU A 1 872 ? 9.147 -2.325 36.472 1.00 54.53 872 GLU A N 1
ATOM 6851 C CA . GLU A 1 872 ? 10.114 -2.566 35.380 1.00 54.53 872 GLU A CA 1
ATOM 6852 C C . GLU A 1 872 ? 9.488 -3.125 34.080 1.00 54.53 872 GLU A C 1
ATOM 6854 O O . GLU A 1 872 ? 10.118 -3.089 33.019 1.00 54.53 872 GLU A O 1
ATOM 6859 N N . GLY A 1 873 ? 8.253 -3.644 34.131 1.00 59.31 873 GLY A N 1
ATOM 6860 C CA . GLY A 1 873 ? 7.609 -4.352 33.011 1.00 59.31 873 GLY A CA 1
ATOM 6861 C C . GLY A 1 873 ? 6.284 -3.759 32.523 1.00 59.31 873 GLY A C 1
ATOM 6862 O O . GLY A 1 873 ? 5.823 -4.121 31.439 1.00 59.31 873 GLY A O 1
ATOM 6863 N N . PHE A 1 874 ? 5.664 -2.861 33.289 1.00 72.94 874 PHE A N 1
ATOM 6864 C CA . PHE A 1 874 ? 4.352 -2.286 32.991 1.00 72.94 874 PHE A CA 1
ATOM 6865 C C . PHE A 1 874 ? 4.494 -0.844 32.496 1.00 72.94 874 PHE A C 1
ATOM 6867 O O . PHE A 1 874 ? 4.429 0.090 33.284 1.00 72.94 874 PHE A O 1
ATOM 6874 N N . ARG A 1 875 ? 4.697 -0.657 31.184 1.00 74.62 875 ARG A N 1
ATOM 6875 C CA . ARG A 1 875 ? 4.874 0.691 30.624 1.00 74.62 875 ARG A CA 1
ATOM 6876 C C . ARG A 1 875 ? 3.553 1.407 30.393 1.00 74.62 875 ARG A C 1
ATOM 6878 O O . ARG A 1 875 ? 2.664 0.871 29.722 1.00 74.62 875 ARG A O 1
ATOM 6885 N N . ILE A 1 876 ? 3.451 2.636 30.883 1.00 82.06 876 ILE A N 1
ATOM 6886 C CA . ILE A 1 876 ? 2.289 3.494 30.649 1.00 82.06 876 ILE A CA 1
ATOM 6887 C C . ILE A 1 876 ? 2.565 4.360 29.420 1.00 82.06 876 ILE A C 1
ATOM 6889 O O . ILE A 1 876 ? 3.145 5.446 29.488 1.00 82.06 876 ILE A O 1
ATOM 6893 N N . ASP A 1 877 ? 2.132 3.842 28.272 1.00 79.44 877 ASP A N 1
ATOM 6894 C CA . ASP A 1 877 ? 2.242 4.525 26.989 1.00 79.44 877 ASP A CA 1
ATOM 6895 C C . ASP A 1 877 ? 1.227 5.671 26.852 1.00 79.44 877 ASP A C 1
ATOM 6897 O O . ASP A 1 877 ? 0.119 5.643 27.397 1.00 79.44 877 ASP A O 1
ATOM 6901 N N . GLN A 1 878 ? 1.571 6.634 25.993 1.00 82.25 878 GLN A N 1
ATOM 6902 C CA . GLN A 1 878 ? 0.764 7.812 25.662 1.00 82.25 878 GLN A CA 1
ATOM 6903 C C . GLN A 1 878 ? -0.717 7.483 25.397 1.00 82.25 878 GLN A C 1
ATOM 6905 O O . GLN A 1 878 ? -1.611 8.176 25.871 1.00 82.25 878 GLN A O 1
ATOM 6910 N N . TRP A 1 879 ? -0.999 6.413 24.651 1.00 80.19 879 TRP A N 1
ATOM 6911 C CA . TRP A 1 879 ? -2.366 6.060 24.263 1.00 80.19 879 TRP A CA 1
ATOM 6912 C C . TRP A 1 879 ? -3.241 5.598 25.428 1.00 80.19 879 TRP A C 1
ATOM 6914 O O . TRP A 1 879 ? -4.433 5.896 25.423 1.00 80.19 879 TRP A O 1
ATOM 6924 N N . VAL A 1 880 ? -2.677 4.901 26.418 1.00 84.31 880 VAL A N 1
ATOM 6925 C CA . VAL A 1 880 ? -3.437 4.438 27.591 1.00 84.31 880 VAL A CA 1
ATOM 6926 C C . VAL A 1 880 ? -3.944 5.637 28.383 1.00 84.31 880 VAL A C 1
ATOM 6928 O O . VAL A 1 880 ? -5.127 5.699 28.705 1.00 84.31 880 VAL A O 1
ATOM 6931 N N . VAL A 1 881 ? -3.079 6.636 28.571 1.00 85.38 881 VAL A N 1
ATOM 6932 C CA . VAL A 1 881 ? -3.404 7.897 29.249 1.00 85.38 881 VAL A CA 1
ATOM 6933 C C . VAL A 1 881 ? -4.513 8.649 28.510 1.00 85.38 881 VAL A C 1
ATOM 6935 O O . VAL A 1 881 ? -5.506 9.037 29.114 1.00 85.38 881 VAL A O 1
ATOM 6938 N N . ILE A 1 882 ? -4.398 8.801 27.186 1.00 85.62 882 ILE A N 1
ATOM 6939 C CA . ILE A 1 882 ? -5.402 9.520 26.379 1.00 85.62 882 ILE A CA 1
ATOM 6940 C C . ILE A 1 882 ? -6.789 8.890 26.520 1.00 85.62 882 ILE A C 1
ATOM 6942 O O . ILE A 1 882 ? -7.781 9.597 26.699 1.00 85.62 882 ILE A O 1
ATOM 6946 N N . TRP A 1 883 ? -6.875 7.564 26.416 1.00 86.62 883 TRP A N 1
ATOM 6947 C CA . TRP A 1 883 ? -8.157 6.868 26.488 1.00 86.62 883 TRP A CA 1
ATOM 6948 C C . TRP A 1 883 ? -8.726 6.828 27.905 1.00 86.62 883 TRP A C 1
ATOM 6950 O O . TRP A 1 883 ? -9.940 6.955 28.046 1.00 86.62 883 TRP A O 1
ATOM 6960 N N . ALA A 1 884 ? -7.882 6.738 28.935 1.00 88.19 884 ALA A N 1
ATOM 6961 C CA . ALA A 1 884 ? -8.316 6.861 30.323 1.00 88.19 884 ALA A CA 1
ATOM 6962 C C . ALA A 1 884 ? -8.925 8.244 30.603 1.00 88.19 884 ALA A C 1
ATOM 6964 O O . ALA A 1 884 ? -10.057 8.326 31.069 1.00 88.19 884 ALA A O 1
ATOM 6965 N N . LEU A 1 885 ? -8.241 9.329 30.218 1.00 88.88 885 LEU A N 1
ATOM 6966 C CA . LEU A 1 885 ? -8.745 10.698 30.395 1.00 88.88 885 LEU A CA 1
ATOM 6967 C C . LEU A 1 885 ? -10.059 10.929 29.641 1.00 88.88 885 LEU A C 1
ATOM 6969 O O . LEU A 1 885 ? -10.984 11.540 30.168 1.00 88.88 885 LEU A O 1
ATOM 6973 N N . ARG A 1 886 ? -10.176 10.398 28.418 1.00 87.38 886 ARG A N 1
ATOM 6974 C CA . ARG A 1 886 ? -11.428 10.453 27.649 1.00 87.38 886 ARG A CA 1
ATOM 6975 C C . ARG A 1 886 ? -12.561 9.693 28.338 1.00 87.38 886 ARG A C 1
ATOM 6977 O O . ARG A 1 886 ? -13.682 10.195 28.366 1.00 87.38 886 ARG A O 1
ATOM 6984 N N . ALA A 1 887 ? -12.284 8.506 28.876 1.00 87.25 887 ALA A N 1
ATOM 6985 C CA . ALA A 1 887 ? -13.268 7.712 29.606 1.00 87.25 887 ALA A CA 1
ATOM 6986 C C . ALA A 1 887 ? -13.757 8.444 30.864 1.00 87.25 887 ALA A C 1
ATOM 6988 O O . ALA A 1 887 ? -14.966 8.562 31.052 1.00 87.25 887 ALA A O 1
ATOM 6989 N N . VAL A 1 888 ? -12.833 9.008 31.653 1.00 88.19 888 VAL A N 1
ATOM 6990 C CA . VAL A 1 888 ? -13.141 9.783 32.869 1.00 88.19 888 VAL A CA 1
ATOM 6991 C C . VAL A 1 888 ? -13.940 11.032 32.530 1.00 88.19 888 VAL A C 1
ATOM 6993 O O . VAL A 1 888 ? -15.003 11.237 33.095 1.00 88.19 888 VAL A O 1
ATOM 6996 N N . LYS A 1 889 ? -13.530 11.810 31.522 1.00 88.31 889 LYS A N 1
ATOM 6997 C CA . LYS A 1 889 ? -14.285 12.995 31.084 1.00 88.31 889 LYS A CA 1
ATOM 6998 C C . LYS A 1 889 ? -15.728 12.670 30.672 1.00 88.31 889 LYS A C 1
ATOM 7000 O O . LYS A 1 889 ? -16.607 13.519 30.797 1.00 88.31 889 LYS A O 1
ATOM 7005 N N . LYS A 1 890 ? -15.970 11.469 30.137 1.00 84.62 890 LYS A N 1
ATOM 7006 C CA . LYS A 1 890 ? -17.305 11.040 29.703 1.00 84.62 890 LYS A CA 1
ATOM 7007 C C . LYS A 1 890 ? -18.153 10.463 30.842 1.00 84.62 890 LYS A C 1
ATOM 7009 O O . LYS A 1 890 ? -19.368 10.631 30.811 1.00 84.62 890 LYS A O 1
ATOM 7014 N N . CYS A 1 891 ? -17.541 9.755 31.790 1.00 83.81 891 CYS A N 1
ATOM 7015 C CA . CYS A 1 891 ? -18.261 9.013 32.831 1.00 83.81 891 CYS A CA 1
ATOM 7016 C C . CYS A 1 891 ? -18.288 9.717 34.195 1.00 83.81 891 CYS A C 1
ATOM 7018 O O . CYS A 1 891 ? -19.154 9.382 34.995 1.00 83.81 891 CYS A O 1
ATOM 7020 N N . CYS A 1 892 ? -17.370 10.651 34.444 1.00 84.56 892 CYS A N 1
ATOM 7021 C CA . CYS A 1 892 ? -17.099 11.253 35.749 1.00 84.56 892 CYS A CA 1
ATOM 7022 C C . CYS A 1 892 ? -17.089 12.794 35.685 1.00 84.56 892 CYS A C 1
ATOM 7024 O O . CYS A 1 892 ? -17.272 13.407 34.627 1.00 84.56 892 CYS A O 1
ATOM 7026 N N . SER A 1 893 ? -16.863 13.433 36.836 1.00 83.75 893 SER A N 1
ATOM 7027 C CA . SER A 1 893 ? -16.763 14.893 36.979 1.00 83.75 893 SER A CA 1
ATOM 7028 C C . SER A 1 893 ? -15.463 15.492 36.401 1.00 83.75 893 SER A C 1
ATOM 7030 O O . SER A 1 893 ? -14.458 14.816 36.198 1.00 83.75 893 SER A O 1
ATOM 7032 N N . ASN A 1 894 ? -15.438 16.810 36.167 1.00 85.69 894 ASN A N 1
ATOM 7033 C CA . ASN A 1 894 ? -14.201 17.498 35.757 1.00 85.69 894 ASN A CA 1
ATOM 7034 C C . ASN A 1 894 ? -13.130 17.520 36.870 1.00 85.69 894 ASN A C 1
ATOM 7036 O O . ASN A 1 894 ? -11.951 17.672 36.568 1.00 85.69 894 ASN A O 1
ATOM 7040 N N . GLU A 1 895 ? -13.531 17.378 38.135 1.00 85.38 895 GLU A N 1
ATOM 7041 C CA . GLU A 1 895 ? -12.624 17.327 39.288 1.00 85.38 895 GLU A CA 1
ATOM 7042 C C . GLU A 1 895 ? -11.831 16.013 39.300 1.00 85.38 895 GLU A C 1
ATOM 7044 O O . GLU A 1 895 ? -10.603 16.028 39.292 1.00 85.38 895 GLU A O 1
ATOM 7049 N N . THR A 1 896 ? -12.522 14.881 39.142 1.00 84.94 896 THR A N 1
ATOM 7050 C CA . THR A 1 896 ? -11.886 13.554 39.023 1.00 84.94 896 THR A CA 1
ATOM 7051 C C . THR A 1 896 ? -10.981 13.438 37.791 1.00 84.94 896 THR A C 1
ATOM 7053 O O . THR A 1 896 ? -9.982 12.714 37.808 1.00 84.94 896 THR A O 1
ATOM 7056 N N . LEU A 1 897 ? -11.272 14.180 36.717 1.00 87.38 897 LEU A N 1
ATOM 7057 C CA . LEU A 1 897 ? -10.407 14.257 35.538 1.00 87.38 897 LEU A CA 1
ATOM 7058 C C . LEU A 1 897 ? -9.048 14.912 35.840 1.00 87.38 897 LEU A C 1
ATOM 7060 O O . LEU A 1 897 ? -8.027 14.421 35.353 1.00 87.38 897 LEU A O 1
ATOM 7064 N N . LEU A 1 898 ? -9.034 15.994 36.627 1.00 87.19 898 LEU A N 1
ATOM 7065 C CA . LEU A 1 898 ? -7.804 16.671 37.061 1.00 87.19 898 LEU A CA 1
ATOM 7066 C C . LEU A 1 898 ? -6.970 15.744 37.951 1.00 87.19 898 LEU A C 1
ATOM 7068 O O . LEU A 1 898 ? -5.798 15.507 37.663 1.00 87.19 898 LEU A O 1
ATOM 7072 N N . GLU A 1 899 ? -7.603 15.125 38.948 1.00 88.56 899 GLU A N 1
ATOM 7073 C CA . GLU A 1 899 ? -6.943 14.170 39.848 1.00 88.56 899 GLU A CA 1
ATOM 7074 C C . GLU A 1 899 ? -6.346 12.972 39.093 1.00 88.56 899 GLU A C 1
ATOM 7076 O O . GLU A 1 899 ? -5.232 12.522 39.385 1.00 88.56 899 GLU A O 1
ATOM 7081 N N . THR A 1 900 ? -7.066 12.466 38.086 1.00 87.12 900 THR A N 1
ATOM 7082 C CA . THR A 1 900 ? -6.599 11.367 37.230 1.00 87.12 900 THR A CA 1
ATOM 7083 C C . THR A 1 900 ? -5.376 11.783 36.416 1.00 87.12 900 THR A C 1
ATOM 7085 O O . THR A 1 900 ? -4.423 11.009 36.308 1.00 87.12 900 THR A O 1
ATOM 7088 N N . PHE A 1 901 ? -5.375 12.992 35.847 1.00 88.06 901 PHE A N 1
ATOM 7089 C CA . PHE A 1 901 ? -4.240 13.500 35.078 1.00 88.06 901 PHE A CA 1
ATOM 7090 C C . PHE A 1 901 ? -2.995 13.664 35.949 1.00 88.06 901 PHE A C 1
ATOM 7092 O O . PHE A 1 901 ? -1.931 13.163 35.581 1.00 88.06 901 PHE A O 1
ATOM 7099 N N . ASP A 1 902 ? -3.139 14.270 37.127 1.00 86.44 902 ASP A N 1
ATOM 7100 C CA . ASP A 1 902 ? -2.035 14.452 38.069 1.00 86.44 902 ASP A CA 1
ATOM 7101 C C . ASP A 1 902 ? -1.472 13.100 38.523 1.00 86.44 902 ASP A C 1
ATOM 7103 O O . ASP A 1 902 ? -0.259 12.877 38.465 1.00 86.44 902 ASP A O 1
ATOM 7107 N N . SER A 1 903 ? -2.348 12.151 38.861 1.00 86.81 903 SER A N 1
ATOM 7108 C CA . SER A 1 903 ? -1.957 10.796 39.270 1.00 86.81 903 SER A CA 1
ATOM 7109 C C . SER A 1 903 ? -1.233 10.026 38.160 1.00 86.81 903 SER A C 1
ATOM 7111 O O . SER A 1 903 ? -0.230 9.360 38.423 1.00 86.81 903 SER A O 1
ATOM 7113 N N . MET A 1 904 ? -1.698 10.125 36.908 1.00 86.12 904 MET A N 1
ATOM 7114 C CA . MET A 1 904 ? -1.034 9.506 35.754 1.00 86.12 904 MET A CA 1
ATOM 7115 C C . MET A 1 904 ? 0.293 10.184 35.412 1.00 86.12 904 MET A C 1
ATOM 7117 O O . MET A 1 904 ? 1.237 9.495 35.025 1.00 86.12 904 MET A O 1
ATOM 7121 N N . SER A 1 905 ? 0.390 11.505 35.583 1.00 84.38 905 SER A N 1
ATOM 7122 C CA . SER A 1 905 ? 1.595 12.271 35.251 1.00 84.38 905 SER A CA 1
ATOM 7123 C C . SER A 1 905 ? 2.813 11.879 36.087 1.00 84.38 905 SER A C 1
ATOM 7125 O O . SER A 1 905 ? 3.941 11.891 35.595 1.00 84.38 905 SER A O 1
ATOM 7127 N N . GLN A 1 906 ? 2.580 11.445 37.327 1.00 84.69 906 GLN A N 1
ATOM 7128 C CA . GLN A 1 906 ? 3.619 10.955 38.234 1.00 84.69 906 GLN A CA 1
ATOM 7129 C C . GLN A 1 906 ? 4.117 9.546 37.878 1.00 84.69 906 GLN A C 1
ATOM 7131 O O . GLN A 1 906 ? 5.150 9.117 38.387 1.00 84.69 906 GLN A O 1
ATOM 7136 N N . ARG A 1 907 ? 3.375 8.810 37.039 1.00 82.06 907 ARG A N 1
ATOM 7137 C CA . ARG A 1 907 ? 3.550 7.365 36.817 1.00 82.06 907 ARG A CA 1
ATOM 7138 C C . ARG A 1 907 ? 3.805 6.993 35.354 1.00 82.06 907 ARG A C 1
ATOM 7140 O O . ARG A 1 907 ? 4.051 5.830 35.075 1.00 82.06 907 ARG A O 1
ATOM 7147 N N . TRP A 1 908 ? 3.707 7.929 34.405 1.00 82.38 908 TRP A N 1
ATOM 7148 C CA . TRP A 1 908 ? 3.817 7.609 32.979 1.00 82.38 908 TRP A CA 1
ATOM 7149 C C . TRP A 1 908 ? 5.264 7.480 32.465 1.00 82.38 908 TRP A C 1
ATOM 7151 O O . TRP A 1 908 ? 6.183 8.109 32.980 1.00 82.38 908 TRP A O 1
ATOM 7161 N N . ASP A 1 909 ? 5.471 6.726 31.380 1.00 77.69 909 ASP A N 1
ATOM 7162 C CA . ASP A 1 909 ? 6.793 6.534 30.745 1.00 77.69 909 ASP A CA 1
ATOM 7163 C C . ASP A 1 909 ? 6.977 7.405 29.486 1.00 77.69 909 ASP A C 1
ATOM 7165 O O . ASP A 1 909 ? 7.697 7.061 28.542 1.00 77.69 909 ASP A O 1
ATOM 7169 N N . ILE A 1 910 ? 6.270 8.536 29.416 1.00 77.44 910 ILE A N 1
ATOM 7170 C CA . ILE A 1 910 ? 6.238 9.394 28.227 1.00 77.44 910 ILE A CA 1
ATOM 7171 C C . ILE A 1 910 ? 7.514 10.243 28.158 1.00 77.44 910 ILE A C 1
ATOM 7173 O O . ILE A 1 910 ? 7.836 10.977 29.092 1.00 77.44 910 ILE A O 1
ATOM 7177 N N . ASN A 1 911 ? 8.204 10.183 27.011 1.00 74.69 911 ASN A N 1
ATOM 7178 C CA . ASN A 1 911 ? 9.397 10.986 26.720 1.00 74.69 911 ASN A CA 1
ATOM 7179 C C . ASN A 1 911 ? 9.134 12.489 27.005 1.00 74.69 911 ASN A C 1
ATOM 7181 O O . ASN A 1 911 ? 8.114 12.995 26.521 1.00 74.69 911 ASN A O 1
ATOM 7185 N N . PRO A 1 912 ? 10.025 13.197 27.734 1.00 74.00 912 PRO A N 1
ATOM 7186 C CA . PRO A 1 912 ? 9.913 14.626 28.042 1.00 74.00 912 PRO A CA 1
ATOM 7187 C C . PRO A 1 912 ? 9.434 15.512 26.884 1.00 74.00 912 PRO A C 1
ATOM 7189 O O . PRO A 1 912 ? 8.530 16.327 27.068 1.00 74.00 912 PRO A O 1
ATOM 7192 N N . ASP A 1 913 ? 9.931 15.281 25.665 1.00 72.12 913 ASP A N 1
ATOM 7193 C CA . ASP A 1 913 ? 9.568 16.064 24.470 1.00 72.12 913 ASP A CA 1
ATOM 7194 C C . ASP A 1 913 ? 8.066 16.006 24.130 1.00 72.12 913 ASP A C 1
ATOM 7196 O O . ASP A 1 913 ? 7.515 16.895 23.480 1.00 72.12 913 ASP A O 1
ATOM 7200 N N . ARG A 1 914 ? 7.376 14.943 24.560 1.00 71.81 914 ARG A N 1
ATOM 7201 C CA . ARG A 1 914 ? 5.941 14.728 24.327 1.00 71.81 914 ARG A CA 1
ATOM 7202 C C . ARG A 1 914 ? 5.066 15.113 25.515 1.00 71.81 914 ARG A C 1
ATOM 7204 O O . ARG A 1 914 ? 3.845 15.110 25.371 1.00 71.81 914 ARG A O 1
ATOM 7211 N N . GLN A 1 915 ? 5.637 15.483 26.657 1.00 77.94 915 GLN A N 1
ATOM 7212 C CA . GLN A 1 915 ? 4.849 15.883 27.828 1.00 77.94 915 GLN A CA 1
ATOM 7213 C C . GLN A 1 915 ? 4.088 17.190 27.564 1.00 77.94 915 GLN A C 1
ATOM 7215 O O . GLN A 1 915 ? 2.907 17.291 27.889 1.00 77.94 915 GLN A O 1
ATOM 7220 N N . GLN A 1 916 ? 4.692 18.140 26.840 1.00 78.50 916 GLN A N 1
ATOM 7221 C CA . GLN A 1 916 ? 4.011 19.365 26.392 1.00 78.50 916 GLN A CA 1
ATOM 7222 C C . GLN A 1 916 ? 2.786 19.072 25.508 1.00 78.50 916 GLN A C 1
ATOM 7224 O O . GLN A 1 916 ? 1.749 19.719 25.650 1.00 78.50 916 GLN A O 1
ATOM 7229 N N . PHE A 1 917 ? 2.876 18.066 24.624 1.00 79.62 917 PHE A N 1
ATOM 7230 C CA . PHE A 1 917 ? 1.728 17.599 23.835 1.00 79.62 917 PHE A CA 1
ATOM 7231 C C . PHE A 1 917 ? 0.617 17.061 24.738 1.00 79.62 917 PHE A C 1
ATOM 7233 O O . PHE A 1 917 ? -0.553 17.345 24.495 1.00 79.62 917 PHE A O 1
ATOM 7240 N N . MET A 1 918 ? 0.972 16.306 25.779 1.00 80.38 918 MET A N 1
ATOM 7241 C CA . MET A 1 918 ? 0.000 15.720 26.702 1.00 80.38 918 MET A CA 1
ATOM 7242 C C . MET A 1 918 ? -0.737 16.774 27.526 1.00 80.38 918 MET A C 1
ATOM 7244 O O . MET A 1 918 ? -1.957 16.686 27.625 1.00 80.38 918 MET A O 1
ATOM 7248 N N . HIS A 1 919 ? -0.047 17.805 28.024 1.00 81.25 919 HIS A N 1
ATOM 7249 C CA . HIS A 1 919 ? -0.701 18.940 28.688 1.00 81.25 919 HIS A CA 1
ATOM 7250 C C . HIS A 1 919 ? -1.641 19.692 27.734 1.00 81.25 919 HIS A C 1
ATOM 7252 O O . HIS A 1 919 ? -2.792 19.948 28.074 1.00 81.25 919 HIS A O 1
ATOM 7258 N N . ALA A 1 920 ? -1.205 19.975 26.501 1.00 80.31 920 ALA A N 1
ATOM 7259 C CA . ALA A 1 920 ? -2.062 20.625 25.506 1.00 80.31 920 ALA A CA 1
ATOM 7260 C C . ALA A 1 920 ? -3.289 19.770 25.131 1.00 80.31 920 ALA A C 1
ATOM 7262 O O . ALA A 1 920 ? -4.370 20.299 24.872 1.00 80.31 920 ALA A O 1
ATOM 7263 N N . LEU A 1 921 ? -3.134 18.445 25.080 1.00 81.94 921 LEU A N 1
ATOM 7264 C CA . LEU A 1 921 ? -4.230 17.519 24.811 1.00 81.94 921 LEU A CA 1
ATOM 7265 C C . LEU A 1 921 ? -5.205 17.438 25.989 1.00 81.94 921 LEU A C 1
ATOM 7267 O O . LEU A 1 921 ? -6.411 17.435 25.762 1.00 81.94 921 LEU A O 1
ATOM 7271 N N . PHE A 1 922 ? -4.697 17.411 27.219 1.00 84.56 922 PHE A N 1
ATOM 7272 C CA . PHE A 1 922 ? -5.509 17.460 28.430 1.00 84.56 922 PHE A CA 1
ATOM 7273 C C . PHE A 1 922 ? -6.395 18.710 28.457 1.00 84.56 922 PHE A C 1
ATOM 7275 O O . PHE A 1 922 ? -7.610 18.587 28.588 1.00 84.56 922 PHE A O 1
ATOM 7282 N N . GLU A 1 923 ? -5.822 19.886 28.187 1.00 82.12 923 GLU A N 1
ATOM 7283 C CA . GLU A 1 923 ? -6.579 21.140 28.074 1.00 82.12 923 GLU A CA 1
ATOM 7284 C C . GLU A 1 923 ? -7.683 21.064 27.008 1.00 82.12 923 GLU A C 1
ATOM 7286 O O . GLU A 1 923 ? -8.802 21.539 27.213 1.00 82.12 923 GLU A O 1
ATOM 7291 N N . ASN A 1 924 ? -7.414 20.411 25.872 1.00 83.94 924 ASN A N 1
ATOM 7292 C CA . ASN A 1 924 ? -8.423 20.210 24.828 1.00 83.94 924 ASN A CA 1
ATOM 7293 C C . ASN A 1 924 ? -9.552 19.255 25.250 1.00 83.94 924 ASN A C 1
ATOM 7295 O O . ASN A 1 924 ? -10.693 19.453 24.820 1.00 83.94 924 ASN A O 1
ATOM 7299 N N . ILE A 1 925 ? -9.248 18.233 26.059 1.00 82.56 925 ILE A N 1
ATOM 7300 C CA . ILE A 1 925 ? -10.232 17.290 26.614 1.00 82.56 925 ILE A CA 1
ATOM 7301 C C . ILE A 1 925 ? -11.081 17.985 27.688 1.00 82.56 925 ILE A C 1
ATOM 7303 O O . ILE A 1 925 ? -12.302 17.840 27.678 1.00 82.56 925 ILE A O 1
ATOM 7307 N N . LEU A 1 926 ? -10.462 18.790 28.557 1.00 83.75 926 LEU A N 1
ATOM 7308 C CA . LEU A 1 926 ? -11.144 19.545 29.611 1.00 83.75 926 LEU A CA 1
ATOM 7309 C C . LEU A 1 926 ? -12.178 20.529 29.031 1.00 83.75 926 LEU A C 1
ATOM 7311 O O . LEU A 1 926 ? -13.291 20.632 29.543 1.00 83.75 926 LEU A O 1
ATOM 7315 N N . HIS A 1 927 ? -11.838 21.192 27.920 1.00 78.31 927 HIS A N 1
ATOM 7316 C CA . HIS A 1 927 ? -12.676 22.196 27.250 1.00 78.31 927 HIS A CA 1
ATOM 7317 C C . HIS A 1 927 ? -13.618 21.633 26.159 1.00 78.31 927 HIS A C 1
ATOM 7319 O O . HIS A 1 927 ? -14.122 22.402 25.336 1.00 78.31 927 HIS A O 1
ATOM 7325 N N . ASP A 1 928 ? -13.826 20.311 26.088 1.00 69.12 928 ASP A N 1
ATOM 7326 C CA . ASP A 1 928 ? -14.682 19.620 25.098 1.00 69.12 928 ASP A CA 1
ATOM 7327 C C . ASP A 1 928 ? -14.350 19.904 23.613 1.00 69.12 928 ASP A C 1
ATOM 7329 O O . ASP A 1 928 ? -15.132 19.591 22.706 1.00 69.12 928 ASP A O 1
ATOM 7333 N N . LYS A 1 929 ? -13.172 20.469 23.318 1.00 63.66 929 LYS A N 1
ATOM 7334 C CA . LYS A 1 929 ? -12.742 20.779 21.942 1.00 63.66 929 LYS A CA 1
ATOM 7335 C C . LYS A 1 929 ? -12.442 19.509 21.143 1.00 63.66 929 LYS A C 1
ATOM 7337 O O . LYS A 1 929 ? -12.660 19.485 19.935 1.00 63.66 929 LYS A O 1
ATOM 7342 N N . ASP A 1 930 ? -12.019 18.443 21.822 1.00 59.09 930 ASP A N 1
ATOM 7343 C CA . ASP A 1 930 ? -11.751 17.125 21.225 1.00 59.09 930 ASP A CA 1
ATOM 7344 C C . ASP A 1 930 ? -13.048 16.320 20.949 1.00 59.09 930 ASP A C 1
ATOM 7346 O O . ASP A 1 930 ? -13.099 15.492 20.040 1.00 59.09 930 ASP A O 1
ATOM 7350 N N . LEU A 1 931 ? -14.140 16.607 21.677 1.00 54.31 931 LEU A N 1
ATOM 7351 C CA . LEU A 1 931 ? -15.424 15.888 21.587 1.00 54.31 931 LEU A CA 1
ATOM 7352 C C . LEU A 1 931 ? -16.356 16.411 20.474 1.00 54.31 931 LEU A C 1
ATOM 7354 O O . LEU A 1 931 ? -17.181 15.658 19.960 1.00 54.31 931 LEU A O 1
ATOM 7358 N N . LYS A 1 932 ? -16.228 17.681 20.060 1.00 42.25 932 LYS A N 1
ATOM 7359 C CA . LYS A 1 932 ? -17.076 18.290 19.007 1.00 42.25 932 LYS A CA 1
ATOM 7360 C C . LYS A 1 932 ? -16.646 17.951 17.574 1.00 42.25 932 LYS A C 1
ATOM 7362 O O . LYS A 1 932 ? -17.488 17.946 16.683 1.00 42.25 932 LYS A O 1
ATOM 7367 N N . SER A 1 933 ? -15.374 17.609 17.359 1.00 37.97 933 SER A N 1
ATOM 7368 C CA . SER A 1 933 ? -14.821 17.239 16.041 1.00 37.97 933 SER A CA 1
ATOM 7369 C C . SER A 1 933 ? -15.420 15.940 15.466 1.00 37.97 933 SER A C 1
ATOM 7371 O O . SER A 1 933 ? -15.401 15.716 14.264 1.00 37.97 933 SER A O 1
ATOM 7373 N N . THR A 1 934 ? -16.003 15.083 16.308 1.00 38.91 934 THR A N 1
ATOM 7374 C CA . THR A 1 934 ? -16.460 13.736 15.920 1.00 38.91 934 THR A CA 1
ATOM 7375 C C . THR A 1 934 ? -17.966 13.604 15.688 1.00 38.91 934 THR A C 1
ATOM 7377 O O . THR A 1 934 ? -18.413 12.541 15.261 1.00 38.91 934 THR A O 1
ATOM 7380 N N . ARG A 1 935 ? -18.772 14.646 15.950 1.00 32.81 935 ARG A N 1
ATOM 7381 C CA . ARG A 1 935 ? -20.243 14.518 15.963 1.00 32.81 935 ARG A CA 1
ATOM 7382 C C . ARG A 1 935 ? -20.957 14.806 14.635 1.00 32.81 935 ARG A C 1
ATOM 7384 O O . ARG A 1 935 ? -22.080 14.338 14.508 1.00 32.81 935 ARG A O 1
ATOM 7391 N N . ASN A 1 936 ? -20.348 15.498 13.661 1.00 26.98 936 ASN A N 1
ATOM 7392 C CA . ASN A 1 936 ? -21.105 16.021 12.504 1.00 26.98 936 ASN A CA 1
ATOM 7393 C C . ASN A 1 936 ? -20.710 15.567 11.085 1.00 26.98 936 ASN A C 1
ATOM 7395 O O . ASN A 1 936 ? -21.454 15.895 10.173 1.00 26.98 936 ASN A O 1
ATOM 7399 N N . GLU A 1 937 ? -19.657 14.773 10.856 1.00 27.12 937 GLU A N 1
ATOM 7400 C CA . GLU A 1 937 ? -19.352 14.289 9.481 1.00 27.12 937 GLU A CA 1
ATOM 7401 C C . GLU A 1 937 ? -18.974 12.800 9.378 1.00 27.12 937 GLU A C 1
ATOM 7403 O O . GLU A 1 937 ? -18.691 12.291 8.299 1.00 27.12 937 GLU A O 1
ATOM 7408 N N . ASP A 1 938 ? -19.013 12.050 10.480 1.00 30.92 938 ASP A N 1
ATOM 7409 C CA . ASP A 1 938 ? -18.198 10.834 10.573 1.00 30.92 938 ASP A CA 1
ATOM 7410 C C . ASP A 1 938 ? -18.949 9.542 10.943 1.00 30.92 938 ASP A C 1
ATOM 7412 O O . ASP A 1 938 ? -18.389 8.453 10.832 1.00 30.92 938 ASP A O 1
ATOM 7416 N N . LEU A 1 939 ? -20.227 9.593 11.328 1.00 27.95 939 LEU A N 1
ATOM 7417 C CA . LEU A 1 939 ? -20.927 8.402 11.843 1.00 27.95 939 LEU A CA 1
ATOM 7418 C C . LEU A 1 939 ? -21.349 7.383 10.766 1.00 27.95 939 LEU A C 1
ATOM 7420 O O . LEU A 1 939 ? -21.524 6.208 11.089 1.00 27.95 939 LEU A O 1
ATOM 7424 N N . GLN A 1 940 ? -21.424 7.776 9.490 1.00 25.72 940 GLN A N 1
ATOM 7425 C CA . GLN A 1 940 ? -21.575 6.832 8.368 1.00 25.72 940 GLN A CA 1
ATOM 7426 C C . GLN A 1 940 ? -20.255 6.541 7.637 1.00 25.72 940 GLN A C 1
ATOM 7428 O O . GLN A 1 940 ? -20.100 5.454 7.087 1.00 25.72 940 GLN A O 1
ATOM 7433 N N . TYR A 1 941 ? -19.262 7.438 7.705 1.00 28.31 941 TYR A N 1
ATOM 7434 C CA . TYR A 1 941 ? -17.976 7.278 7.009 1.00 28.31 941 TYR A CA 1
ATOM 7435 C C . TYR A 1 941 ? -16.881 6.594 7.865 1.00 28.31 941 TYR A C 1
ATOM 7437 O O . TYR A 1 941 ? -15.870 6.128 7.336 1.00 28.31 941 TYR A O 1
ATOM 7445 N N . GLN A 1 942 ? -17.076 6.458 9.188 1.00 28.25 942 GLN A N 1
ATOM 7446 C CA . GLN A 1 942 ? -16.102 5.831 10.103 1.00 28.25 942 GLN A CA 1
ATOM 7447 C C . GLN A 1 942 ? -16.346 4.362 10.447 1.00 28.25 942 GLN A C 1
ATOM 7449 O O . GLN A 1 942 ? -15.417 3.736 10.960 1.00 28.25 942 GLN A O 1
ATOM 7454 N N . ARG A 1 943 ? -17.501 3.778 10.090 1.00 27.52 943 ARG A N 1
ATOM 7455 C CA . ARG A 1 943 ? -17.747 2.326 10.242 1.00 27.52 943 ARG A CA 1
ATOM 7456 C C . ARG A 1 943 ? -16.806 1.448 9.400 1.00 27.52 943 ARG A C 1
ATOM 7458 O O . ARG A 1 943 ? -16.732 0.255 9.630 1.00 27.52 943 ARG A O 1
ATOM 7465 N N . SER A 1 944 ? -16.062 2.029 8.454 1.00 28.86 944 SER A N 1
ATOM 7466 C CA . SER A 1 944 ? -15.070 1.313 7.635 1.00 28.86 944 SER A CA 1
ATOM 7467 C C . SER A 1 944 ? -13.611 1.681 7.965 1.00 28.86 944 SER A C 1
ATOM 7469 O O . SER A 1 944 ? -12.700 0.892 7.726 1.00 28.86 944 SER A O 1
ATOM 7471 N N . ARG A 1 945 ? -13.342 2.862 8.550 1.00 28.23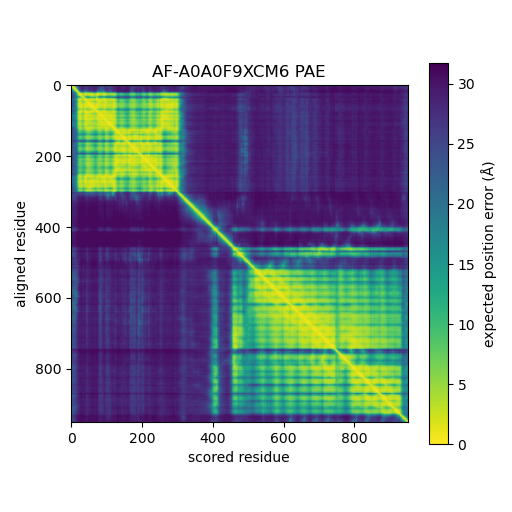 945 ARG A N 1
ATOM 7472 C CA . ARG A 1 945 ? -11.969 3.409 8.663 1.00 28.23 945 ARG A CA 1
ATOM 7473 C C . ARG A 1 945 ? -11.342 3.397 10.063 1.00 28.23 945 ARG A C 1
ATOM 7475 O O . ARG A 1 945 ? -10.115 3.534 10.151 1.00 28.23 945 ARG A O 1
ATOM 7482 N N . LYS A 1 946 ? -12.125 3.220 11.137 1.00 33.84 946 LYS A N 1
ATOM 7483 C CA . LYS A 1 946 ? -11.635 3.238 12.537 1.00 33.84 946 LYS A CA 1
ATOM 7484 C C . LYS A 1 946 ? -11.573 1.869 13.232 1.00 33.84 946 LYS A C 1
ATOM 7486 O O . LYS A 1 946 ? -11.124 1.797 14.372 1.00 33.84 946 LYS A O 1
ATOM 7491 N N . ASP A 1 947 ? -11.912 0.794 12.528 1.00 31.16 947 ASP A N 1
ATOM 7492 C CA . ASP A 1 947 ? -12.039 -0.562 13.082 1.00 31.16 947 ASP A CA 1
ATOM 7493 C C . ASP A 1 947 ? -10.736 -1.380 13.185 1.00 31.16 947 ASP A C 1
ATOM 7495 O O . ASP A 1 947 ? -10.753 -2.569 13.491 1.00 31.16 947 ASP A O 1
ATOM 7499 N N . THR A 1 948 ? -9.574 -0.764 12.964 1.00 30.84 948 THR A N 1
ATOM 7500 C CA . THR A 1 948 ? -8.283 -1.476 12.913 1.00 30.84 948 THR A CA 1
ATOM 7501 C C . THR A 1 948 ? -7.228 -0.847 13.817 1.00 30.84 948 THR A C 1
ATOM 7503 O O . THR A 1 948 ? -6.068 -0.716 13.431 1.00 30.84 948 THR A O 1
ATOM 7506 N N . SER A 1 949 ? -7.612 -0.395 15.014 1.00 23.36 949 SER A N 1
ATOM 7507 C CA . SER A 1 949 ? -6.673 0.271 15.924 1.00 23.36 949 SER A CA 1
ATOM 7508 C C . SER A 1 949 ? -5.649 -0.663 16.591 1.00 23.36 949 SER A C 1
ATOM 7510 O O . SER A 1 949 ? -4.790 -0.117 17.275 1.00 23.36 949 SER A O 1
ATOM 7512 N N . TRP A 1 950 ? -5.679 -1.994 16.408 1.00 29.33 950 TRP A N 1
ATOM 7513 C CA . TRP A 1 950 ? -4.676 -2.904 16.991 1.00 29.33 950 TRP A CA 1
ATOM 7514 C C . TRP A 1 950 ? -4.464 -4.204 16.190 1.00 29.33 950 TRP A C 1
ATOM 7516 O O . TRP A 1 950 ? -5.161 -5.193 16.406 1.00 29.33 950 TRP A O 1
ATOM 7526 N N . LEU A 1 951 ? -3.446 -4.211 15.326 1.00 25.48 951 LEU A N 1
ATOM 7527 C CA . LEU A 1 951 ? -2.497 -5.321 15.172 1.00 25.48 951 LEU A CA 1
ATOM 7528 C C . LEU A 1 951 ? -1.091 -4.733 15.077 1.00 25.48 951 LEU A C 1
ATOM 7530 O O . LEU A 1 951 ? -0.931 -3.788 14.276 1.00 25.48 951 LEU A O 1
#

Nearest PDB structures (foldseek):
  3cvg-assembly1_A  TM=9.619E-01  e=1.567E-29  Coccidioides immitis RS
  3cvg-assembly5_C  TM=9.706E-01  e=9.251E-21  Coccidioides immitis RS
  6een-assembly1_A  TM=7.849E-01  e=3.476E-08  Zea mays
  4pjs-assembly1_A  TM=7.039E-01  e=7.326E-05  unidentified
  8any-assembly1_A5  TM=4.811E-01  e=4.789E-05  Homo sapiens

Foldseek 3Di:
DVVCVVVVVPPPPPPVPVPPPPAFPDKAFLPPPPQPAEAQFEEEEALCVVLCLVNLLQNLLQVVVVVVPDRGHMYGYHYDFLVVLLVCLQVQVGQKYKYQDLVSQVVSCVVQQFPPDWFQQWKWFKFKKFFPVPQLVAALVDAPLVSVVSLVVCQVPHPTVVREAEEALQQPGPQNVLVCVSQVVNVHDLVVDPPSPRYHHHNDDQLVSLLVRLVSRYIGMHILSSLLPDDPVSNVRMDTSYMFDPDPPTSRMGTMIMTGGSSHPNRPSSVVSSVCSLDPSVQVSQQPDDRPNDRRIGHDDPDDVDHPDDPPPPPPDDPPPDDDDDDDDDDDDDDDDDDDDDDDDDDDDDDDDDDDDDDDDDDDDDYDDDDDDDDDDDDDDDDDDDDDDDDDPDDDDDDFDCLLVLLLCLLDPDPPDDDDDDDDDDDDDDDDDDDDDDYDDDDDDDDDDDDDDDDDPPLVLLLVLFDCDPFDALVVVLVCVVPVPPPPDDDDQFPADDDDPPPPPADDDDPVQLPPDDPVQVVLVVVLLVLLVVCVVPVPPHDLVNNLVSQVPHDPLSLNNDDPVSLVSNLVSLLDDLALAPVSLVSNVVSVVSCVVVVHADAQVSLLSNLCNLQRNDQAQAVRSLVSSVVSQCCCCPVRVHDHALSSLLSNLLNCLRNVVVVSNSVSVVVCVSNVHDDDPSNLLSQLLSCLLVLNLSSNSSSSSVCSVLLAADAQSSLLSNLLSCLSNVNNVSSVS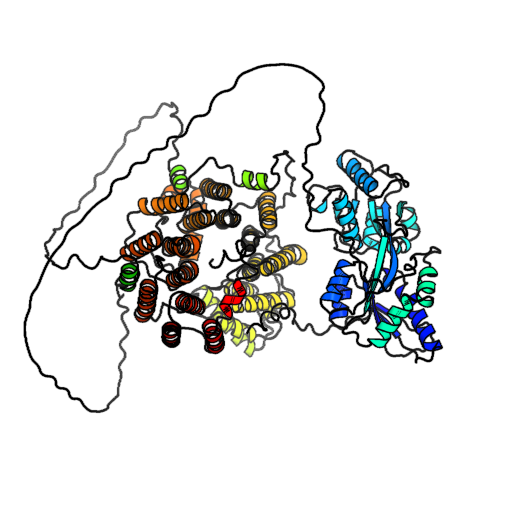SQVSLAPVDDQPLDDDPDDSVNVVVVVVVRRVLSVVCVVPVVCSVVVNVVHRSHDAPSSLLSQLLSCLQPVLPSVSNSVSSVVCSVSSPQDALSSLLSNLNSLLVQAQDPPTSSAPSSLVSSLVSLLVSCVVPVPHHAADPSSLLSNLSSCLRHHDLVVSVVSNVSCVVRHPDDPVCVVVVVVSSVCSSVCVVVVVDDPDPPVPPVSPVPPPGD

Organism: Trichoderma harzianum (NCBI:txid5544)

Secondary structure (DSSP, 8-state):
--SSTTTTTSSS------------SEEE-TT-TT----EEEEEE-SHHHHHTHHHHHHHHHHHHHHHTTPPP-EEEEE---HHHHHHHHHHTS-SEEEES-HHHHHHHHHTTSBPSSPEEEEEEEEEEEE-TT-TT---TTS-HHHHHHHHHHHHHH---SSPP-EEE--SSSHHHHHHHHHHHHTT--GGG-TT-TTEEE----HHHHHHHHHHTT-EEEEEHHHHTTS-HHHHTT-EEEEE--S-TT-TTEEEEEEEEBTT-SSHHHHHHHHHHHHSHHHHHHHHH-EETTEE--EEPPS------------TT----------------------------------------------------------------------------------PPPTHHHHHHHHHSTTTT-S---------------------------------------SHHHHHHTS---S---HHHHHHHHH-TT-----------------TTS---S-TTGGG---HHHHHHHHHHHHHHHHHHH-TTTS-HHHHHHHHHTSPSSTTTSS-HHHHHHHHHHHH--SS--HHHHHHHHHHHHHHHHTTPPPPHHHHHHHHHHHHHSSSS--HHHHHHHHHHHHIIIIIS-----HHHHHHHHHHHHHTT-HHHHHHHHHHHHHTT-PPPHHHHHHHHHHHHHHT-HHHHHHHHHHHHHTTPPP-HHHHHHHHHHHHHHT-HHHHHHHHHHHHHSS---SSPPP--HHHHHHHHHHHHHHHHHHHH-HHHHHHHHHTS-----HHHHHHHHHHIIIII--HHHHHHHHHHHHHTTPPPPHHHHHHHHHHHHHH-SSTT-SS-HHHHHHHHHHHHHHHHTTTTT----HHHHHHHHHHHHHHS-HHHHHHHHHHHHTT----HHHHHHHHHHHHHHHTTHHHHTTSSS-TTTSTTTSS----